Protein 9QTU (pdb70)

Secondary structure (DSSP, 8-state):
--S-S-BTTEEEEEE-S-PPPTT----BTTTTB-EEEEEEEETTTS-EEEEEEESS-----STTHHHHHHHHH---TTB----EEEEE-SSSS-EEEEEE---TT--BHHHHHS--HHHHHHHH---SS---PPP-SS-TTPPPHHHHHHHHHHHHHHHHHHHHHT------SGGGEEEETTTEEEE---SHHHHHT--STTTT-GGGGHHHHHHHHHHHHHHHHHHHHTTSGGGGSGGGHHHHHHHHHHHS-HHHHHHHHHHHS--SS---GGGGHHHHTTHHHHHHHHHHHHHHHHHHHHGGGTTHHHHHHHHHHHHHHSS-GGGSS-GGGSTTSTTHHHHHHHHHHHH-B-TTS-B---HHHHHHHHHHHHHT-S-EEEEE-TT-S-EEEEEHHHHHHHHHHHHHHHHHHHHT--/--S-S-BTTEEEEEE-S-PPPTT--S--TTTSS-EEEEEEEESSS--EEEEEEE-S-----TTHHHHHHHHHH---TTB--EEEEEEE-SSSS-EEEEEEE--S---BHIIIIIT-HHHHTTTSS--SSS---SPPSS-TTPPPHHHHHHHHHHHHHHHHHHHTTT-------GGGEEESSSS-EEE---S-HHHHT--STTTT-GGGGHHHHHHHHHHHHHHHHHHHHHT-TTTTSGGGHHHHHHHHHHHS-HHHHHHHHHHHS--SS---HHHHHHHHTTHHHHHHHHHHHHHHHHHHHHHHHHHHHHHHHHHHHHHHHTT-HHHHH-TTTSTTSSHHHHHHHHHHHH--B-TT--B---HHHHHHHHHHHHHT-S-EEEEE-TTS-BEEEEEHHHHHHHHHHHHHHHHHHHHT--/---EEEEEEESSTTS-EEEEEEETTTTEEEEEETTSEEEEEETTTTEEEEEEES-SSSPP-EEEE-SS-EEEE-SSEEEEE-TTS-EEEEEEPPTTS-EEE--B-SSSEEEEEESSSEEEEEETTTTEEEEEEE-SS--EEEEEE-SSEEEEEETTSEEEEEETTT--EEEEEE--SSEEEEEEEETTEEEEEEEEEETTEEEE-SEEEEEETTTTEE---EE-SS-EEEEEEE-SSS-EEEEEETTSEEEEE-SSS---GGGEEES-SSSSPEEEEEE-TTS-EEEEEETTSEEEEEESSSS--SSSS------PPPP--TTSPP--TT--SS-GGGS------SPPTT---SGGG-----PPPPPPHHHHHH-EEETTEEE-B---SS-TTB-SS----

Sequence (1237 aa):
PAVPTEVDSYHSLFPLEPLPPPNRIQKSSNFGYITSCYKAVNSKDDLPYCLRRIHGFRLVNTKCMVLVDMWKKIQHSNIVTLREVFTTKAFAEPSLVFAYDFHAGGETMMSRHFNDPNADAYFTKRKWGQHEGPLPRQHAGLLPESLIWAYIVQLSSALRTIHTAGLACRVMDPTKILITGKTRLRVNCVGVFDVLTFDNSQNNNPLALMAQYQQADLISLGKVVLALACNSLAGIQRENLQKAMELVTINYSSDLKNLILYLLTDQNRMRSVNDIMPMIGARFYTQLDAAQMRNDVIEEDLAKEVQNGRLFRLLAKLGTINERPEFQKDPTWSETGDRYLLKLFRDHLFHQVTEAGAPWIDLSHIISCLNKLDAGVPEKISLISRDEKSVLVVTYSDLKRCFENTFQELIAAANGQLPAVPTEVDSYHSLFPLEPLPPPNRIQKSSNFGYITSCYKAVNSKDDLPYCLRRIHGFRLVNTKCMVLVDMWKKIQHSNIVTLREVFTTKAFAEPSLVFAYDFHAGGETMMSRHFNDPNADAYFTKRKWGQHEGPLPRQHAGLLPESLIWAYIVQLSSALRTIHTAGLACRVMDPTKILITGKTRLRVNCVGVFDVLTFDNSQNNNPLALMAQYQQADLISLGKVVLALACNSLAGIQRENLQKAMELVTINYSSDLKNLILYLLTDQNRMRSVNDIMPMIGARFYTQLDAAQMRNDVIEEDLAKEVQNGRLFRLLAKLGTINERPEFQKDPTWSETGDRYLLKLFRDHLFHQVTEAGAPWIDLSHIISCLNKLDAGVPEKISLISRDEKSVLVVTYSDLKRCFENTFQELIAAANGQLGVYSELHSVVAEVGVPVSVSHFDLHEEMLWVGSHGGHATSFFGPALERYSSFQVNGSDDIRQIQSLENGILFLTKNNLKYMARGGLIIFDYLLDENEDMHSLLLTDSSTLLVGGLQNHILEIDLNTVQETQKYAVETPGVTIMRQTNRFFFCGHTSGKVSLRDLRTFKVEHEFDAFSGSLSDFDVHGNLLAACGFSSRLTGLACDRFLKVYDLRMMRAITPLQVHVDPAFLRFIPTYTSRLAIISQSGQCQFCEPTGLANPADIFHVNPVGPLLMTFDVSASKQALAFGDSEGCVHLWTDSPEPSFNPYSRETEFALPCLVDSLPPLDWSQDLLPLSLIPVPLTTDTLLSDWPAANSAPAPRRAPPVDAEILRTMKKVGFIGYAPNPRTRLRNQIPYRLKE

Nearest PDB structures (foldseek):
  4xr7-assembly3_E  TM=8.492E-01  e=6.352E-24  Saccharomyces cerevisiae
  4xr7-assembly2_K  TM=8.443E-01  e=2.098E-23  Saccharomyces cerevisiae
  4xr7-assembly1_H  TM=8.251E-01  e=2.866E-23  Saccharomyces cerevisiae
  4xr7-assembly4_B  TM=8.217E-01  e=7.301E-23  Saccharomyces cerevisiae
  4d0k-assembly1_B  TM=9.626E-01  e=1.080E-08  Thermochaetoides thermophila

GO terms:
  GO:0031251 PAN complex (C, IDA)
  GO:0004535 poly(A)-specific ribonuclease activity (F, IDA)
  GO:0005515 protein binding (F, IPI)
  GO:0005829 cytosol (C, TAS)
  GO:0005634 nucleus (C, EXP)
  GO:0005737 cytoplasm (C, EXP)
  GO:0000289 nuclear-transcribed mRNA poly(A) tail shortening (P, IDA)

Structure (mmCIF, N/CA/C/O backbone):
data_9QTU
#
_entry.id   9QTU
#
_cell.length_a   1.00
_cell.length_b   1.00
_cell.length_c   1.00
_cell.angle_alpha   90.00
_cell.angle_beta   90.00
_cell.angle_gamma   90.00
#
_symmetry.space_group_name_H-M   'P 1'
#
loop_
_entity.id
_entity.type
_entity.pdbx_description
1 polymer 'Isoform 3 of PAN2-PAN3 deadenylation complex subunit PAN3'
2 polymer 'PAN2-PAN3 deadenylation complex catalytic subunit PAN2'
#
loop_
_atom_site.group_PDB
_atom_site.id
_atom_site.type_symbol
_atom_site.label_atom_id
_atom_site.label_alt_id
_atom_site.label_comp_id
_atom_site.label_asym_id
_atom_site.label_entity_id
_atom_site.label_seq_id
_atom_site.pdbx_PDB_ins_code
_atom_site.Cartn_x
_atom_site.Cartn_y
_atom_site.Cartn_z
_atom_site.occupancy
_atom_site.B_iso_or_equiv
_atom_site.auth_seq_id
_atom_site.auth_comp_id
_atom_site.auth_asym_id
_atom_site.auth_atom_id
_atom_site.pdbx_PDB_model_num
ATOM 1 N N . PRO A 1 416 ? 183.386 150.564 171.976 1.00 84.93 416 PRO A N 1
ATOM 2 C CA . PRO A 1 416 ? 184.333 149.501 172.330 1.00 84.43 416 PRO A CA 1
ATOM 3 C C . PRO A 1 416 ? 184.948 148.835 171.104 1.00 85.75 416 PRO A C 1
ATOM 4 O O . PRO A 1 416 ? 186.075 148.346 171.175 1.00 82.37 416 PRO A O 1
ATOM 8 N N . ALA A 1 417 ? 184.204 148.814 169.995 1.00 85.82 417 ALA A N 1
ATOM 9 C CA . ALA A 1 417 ? 184.728 148.230 168.765 1.00 85.68 417 ALA A CA 1
ATOM 10 C C . ALA A 1 417 ? 185.965 148.978 168.285 1.00 87.63 417 ALA A C 1
ATOM 11 O O . ALA A 1 417 ? 186.950 148.362 167.863 1.00 84.92 417 ALA A O 1
ATOM 13 N N . VAL A 1 418 ? 185.928 150.305 168.337 1.00 88.63 418 VAL A N 1
ATOM 14 C CA . VAL A 1 418 ? 187.079 151.139 168.006 1.00 89.72 418 VAL A CA 1
ATOM 15 C C . VAL A 1 418 ? 187.968 151.270 169.237 1.00 90.40 418 VAL A C 1
ATOM 16 O O . VAL A 1 418 ? 187.474 151.619 170.320 1.00 88.78 418 VAL A O 1
ATOM 20 N N . PRO A 1 419 ? 189.265 150.986 169.131 1.00 91.23 419 PRO A N 1
ATOM 21 C CA . PRO A 1 419 ? 190.158 151.152 170.289 1.00 91.12 419 PRO A CA 1
ATOM 22 C C . PRO A 1 419 ? 190.200 152.602 170.745 1.00 91.62 419 PRO A C 1
ATOM 23 O O . PRO A 1 419 ? 190.636 153.492 170.012 1.00 89.24 419 PRO A O 1
ATOM 27 N N . THR A 1 420 ? 189.742 152.831 171.978 1.00 91.16 420 THR A N 1
ATOM 28 C CA . THR A 1 420 ? 189.568 154.194 172.471 1.00 90.06 420 THR A CA 1
ATOM 29 C C . THR A 1 420 ? 190.901 154.920 172.608 1.00 90.57 420 THR A C 1
ATOM 30 O O . THR A 1 420 ? 190.981 156.130 172.363 1.00 87.46 420 THR A O 1
ATOM 34 N N . GLU A 1 421 ? 191.954 154.209 172.993 1.00 91.82 421 GLU A N 1
ATOM 35 C CA . GLU A 1 421 ? 193.235 154.827 173.300 1.00 91.94 421 GLU A CA 1
ATOM 36 C C . GLU A 1 421 ? 194.132 154.797 172.073 1.00 92.78 421 GLU A C 1
ATOM 37 O O . GLU A 1 421 ? 194.345 153.735 171.478 1.00 90.19 421 GLU A O 1
ATOM 43 N N . VAL A 1 422 ? 194.656 155.963 171.702 1.00 93.53 422 VAL A N 1
ATOM 44 C CA . VAL A 1 422 ? 195.637 156.069 170.629 1.00 94.05 422 VAL A CA 1
ATOM 45 C C . VAL A 1 422 ? 196.720 157.053 171.051 1.00 94.08 422 VAL A C 1
ATOM 46 O O . VAL A 1 422 ? 196.507 158.269 171.017 1.00 90.89 422 VAL A O 1
ATOM 50 N N . ASP A 1 423 ? 197.884 156.535 171.446 1.00 93.03 423 ASP A N 1
ATOM 51 C CA . ASP A 1 423 ? 198.999 157.368 171.886 1.00 92.21 423 ASP A CA 1
ATOM 52 C C . ASP A 1 423 ? 198.601 158.271 173.046 1.00 92.25 423 ASP A C 1
ATOM 53 O O . ASP A 1 423 ? 198.370 157.800 174.163 1.00 87.27 423 ASP A O 1
ATOM 58 N N . SER A 1 424 ? 198.524 159.571 172.787 1.00 93.24 424 SER A N 1
ATOM 59 C CA . SER A 1 424 ? 198.137 160.554 173.786 1.00 92.76 424 SER A CA 1
ATOM 60 C C . SER A 1 424 ? 196.642 160.831 173.783 1.00 93.22 424 SER A C 1
ATOM 61 O O . SER A 1 424 ? 196.178 161.669 174.562 1.00 90.12 424 SER A O 1
ATOM 64 N N . TYR A 1 425 ? 195.885 160.138 172.940 1.00 93.99 425 TYR A N 1
ATOM 65 C CA . TYR A 1 425 ? 194.495 160.462 172.662 1.00 94.46 425 TYR A CA 1
ATOM 66 C C . TYR A 1 425 ? 193.569 159.494 173.385 1.00 94.13 425 TYR A C 1
ATOM 67 O O . TYR A 1 425 ? 193.830 158.289 173.430 1.00 92.06 425 TYR A O 1
ATOM 76 N N . HIS A 1 426 ? 192.470 160.021 173.924 1.00 93.32 426 HIS A N 1
ATOM 77 C CA . HIS A 1 426 ? 191.581 159.226 174.762 1.00 92.04 426 HIS A CA 1
ATOM 78 C C . HIS A 1 426 ? 190.148 159.722 174.623 1.00 92.24 426 HIS A C 1
ATOM 79 O O . HIS A 1 426 ? 189.892 160.821 174.126 1.00 90.48 426 HIS A O 1
ATOM 86 N N . SER A 1 427 ? 189.212 158.885 175.076 1.00 90.20 427 SER A N 1
ATOM 87 C CA . SER A 1 427 ? 187.785 159.212 175.124 1.00 89.95 427 SER A CA 1
ATOM 88 C C . SER A 1 427 ? 187.262 159.606 173.742 1.00 90.89 427 SER A C 1
ATOM 89 O O . SER A 1 427 ? 186.816 160.729 173.506 1.00 88.72 427 SER A O 1
ATOM 92 N N . LEU A 1 428 ? 187.324 158.647 172.826 1.00 91.74 428 LEU A N 1
ATOM 93 C CA . LEU A 1 428 ? 186.906 158.886 171.455 1.00 92.37 428 LEU A CA 1
ATOM 94 C C . LEU A 1 428 ? 185.391 158.808 171.332 1.00 91.85 428 LEU A C 1
ATOM 95 O O . LEU A 1 428 ? 184.734 158.018 172.016 1.00 90.43 428 LEU A O 1
ATOM 100 N N . PHE A 1 429 ? 184.837 159.643 170.450 1.00 92.26 429 PHE A N 1
ATOM 101 C CA . PHE A 1 429 ? 183.419 159.630 170.144 1.00 91.88 429 PHE A CA 1
ATOM 102 C C . PHE A 1 429 ? 183.255 159.877 168.648 1.00 92.17 429 PHE A C 1
ATOM 103 O O . PHE A 1 429 ? 183.906 160.782 168.097 1.00 90.95 429 PHE A O 1
ATOM 111 N N . PRO A 1 430 ? 182.422 159.097 167.964 1.00 91.57 430 PRO A N 1
ATOM 112 C CA . PRO A 1 430 ? 182.234 159.307 166.523 1.00 90.43 430 PRO A CA 1
ATOM 113 C C . PRO A 1 430 ? 181.389 160.537 166.246 1.00 90.21 430 PRO A C 1
ATOM 114 O O . PRO A 1 430 ? 180.348 160.753 166.870 1.00 88.23 430 PRO A O 1
ATOM 118 N N . LEU A 1 431 ? 181.838 161.341 165.282 1.00 89.14 431 LEU A N 1
ATOM 119 C CA . LEU A 1 431 ? 181.145 162.576 164.935 1.00 87.79 431 LEU A CA 1
ATOM 120 C C . LEU A 1 431 ? 180.276 162.417 163.693 1.00 86.25 431 LEU A C 1
ATOM 121 O O . LEU A 1 431 ? 179.057 162.597 163.755 1.00 82.18 431 LEU A O 1
ATOM 126 N N . GLU A 1 432 ? 180.882 162.073 162.570 1.00 84.63 432 GLU A N 1
ATOM 127 C CA . GLU A 1 432 ? 180.137 161.926 161.336 1.00 82.44 432 GLU A CA 1
ATOM 128 C C . GLU A 1 432 ? 179.438 160.576 161.285 1.00 82.30 432 GLU A C 1
ATOM 129 O O . GLU A 1 432 ? 179.770 159.665 162.049 1.00 78.58 432 GLU A O 1
ATOM 135 N N . PRO A 1 433 ? 178.437 160.432 160.417 1.00 78.21 433 PRO A N 1
ATOM 136 C CA . PRO A 1 433 ? 177.881 159.097 160.154 1.00 76.76 433 PRO A CA 1
ATOM 137 C C . PRO A 1 433 ? 178.988 158.152 159.718 1.00 77.35 433 PRO A C 1
ATOM 138 O O . PRO A 1 433 ? 179.594 158.323 158.657 1.00 73.70 433 PRO A O 1
ATOM 142 N N . LEU A 1 434 ? 179.253 157.156 160.549 1.00 74.24 434 LEU A N 1
ATOM 143 C CA . LEU A 1 434 ? 180.403 156.293 160.325 1.00 73.52 434 LEU A CA 1
ATOM 144 C C . LEU A 1 434 ? 180.156 155.375 159.135 1.00 74.68 434 LEU A C 1
ATOM 145 O O . LEU A 1 434 ? 179.146 154.662 159.108 1.00 70.70 434 LEU A O 1
ATOM 150 N N . PRO A 1 435 ? 181.037 155.365 158.139 1.00 73.74 435 PRO A N 1
ATOM 151 C CA . PRO A 1 435 ? 180.935 154.365 157.080 1.00 72.54 435 PRO A CA 1
ATOM 152 C C . PRO A 1 435 ? 181.177 152.980 157.645 1.00 72.98 435 PRO A C 1
ATOM 153 O O . PRO A 1 435 ? 182.148 152.765 158.388 1.00 68.26 435 PRO A O 1
ATOM 157 N N . PRO A 1 436 ? 180.312 152.019 157.332 1.00 68.54 436 PRO A N 1
ATOM 158 C CA . PRO A 1 436 ? 180.489 150.678 157.877 1.00 66.93 436 PRO A CA 1
ATOM 159 C C . PRO A 1 436 ? 181.787 150.071 157.385 1.00 67.14 436 PRO A C 1
ATOM 160 O O . PRO A 1 436 ? 182.272 150.403 156.288 1.00 62.66 436 PRO A O 1
ATOM 164 N N . PRO A 1 437 ? 182.400 149.190 158.178 1.00 62.73 437 PRO A N 1
ATOM 165 C CA . PRO A 1 437 ? 183.647 148.549 157.730 1.00 61.08 437 PRO A CA 1
ATOM 166 C C . PRO A 1 437 ? 183.483 147.744 156.456 1.00 61.26 437 PRO A C 1
ATOM 167 O O . PRO A 1 437 ? 184.466 147.553 155.730 1.00 56.60 437 PRO A O 1
ATOM 171 N N . ASN A 1 438 ? 182.275 147.272 156.158 1.00 57.98 438 ASN A N 1
ATOM 172 C CA . ASN A 1 438 ? 182.001 146.526 154.938 1.00 56.49 438 ASN A CA 1
ATOM 173 C C . ASN A 1 438 ? 181.656 147.424 153.755 1.00 57.28 438 ASN A C 1
ATOM 174 O O . ASN A 1 438 ? 181.424 146.910 152.656 1.00 52.05 438 ASN A O 1
ATOM 179 N N . ARG A 1 439 ? 181.617 148.740 153.948 1.00 56.99 439 ARG A N 1
ATOM 180 C CA . ARG A 1 439 ? 181.308 149.671 152.864 1.00 55.91 439 ARG A CA 1
ATOM 181 C C . ARG A 1 439 ? 182.505 149.758 151.929 1.00 56.54 439 ARG A C 1
ATOM 182 O O . ARG A 1 439 ? 183.447 150.513 152.173 1.00 52.36 439 ARG A O 1
ATOM 190 N N . ILE A 1 440 ? 182.472 148.976 150.847 1.00 53.39 440 ILE A N 1
ATOM 191 C CA . ILE A 1 440 ? 183.527 149.054 149.846 1.00 52.53 440 ILE A CA 1
ATOM 192 C C . ILE A 1 440 ? 183.496 150.389 149.113 1.00 53.76 440 ILE A C 1
ATOM 193 O O . ILE A 1 440 ? 184.507 150.797 148.530 1.00 49.14 440 ILE A O 1
ATOM 198 N N . GLN A 1 441 ? 182.362 151.089 149.138 1.00 52.03 441 GLN A N 1
ATOM 199 C CA . GLN A 1 441 ? 182.239 152.382 148.472 1.00 51.11 441 GLN A CA 1
ATOM 200 C C . GLN A 1 441 ? 183.082 153.422 149.201 1.00 53.36 441 GLN A C 1
ATOM 201 O O . GLN A 1 441 ? 182.698 153.909 150.270 1.00 48.83 441 GLN A O 1
ATOM 207 N N . LYS A 1 442 ? 184.230 153.764 148.623 1.00 52.75 442 LYS A N 1
ATOM 208 C CA . LYS A 1 442 ? 185.054 154.835 149.159 1.00 51.97 442 LYS A CA 1
ATOM 209 C C . LYS A 1 442 ? 184.371 156.180 148.947 1.00 52.74 442 LYS A C 1
ATOM 210 O O . LYS A 1 442 ? 183.553 156.351 148.039 1.00 48.54 442 LYS A O 1
ATOM 216 N N . SER A 1 443 ? 184.703 157.137 149.808 1.00 55.75 443 SER A N 1
ATOM 217 C CA . SER A 1 443 ? 184.186 158.486 149.640 1.00 54.32 443 SER A CA 1
ATOM 218 C C . SER A 1 443 ? 184.714 159.089 148.344 1.00 56.23 443 SER A C 1
ATOM 219 O O . SER A 1 443 ? 185.909 159.007 148.046 1.00 51.65 443 SER A O 1
ATOM 222 N N . SER A 1 444 ? 183.812 159.695 147.571 1.00 54.49 444 SER A N 1
ATOM 223 C CA . SER A 1 444 ? 184.175 160.232 146.266 1.00 53.21 444 SER A CA 1
ATOM 224 C C . SER A 1 444 ? 184.972 161.522 146.362 1.00 57.67 444 SER A C 1
ATOM 225 O O . SER A 1 444 ? 185.596 161.925 145.374 1.00 52.29 444 SER A O 1
ATOM 228 N N . ASN A 1 445 ? 184.967 162.177 147.524 1.00 68.96 445 ASN A N 1
ATOM 229 C CA . ASN A 1 445 ? 185.663 163.450 147.649 1.00 70.58 445 ASN A CA 1
ATOM 230 C C . ASN A 1 445 ? 187.175 163.274 147.627 1.00 76.13 445 ASN A C 1
ATOM 231 O O . ASN A 1 445 ? 187.892 164.207 147.257 1.00 70.28 445 ASN A O 1
ATOM 236 N N . PHE A 1 446 ? 187.674 162.097 148.013 1.00 77.34 446 PHE A N 1
ATOM 237 C CA . PHE A 1 446 ? 189.111 161.848 148.053 1.00 79.89 446 PHE A CA 1
ATOM 238 C C . PHE A 1 446 ? 189.538 160.512 147.465 1.00 81.02 446 PHE A C 1
ATOM 239 O O . PHE A 1 446 ? 190.744 160.301 147.303 1.00 75.85 446 PHE A O 1
ATOM 247 N N . GLY A 1 447 ? 188.617 159.610 147.140 1.00 82.00 447 GLY A N 1
ATOM 248 C CA . GLY A 1 447 ? 188.989 158.325 146.588 1.00 82.01 447 GLY A CA 1
ATOM 249 C C . GLY A 1 447 ? 189.381 157.266 147.593 1.00 83.61 447 GLY A C 1
ATOM 250 O O . GLY A 1 447 ? 189.966 156.252 147.197 1.00 79.89 447 GLY A O 1
ATOM 251 N N . TYR A 1 448 ? 189.100 157.468 148.880 1.00 85.01 448 TYR A N 1
ATOM 252 C CA . TYR A 1 448 ? 189.376 156.469 149.904 1.00 85.78 448 TYR A CA 1
ATOM 253 C C . TYR A 1 448 ? 188.284 156.531 150.961 1.00 86.12 448 TYR A C 1
ATOM 254 O O . TYR A 1 448 ? 187.456 157.443 150.973 1.00 83.62 448 TYR A O 1
ATOM 263 N N . ILE A 1 449 ? 188.274 155.541 151.850 1.00 87.40 449 ILE A N 1
ATOM 264 C CA . ILE A 1 449 ? 187.289 155.507 152.925 1.00 87.73 449 ILE A CA 1
ATOM 265 C C . ILE A 1 449 ? 187.787 156.360 154.083 1.00 88.85 449 ILE A C 1
ATOM 266 O O . ILE A 1 449 ? 188.950 156.260 154.492 1.00 87.58 449 ILE A O 1
ATOM 271 N N . THR A 1 450 ? 186.907 157.210 154.607 1.00 89.08 450 THR A N 1
ATOM 272 C CA . THR A 1 450 ? 187.251 158.194 155.621 1.00 89.01 450 THR A CA 1
ATOM 273 C C . THR A 1 450 ? 186.234 158.135 156.753 1.00 89.05 450 THR A C 1
ATOM 274 O O . THR A 1 450 ? 185.052 157.861 156.531 1.00 87.27 450 THR A O 1
ATOM 278 N N . SER A 1 451 ? 186.700 158.406 157.971 1.00 89.54 451 SER A N 1
ATOM 279 C CA . SER A 1 451 ? 185.826 158.471 159.135 1.00 89.90 451 SER A CA 1
ATOM 280 C C . SER A 1 451 ? 186.293 159.588 160.058 1.00 91.45 451 SER A C 1
ATOM 281 O O . SER A 1 451 ? 187.461 159.977 160.040 1.00 90.39 451 SER A O 1
ATOM 284 N N . CYS A 1 452 ? 185.367 160.120 160.853 1.00 91.49 452 CYS A N 1
ATOM 285 C CA . CYS A 1 452 ? 185.659 161.287 161.673 1.00 91.82 452 CYS A CA 1
ATOM 286 C C . CYS A 1 452 ? 185.283 161.041 163.125 1.00 92.61 452 CYS A C 1
ATOM 287 O O . CYS A 1 452 ? 184.225 160.478 163.420 1.00 91.18 452 CYS A O 1
ATOM 290 N N . TYR A 1 453 ? 186.156 161.488 164.027 1.00 93.90 453 TYR A N 1
ATOM 291 C CA . TYR A 1 453 ? 186.004 161.252 165.457 1.00 94.34 453 TYR A CA 1
ATOM 292 C C . TYR A 1 453 ? 186.629 162.426 166.194 1.00 94.86 453 TYR A C 1
ATOM 293 O O . TYR A 1 453 ? 187.239 163.302 165.586 1.00 93.79 453 TYR A O 1
ATOM 302 N N . LYS A 1 454 ? 186.452 162.457 167.513 1.00 92.93 454 LYS A N 1
ATOM 303 C CA . LYS A 1 454 ? 187.101 163.449 168.363 1.00 92.71 454 LYS A CA 1
ATOM 304 C C . LYS A 1 454 ? 187.823 162.774 169.523 1.00 92.89 454 LYS A C 1
ATOM 305 O O . LYS A 1 454 ? 187.363 161.756 170.045 1.00 92.07 454 LYS A O 1
ATOM 311 N N . ALA A 1 455 ? 188.961 163.344 169.928 1.00 93.81 455 ALA A N 1
ATOM 312 C CA . ALA A 1 455 ? 189.723 162.800 171.045 1.00 93.70 455 ALA A CA 1
ATOM 313 C C . ALA A 1 455 ? 190.373 163.952 171.801 1.00 93.41 455 ALA A C 1
ATOM 314 O O . ALA A 1 455 ? 190.246 165.117 171.419 1.00 91.94 455 ALA A O 1
ATOM 316 N N . VAL A 1 456 ? 191.056 163.622 172.896 1.00 92.39 456 VAL A N 1
ATOM 317 C CA . VAL A 1 456 ? 191.722 164.605 173.747 1.00 91.30 456 VAL A CA 1
ATOM 318 C C . VAL A 1 456 ? 193.199 164.247 173.862 1.00 91.83 456 VAL A C 1
ATOM 319 O O . VAL A 1 456 ? 193.547 163.075 174.044 1.00 91.14 456 VAL A O 1
ATOM 323 N N . ASN A 1 457 ? 194.062 165.253 173.749 1.00 91.26 457 ASN A N 1
ATOM 324 C CA . ASN A 1 457 ? 195.501 165.055 173.843 1.00 90.06 457 ASN A CA 1
ATOM 325 C C . ASN A 1 457 ? 195.953 165.149 175.294 1.00 88.48 457 ASN A C 1
ATOM 326 O O . ASN A 1 457 ? 195.534 166.051 176.023 1.00 86.51 457 ASN A O 1
ATOM 331 N N . SER A 1 458 ? 196.806 164.211 175.709 1.00 89.06 458 SER A N 1
ATOM 332 C CA . SER A 1 458 ? 197.369 164.253 177.052 1.00 86.99 458 SER A CA 1
ATOM 333 C C . SER A 1 458 ? 198.611 165.128 177.141 1.00 85.79 458 SER A C 1
ATOM 334 O O . SER A 1 458 ? 199.010 165.502 178.248 1.00 81.89 458 SER A O 1
ATOM 337 N N . LYS A 1 459 ? 199.234 165.453 176.006 1.00 85.57 459 LYS A N 1
ATOM 338 C CA . LYS A 1 459 ? 200.424 166.297 176.028 1.00 83.15 459 LYS A CA 1
ATOM 339 C C . LYS A 1 459 ? 200.091 167.712 176.475 1.00 81.61 459 LYS A C 1
ATOM 340 O O . LYS A 1 459 ? 200.858 168.333 177.220 1.00 76.62 459 LYS A O 1
ATOM 346 N N . ASP A 1 460 ? 198.953 168.240 176.026 1.00 80.22 460 ASP A N 1
ATOM 347 C CA . ASP A 1 460 ? 198.584 169.620 176.294 1.00 78.35 460 ASP A CA 1
ATOM 348 C C . ASP A 1 460 ? 197.168 169.782 176.824 1.00 77.48 460 ASP A C 1
ATOM 349 O O . ASP A 1 460 ? 196.721 170.921 176.995 1.00 73.50 460 ASP A O 1
ATOM 354 N N . ASP A 1 461 ? 196.451 168.685 177.078 1.00 81.52 461 ASP A N 1
ATOM 355 C CA . ASP A 1 461 ? 195.070 168.737 177.559 1.00 80.36 461 ASP A CA 1
ATOM 356 C C . ASP A 1 461 ? 194.177 169.521 176.601 1.00 81.95 461 ASP A C 1
ATOM 357 O O . ASP A 1 461 ? 193.302 170.282 177.019 1.00 79.32 461 ASP A O 1
ATOM 362 N N . LEU A 1 462 ? 194.401 169.343 175.304 1.00 83.48 462 LEU A N 1
ATOM 363 C CA . LEU A 1 462 ? 193.605 170.054 174.326 1.00 84.36 462 LEU A CA 1
ATOM 364 C C . LEU A 1 462 ? 192.845 169.071 173.447 1.00 86.72 462 LEU A C 1
ATOM 365 O O . LEU A 1 462 ? 193.371 168.002 173.120 1.00 86.40 462 LEU A O 1
ATOM 370 N N . PRO A 1 463 ? 191.612 169.389 173.061 1.00 87.67 463 PRO A N 1
ATOM 371 C CA . PRO A 1 463 ? 190.836 168.452 172.242 1.00 88.67 463 PRO A CA 1
ATOM 372 C C . PRO A 1 463 ? 191.174 168.581 170.767 1.00 90.17 463 PRO A C 1
ATOM 373 O O . PRO A 1 463 ? 191.381 169.679 170.245 1.00 89.25 463 PRO A O 1
ATOM 377 N N . TYR A 1 464 ? 191.272 167.434 170.103 1.00 92.82 464 TYR A N 1
ATOM 378 C CA . TYR A 1 464 ? 191.574 167.377 168.681 1.00 93.33 464 TYR A CA 1
ATOM 379 C C . TYR A 1 464 ? 190.648 166.425 167.934 1.00 93.86 464 TYR A C 1
ATOM 380 O O . TYR A 1 464 ? 190.519 165.254 168.310 1.00 92.72 464 TYR A O 1
ATOM 389 N N . CYS A 1 465 ? 189.945 166.950 166.936 1.00 94.25 465 CYS A N 1
ATOM 390 C CA . CYS A 1 465 ? 189.171 166.084 166.068 1.00 94.43 465 CYS A CA 1
ATOM 391 C C . CYS A 1 465 ? 190.155 165.329 165.182 1.00 95.14 465 CYS A C 1
ATOM 392 O O . CYS A 1 465 ? 191.209 165.849 164.802 1.00 93.99 465 CYS A O 1
ATOM 395 N N . LEU A 1 466 ? 189.814 164.094 164.856 1.00 95.49 466 LEU A N 1
ATOM 396 C CA . LEU A 1 466 ? 190.680 163.235 164.073 1.00 95.29 466 LEU A CA 1
ATOM 397 C C . LEU A 1 466 ? 189.941 162.717 162.849 1.00 94.88 466 LEU A C 1
ATOM 398 O O . LEU A 1 466 ? 188.745 162.398 162.907 1.00 93.63 466 LEU A O 1
ATOM 403 N N . ARG A 1 467 ? 190.675 162.652 161.745 1.00 95.06 467 ARG A N 1
ATOM 404 C CA . ARG A 1 467 ? 190.202 162.135 160.469 1.00 94.83 467 ARG A CA 1
ATOM 405 C C . ARG A 1 467 ? 190.996 160.877 160.144 1.00 94.91 467 ARG A C 1
ATOM 406 O O . ARG A 1 467 ? 192.228 160.929 160.054 1.00 93.77 467 ARG A O 1
ATOM 414 N N . ARG A 1 468 ? 190.299 159.758 159.978 1.00 93.87 468 ARG A N 1
ATOM 415 C CA . ARG A 1 468 ? 190.908 158.455 159.750 1.00 93.35 468 ARG A CA 1
ATOM 416 C C . ARG A 1 468 ? 190.712 157.990 158.316 1.00 92.95 468 ARG A C 1
ATOM 417 O O . ARG A 1 468 ? 189.582 157.966 157.815 1.00 91.48 468 ARG A O 1
ATOM 425 N N . ILE A 1 469 ? 191.812 157.611 157.672 1.00 92.80 469 ILE A N 1
ATOM 426 C CA . ILE A 1 469 ? 191.771 157.038 156.338 1.00 92.44 469 ILE A CA 1
ATOM 427 C C . ILE A 1 469 ? 191.738 155.522 156.477 1.00 92.18 469 ILE A C 1
ATOM 428 O O . ILE A 1 469 ? 192.091 154.962 157.517 1.00 90.62 469 ILE A O 1
ATOM 433 N N . HIS A 1 470 ? 191.299 154.844 155.422 1.00 91.12 470 HIS A N 1
ATOM 434 C CA . HIS A 1 470 ? 191.192 153.392 155.429 1.00 90.29 470 HIS A CA 1
ATOM 435 C C . HIS A 1 470 ? 192.080 152.814 154.340 1.00 89.31 470 HIS A C 1
ATOM 436 O O . HIS A 1 470 ? 192.050 153.279 153.196 1.00 86.38 470 HIS A O 1
ATOM 443 N N . GLY A 1 471 ? 192.866 151.805 154.703 1.00 87.19 471 GLY A N 1
ATOM 444 C CA . GLY A 1 471 ? 193.633 151.054 153.735 1.00 86.70 471 GLY A CA 1
ATOM 445 C C . GLY A 1 471 ? 194.725 151.824 153.036 1.00 87.59 471 GLY A C 1
ATOM 446 O O . GLY A 1 471 ? 195.344 151.289 152.111 1.00 83.82 471 GLY A O 1
ATOM 447 N N . PHE A 1 472 ? 194.992 153.057 153.443 1.00 87.86 472 PHE A N 1
ATOM 448 C CA . PHE A 1 472 ? 196.031 153.848 152.810 1.00 87.77 472 PHE A CA 1
ATOM 449 C C . PHE A 1 472 ? 197.339 153.688 153.568 1.00 87.19 472 PHE A C 1
ATOM 450 O O . PHE A 1 472 ? 197.353 153.582 154.797 1.00 84.33 472 PHE A O 1
ATOM 458 N N . ARG A 1 473 ? 198.438 153.667 152.822 1.00 86.44 473 ARG A N 1
ATOM 459 C CA . ARG A 1 473 ? 199.769 153.455 153.370 1.00 85.40 473 ARG A CA 1
ATOM 460 C C . ARG A 1 473 ? 200.627 154.685 153.119 1.00 85.81 473 ARG A C 1
ATOM 461 O O . ARG A 1 473 ? 200.656 155.208 152.001 1.00 81.03 473 ARG A O 1
ATOM 469 N N . LEU A 1 474 ? 201.313 155.148 154.158 1.00 84.61 474 LEU A N 1
ATOM 470 C CA . LEU A 1 474 ? 202.285 156.228 154.013 1.00 84.11 474 LEU A CA 1
ATOM 471 C C . LEU A 1 474 ? 203.507 155.685 153.288 1.00 83.47 474 LEU A C 1
ATOM 472 O O . LEU A 1 474 ? 204.307 154.944 153.861 1.00 79.22 474 LEU A O 1
ATOM 477 N N . VAL A 1 475 ? 203.655 156.048 152.019 1.00 83.56 475 VAL A N 1
ATOM 478 C CA . VAL A 1 475 ? 204.724 155.496 151.195 1.00 81.71 475 VAL A CA 1
ATOM 479 C C . VAL A 1 475 ? 205.987 156.347 151.264 1.00 81.19 475 VAL A C 1
ATOM 480 O O . VAL A 1 475 ? 207.063 155.850 151.606 1.00 73.28 475 VAL A O 1
ATOM 484 N N . ASN A 1 476 ? 205.886 157.637 150.955 1.00 80.57 476 ASN A N 1
ATOM 485 C CA . ASN A 1 476 ? 207.049 158.510 150.855 1.00 80.10 476 ASN A CA 1
ATOM 486 C C . ASN A 1 476 ? 207.011 159.580 151.938 1.00 82.06 476 ASN A C 1
ATOM 487 O O . ASN A 1 476 ? 205.936 160.048 152.326 1.00 77.56 476 ASN A O 1
ATOM 492 N N . THR A 1 477 ? 208.195 159.958 152.424 1.00 82.63 477 THR A N 1
ATOM 493 C CA . THR A 1 477 ? 208.333 160.889 153.536 1.00 82.70 477 THR A CA 1
ATOM 494 C C . THR A 1 477 ? 208.532 162.340 153.110 1.00 84.09 477 THR A C 1
ATOM 495 O O . THR A 1 477 ? 208.578 163.214 153.978 1.00 80.77 477 THR A O 1
ATOM 499 N N . LYS A 1 478 ? 208.663 162.619 151.812 1.00 83.67 478 LYS A N 1
ATOM 500 C CA . LYS A 1 478 ? 208.988 163.974 151.368 1.00 83.46 478 LYS A CA 1
ATOM 501 C C . LYS A 1 478 ? 207.892 164.980 151.715 1.00 84.93 478 LYS A C 1
ATOM 502 O O . LYS A 1 478 ? 208.182 166.166 151.916 1.00 81.57 478 LYS A O 1
ATOM 508 N N . CYS A 1 479 ? 206.637 164.529 151.787 1.00 84.73 479 CYS A N 1
ATOM 509 C CA . CYS A 1 479 ? 205.493 165.407 152.029 1.00 85.79 479 CYS A CA 1
ATOM 510 C C . CYS A 1 479 ? 205.608 166.214 153.319 1.00 87.67 479 CYS A C 1
ATOM 511 O O . CYS A 1 479 ? 204.908 167.226 153.465 1.00 86.40 479 CYS A O 1
ATOM 514 N N . MET A 1 480 ? 206.424 165.770 154.281 1.00 87.92 480 MET A N 1
ATOM 515 C CA . MET A 1 480 ? 206.511 166.487 155.549 1.00 89.12 480 MET A CA 1
ATOM 516 C C . MET A 1 480 ? 206.957 167.936 155.393 1.00 90.52 480 MET A C 1
ATOM 517 O O . MET A 1 480 ? 206.662 168.743 156.273 1.00 89.50 480 MET A O 1
ATOM 522 N N . VAL A 1 481 ? 207.659 168.296 154.319 1.00 90.14 481 VAL A N 1
ATOM 523 C CA . VAL A 1 481 ? 207.984 169.706 154.106 1.00 90.47 481 VAL A CA 1
ATOM 524 C C . VAL A 1 481 ? 206.707 170.523 153.930 1.00 91.85 481 VAL A C 1
ATOM 525 O O . VAL A 1 481 ? 206.512 171.571 154.564 1.00 91.01 481 VAL A O 1
ATOM 529 N N . LEU A 1 482 ? 205.806 170.038 153.077 1.00 90.94 482 LEU A N 1
ATOM 530 C CA . LEU A 1 482 ? 204.527 170.710 152.883 1.00 91.60 482 LEU A CA 1
ATOM 531 C C . LEU A 1 482 ? 203.671 170.655 154.141 1.00 93.00 482 LEU A C 1
ATOM 532 O O . LEU A 1 482 ? 202.938 171.602 154.437 1.00 92.12 482 LEU A O 1
ATOM 537 N N . VAL A 1 483 ? 203.728 169.546 154.878 1.00 93.20 483 VAL A N 1
ATOM 538 C CA . VAL A 1 483 ? 203.010 169.478 156.152 1.00 93.87 483 VAL A CA 1
ATOM 539 C C . VAL A 1 483 ? 203.559 170.507 157.140 1.00 94.40 483 VAL A C 1
ATOM 540 O O . VAL A 1 483 ? 202.807 171.116 157.913 1.00 93.63 483 VAL A O 1
ATOM 544 N N . ASP A 1 484 ? 204.876 170.721 157.127 1.00 94.49 484 ASP A N 1
ATOM 545 C CA . ASP A 1 484 ? 205.479 171.775 157.935 1.00 94.25 484 ASP A CA 1
ATOM 546 C C . ASP A 1 484 ? 204.957 173.142 157.525 1.00 94.52 484 ASP A C 1
ATOM 547 O O . ASP A 1 484 ? 204.677 173.992 158.377 1.00 92.94 484 ASP A O 1
ATOM 552 N N . MET A 1 485 ? 204.805 173.367 156.222 1.00 94.21 485 MET A N 1
ATOM 553 C CA . MET A 1 485 ? 204.212 174.625 155.779 1.00 93.98 485 MET A CA 1
ATOM 554 C C . MET A 1 485 ? 202.766 174.736 156.248 1.00 94.59 485 MET A C 1
ATOM 555 O O . MET A 1 485 ? 202.314 175.816 156.645 1.00 93.65 485 MET A O 1
ATOM 560 N N . TRP A 1 486 ? 202.029 173.625 156.222 1.00 94.91 486 TRP A N 1
ATOM 561 C CA . TRP A 1 486 ? 200.652 173.634 156.704 1.00 95.46 486 TRP A CA 1
ATOM 562 C C . TRP A 1 486 ? 200.598 174.065 158.163 1.00 95.26 486 TRP A C 1
ATOM 563 O O . TRP A 1 486 ? 199.779 174.906 158.550 1.00 93.80 486 TRP A O 1
ATOM 574 N N . LYS A 1 487 ? 201.475 173.488 158.988 1.00 94.77 487 LYS A N 1
ATOM 575 C CA . LYS A 1 487 ? 201.534 173.849 160.401 1.00 93.64 487 LYS A CA 1
ATOM 576 C C . LYS A 1 487 ? 201.986 175.290 160.598 1.00 92.85 487 LYS A C 1
ATOM 577 O O . LYS A 1 487 ? 201.554 175.948 161.550 1.00 90.18 487 LYS A O 1
ATOM 583 N N . LYS A 1 488 ? 202.841 175.799 159.714 1.00 93.96 488 LYS A N 1
ATOM 584 C CA . LYS A 1 488 ? 203.238 177.197 159.798 1.00 92.71 488 LYS A CA 1
ATOM 585 C C . LYS A 1 488 ? 202.144 178.132 159.309 1.00 92.53 488 LYS A C 1
ATOM 586 O O . LYS A 1 488 ? 202.218 179.339 159.562 1.00 89.89 488 LYS A O 1
ATOM 592 N N . ILE A 1 489 ? 201.141 177.600 158.621 1.00 92.93 489 ILE A N 1
ATOM 593 C CA . ILE A 1 489 ? 200.020 178.388 158.123 1.00 92.83 489 ILE A CA 1
ATOM 594 C C . ILE A 1 489 ? 198.898 178.372 159.153 1.00 92.23 489 ILE A C 1
ATOM 595 O O . ILE A 1 489 ? 198.436 177.302 159.563 1.00 90.27 489 ILE A O 1
ATOM 600 N N . GLN A 1 490 ? 198.455 179.557 159.565 1.00 92.22 490 GLN A N 1
ATOM 601 C CA . GLN A 1 490 ? 197.335 179.708 160.482 1.00 90.50 490 GLN A CA 1
ATOM 602 C C . GLN A 1 490 ? 196.396 180.787 159.966 1.00 91.72 490 GLN A C 1
ATOM 603 O O . GLN A 1 490 ? 196.845 181.807 159.433 1.00 89.40 490 GLN A O 1
ATOM 609 N N . HIS A 1 491 ? 195.094 180.560 160.121 1.00 91.28 491 HIS A N 1
ATOM 610 C CA . HIS A 1 491 ? 194.112 181.559 159.726 1.00 92.44 491 HIS A CA 1
ATOM 611 C C . HIS A 1 491 ? 192.789 181.336 160.436 1.00 92.94 491 HIS A C 1
ATOM 612 O O . HIS A 1 491 ? 192.458 180.220 160.840 1.00 91.94 491 HIS A O 1
ATOM 619 N N . SER A 1 492 ? 192.032 182.428 160.555 1.00 92.15 492 SER A N 1
ATOM 620 C CA . SER A 1 492 ? 190.760 182.404 161.266 1.00 91.57 492 SER A CA 1
ATOM 621 C C . SER A 1 492 ? 189.747 181.506 160.579 1.00 92.22 492 SER A C 1
ATOM 622 O O . SER A 1 492 ? 189.064 180.711 161.232 1.00 90.39 492 SER A O 1
ATOM 625 N N . ASN A 1 493 ? 189.629 181.620 159.263 1.00 93.13 493 ASN A N 1
ATOM 626 C CA . ASN A 1 493 ? 188.623 180.884 158.521 1.00 94.12 493 ASN A CA 1
ATOM 627 C C . ASN A 1 493 ? 189.167 179.592 157.940 1.00 94.71 493 ASN A C 1
ATOM 628 O O . ASN A 1 493 ? 188.545 179.007 157.049 1.00 93.07 493 ASN A O 1
ATOM 633 N N . ILE A 1 494 ? 190.308 179.127 158.434 1.00 94.57 494 ILE A N 1
ATOM 634 C CA . ILE A 1 494 ? 190.851 177.835 158.051 1.00 94.66 494 ILE A CA 1
ATOM 635 C C . ILE A 1 494 ? 190.898 176.954 159.286 1.00 94.06 494 ILE A C 1
ATOM 636 O O . ILE A 1 494 ? 191.179 177.426 160.393 1.00 92.52 494 ILE A O 1
ATOM 641 N N . VAL A 1 495 ? 190.568 175.680 159.100 1.00 94.87 495 VAL A N 1
ATOM 642 C CA . VAL A 1 495 ? 190.802 174.678 160.131 1.00 94.46 495 VAL A CA 1
ATOM 643 C C . VAL A 1 495 ? 192.269 174.277 160.000 1.00 94.46 495 VAL A C 1
ATOM 644 O O . VAL A 1 495 ? 192.631 173.446 159.166 1.00 93.54 495 VAL A O 1
ATOM 648 N N . THR A 1 496 ? 193.116 174.893 160.817 1.00 93.45 496 THR A N 1
ATOM 649 C CA . THR A 1 496 ? 194.558 174.776 160.663 1.00 93.04 496 THR A CA 1
ATOM 650 C C . THR A 1 496 ? 195.017 173.329 160.811 1.00 93.36 496 THR A C 1
ATOM 651 O O . THR A 1 496 ? 194.468 172.567 161.610 1.00 92.13 496 THR A O 1
ATOM 655 N N . LEU A 1 497 ? 195.996 172.941 159.993 1.00 94.39 497 LEU A N 1
ATOM 656 C CA . LEU A 1 497 ? 196.600 171.616 160.075 1.00 94.66 497 LEU A CA 1
ATOM 657 C C . LEU A 1 497 ? 197.634 171.572 161.191 1.00 94.07 497 LEU A C 1
ATOM 658 O O . LEU A 1 497 ? 198.647 172.283 161.144 1.00 92.48 497 LEU A O 1
ATOM 663 N N . ARG A 1 498 ? 197.376 170.725 162.186 1.00 94.58 498 ARG A N 1
ATOM 664 C CA . ARG A 1 498 ? 198.263 170.531 163.328 1.00 93.19 498 ARG A CA 1
ATOM 665 C C . ARG A 1 498 ? 199.095 169.258 163.213 1.00 92.78 498 ARG A C 1
ATOM 666 O O . ARG A 1 498 ? 200.327 169.340 163.231 1.00 90.62 498 ARG A O 1
ATOM 674 N N . GLU A 1 499 ? 198.487 168.084 163.052 1.00 93.82 499 GLU A N 1
ATOM 675 C CA . GLU A 1 499 ? 199.421 166.994 162.784 1.00 93.61 499 GLU A CA 1
ATOM 676 C C . GLU A 1 499 ? 198.769 165.858 162.012 1.00 94.84 499 GLU A C 1
ATOM 677 O O . GLU A 1 499 ? 197.549 165.773 161.872 1.00 93.84 499 GLU A O 1
ATOM 683 N N . VAL A 1 500 ? 199.634 164.997 161.484 1.00 94.71 500 VAL A N 1
ATOM 684 C CA . VAL A 1 500 ? 199.254 163.818 160.720 1.00 94.60 500 VAL A CA 1
ATOM 685 C C . VAL A 1 500 ? 200.150 162.674 161.161 1.00 94.22 500 VAL A C 1
ATOM 686 O O . VAL A 1 500 ? 201.344 162.878 161.407 1.00 92.23 500 VAL A O 1
ATOM 690 N N . PHE A 1 501 ? 199.596 161.470 161.254 1.00 94.23 501 PHE A N 1
ATOM 691 C CA . PHE A 1 501 ? 200.426 160.364 161.707 1.00 93.73 501 PHE A CA 1
ATOM 692 C C . PHE A 1 501 ? 199.816 159.030 161.303 1.00 93.80 501 PHE A C 1
ATOM 693 O O . PHE A 1 501 ? 198.696 158.956 160.790 1.00 92.54 501 PHE A O 1
ATOM 701 N N . THR A 1 502 ? 200.592 157.974 161.539 1.00 93.97 502 THR A N 1
ATOM 702 C CA . THR A 1 502 ? 200.227 156.601 161.234 1.00 93.22 502 THR A CA 1
ATOM 703 C C . THR A 1 502 ? 199.748 155.907 162.501 1.00 93.22 502 THR A C 1
ATOM 704 O O . THR A 1 502 ? 200.262 156.154 163.594 1.00 90.61 502 THR A O 1
ATOM 708 N N . THR A 1 503 ? 198.776 155.012 162.343 1.00 92.78 503 THR A N 1
ATOM 709 C CA . THR A 1 503 ? 198.248 154.250 163.462 1.00 92.88 503 THR A CA 1
ATOM 710 C C . THR A 1 503 ? 198.059 152.798 163.056 1.00 92.77 503 THR A C 1
ATOM 711 O O . THR A 1 503 ? 197.811 152.486 161.887 1.00 90.70 503 THR A O 1
ATOM 715 N N . LYS A 1 504 ? 198.167 151.915 164.049 1.00 91.99 504 LYS A N 1
ATOM 716 C CA . LYS A 1 504 ? 197.999 150.487 163.843 1.00 91.07 504 LYS A CA 1
ATOM 717 C C . LYS A 1 504 ? 197.046 149.834 164.836 1.00 91.39 504 LYS A C 1
ATOM 718 O O . LYS A 1 504 ? 196.591 148.714 164.577 1.00 86.48 504 LYS A O 1
ATOM 724 N N . ALA A 1 505 ? 196.700 150.505 165.939 1.00 90.91 505 ALA A N 1
ATOM 725 C CA . ALA A 1 505 ? 195.812 149.919 166.938 1.00 90.54 505 ALA A CA 1
ATOM 726 C C . ALA A 1 505 ? 194.438 149.598 166.373 1.00 90.91 505 ALA A C 1
ATOM 727 O O . ALA A 1 505 ? 193.692 148.823 166.980 1.00 87.31 505 ALA A O 1
ATOM 729 N N . PHE A 1 506 ? 194.090 150.178 165.233 1.00 90.40 506 PHE A N 1
ATOM 730 C CA . PHE A 1 506 ? 192.810 149.945 164.590 1.00 89.28 506 PHE A CA 1
ATOM 731 C C . PHE A 1 506 ? 192.828 148.600 163.872 1.00 87.25 506 PHE A C 1
ATOM 732 O O . PHE A 1 506 ? 193.818 147.864 163.894 1.00 80.39 506 PHE A O 1
ATOM 740 N N . ALA A 1 507 ? 191.710 148.273 163.223 1.00 85.43 507 ALA A N 1
ATOM 741 C CA . ALA A 1 507 ? 191.632 147.020 162.483 1.00 84.49 507 ALA A CA 1
ATOM 742 C C . ALA A 1 507 ? 192.629 146.987 161.334 1.00 85.56 507 ALA A C 1
ATOM 743 O O . ALA A 1 507 ? 193.066 145.907 160.922 1.00 80.36 507 ALA A O 1
ATOM 745 N N . GLU A 1 508 ? 193.000 148.146 160.810 1.00 86.85 508 GLU A N 1
ATOM 746 C CA . GLU A 1 508 ? 193.894 148.263 159.670 1.00 87.12 508 GLU A CA 1
ATOM 747 C C . GLU A 1 508 ? 194.906 149.362 159.949 1.00 88.61 508 GLU A C 1
ATOM 748 O O . GLU A 1 508 ? 194.661 150.241 160.782 1.00 86.21 508 GLU A O 1
ATOM 754 N N . PRO A 1 509 ? 196.060 149.331 159.282 1.00 89.85 509 PRO A N 1
ATOM 755 C CA . PRO A 1 509 ? 196.972 150.486 159.338 1.00 89.68 509 PRO A CA 1
ATOM 756 C C . PRO A 1 509 ? 196.323 151.695 158.682 1.00 90.48 509 PRO A C 1
ATOM 757 O O . PRO A 1 509 ? 195.894 151.639 157.527 1.00 87.58 509 PRO A O 1
ATOM 761 N N . SER A 1 510 ? 196.253 152.797 159.424 1.00 91.95 510 SER A N 1
ATOM 762 C CA . SER A 1 510 ? 195.511 153.966 158.971 1.00 92.45 510 SER A CA 1
ATOM 763 C C . SER A 1 510 ? 196.335 155.232 159.156 1.00 93.07 510 SER A C 1
ATOM 764 O O . SER A 1 510 ? 197.349 155.252 159.855 1.00 91.04 510 SER A O 1
ATOM 767 N N . LEU A 1 511 ? 195.881 156.297 158.500 1.00 93.68 511 LEU A N 1
ATOM 768 C CA . LEU A 1 511 ? 196.454 157.628 158.642 1.00 93.96 511 LEU A CA 1
ATOM 769 C C . LEU A 1 511 ? 195.430 158.542 159.296 1.00 94.42 511 LEU A C 1
ATOM 770 O O . LEU A 1 511 ? 194.291 158.647 158.825 1.00 93.23 511 LEU A O 1
ATOM 775 N N . VAL A 1 512 ? 195.834 159.181 160.390 1.00 94.91 512 VAL A N 1
ATOM 776 C CA . VAL A 1 512 ? 194.968 160.061 161.161 1.00 95.56 512 VAL A CA 1
ATOM 777 C C . VAL A 1 512 ? 195.510 161.482 161.091 1.00 95.64 512 VAL A C 1
ATOM 778 O O . VAL A 1 512 ? 196.685 161.724 161.397 1.00 94.55 512 VAL A O 1
ATOM 782 N N . PHE A 1 513 ? 194.648 162.408 160.686 1.00 95.71 513 PHE A N 1
ATOM 783 C CA . PHE A 1 513 ? 194.914 163.840 160.734 1.00 95.75 513 PHE A CA 1
ATOM 784 C C . PHE A 1 513 ? 194.247 164.397 161.985 1.00 95.96 513 PHE A C 1
ATOM 785 O O . PHE A 1 513 ? 193.030 164.263 162.150 1.00 94.98 513 PHE A O 1
ATOM 793 N N . ALA A 1 514 ? 195.029 165.010 162.860 1.00 95.63 514 ALA A N 1
ATOM 794 C CA . ALA A 1 514 ? 194.500 165.644 164.061 1.00 95.64 514 ALA A CA 1
ATOM 795 C C . ALA A 1 514 ? 194.475 167.163 163.914 1.00 95.51 514 ALA A C 1
ATOM 796 O O . ALA A 1 514 ? 195.532 167.814 163.823 1.00 94.35 514 ALA A O 1
ATOM 798 N N . TYR A 1 515 ? 193.256 167.706 163.883 1.00 95.40 515 TYR A N 1
ATOM 799 C CA . TYR A 1 515 ? 192.919 169.122 163.924 1.00 95.11 515 TYR A CA 1
ATOM 800 C C . TYR A 1 515 ? 192.289 169.407 165.276 1.00 94.60 515 TYR A C 1
ATOM 801 O O . TYR A 1 515 ? 192.067 168.498 166.060 1.00 93.10 515 TYR A O 1
ATOM 810 N N . ASP A 1 516 ? 192.031 170.677 165.575 1.00 93.34 516 ASP A N 1
ATOM 811 C CA . ASP A 1 516 ? 191.064 170.986 166.628 1.00 92.38 516 ASP A CA 1
ATOM 812 C C . ASP A 1 516 ? 189.640 170.672 166.157 1.00 92.63 516 ASP A C 1
ATOM 813 O O . ASP A 1 516 ? 189.389 170.432 164.976 1.00 90.96 516 ASP A O 1
ATOM 818 N N . PHE A 1 517 ? 188.687 170.746 167.088 1.00 92.84 517 PHE A N 1
ATOM 819 C CA . PHE A 1 517 ? 187.257 170.631 166.801 1.00 92.47 517 PHE A CA 1
ATOM 820 C C . PHE A 1 517 ? 186.572 171.975 167.002 1.00 92.15 517 PHE A C 1
ATOM 821 O O . PHE A 1 517 ? 186.864 172.697 167.960 1.00 90.30 517 PHE A O 1
ATOM 829 N N . HIS A 1 518 ? 185.655 172.305 166.099 1.00 92.50 518 HIS A N 1
ATOM 830 C CA . HIS A 1 518 ? 184.819 173.495 166.226 1.00 91.86 518 HIS A CA 1
ATOM 831 C C . HIS A 1 518 ? 183.360 173.049 166.199 1.00 90.99 518 HIS A C 1
ATOM 832 O O . HIS A 1 518 ? 182.815 172.762 165.130 1.00 88.24 518 HIS A O 1
ATOM 839 N N . ALA A 1 519 ? 182.723 173.007 167.365 1.00 90.32 519 ALA A N 1
ATOM 840 C CA . ALA A 1 519 ? 181.343 172.552 167.447 1.00 89.31 519 ALA A CA 1
ATOM 841 C C . ALA A 1 519 ? 180.404 173.491 166.694 1.00 88.83 519 ALA A C 1
ATOM 842 O O . ALA A 1 519 ? 180.654 174.691 166.564 1.00 85.47 519 ALA A O 1
ATOM 844 N N . GLY A 1 520 ? 179.315 172.923 166.182 1.00 87.79 520 GLY A N 1
ATOM 845 C CA . GLY A 1 520 ? 178.359 173.695 165.421 1.00 87.18 520 GLY A CA 1
ATOM 846 C C . GLY A 1 520 ? 178.732 173.962 163.980 1.00 88.22 520 GLY A C 1
ATOM 847 O O . GLY A 1 520 ? 177.999 174.685 163.296 1.00 83.83 520 GLY A O 1
ATOM 848 N N . GLY A 1 521 ? 179.839 173.408 163.492 1.00 88.69 521 GLY A N 1
ATOM 849 C CA . GLY A 1 521 ? 180.199 173.597 162.094 1.00 88.67 521 GLY A CA 1
ATOM 850 C C . GLY A 1 521 ? 179.198 172.907 161.183 1.00 89.45 521 GLY A C 1
ATOM 851 O O . GLY A 1 521 ? 178.839 171.743 161.398 1.00 86.79 521 GLY A O 1
ATOM 852 N N . GLU A 1 522 ? 178.739 173.623 160.158 1.00 91.17 522 GLU A N 1
ATOM 853 C CA . GLU A 1 522 ? 177.709 173.106 159.269 1.00 91.12 522 GLU A CA 1
ATOM 854 C C . GLU A 1 522 ? 178.071 173.435 157.830 1.00 92.18 522 GLU A C 1
ATOM 855 O O . GLU A 1 522 ? 178.430 174.575 157.521 1.00 90.31 522 GLU A O 1
ATOM 861 N N . THR A 1 523 ? 177.995 172.429 156.962 1.00 92.65 523 THR A N 1
ATOM 862 C CA . THR A 1 523 ? 178.461 172.581 155.594 1.00 92.46 523 THR A CA 1
ATOM 863 C C . THR A 1 523 ? 177.501 173.422 154.763 1.00 92.75 523 THR A C 1
ATOM 864 O O . THR A 1 523 ? 176.349 173.681 155.135 1.00 91.29 523 THR A O 1
ATOM 868 N N . MET A 1 524 ? 178.004 173.834 153.601 1.00 92.85 524 MET A N 1
ATOM 869 C CA . MET A 1 524 ? 177.247 174.726 152.738 1.00 93.14 524 MET A CA 1
ATOM 870 C C . MET A 1 524 ? 175.986 174.056 152.206 1.00 92.82 524 MET A C 1
ATOM 871 O O . MET A 1 524 ? 174.931 174.690 152.129 1.00 91.19 524 MET A O 1
ATOM 876 N N . MET A 1 525 ? 176.075 172.777 151.825 1.00 93.31 525 MET A N 1
ATOM 877 C CA . MET A 1 525 ? 174.883 171.999 151.483 1.00 91.84 525 MET A CA 1
ATOM 878 C C . MET A 1 525 ? 173.872 171.984 152.614 1.00 91.16 525 MET A C 1
ATOM 879 O O . MET A 1 525 ? 172.697 172.310 152.422 1.00 88.89 525 MET A O 1
ATOM 884 N N . SER A 1 526 ? 174.315 171.598 153.811 1.00 90.79 526 SER A N 1
ATOM 885 C CA . SER A 1 526 ? 173.364 171.406 154.895 1.00 89.28 526 SER A CA 1
ATOM 886 C C . SER A 1 526 ? 172.725 172.718 155.300 1.00 89.01 526 SER A C 1
ATOM 887 O O . SER A 1 526 ? 171.611 172.725 155.835 1.00 87.11 526 SER A O 1
ATOM 890 N N . ARG A 1 527 ? 173.406 173.832 155.061 1.00 91.12 527 ARG A N 1
ATOM 891 C CA . ARG A 1 527 ? 172.836 175.093 155.498 1.00 90.51 527 ARG A CA 1
ATOM 892 C C . ARG A 1 527 ? 172.013 175.755 154.398 1.00 90.00 527 ARG A C 1
ATOM 893 O O . ARG A 1 527 ? 170.975 176.363 154.684 1.00 87.35 527 ARG A O 1
ATOM 901 N N . HIS A 1 528 ? 172.446 175.641 153.137 1.00 91.50 528 HIS A N 1
ATOM 902 C CA . HIS A 1 528 ? 171.843 176.397 152.047 1.00 90.66 528 HIS A CA 1
ATOM 903 C C . HIS A 1 528 ? 171.548 175.575 150.795 1.00 89.13 528 HIS A C 1
ATOM 904 O O . HIS A 1 528 ? 171.049 176.133 149.812 1.00 84.34 528 HIS A O 1
ATOM 911 N N . PHE A 1 529 ? 171.838 174.277 150.792 1.00 89.44 529 PHE A N 1
ATOM 912 C CA . PHE A 1 529 ? 171.617 173.454 149.609 1.00 88.40 529 PHE A CA 1
ATOM 913 C C . PHE A 1 529 ? 170.951 172.138 149.971 1.00 85.37 529 PHE A C 1
ATOM 914 O O . PHE A 1 529 ? 171.135 171.131 149.278 1.00 78.21 529 PHE A O 1
ATOM 922 N N . ASN A 1 530 ? 170.183 172.127 151.052 1.00 85.81 530 ASN A N 1
ATOM 923 C CA . ASN A 1 530 ? 169.473 170.938 151.493 1.00 82.94 530 ASN A CA 1
ATOM 924 C C . ASN A 1 530 ? 168.061 170.856 150.935 1.00 81.61 530 ASN A C 1
ATOM 925 O O . ASN A 1 530 ? 167.359 169.877 151.207 1.00 71.68 530 ASN A O 1
ATOM 930 N N . ASP A 1 531 ? 167.629 171.855 150.165 1.00 80.52 531 ASP A N 1
ATOM 931 C CA . ASP A 1 531 ? 166.282 171.876 149.615 1.00 77.95 531 ASP A CA 1
ATOM 932 C C . ASP A 1 531 ? 166.328 171.517 148.140 1.00 77.12 531 ASP A C 1
ATOM 933 O O . ASP A 1 531 ? 166.965 172.241 147.358 1.00 70.14 531 ASP A O 1
ATOM 938 N N . PRO A 1 532 ? 165.687 170.426 147.714 1.00 74.54 532 PRO A N 1
ATOM 939 C CA . PRO A 1 532 ? 165.649 170.112 146.276 1.00 72.11 532 PRO A CA 1
ATOM 940 C C . PRO A 1 532 ? 164.939 171.165 145.448 1.00 72.50 532 PRO A C 1
ATOM 941 O O . PRO A 1 532 ? 165.180 171.252 144.236 1.00 66.79 532 PRO A O 1
ATOM 945 N N . ASN A 1 533 ? 164.079 171.980 146.060 1.00 72.07 533 ASN A N 1
ATOM 946 C CA . ASN A 1 533 ? 163.373 172.997 145.296 1.00 71.12 533 ASN A CA 1
ATOM 947 C C . ASN A 1 533 ? 164.312 174.088 144.805 1.00 71.90 533 ASN A C 1
ATOM 948 O O . ASN A 1 533 ? 164.002 174.757 143.814 1.00 66.07 533 ASN A O 1
ATOM 953 N N . ALA A 1 534 ? 165.451 174.282 145.473 1.00 72.18 534 ALA A N 1
ATOM 954 C CA . ALA A 1 534 ? 166.443 175.220 144.965 1.00 71.63 534 ALA A CA 1
ATOM 955 C C . ALA A 1 534 ? 167.074 174.710 143.678 1.00 73.37 534 ALA A C 1
ATOM 956 O O . ALA A 1 534 ? 167.430 175.506 142.802 1.00 68.60 534 ALA A O 1
ATOM 958 N N . ASP A 1 535 ? 167.208 173.391 143.543 1.00 74.07 535 ASP A N 1
ATOM 959 C CA . ASP A 1 535 ? 167.739 172.789 142.328 1.00 73.60 535 ASP A CA 1
ATOM 960 C C . ASP A 1 535 ? 166.658 172.611 141.271 1.00 74.64 535 ASP A C 1
ATOM 961 O O . ASP A 1 535 ? 166.976 172.387 140.093 1.00 69.48 535 ASP A O 1
ATOM 966 N N . ALA A 1 536 ? 165.392 172.680 141.691 1.00 72.48 536 ALA A N 1
ATOM 967 C CA . ALA A 1 536 ? 164.290 172.298 140.818 1.00 72.05 536 ALA A CA 1
ATOM 968 C C . ALA A 1 536 ? 164.202 173.187 139.587 1.00 73.58 536 ALA A C 1
ATOM 969 O O . ALA A 1 536 ? 163.714 172.744 138.543 1.00 69.03 536 ALA A O 1
ATOM 971 N N . TYR A 1 537 ? 164.664 174.436 139.678 1.00 74.03 537 TYR A N 1
ATOM 972 C CA . TYR A 1 537 ? 164.641 175.299 138.502 1.00 73.32 537 TYR A CA 1
ATOM 973 C C . TYR A 1 537 ? 165.530 174.746 137.398 1.00 73.14 537 TYR A C 1
ATOM 974 O O . TYR A 1 537 ? 165.137 174.727 136.225 1.00 68.89 537 TYR A O 1
ATOM 983 N N . PHE A 1 538 ? 166.733 174.296 137.750 1.00 76.21 538 PHE A N 1
ATOM 984 C CA . PHE A 1 538 ? 167.633 173.759 136.738 1.00 75.62 538 PHE A CA 1
ATOM 985 C C . PHE A 1 538 ? 167.189 172.377 136.296 1.00 74.35 538 PHE A C 1
ATOM 986 O O . PHE A 1 538 ? 167.282 172.038 135.111 1.00 68.97 538 PHE A O 1
ATOM 994 N N . THR A 1 539 ? 166.697 171.570 137.237 1.00 72.28 539 THR A N 1
ATOM 995 C CA . THR A 1 539 ? 166.351 170.197 136.893 1.00 69.17 539 THR A CA 1
ATOM 996 C C . THR A 1 539 ? 165.060 170.128 136.087 1.00 66.70 539 THR A C 1
ATOM 997 O O . THR A 1 539 ? 164.859 169.173 135.328 1.00 60.20 539 THR A O 1
ATOM 1001 N N . LYS A 1 540 ? 164.184 171.119 136.227 1.00 65.14 540 LYS A N 1
ATOM 1002 C CA . LYS A 1 540 ? 162.926 171.118 135.498 1.00 61.99 540 LYS A CA 1
ATOM 1003 C C . LYS A 1 540 ? 163.163 171.521 134.048 1.00 60.14 540 LYS A C 1
ATOM 1004 O O . LYS A 1 540 ? 163.961 172.420 133.759 1.00 53.77 540 LYS A O 1
ATOM 1010 N N . ARG A 1 541 ? 162.503 170.816 133.136 1.00 53.11 541 ARG A N 1
ATOM 1011 C CA . ARG A 1 541 ? 162.562 171.099 131.711 1.00 51.04 541 ARG A CA 1
ATOM 1012 C C . ARG A 1 541 ? 161.168 171.484 131.243 1.00 50.50 541 ARG A C 1
ATOM 1013 O O . ARG A 1 541 ? 160.195 170.789 131.552 1.00 46.52 541 ARG A O 1
ATOM 1021 N N . LYS A 1 542 ? 161.068 172.590 130.512 1.00 48.94 542 LYS A N 1
ATOM 1022 C CA . LYS A 1 542 ? 159.782 173.023 129.978 1.00 48.55 542 LYS A CA 1
ATOM 1023 C C . LYS A 1 542 ? 159.499 172.226 128.711 1.00 48.26 542 LYS A C 1
ATOM 1024 O O . LYS A 1 542 ? 160.081 172.493 127.654 1.00 44.73 542 LYS A O 1
ATOM 1030 N N . TRP A 1 543 ? 158.607 171.244 128.819 1.00 39.55 543 TRP A N 1
ATOM 1031 C CA . TRP A 1 543 ? 158.328 170.308 127.731 1.00 38.15 543 TRP A CA 1
ATOM 1032 C C . TRP A 1 543 ? 157.292 170.927 126.802 1.00 38.16 543 TRP A C 1
ATOM 1033 O O . TRP A 1 543 ? 156.083 170.776 126.987 1.00 35.60 543 TRP A O 1
ATOM 1044 N N . GLY A 1 544 ? 157.778 171.632 125.783 1.00 39.92 544 GLY A N 1
ATOM 1045 C CA . GLY A 1 544 ? 156.895 172.305 124.845 1.00 40.22 544 GLY A CA 1
ATOM 1046 C C . GLY A 1 544 ? 156.056 173.396 125.467 1.00 40.74 544 GLY A C 1
ATOM 1047 O O . GLY A 1 544 ? 154.954 173.677 124.985 1.00 37.83 544 GLY A O 1
ATOM 1048 N N . GLN A 1 545 ? 156.551 174.021 126.530 1.00 42.51 545 GLN A N 1
ATOM 1049 C CA . GLN A 1 545 ? 155.862 175.108 127.206 1.00 42.80 545 GLN A CA 1
ATOM 1050 C C . GLN A 1 545 ? 156.686 176.380 127.074 1.00 43.09 545 GLN A C 1
ATOM 1051 O O . GLN A 1 545 ? 157.911 176.354 127.228 1.00 40.45 545 GLN A O 1
ATOM 1057 N N . HIS A 1 546 ? 156.013 177.487 126.772 1.00 40.02 546 HIS A N 1
ATOM 1058 C CA . HIS A 1 546 ? 156.704 178.764 126.659 1.00 41.00 546 HIS A CA 1
ATOM 1059 C C . HIS A 1 546 ? 157.325 179.147 127.996 1.00 41.90 546 HIS A C 1
ATOM 1060 O O . HIS A 1 546 ? 156.669 179.088 129.041 1.00 39.60 546 HIS A O 1
ATOM 1067 N N . GLU A 1 547 ? 158.597 179.539 127.960 1.00 51.62 547 GLU A N 1
ATOM 1068 C CA . GLU A 1 547 ? 159.331 179.890 129.171 1.00 51.40 547 GLU A CA 1
ATOM 1069 C C . GLU A 1 547 ? 159.008 181.331 129.545 1.00 51.98 547 GLU A C 1
ATOM 1070 O O . GLU A 1 547 ? 159.473 182.271 128.892 1.00 47.92 547 GLU A O 1
ATOM 1076 N N . GLY A 1 548 ? 158.212 181.507 130.596 1.00 44.46 548 GLY A N 1
ATOM 1077 C CA . GLY A 1 548 ? 157.832 182.821 131.052 1.00 45.95 548 GLY A CA 1
ATOM 1078 C C . GLY A 1 548 ? 158.974 183.539 131.739 1.00 47.83 548 GLY A C 1
ATOM 1079 O O . GLY A 1 548 ? 160.032 182.960 132.008 1.00 45.46 548 GLY A O 1
ATOM 1080 N N . PRO A 1 549 ? 158.784 184.827 132.024 1.00 45.62 549 PRO A N 1
ATOM 1081 C CA . PRO A 1 549 ? 159.838 185.595 132.698 1.00 46.05 549 PRO A CA 1
ATOM 1082 C C . PRO A 1 549 ? 160.159 185.019 134.070 1.00 47.47 549 PRO A C 1
ATOM 1083 O O . PRO A 1 549 ? 159.270 184.621 134.825 1.00 45.58 549 PRO A O 1
ATOM 1087 N N . LEU A 1 550 ? 161.445 184.976 134.379 1.00 55.22 550 LEU A N 1
ATOM 1088 C CA . LEU A 1 550 ? 161.930 184.453 135.647 1.00 54.71 550 LEU A CA 1
ATOM 1089 C C . LEU A 1 550 ? 161.710 185.479 136.757 1.00 55.18 550 LEU A C 1
ATOM 1090 O O . LEU A 1 550 ? 161.911 186.677 136.542 1.00 51.31 550 LEU A O 1
ATOM 1095 N N . PRO A 1 551 ? 161.296 185.042 137.946 1.00 47.57 551 PRO A N 1
ATOM 1096 C CA . PRO A 1 551 ? 161.011 186.000 139.026 1.00 46.97 551 PRO A CA 1
ATOM 1097 C C . PRO A 1 551 ? 162.267 186.734 139.466 1.00 47.56 551 PRO A C 1
ATOM 1098 O O . PRO A 1 551 ? 163.204 186.136 139.996 1.00 45.29 551 PRO A O 1
ATOM 1102 N N . ARG A 1 552 ? 162.277 188.052 139.242 1.00 51.15 552 ARG A N 1
ATOM 1103 C CA . ARG A 1 552 ? 163.410 188.870 139.663 1.00 50.15 552 ARG A CA 1
ATOM 1104 C C . ARG A 1 552 ? 163.649 188.753 141.161 1.00 50.59 552 ARG A C 1
ATOM 1105 O O . ARG A 1 552 ? 164.780 188.927 141.627 1.00 46.93 552 ARG A O 1
ATOM 1113 N N . GLN A 1 553 ? 162.594 188.491 141.930 1.00 48.16 553 GLN A N 1
ATOM 1114 C CA . GLN A 1 553 ? 162.723 188.100 143.330 1.00 47.03 553 GLN A CA 1
ATOM 1115 C C . GLN A 1 553 ? 162.438 186.604 143.413 1.00 48.67 553 GLN A C 1
ATOM 1116 O O . GLN A 1 553 ? 161.316 186.163 143.667 1.00 44.89 553 GLN A O 1
ATOM 1122 N N . HIS A 1 554 ? 163.478 185.813 143.169 1.00 54.34 554 HIS A N 1
ATOM 1123 C CA . HIS A 1 554 ? 163.367 184.370 143.316 1.00 53.66 554 HIS A CA 1
ATOM 1124 C C . HIS A 1 554 ? 163.195 184.038 144.792 1.00 55.57 554 HIS A C 1
ATOM 1125 O O . HIS A 1 554 ? 163.979 184.496 145.630 1.00 51.74 554 HIS A O 1
ATOM 1132 N N . ALA A 1 555 ? 162.165 183.261 145.112 1.00 54.91 555 ALA A N 1
ATOM 1133 C CA . ALA A 1 555 ? 161.921 182.892 146.498 1.00 55.20 555 ALA A CA 1
ATOM 1134 C C . ALA A 1 555 ? 163.119 182.136 147.055 1.00 59.63 555 ALA A C 1
ATOM 1135 O O . ALA A 1 555 ? 163.619 181.193 146.436 1.00 54.69 555 ALA A O 1
ATOM 1137 N N . GLY A 1 556 ? 163.582 182.559 148.227 1.00 67.76 556 GLY A N 1
ATOM 1138 C CA . GLY A 1 556 ? 164.748 181.963 148.834 1.00 69.86 556 GLY A CA 1
ATOM 1139 C C . GLY A 1 556 ? 166.064 182.621 148.485 1.00 75.29 556 GLY A C 1
ATOM 1140 O O . GLY A 1 556 ? 167.115 182.117 148.898 1.00 71.10 556 GLY A O 1
ATOM 1141 N N . LEU A 1 557 ? 166.047 183.717 147.730 1.00 81.29 557 LEU A N 1
ATOM 1142 C CA . LEU A 1 557 ? 167.289 184.388 147.366 1.00 84.08 557 LEU A CA 1
ATOM 1143 C C . LEU A 1 557 ? 167.950 184.998 148.596 1.00 85.98 557 LEU A C 1
ATOM 1144 O O . LEU A 1 557 ? 167.305 185.698 149.383 1.00 83.81 557 LEU A O 1
ATOM 1149 N N . LEU A 1 558 ? 169.242 184.730 148.757 1.00 87.94 558 LEU A N 1
ATOM 1150 C CA . LEU A 1 558 ? 169.988 185.291 149.868 1.00 88.95 558 LEU A CA 1
ATOM 1151 C C . LEU A 1 558 ? 170.257 186.775 149.640 1.00 89.58 558 LEU A C 1
ATOM 1152 O O . LEU A 1 558 ? 170.318 187.236 148.498 1.00 88.15 558 LEU A O 1
ATOM 1157 N N . PRO A 1 559 ? 170.412 187.545 150.713 1.00 89.88 559 PRO A N 1
ATOM 1158 C CA . PRO A 1 559 ? 170.952 188.897 150.558 1.00 89.83 559 PRO A CA 1
ATOM 1159 C C . PRO A 1 559 ? 172.315 188.825 149.895 1.00 91.11 559 PRO A C 1
ATOM 1160 O O . PRO A 1 559 ? 173.183 188.050 150.303 1.00 90.54 559 PRO A O 1
ATOM 1164 N N . GLU A 1 560 ? 172.498 189.646 148.862 1.00 90.48 560 GLU A N 1
ATOM 1165 C CA . GLU A 1 560 ? 173.736 189.599 148.101 1.00 91.56 560 GLU A CA 1
ATOM 1166 C C . GLU A 1 560 ? 174.939 189.874 148.986 1.00 92.25 560 GLU A C 1
ATOM 1167 O O . GLU A 1 560 ? 176.042 189.411 148.684 1.00 91.02 560 GLU A O 1
ATOM 1173 N N . SER A 1 561 ? 174.729 190.586 150.093 1.00 90.58 561 SER A N 1
ATOM 1174 C CA . SER A 1 561 ? 175.803 190.856 151.039 1.00 90.08 561 SER A CA 1
ATOM 1175 C C . SER A 1 561 ? 176.383 189.572 151.614 1.00 91.39 561 SER A C 1
ATOM 1176 O O . SER A 1 561 ? 177.593 189.480 151.835 1.00 90.26 561 SER A O 1
ATOM 1179 N N . LEU A 1 562 ? 175.535 188.586 151.907 1.00 91.50 562 LEU A N 1
ATOM 1180 C CA . LEU A 1 562 ? 176.051 187.312 152.397 1.00 92.11 562 LEU A CA 1
ATOM 1181 C C . LEU A 1 562 ? 176.960 186.659 151.372 1.00 93.18 562 LEU A C 1
ATOM 1182 O O . LEU A 1 562 ? 178.031 186.137 151.712 1.00 92.83 562 LEU A O 1
ATOM 1187 N N . ILE A 1 563 ? 176.541 186.675 150.109 1.00 93.17 563 ILE A N 1
ATOM 1188 C CA . ILE A 1 563 ? 177.383 186.155 149.044 1.00 94.17 563 ILE A CA 1
ATOM 1189 C C . ILE A 1 563 ? 178.700 186.906 149.019 1.00 94.91 563 ILE A C 1
ATOM 1190 O O . ILE A 1 563 ? 179.777 186.307 148.921 1.00 94.58 563 ILE A O 1
ATOM 1195 N N . TRP A 1 564 ? 178.629 188.229 149.135 1.00 93.54 564 TRP A N 1
ATOM 1196 C CA . TRP A 1 564 ? 179.829 189.048 149.086 1.00 94.20 564 TRP A CA 1
ATOM 1197 C C . TRP A 1 564 ? 180.764 188.694 150.234 1.00 94.64 564 TRP A C 1
ATOM 1198 O O . TRP A 1 564 ? 181.982 188.626 150.057 1.00 94.02 564 TRP A O 1
ATOM 1209 N N . ALA A 1 565 ? 180.200 188.457 151.416 1.00 93.61 565 ALA A N 1
ATOM 1210 C CA . ALA A 1 565 ? 180.995 188.084 152.580 1.00 93.19 565 ALA A CA 1
ATOM 1211 C C . ALA A 1 565 ? 181.689 186.751 152.371 1.00 93.94 565 ALA A C 1
ATOM 1212 O O . ALA A 1 565 ? 182.879 186.594 152.676 1.00 93.41 565 ALA A O 1
ATOM 1214 N N . TYR A 1 566 ? 180.946 185.765 151.873 1.00 94.70 566 TYR A N 1
ATOM 1215 C CA . TYR A 1 566 ? 181.552 184.472 151.593 1.00 95.31 566 TYR A CA 1
ATOM 1216 C C . TYR A 1 566 ? 182.684 184.621 150.588 1.00 95.80 566 TYR A C 1
ATOM 1217 O O . TYR A 1 566 ? 183.747 184.003 150.731 1.00 95.21 566 TYR A O 1
ATOM 1226 N N . ILE A 1 567 ? 182.469 185.453 149.571 1.00 95.04 567 ILE A N 1
ATOM 1227 C CA . ILE A 1 567 ? 183.502 185.707 148.575 1.00 95.44 567 ILE A CA 1
ATOM 1228 C C . ILE A 1 567 ? 184.725 186.322 149.232 1.00 95.71 567 ILE A C 1
ATOM 1229 O O . ILE A 1 567 ? 185.862 185.935 148.955 1.00 94.70 567 ILE A O 1
ATOM 1234 N N . VAL A 1 568 ? 184.502 187.299 150.105 1.00 95.69 568 VAL A N 1
ATOM 1235 C CA . VAL A 1 568 ? 185.599 187.945 150.813 1.00 95.49 568 VAL A CA 1
ATOM 1236 C C . VAL A 1 568 ? 186.423 186.910 151.562 1.00 95.51 568 VAL A C 1
ATOM 1237 O O . VAL A 1 568 ? 187.656 186.882 151.475 1.00 94.30 568 VAL A O 1
ATOM 1241 N N . GLN A 1 569 ? 185.745 186.036 152.298 1.00 95.38 569 GLN A N 1
ATOM 1242 C CA . GLN A 1 569 ? 186.454 185.055 153.110 1.00 94.76 569 GLN A CA 1
ATOM 1243 C C . GLN A 1 569 ? 187.250 184.090 152.242 1.00 95.25 569 GLN A C 1
ATOM 1244 O O . GLN A 1 569 ? 188.437 183.844 152.487 1.00 94.56 569 GLN A O 1
ATOM 1250 N N . LEU A 1 570 ? 186.614 183.534 151.217 1.00 95.48 570 LEU A N 1
ATOM 1251 C CA . LEU A 1 570 ? 187.322 182.573 150.382 1.00 95.62 570 LEU A CA 1
ATOM 1252 C C . LEU A 1 570 ? 188.472 183.229 149.637 1.00 95.78 570 LEU A C 1
ATOM 1253 O O . LEU A 1 570 ? 189.538 182.625 149.473 1.00 94.79 570 LEU A O 1
ATOM 1258 N N . SER A 1 571 ? 188.273 184.459 149.171 1.00 95.78 571 SER A N 1
ATOM 1259 C CA . SER A 1 571 ? 189.330 185.162 148.463 1.00 95.39 571 SER A CA 1
ATOM 1260 C C . SER A 1 571 ? 190.512 185.430 149.377 1.00 95.31 571 SER A C 1
ATOM 1261 O O . SER A 1 571 ? 191.667 185.280 148.968 1.00 93.85 571 SER A O 1
ATOM 1264 N N . SER A 1 572 ? 190.246 185.826 150.622 1.00 94.76 572 SER A N 1
ATOM 1265 C CA . SER A 1 572 ? 191.338 186.018 151.568 1.00 94.13 572 SER A CA 1
ATOM 1266 C C . SER A 1 572 ? 192.067 184.708 151.830 1.00 94.22 572 SER A C 1
ATOM 1267 O O . SER A 1 572 ? 193.300 184.682 151.940 1.00 93.37 572 SER A O 1
ATOM 1270 N N . ALA A 1 573 ? 191.319 183.608 151.932 1.00 95.25 573 ALA A N 1
ATOM 1271 C CA . ALA A 1 573 ? 191.949 182.307 152.127 1.00 95.21 573 ALA A CA 1
ATOM 1272 C C . ALA A 1 573 ? 192.876 181.974 150.967 1.00 95.46 573 ALA A C 1
ATOM 1273 O O . ALA A 1 573 ? 194.025 181.554 151.165 1.00 94.45 573 ALA A O 1
ATOM 1275 N N . LEU A 1 574 ? 192.387 182.164 149.745 1.00 95.84 574 LEU A N 1
ATOM 1276 C CA . LEU A 1 574 ? 193.209 181.900 148.574 1.00 95.76 574 LEU A CA 1
ATOM 1277 C C . LEU A 1 574 ? 194.431 182.804 148.550 1.00 95.69 574 LEU A C 1
ATOM 1278 O O . LEU A 1 574 ? 195.529 182.364 148.193 1.00 94.47 574 LEU A O 1
ATOM 1283 N N . ARG A 1 575 ? 194.259 184.072 148.923 1.00 95.77 575 ARG A N 1
ATOM 1284 C CA . ARG A 1 575 ? 195.392 184.989 148.955 1.00 95.02 575 ARG A CA 1
ATOM 1285 C C . ARG A 1 575 ? 196.458 184.491 149.913 1.00 94.97 575 ARG A C 1
ATOM 1286 O O . ARG A 1 575 ? 197.644 184.441 149.572 1.00 93.80 575 ARG A O 1
ATOM 1294 N N . THR A 1 576 ? 196.050 184.125 151.124 1.00 94.67 576 THR A N 1
ATOM 1295 C CA . THR A 1 576 ? 197.022 183.687 152.114 1.00 94.12 576 THR A CA 1
ATOM 1296 C C . THR A 1 576 ? 197.730 182.422 151.657 1.00 94.33 576 THR A C 1
ATOM 1297 O O . THR A 1 576 ? 198.955 182.302 151.789 1.00 92.87 576 THR A O 1
ATOM 1301 N N . ILE A 1 577 ? 196.984 181.475 151.088 1.00 95.36 577 ILE A N 1
ATOM 1302 C CA . ILE A 1 577 ? 197.614 180.221 150.694 1.00 95.43 577 ILE A CA 1
ATOM 1303 C C . ILE A 1 577 ? 198.561 180.435 149.520 1.00 95.45 577 ILE A C 1
ATOM 1304 O O . ILE A 1 577 ? 199.638 179.832 149.464 1.00 94.24 577 ILE A O 1
ATOM 1309 N N . HIS A 1 578 ? 198.197 181.300 148.573 1.00 95.80 578 HIS A N 1
ATOM 1310 C CA . HIS A 1 578 ? 199.097 181.545 147.453 1.00 95.62 578 HIS A CA 1
ATOM 1311 C C . HIS A 1 578 ? 200.321 182.330 147.894 1.00 95.25 578 HIS A C 1
ATOM 1312 O O . HIS A 1 578 ? 201.410 182.135 147.346 1.00 93.28 578 HIS A O 1
ATOM 1319 N N . THR A 1 579 ? 200.163 183.217 148.877 1.00 94.70 579 THR A N 1
ATOM 1320 C CA . THR A 1 579 ? 201.321 183.885 149.454 1.00 93.66 579 THR A CA 1
ATOM 1321 C C . THR A 1 579 ? 202.248 182.877 150.109 1.00 93.57 579 THR A C 1
ATOM 1322 O O . THR A 1 579 ? 203.473 182.963 149.974 1.00 91.70 579 THR A O 1
ATOM 1326 N N . ALA A 1 580 ? 201.676 181.906 150.819 1.00 94.01 580 ALA A N 1
ATOM 1327 C CA . ALA A 1 580 ? 202.483 180.827 151.368 1.00 93.65 580 ALA A CA 1
ATOM 1328 C C . ALA A 1 580 ? 203.035 179.922 150.278 1.00 93.86 580 ALA A C 1
ATOM 1329 O O . ALA A 1 580 ? 203.970 179.157 150.535 1.00 91.99 580 ALA A O 1
ATOM 1331 N N . GLY A 1 581 ? 202.486 179.999 149.071 1.00 94.19 581 GLY A N 1
ATOM 1332 C CA . GLY A 1 581 ? 202.940 179.166 147.981 1.00 93.65 581 GLY A CA 1
ATOM 1333 C C . GLY A 1 581 ? 202.436 177.748 148.117 1.00 94.36 581 GLY A C 1
ATOM 1334 O O . GLY A 1 581 ? 203.200 176.790 147.969 1.00 92.18 581 GLY A O 1
ATOM 1335 N N . LEU A 1 582 ? 201.147 177.602 148.412 1.00 93.97 582 LEU A N 1
ATOM 1336 C CA . LEU A 1 582 ? 200.522 176.297 148.539 1.00 94.86 582 LEU A CA 1
ATOM 1337 C C . LEU A 1 582 ? 199.195 176.319 147.795 1.00 95.31 582 LEU A C 1
ATOM 1338 O O . LEU A 1 582 ? 198.725 177.370 147.351 1.00 93.90 582 LEU A O 1
ATOM 1343 N N . ALA A 1 583 ? 198.587 175.142 147.662 1.00 95.09 583 ALA A N 1
ATOM 1344 C CA . ALA A 1 583 ? 197.343 174.982 146.920 1.00 95.05 583 ALA A CA 1
ATOM 1345 C C . ALA A 1 583 ? 196.339 174.224 147.770 1.00 95.37 583 ALA A C 1
ATOM 1346 O O . ALA A 1 583 ? 196.638 173.133 148.265 1.00 93.27 583 ALA A O 1
ATOM 1348 N N . CYS A 1 584 ? 195.152 174.804 147.936 1.00 94.92 584 CYS A N 1
ATOM 1349 C CA . CYS A 1 584 ? 194.128 174.178 148.762 1.00 94.73 584 CYS A CA 1
ATOM 1350 C C . CYS A 1 584 ? 193.567 172.926 148.102 1.00 94.27 584 CYS A C 1
ATOM 1351 O O . CYS A 1 584 ? 193.463 171.872 148.738 1.00 90.30 584 CYS A O 1
ATOM 1354 N N . ARG A 1 585 ? 193.201 173.025 146.825 1.00 94.48 585 ARG A N 1
ATOM 1355 C CA . ARG A 1 585 ? 192.609 171.919 146.073 1.00 93.82 585 ARG A CA 1
ATOM 1356 C C . ARG A 1 585 ? 191.409 171.320 146.801 1.00 93.38 585 ARG A C 1
ATOM 1357 O O . ARG A 1 585 ? 191.081 170.146 146.620 1.00 88.30 585 ARG A O 1
ATOM 1365 N N . VAL A 1 586 ? 190.750 172.125 147.633 1.00 94.57 586 VAL A N 1
ATOM 1366 C CA . VAL A 1 586 ? 189.606 171.670 148.413 1.00 94.14 586 VAL A CA 1
ATOM 1367 C C . VAL A 1 586 ? 188.451 172.654 148.303 1.00 94.45 586 VAL A C 1
ATOM 1368 O O . VAL A 1 586 ? 187.661 172.810 149.239 1.00 91.93 586 VAL A O 1
ATOM 1372 N N . MET A 1 587 ? 188.344 173.333 147.167 1.00 94.88 587 MET A N 1
ATOM 1373 C CA . MET A 1 587 ? 187.274 174.306 146.970 1.00 94.94 587 MET A CA 1
ATOM 1374 C C . MET A 1 587 ? 185.993 173.565 146.619 1.00 94.57 587 MET A C 1
ATOM 1375 O O . MET A 1 587 ? 185.644 173.350 145.456 1.00 91.88 587 MET A O 1
ATOM 1380 N N . ASP A 1 588 ? 185.297 173.149 147.660 1.00 94.25 588 ASP A N 1
ATOM 1381 C CA . ASP A 1 588 ? 184.039 172.441 147.521 1.00 93.40 588 ASP A CA 1
ATOM 1382 C C . ASP A 1 588 ? 183.182 172.766 148.733 1.00 94.26 588 ASP A C 1
ATOM 1383 O O . ASP A 1 588 ? 183.677 172.721 149.865 1.00 92.49 588 ASP A O 1
ATOM 1388 N N . PRO A 1 589 ? 181.923 173.151 148.535 1.00 94.00 589 PRO A N 1
ATOM 1389 C CA . PRO A 1 589 ? 181.048 173.443 149.679 1.00 93.51 589 PRO A CA 1
ATOM 1390 C C . PRO A 1 589 ? 181.038 172.363 150.748 1.00 93.54 589 PRO A C 1
ATOM 1391 O O . PRO A 1 589 ? 180.721 172.653 151.909 1.00 91.88 589 PRO A O 1
ATOM 1395 N N . THR A 1 590 ? 181.347 171.118 150.388 1.00 92.72 590 THR A N 1
ATOM 1396 C CA . THR A 1 590 ? 181.452 170.060 151.384 1.00 91.62 590 THR A CA 1
ATOM 1397 C C . THR A 1 590 ? 182.506 170.343 152.439 1.00 92.04 590 THR A C 1
ATOM 1398 O O . THR A 1 590 ? 182.398 169.837 153.560 1.00 90.12 590 THR A O 1
ATOM 1402 N N . LYS A 1 591 ? 183.509 171.147 152.113 1.00 93.14 591 LYS A N 1
ATOM 1403 C CA . LYS A 1 591 ? 184.639 171.392 152.995 1.00 93.30 591 LYS A CA 1
ATOM 1404 C C . LYS A 1 591 ? 184.660 172.814 153.548 1.00 94.20 591 LYS A C 1
ATOM 1405 O O . LYS A 1 591 ? 185.730 173.382 153.771 1.00 92.74 591 LYS A O 1
ATOM 1411 N N . ILE A 1 592 ? 183.492 173.403 153.778 1.00 94.87 592 ILE A N 1
ATOM 1412 C CA . ILE A 1 592 ? 183.398 174.694 154.443 1.00 95.32 592 ILE A CA 1
ATOM 1413 C C . ILE A 1 592 ? 182.310 174.619 155.500 1.00 95.01 592 ILE A C 1
ATOM 1414 O O . ILE A 1 592 ? 181.200 174.152 155.225 1.00 93.61 592 ILE A O 1
ATOM 1419 N N . LEU A 1 593 ? 182.637 175.057 156.709 1.00 95.23 593 LEU A N 1
ATOM 1420 C CA . LEU A 1 593 ? 181.705 175.051 157.824 1.00 94.82 593 LEU A CA 1
ATOM 1421 C C . LEU A 1 593 ? 181.415 176.482 158.243 1.00 95.09 593 LEU A C 1
ATOM 1422 O O . LEU A 1 593 ? 182.341 177.250 158.524 1.00 93.85 593 LEU A O 1
ATOM 1427 N N . ILE A 1 594 ? 180.136 176.837 158.284 1.00 94.45 594 ILE A N 1
ATOM 1428 C CA . ILE A 1 594 ? 179.745 178.184 158.674 1.00 93.91 594 ILE A CA 1
ATOM 1429 C C . ILE A 1 594 ? 179.501 178.238 160.174 1.00 92.96 594 ILE A C 1
ATOM 1430 O O . ILE A 1 594 ? 178.355 178.147 160.626 1.00 90.84 594 ILE A O 1
ATOM 1435 N N . THR A 1 595 ? 180.568 178.370 160.957 1.00 91.47 595 THR A N 1
ATOM 1436 C CA . THR A 1 595 ? 180.405 178.551 162.392 1.00 89.57 595 THR A CA 1
ATOM 1437 C C . THR A 1 595 ? 179.613 179.822 162.668 1.00 88.69 595 THR A C 1
ATOM 1438 O O . THR A 1 595 ? 179.860 180.870 162.064 1.00 85.32 595 THR A O 1
ATOM 1442 N N . GLY A 1 596 ? 178.665 179.731 163.593 1.00 85.53 596 GLY A N 1
ATOM 1443 C CA . GLY A 1 596 ? 177.798 180.869 163.846 1.00 84.38 596 GLY A CA 1
ATOM 1444 C C . GLY A 1 596 ? 176.917 181.147 162.645 1.00 85.50 596 GLY A C 1
ATOM 1445 O O . GLY A 1 596 ? 176.200 180.268 162.158 1.00 81.98 596 GLY A O 1
ATOM 1446 N N . LYS A 1 597 ? 176.966 182.382 162.155 1.00 84.41 597 LYS A N 1
ATOM 1447 C CA . LYS A 1 597 ? 176.139 182.814 161.035 1.00 83.84 597 LYS A CA 1
ATOM 1448 C C . LYS A 1 597 ? 176.923 183.071 159.760 1.00 85.34 597 LYS A C 1
ATOM 1449 O O . LYS A 1 597 ? 176.457 182.718 158.676 1.00 81.02 597 LYS A O 1
ATOM 1455 N N . THR A 1 598 ? 178.096 183.688 159.856 1.00 88.42 598 THR A N 1
ATOM 1456 C CA . THR A 1 598 ? 178.879 184.045 158.683 1.00 89.30 598 THR A CA 1
ATOM 1457 C C . THR A 1 598 ? 180.295 183.499 158.693 1.00 91.34 598 THR A C 1
ATOM 1458 O O . THR A 1 598 ? 180.856 183.276 157.619 1.00 89.86 598 THR A O 1
ATOM 1462 N N . ARG A 1 599 ? 180.891 183.298 159.867 1.00 91.25 599 ARG A N 1
ATOM 1463 C CA . ARG A 1 599 ? 182.254 182.793 159.953 1.00 92.55 599 ARG A CA 1
ATOM 1464 C C . ARG A 1 599 ? 182.380 181.477 159.200 1.00 93.40 599 ARG A C 1
ATOM 1465 O O . ARG A 1 599 ? 181.587 180.556 159.403 1.00 92.16 599 ARG A O 1
ATOM 1473 N N . LEU A 1 600 ? 183.375 181.391 158.327 1.00 93.66 600 LEU A N 1
ATOM 1474 C CA . LEU A 1 600 ? 183.563 180.216 157.493 1.00 94.38 600 LEU A CA 1
ATOM 1475 C C . LEU A 1 600 ? 184.809 179.460 157.925 1.00 94.77 600 LEU A C 1
ATOM 1476 O O . LEU A 1 600 ? 185.731 180.029 158.500 1.00 92.85 600 LEU A O 1
ATOM 1481 N N . ARG A 1 601 ? 184.833 178.163 157.636 1.00 94.89 601 ARG A N 1
ATOM 1482 C CA . ARG A 1 601 ? 185.971 177.324 157.998 1.00 94.86 601 ARG A CA 1
ATOM 1483 C C . ARG A 1 601 ? 186.241 176.350 156.863 1.00 95.05 601 ARG A C 1
ATOM 1484 O O . ARG A 1 601 ? 185.467 175.413 156.653 1.00 93.68 601 ARG A O 1
ATOM 1492 N N . VAL A 1 602 ? 187.343 176.563 156.144 1.00 96.11 602 VAL A N 1
ATOM 1493 C CA . VAL A 1 602 ? 187.753 175.610 155.123 1.00 96.16 602 VAL A CA 1
ATOM 1494 C C . VAL A 1 602 ? 188.284 174.354 155.805 1.00 96.04 602 VAL A C 1
ATOM 1495 O O . VAL A 1 602 ? 188.813 174.402 156.923 1.00 94.31 602 VAL A O 1
ATOM 1499 N N . ASN A 1 603 ? 188.133 173.216 155.134 1.00 95.46 603 ASN A N 1
ATOM 1500 C CA . ASN A 1 603 ? 188.346 171.920 155.754 1.00 94.76 603 ASN A CA 1
ATOM 1501 C C . ASN A 1 603 ? 189.285 171.072 154.909 1.00 94.62 603 ASN A C 1
ATOM 1502 O O . ASN A 1 603 ? 189.597 171.399 153.761 1.00 91.49 603 ASN A O 1
ATOM 1507 N N . CYS A 1 604 ? 189.734 169.970 155.506 1.00 94.38 604 CYS A N 1
ATOM 1508 C CA . CYS A 1 604 ? 190.479 168.928 154.806 1.00 94.14 604 CYS A CA 1
ATOM 1509 C C . CYS A 1 604 ? 191.716 169.501 154.116 1.00 94.68 604 CYS A C 1
ATOM 1510 O O . CYS A 1 604 ? 191.896 169.387 152.905 1.00 91.99 604 CYS A O 1
ATOM 1513 N N . VAL A 1 605 ? 192.566 170.130 154.912 1.00 95.06 605 VAL A N 1
ATOM 1514 C CA . VAL A 1 605 ? 193.795 170.727 154.408 1.00 95.26 605 VAL A CA 1
ATOM 1515 C C . VAL A 1 605 ? 194.893 169.672 154.395 1.00 95.38 605 VAL A C 1
ATOM 1516 O O . VAL A 1 605 ? 195.129 168.992 155.398 1.00 93.41 605 VAL A O 1
ATOM 1520 N N . GLY A 1 606 ? 195.536 169.499 153.242 1.00 94.51 606 GLY A N 1
ATOM 1521 C CA . GLY A 1 606 ? 196.620 168.550 153.097 1.00 93.94 606 GLY A CA 1
ATOM 1522 C C . GLY A 1 606 ? 196.203 167.123 152.805 1.00 94.11 606 GLY A C 1
ATOM 1523 O O . GLY A 1 606 ? 197.072 166.282 152.520 1.00 91.25 606 GLY A O 1
ATOM 1524 N N . VAL A 1 607 ? 194.905 166.818 152.854 1.00 94.75 607 VAL A N 1
ATOM 1525 C CA . VAL A 1 607 ? 194.466 165.441 152.650 1.00 94.09 607 VAL A CA 1
ATOM 1526 C C . VAL A 1 607 ? 194.725 164.999 151.215 1.00 93.37 607 VAL A C 1
ATOM 1527 O O . VAL A 1 607 ? 195.272 163.916 150.979 1.00 91.30 607 VAL A O 1
ATOM 1531 N N . PHE A 1 608 ? 194.362 165.828 150.234 1.00 93.43 608 PHE A N 1
ATOM 1532 C CA . PHE A 1 608 ? 194.783 165.523 148.874 1.00 92.50 608 PHE A CA 1
ATOM 1533 C C . PHE A 1 608 ? 196.284 165.679 148.712 1.00 91.69 608 PHE A C 1
ATOM 1534 O O . PHE A 1 608 ? 196.893 164.935 147.934 1.00 88.89 608 PHE A O 1
ATOM 1542 N N . ASP A 1 609 ? 196.903 166.533 149.534 1.00 91.45 609 ASP A N 1
ATOM 1543 C CA . ASP A 1 609 ? 198.349 166.711 149.483 1.00 90.77 609 ASP A CA 1
ATOM 1544 C C . ASP A 1 609 ? 199.075 165.411 149.765 1.00 90.25 609 ASP A C 1
ATOM 1545 O O . ASP A 1 609 ? 200.170 165.185 149.243 1.00 87.14 609 ASP A O 1
ATOM 1550 N N . VAL A 1 610 ? 198.493 164.551 150.591 1.00 91.73 610 VAL A N 1
ATOM 1551 C CA . VAL A 1 610 ? 199.114 163.282 150.922 1.00 91.04 610 VAL A CA 1
ATOM 1552 C C . VAL A 1 610 ? 198.551 162.145 150.076 1.00 90.10 610 VAL A C 1
ATOM 1553 O O . VAL A 1 610 ? 199.298 161.266 149.647 1.00 87.12 610 VAL A O 1
ATOM 1557 N N . LEU A 1 611 ? 197.240 162.149 149.813 1.00 90.22 611 LEU A N 1
ATOM 1558 C CA . LEU A 1 611 ? 196.638 161.074 149.029 1.00 88.84 611 LEU A CA 1
ATOM 1559 C C . LEU A 1 611 ? 197.184 161.041 147.608 1.00 87.53 611 LEU A C 1
ATOM 1560 O O . LEU A 1 611 ? 197.586 159.982 147.114 1.00 83.73 611 LEU A O 1
ATOM 1565 N N . THR A 1 612 ? 197.210 162.186 146.929 1.00 88.02 612 THR A N 1
ATOM 1566 C CA . THR A 1 612 ? 197.710 162.234 145.566 1.00 86.08 612 THR A CA 1
ATOM 1567 C C . THR A 1 612 ? 199.173 162.633 145.513 1.00 84.87 612 THR A C 1
ATOM 1568 O O . THR A 1 612 ? 199.676 162.976 144.439 1.00 79.77 612 THR A O 1
ATOM 1572 N N . PHE A 1 613 ? 199.858 162.613 146.653 1.00 83.99 613 PHE A N 1
ATOM 1573 C CA . PHE A 1 613 ? 201.285 162.888 146.667 1.00 81.32 613 PHE A CA 1
ATOM 1574 C C . PHE A 1 613 ? 202.018 161.889 145.787 1.00 79.18 613 PHE A C 1
ATOM 1575 O O . PHE A 1 613 ? 201.768 160.682 145.851 1.00 73.03 613 PHE A O 1
ATOM 1583 N N . ASP A 1 614 ? 202.923 162.399 144.961 1.00 77.75 614 ASP A N 1
ATOM 1584 C CA . ASP A 1 614 ? 203.675 161.574 144.034 1.00 74.80 614 ASP A CA 1
ATOM 1585 C C . ASP A 1 614 ? 205.112 162.067 144.003 1.00 73.91 614 ASP A C 1
ATOM 1586 O O . ASP A 1 614 ? 205.400 163.220 144.329 1.00 64.63 614 ASP A O 1
ATOM 1591 N N . ASN A 1 615 ? 206.019 161.172 143.632 1.00 70.70 615 ASN A N 1
ATOM 1592 C CA . ASN A 1 615 ? 207.408 161.539 143.415 1.00 68.19 615 ASN A CA 1
ATOM 1593 C C . ASN A 1 615 ? 207.764 161.572 141.939 1.00 68.75 615 ASN A C 1
ATOM 1594 O O . ASN A 1 615 ? 208.928 161.804 141.597 1.00 61.33 615 ASN A O 1
ATOM 1599 N N . SER A 1 616 ? 206.785 161.351 141.059 1.00 67.38 616 SER A N 1
ATOM 1600 C CA . SER A 1 616 ? 207.034 161.329 139.623 1.00 65.86 616 SER A CA 1
ATOM 1601 C C . SER A 1 616 ? 207.521 162.669 139.090 1.00 66.10 616 SER A C 1
ATOM 1602 O O . SER A 1 616 ? 208.130 162.709 138.016 1.00 59.59 616 SER A O 1
ATOM 1605 N N . GLN A 1 617 ? 207.262 163.764 139.803 1.00 64.85 617 GLN A N 1
ATOM 1606 C CA . GLN A 1 617 ? 207.619 165.089 139.310 1.00 62.59 617 GLN A CA 1
ATOM 1607 C C . GLN A 1 617 ? 209.074 165.453 139.595 1.00 63.44 617 GLN A C 1
ATOM 1608 O O . GLN A 1 617 ? 209.363 166.552 140.080 1.00 56.94 617 GLN A O 1
ATOM 1614 N N . ASN A 1 618 ? 209.996 164.554 139.245 1.00 61.94 618 ASN A N 1
ATOM 1615 C CA . ASN A 1 618 ? 211.439 164.784 139.355 1.00 60.75 618 ASN A CA 1
ATOM 1616 C C . ASN A 1 618 ? 211.832 165.330 140.727 1.00 64.04 618 ASN A C 1
ATOM 1617 O O . ASN A 1 618 ? 212.627 166.266 140.847 1.00 57.09 618 ASN A O 1
ATOM 1622 N N . ASN A 1 619 ? 211.272 164.724 141.773 1.00 67.10 619 ASN A N 1
ATOM 1623 C CA . ASN A 1 619 ? 211.571 165.086 143.159 1.00 67.49 619 ASN A CA 1
ATOM 1624 C C . ASN A 1 619 ? 211.379 166.578 143.427 1.00 71.14 619 ASN A C 1
ATOM 1625 O O . ASN A 1 619 ? 212.007 167.138 144.331 1.00 64.46 619 ASN A O 1
ATOM 1630 N N . ASN A 1 620 ? 210.528 167.240 142.643 1.00 74.43 620 ASN A N 1
ATOM 1631 C CA . ASN A 1 620 ? 210.220 168.659 142.817 1.00 76.49 620 ASN A CA 1
ATOM 1632 C C . ASN A 1 620 ? 208.707 168.821 142.822 1.00 78.55 620 ASN A C 1
ATOM 1633 O O . ASN A 1 620 ? 208.090 169.052 141.772 1.00 74.51 620 ASN A O 1
ATOM 1638 N N . PRO A 1 621 ? 208.076 168.716 143.993 1.00 75.40 621 PRO A N 1
ATOM 1639 C CA . PRO A 1 621 ? 206.606 168.798 144.061 1.00 74.42 621 PRO A CA 1
ATOM 1640 C C . PRO A 1 621 ? 206.024 170.110 143.558 1.00 77.23 621 PRO A C 1
ATOM 1641 O O . PRO A 1 621 ? 204.834 170.147 143.216 1.00 74.63 621 PRO A O 1
ATOM 1645 N N . LEU A 1 622 ? 206.813 171.180 143.487 1.00 78.76 622 LEU A N 1
ATOM 1646 C CA . LEU A 1 622 ? 206.303 172.502 143.120 1.00 79.74 622 LEU A CA 1
ATOM 1647 C C . LEU A 1 622 ? 205.967 172.641 141.644 1.00 81.85 622 LEU A C 1
ATOM 1648 O O . LEU A 1 622 ? 205.637 173.756 141.219 1.00 78.52 622 LEU A O 1
ATOM 1653 N N . ALA A 1 623 ? 206.039 171.571 140.851 1.00 81.54 623 ALA A N 1
ATOM 1654 C CA . ALA A 1 623 ? 205.774 171.693 139.421 1.00 80.81 623 ALA A CA 1
ATOM 1655 C C . ALA A 1 623 ? 204.315 172.038 139.147 1.00 82.47 623 ALA A C 1
ATOM 1656 O O . ALA A 1 623 ? 204.023 172.877 138.287 1.00 79.36 623 ALA A O 1
ATOM 1658 N N . LEU A 1 624 ? 203.386 171.410 139.866 1.00 84.48 624 LEU A N 1
ATOM 1659 C CA . LEU A 1 624 ? 201.968 171.500 139.548 1.00 85.59 624 LEU A CA 1
ATOM 1660 C C . LEU A 1 624 ? 201.236 172.546 140.372 1.00 87.89 624 LEU A C 1
ATOM 1661 O O . LEU A 1 624 ? 200.002 172.573 140.359 1.00 86.09 624 LEU A O 1
ATOM 1666 N N . MET A 1 625 ? 201.963 173.392 141.100 1.00 88.09 625 MET A N 1
ATOM 1667 C CA . MET A 1 625 ? 201.310 174.323 142.012 1.00 89.63 625 MET A CA 1
ATOM 1668 C C . MET A 1 625 ? 200.445 175.325 141.258 1.00 90.93 625 MET A C 1
ATOM 1669 O O . MET A 1 625 ? 199.324 175.629 141.679 1.00 89.70 625 MET A O 1
ATOM 1674 N N . ALA A 1 626 ? 200.953 175.856 140.145 1.00 90.98 626 ALA A N 1
ATOM 1675 C CA . ALA A 1 626 ? 200.173 176.805 139.357 1.00 90.39 626 ALA A CA 1
ATOM 1676 C C . ALA A 1 626 ? 198.925 176.151 138.783 1.00 91.03 626 ALA A C 1
ATOM 1677 O O . ALA A 1 626 ? 197.848 176.760 138.763 1.00 89.80 626 ALA A O 1
ATOM 1679 N N . GLN A 1 627 ? 199.055 174.918 138.290 1.00 90.98 627 GLN A N 1
ATOM 1680 C CA . GLN A 1 627 ? 197.888 174.199 137.797 1.00 90.30 627 GLN A CA 1
ATOM 1681 C C . GLN A 1 627 ? 196.872 173.986 138.905 1.00 91.66 627 GLN A C 1
ATOM 1682 O O . GLN A 1 627 ? 195.662 174.135 138.697 1.00 90.61 627 GLN A O 1
ATOM 1688 N N . TYR A 1 628 ? 197.342 173.629 140.092 1.00 91.94 628 TYR A N 1
ATOM 1689 C CA . TYR A 1 628 ? 196.414 173.440 141.191 1.00 92.69 628 TYR A CA 1
ATOM 1690 C C . TYR A 1 628 ? 195.748 174.753 141.571 1.00 93.77 628 TYR A C 1
ATOM 1691 O O . TYR A 1 628 ? 194.563 174.776 141.906 1.00 93.13 628 TYR A O 1
ATOM 1700 N N . GLN A 1 629 ? 196.481 175.863 141.485 1.00 93.49 629 GLN A N 1
ATOM 1701 C CA . GLN A 1 629 ? 195.887 177.162 141.785 1.00 93.75 629 GLN A CA 1
ATOM 1702 C C . GLN A 1 629 ? 194.822 177.550 140.766 1.00 93.87 629 GLN A C 1
ATOM 1703 O O . GLN A 1 629 ? 193.758 178.059 141.136 1.00 92.87 629 GLN A O 1
ATOM 1709 N N . GLN A 1 630 ? 195.091 177.334 139.478 1.00 93.98 630 GLN A N 1
ATOM 1710 C CA . GLN A 1 630 ? 194.074 177.637 138.476 1.00 93.41 630 GLN A CA 1
ATOM 1711 C C . GLN A 1 630 ? 192.849 176.753 138.667 1.00 93.63 630 GLN A C 1
ATOM 1712 O O . GLN A 1 630 ? 191.711 177.215 138.516 1.00 92.20 630 GLN A O 1
ATOM 1718 N N . ALA A 1 631 ? 193.060 175.472 138.977 1.00 93.41 631 ALA A N 1
ATOM 1719 C CA . ALA A 1 631 ? 191.930 174.608 139.292 1.00 93.34 631 ALA A CA 1
ATOM 1720 C C . ALA A 1 631 ? 191.173 175.129 140.505 1.00 94.02 631 ALA A C 1
ATOM 1721 O O . ALA A 1 631 ? 189.938 175.085 140.546 1.00 93.15 631 ALA A O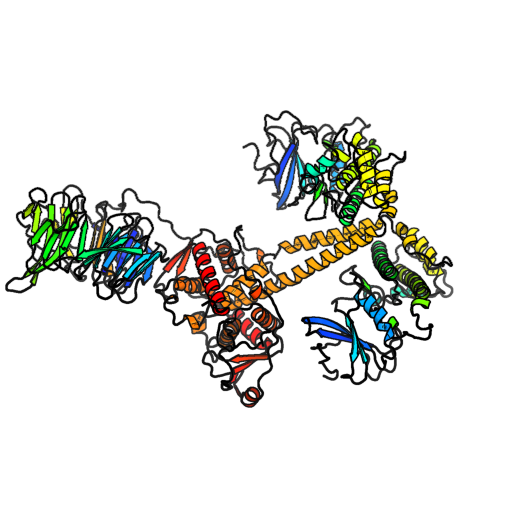 1
ATOM 1723 N N . ASP A 1 632 ? 191.900 175.648 141.495 1.00 94.46 632 ASP A N 1
ATOM 1724 C CA . ASP A 1 632 ? 191.260 176.238 142.663 1.00 95.08 632 ASP A CA 1
ATOM 1725 C C . ASP A 1 632 ? 190.346 177.378 142.262 1.00 95.57 632 ASP A C 1
ATOM 1726 O O . ASP A 1 632 ? 189.192 177.446 142.687 1.00 94.74 632 ASP A O 1
ATOM 1731 N N . LEU A 1 633 ? 190.852 178.282 141.433 1.00 94.86 633 LEU A N 1
ATOM 1732 C CA . LEU A 1 633 ? 190.057 179.444 141.055 1.00 94.69 633 LEU A CA 1
ATOM 1733 C C . LEU A 1 633 ? 188.869 179.066 140.177 1.00 94.74 633 LEU A C 1
ATOM 1734 O O . LEU A 1 633 ? 187.783 179.636 140.328 1.00 93.37 633 LEU A O 1
ATOM 1739 N N . ILE A 1 634 ? 189.043 178.120 139.253 1.00 94.48 634 ILE A N 1
ATOM 1740 C CA . ILE A 1 634 ? 187.901 177.693 138.444 1.00 93.80 634 ILE A CA 1
ATOM 1741 C C . ILE A 1 634 ? 186.840 177.045 139.323 1.00 94.25 634 ILE A C 1
ATOM 1742 O O . ILE A 1 634 ? 185.636 177.307 139.173 1.00 93.29 634 ILE A O 1
ATOM 1747 N N . SER A 1 635 ? 187.262 176.185 140.249 1.00 94.42 635 SER A N 1
ATOM 1748 C CA . SER A 1 635 ? 186.312 175.592 141.174 1.00 94.77 635 SER A CA 1
ATOM 1749 C C . SER A 1 635 ? 185.637 176.670 142.002 1.00 95.21 635 SER A C 1
ATOM 1750 O O . SER A 1 635 ? 184.444 176.581 142.292 1.00 94.51 635 SER A O 1
ATOM 1753 N N . LEU A 1 636 ? 186.390 177.699 142.387 1.00 94.90 636 LEU A N 1
ATOM 1754 C CA . LEU A 1 636 ? 185.806 178.806 143.129 1.00 95.54 636 LEU A CA 1
ATOM 1755 C C . LEU A 1 636 ? 184.738 179.510 142.321 1.00 95.73 636 LEU A C 1
ATOM 1756 O O . LEU A 1 636 ? 183.688 179.872 142.853 1.00 95.00 636 LEU A O 1
ATOM 1761 N N . GLY A 1 637 ? 185.005 179.747 141.044 1.00 94.96 637 GLY A N 1
ATOM 1762 C CA . GLY A 1 637 ? 183.991 180.352 140.205 1.00 94.34 637 GLY A CA 1
ATOM 1763 C C . GLY A 1 637 ? 182.737 179.508 140.144 1.00 94.58 637 GLY A C 1
ATOM 1764 O O . GLY A 1 637 ? 181.623 180.020 140.280 1.00 93.53 637 GLY A O 1
ATOM 1765 N N . LYS A 1 638 ? 182.904 178.197 139.971 1.00 94.84 638 LYS A N 1
ATOM 1766 C CA . LYS A 1 638 ? 181.738 177.321 139.953 1.00 94.43 638 LYS A CA 1
ATOM 1767 C C . LYS A 1 638 ? 180.991 177.364 141.278 1.00 94.61 638 LYS A C 1
ATOM 1768 O O . LYS A 1 638 ? 179.759 177.439 141.304 1.00 93.55 638 LYS A O 1
ATOM 1774 N N . VAL A 1 639 ? 181.721 177.341 142.390 1.00 94.91 639 VAL A N 1
ATOM 1775 C CA . VAL A 1 639 ? 181.084 177.384 143.701 1.00 95.21 639 VAL A CA 1
ATOM 1776 C C . VAL A 1 639 ? 180.336 178.688 143.900 1.00 95.31 639 VAL A C 1
ATOM 1777 O O . VAL A 1 639 ? 179.208 178.700 144.392 1.00 94.46 639 VAL A O 1
ATOM 1781 N N . VAL A 1 640 ? 180.958 179.806 143.539 1.00 95.59 640 VAL A N 1
ATOM 1782 C CA . VAL A 1 640 ? 180.315 181.101 143.712 1.00 95.42 640 VAL A CA 1
ATOM 1783 C C . VAL A 1 640 ? 179.061 181.180 142.859 1.00 94.93 640 VAL A C 1
ATOM 1784 O O . VAL A 1 640 ? 178.036 181.724 143.282 1.00 93.73 640 VAL A O 1
ATOM 1788 N N . LEU A 1 641 ? 179.124 180.642 141.644 1.00 94.32 641 LEU A N 1
ATOM 1789 C CA . LEU A 1 641 ? 177.938 180.612 140.800 1.00 93.99 641 LEU A CA 1
ATOM 1790 C C . LEU A 1 641 ? 176.846 179.762 141.428 1.00 93.40 641 LEU A C 1
ATOM 1791 O O . LEU A 1 641 ? 175.669 180.134 141.410 1.00 92.04 641 LEU A O 1
ATOM 1796 N N . ALA A 1 642 ? 177.220 178.609 141.980 1.00 93.92 642 ALA A N 1
ATOM 1797 C CA . ALA A 1 642 ? 176.253 177.781 142.687 1.00 93.24 642 ALA A CA 1
ATOM 1798 C C . ALA A 1 642 ? 175.661 178.527 143.868 1.00 92.87 642 ALA A C 1
ATOM 1799 O O . ALA A 1 642 ? 174.474 178.390 144.170 1.00 91.44 642 ALA A O 1
ATOM 1801 N N . LEU A 1 643 ? 176.483 179.315 144.550 1.00 93.64 643 LEU A N 1
ATOM 1802 C CA . LEU A 1 643 ? 175.993 180.128 145.651 1.00 93.11 643 LEU A CA 1
ATOM 1803 C C . LEU A 1 643 ? 174.981 181.143 145.156 1.00 92.62 643 LEU A C 1
ATOM 1804 O O . LEU A 1 643 ? 173.926 181.338 145.771 1.00 91.35 643 LEU A O 1
ATOM 1809 N N . ALA A 1 644 ? 175.281 181.781 144.029 1.00 93.06 644 ALA A N 1
ATOM 1810 C CA . ALA A 1 644 ? 174.365 182.754 143.454 1.00 92.36 644 ALA A CA 1
ATOM 1811 C C . ALA A 1 644 ? 173.049 182.097 143.075 1.00 91.59 644 ALA A C 1
ATOM 1812 O O . ALA A 1 644 ? 171.972 182.661 143.297 1.00 89.30 644 ALA A O 1
ATOM 1814 N N . CYS A 1 645 ? 173.118 180.898 142.520 1.00 91.27 645 CYS A N 1
ATOM 1815 C CA . CYS A 1 645 ? 171.933 180.173 142.104 1.00 89.76 645 CYS A CA 1
ATOM 1816 C C . CYS A 1 645 ? 171.293 179.406 143.247 1.00 88.33 645 CYS A C 1
ATOM 1817 O O . CYS A 1 645 ? 170.278 178.738 143.028 1.00 83.33 645 CYS A O 1
ATOM 1820 N N . ASN A 1 646 ? 171.876 179.482 144.447 1.00 87.64 646 ASN A N 1
ATOM 1821 C CA . ASN A 1 646 ? 171.519 178.677 145.611 1.00 86.31 646 ASN A CA 1
ATOM 1822 C C . ASN A 1 646 ? 171.236 177.236 145.207 1.00 86.02 646 ASN A C 1
ATOM 1823 O O . ASN A 1 646 ? 170.372 176.573 145.787 1.00 80.17 646 ASN A O 1
ATOM 1828 N N . SER A 1 647 ? 171.998 176.735 144.237 1.00 86.78 647 SER A N 1
ATOM 1829 C CA . SER A 1 647 ? 171.773 175.416 143.661 1.00 86.44 647 SER A CA 1
ATOM 1830 C C . SER A 1 647 ? 173.031 174.992 142.921 1.00 87.37 647 SER A C 1
ATOM 1831 O O . SER A 1 647 ? 173.520 175.729 142.061 1.00 84.81 647 SER A O 1
ATOM 1834 N N . LEU A 1 648 ? 173.550 173.809 143.256 1.00 85.08 648 LEU A N 1
ATOM 1835 C CA . LEU A 1 648 ? 174.730 173.293 142.572 1.00 84.71 648 LEU A CA 1
ATOM 1836 C C . LEU A 1 648 ? 174.443 172.932 141.122 1.00 84.98 648 LEU A C 1
ATOM 1837 O O . LEU A 1 648 ? 175.382 172.812 140.327 1.00 80.81 648 LEU A O 1
ATOM 1842 N N . ALA A 1 649 ? 173.171 172.765 140.761 1.00 83.21 649 ALA A N 1
ATOM 1843 C CA . ALA A 1 649 ? 172.801 172.379 139.407 1.00 81.75 649 ALA A CA 1
ATOM 1844 C C . ALA A 1 649 ? 173.126 173.452 138.378 1.00 82.35 649 ALA A C 1
ATOM 1845 O O . ALA A 1 649 ? 173.101 173.162 137.177 1.00 77.44 649 ALA A O 1
ATOM 1847 N N . GLY A 1 650 ? 173.421 174.678 138.815 1.00 80.27 650 GLY A N 1
ATOM 1848 C CA . GLY A 1 650 ? 173.753 175.748 137.892 1.00 78.48 650 GLY A CA 1
ATOM 1849 C C . GLY A 1 650 ? 175.162 175.695 137.345 1.00 81.05 650 GLY A C 1
ATOM 1850 O O . GLY A 1 650 ? 175.415 176.241 136.266 1.00 77.27 650 GLY A O 1
ATOM 1851 N N . ILE A 1 651 ? 176.087 175.048 138.059 1.00 83.91 651 ILE A N 1
ATOM 1852 C CA . ILE A 1 651 ? 177.491 175.059 137.655 1.00 83.26 651 ILE A CA 1
ATOM 1853 C C . ILE A 1 651 ? 177.778 174.150 136.476 1.00 84.03 651 ILE A C 1
ATOM 1854 O O . ILE A 1 651 ? 178.901 174.166 135.955 1.00 79.40 651 ILE A O 1
ATOM 1859 N N . GLN A 1 652 ? 176.806 173.354 136.045 1.00 85.13 652 GLN A N 1
ATOM 1860 C CA . GLN A 1 652 ? 177.020 172.459 134.920 1.00 84.24 652 GLN A CA 1
ATOM 1861 C C . GLN A 1 652 ? 177.207 173.254 133.633 1.00 85.02 652 GLN A C 1
ATOM 1862 O O . GLN A 1 652 ? 176.689 174.363 133.479 1.00 81.57 652 GLN A O 1
ATOM 1868 N N . ARG A 1 653 ? 177.965 172.670 132.704 1.00 84.50 653 ARG A N 1
ATOM 1869 C CA . ARG A 1 653 ? 178.237 173.345 131.440 1.00 84.49 653 ARG A CA 1
ATOM 1870 C C . ARG A 1 653 ? 176.950 173.596 130.668 1.00 85.65 653 ARG A C 1
ATOM 1871 O O . ARG A 1 653 ? 176.820 174.610 129.973 1.00 80.94 653 ARG A O 1
ATOM 1879 N N . GLU A 1 654 ? 175.987 172.682 130.780 1.00 83.65 654 GLU A N 1
ATOM 1880 C CA . GLU A 1 654 ? 174.717 172.850 130.086 1.00 83.17 654 GLU A CA 1
ATOM 1881 C C . GLU A 1 654 ? 173.930 174.039 130.622 1.00 84.56 654 GLU A C 1
ATOM 1882 O O . GLU A 1 654 ? 173.213 174.697 129.861 1.00 80.09 654 GLU A O 1
ATOM 1888 N N . ASN A 1 655 ? 174.045 174.329 131.916 1.00 85.05 655 ASN A N 1
ATOM 1889 C CA . ASN A 1 655 ? 173.319 175.427 132.536 1.00 85.33 655 ASN A CA 1
ATOM 1890 C C . ASN A 1 655 ? 174.191 176.650 132.783 1.00 86.80 655 ASN A C 1
ATOM 1891 O O . ASN A 1 655 ? 173.788 177.535 133.543 1.00 83.78 655 ASN A O 1
ATOM 1896 N N . LEU A 1 656 ? 175.375 176.718 132.169 1.00 86.94 656 LEU A N 1
ATOM 1897 C CA . LEU A 1 656 ? 176.230 177.885 132.358 1.00 86.97 656 LEU A CA 1
ATOM 1898 C C . LEU A 1 656 ? 175.542 179.153 131.872 1.00 87.86 656 LEU A C 1
ATOM 1899 O O . LEU A 1 656 ? 175.557 180.178 132.561 1.00 86.15 656 LEU A O 1
ATOM 1904 N N . GLN A 1 657 ? 174.904 179.094 130.704 1.00 87.98 657 GLN A N 1
ATOM 1905 C CA . GLN A 1 657 ? 174.269 180.287 130.154 1.00 87.77 657 GLN A CA 1
ATOM 1906 C C . GLN A 1 657 ? 173.015 180.646 130.936 1.00 88.27 657 GLN A C 1
ATOM 1907 O O . GLN A 1 657 ? 172.709 181.830 131.126 1.00 86.54 657 GLN A O 1
ATOM 1913 N N . LYS A 1 658 ? 172.274 179.635 131.391 1.00 88.18 658 LYS A N 1
ATOM 1914 C CA . LYS A 1 658 ? 171.122 179.890 132.245 1.00 87.73 658 LYS A CA 1
ATOM 1915 C C . LYS A 1 658 ? 171.553 180.582 133.534 1.00 88.79 658 LYS A C 1
ATOM 1916 O O . LYS A 1 658 ? 170.912 181.538 133.986 1.00 86.64 658 LYS A O 1
ATOM 1922 N N . ALA A 1 659 ? 172.659 180.129 134.124 1.00 88.70 659 ALA A N 1
ATOM 1923 C CA . ALA A 1 659 ? 173.198 180.791 135.307 1.00 89.33 659 ALA A CA 1
ATOM 1924 C C . ALA A 1 659 ? 173.644 182.215 134.998 1.00 90.25 659 ALA A C 1
ATOM 1925 O O . ALA A 1 659 ? 173.437 183.129 135.805 1.00 89.32 659 ALA A O 1
ATOM 1927 N N . MET A 1 660 ? 174.271 182.419 133.839 1.00 90.26 660 MET A N 1
ATOM 1928 C CA . MET A 1 660 ? 174.713 183.758 133.468 1.00 90.65 660 MET A CA 1
ATOM 1929 C C . MET A 1 660 ? 173.530 184.710 133.358 1.00 91.17 660 MET A C 1
ATOM 1930 O O . MET A 1 660 ? 173.578 185.840 133.863 1.00 89.96 660 MET A O 1
ATOM 1935 N N . GLU A 1 661 ? 172.448 184.265 132.712 1.00 90.61 661 GLU A N 1
ATOM 1936 C CA . GLU A 1 661 ? 171.288 185.136 132.555 1.00 90.04 661 GLU A CA 1
ATOM 1937 C C . GLU A 1 661 ? 170.574 185.353 133.882 1.00 90.17 661 GLU A C 1
ATOM 1938 O O . GLU A 1 661 ? 170.011 186.428 134.109 1.00 88.47 661 GLU A O 1
ATOM 1944 N N . LEU A 1 662 ? 170.579 184.352 134.766 1.00 89.56 662 LEU A N 1
ATOM 1945 C CA . LEU A 1 662 ? 170.042 184.569 136.105 1.00 88.87 662 LEU A CA 1
ATOM 1946 C C . LEU A 1 662 ? 170.845 185.628 136.848 1.00 89.74 662 LEU A C 1
ATOM 1947 O O . LEU A 1 662 ? 170.274 186.483 137.537 1.00 88.13 662 LEU A O 1
ATOM 1952 N N . VAL A 1 663 ? 172.173 185.576 136.735 1.00 90.65 663 VAL A N 1
ATOM 1953 C CA . VAL A 1 663 ? 173.014 186.608 137.333 1.00 91.17 663 VAL A CA 1
ATOM 1954 C C . VAL A 1 663 ? 172.673 187.973 136.763 1.00 91.52 663 VAL A C 1
ATOM 1955 O O . VAL A 1 663 ? 172.567 188.964 137.497 1.00 90.39 663 VAL A O 1
ATOM 1959 N N . THR A 1 664 ? 172.466 188.037 135.451 1.00 91.90 664 THR A N 1
ATOM 1960 C CA . THR A 1 664 ? 172.099 189.300 134.824 1.00 91.40 664 THR A CA 1
ATOM 1961 C C . THR A 1 664 ? 170.781 189.823 135.378 1.00 91.38 664 THR A C 1
ATOM 1962 O O . THR A 1 664 ? 170.660 191.007 135.715 1.00 89.31 664 THR A O 1
ATOM 1966 N N . ILE A 1 665 ? 169.786 188.946 135.494 1.00 91.51 665 ILE A N 1
ATOM 1967 C CA . ILE A 1 665 ? 168.466 189.366 135.946 1.00 90.68 665 ILE A CA 1
ATOM 1968 C C . ILE A 1 665 ? 168.510 189.834 137.394 1.00 90.91 665 ILE A C 1
ATOM 1969 O O . ILE A 1 665 ? 167.946 190.879 137.742 1.00 88.14 665 ILE A O 1
ATOM 1974 N N . ASN A 1 666 ? 169.188 189.083 138.256 1.00 91.03 666 ASN A N 1
ATOM 1975 C CA . ASN A 1 666 ? 169.058 189.300 139.689 1.00 90.36 666 ASN A CA 1
ATOM 1976 C C . ASN A 1 666 ? 170.121 190.230 140.260 1.00 91.04 666 ASN A C 1
ATOM 1977 O O . ASN A 1 666 ? 169.796 191.162 141.001 1.00 88.35 666 ASN A O 1
ATOM 1982 N N . TYR A 1 667 ? 171.385 189.997 139.933 1.00 91.64 667 TYR A N 1
ATOM 1983 C CA . TYR A 1 667 ? 172.477 190.589 140.685 1.00 92.73 667 TYR A CA 1
ATOM 1984 C C . TYR A 1 667 ? 173.245 191.585 139.835 1.00 93.03 667 TYR A C 1
ATOM 1985 O O . TYR A 1 667 ? 172.995 191.754 138.640 1.00 90.10 667 TYR A O 1
ATOM 1994 N N . SER A 1 668 ? 174.195 192.244 140.486 1.00 92.40 668 SER A N 1
ATOM 1995 C CA . SER A 1 668 ? 174.796 193.450 139.954 1.00 92.45 668 SER A CA 1
ATOM 1996 C C . SER A 1 668 ? 175.818 193.138 138.867 1.00 92.92 668 SER A C 1
ATOM 1997 O O . SER A 1 668 ? 176.280 192.003 138.693 1.00 91.84 668 SER A O 1
ATOM 2000 N N . SER A 1 669 ? 176.171 194.194 138.134 1.00 93.35 669 SER A N 1
ATOM 2001 C CA . SER A 1 669 ? 177.236 194.104 137.146 1.00 93.34 669 SER A CA 1
ATOM 2002 C C . SER A 1 669 ? 178.548 193.690 137.789 1.00 93.95 669 SER A C 1
ATOM 2003 O O . SER A 1 669 ? 179.399 193.098 137.123 1.00 92.10 669 SER A O 1
ATOM 2006 N N . ASP A 1 670 ? 178.742 194.010 139.070 1.00 93.30 670 ASP A N 1
ATOM 2007 C CA . ASP A 1 670 ? 179.962 193.582 139.744 1.00 93.03 670 ASP A CA 1
ATOM 2008 C C . ASP A 1 670 ? 180.057 192.064 139.758 1.00 93.92 670 ASP A C 1
ATOM 2009 O O . ASP A 1 670 ? 181.066 191.485 139.341 1.00 92.84 670 ASP A O 1
ATOM 2014 N N . LEU A 1 671 ? 178.978 191.404 140.176 1.00 93.73 671 LEU A N 1
ATOM 2015 C CA . LEU A 1 671 ? 178.960 189.948 140.216 1.00 94.33 671 LEU A CA 1
ATOM 2016 C C . LEU A 1 671 ? 179.024 189.390 138.799 1.00 94.50 671 LEU A C 1
ATOM 2017 O O . LEU A 1 671 ? 179.629 188.335 138.554 1.00 93.70 671 LEU A O 1
ATOM 2022 N N . LYS A 1 672 ? 178.377 190.086 137.862 1.00 94.23 672 LYS A N 1
ATOM 2023 C CA . LYS A 1 672 ? 178.433 189.714 136.455 1.00 93.94 672 LYS A CA 1
ATOM 2024 C C . LYS A 1 672 ? 179.879 189.634 135.977 1.00 93.84 672 LYS A C 1
ATOM 2025 O O . LYS A 1 672 ? 180.326 188.601 135.469 1.00 92.74 672 LYS A O 1
ATOM 2031 N N . ASN A 1 673 ? 180.599 190.754 136.066 1.00 94.13 673 ASN A N 1
ATOM 2032 C CA . ASN A 1 673 ? 182.004 190.788 135.671 1.00 93.51 673 ASN A CA 1
ATOM 2033 C C . ASN A 1 673 ? 182.816 189.741 136.418 1.00 93.62 673 ASN A C 1
ATOM 2034 O O . ASN A 1 673 ? 183.752 189.167 135.859 1.00 92.40 673 ASN A O 1
ATOM 2039 N N . LEU A 1 674 ? 182.523 189.530 137.703 1.00 93.81 674 LEU A N 1
ATOM 2040 C CA . LEU A 1 674 ? 183.193 188.471 138.449 1.00 94.19 674 LEU A CA 1
ATOM 2041 C C . LEU A 1 674 ? 183.097 187.143 137.713 1.00 94.22 674 LEU A C 1
ATOM 2042 O O . LEU A 1 674 ? 184.112 186.535 137.338 1.00 92.95 674 LEU A O 1
ATOM 2047 N N . ILE A 1 675 ? 181.864 186.667 137.529 1.00 94.67 675 ILE A N 1
ATOM 2048 C CA . ILE A 1 675 ? 181.665 185.362 136.913 1.00 93.95 675 ILE A CA 1
ATOM 2049 C C . ILE A 1 675 ? 182.233 185.346 135.506 1.00 93.28 675 ILE A C 1
ATOM 2050 O O . ILE A 1 675 ? 182.749 184.324 135.058 1.00 91.61 675 ILE A O 1
ATOM 2055 N N . LEU A 1 676 ? 182.172 186.467 134.789 1.00 93.69 676 LEU A N 1
ATOM 2056 C CA . LEU A 1 676 ? 182.784 186.510 133.467 1.00 92.64 676 LEU A CA 1
ATOM 2057 C C . LEU A 1 676 ? 184.287 186.287 133.561 1.00 92.20 676 LEU A C 1
ATOM 2058 O O . LEU A 1 676 ? 184.825 185.314 133.015 1.00 90.37 676 LEU A O 1
ATOM 2063 N N . TYR A 1 677 ? 184.967 187.167 134.301 1.00 93.35 677 TYR A N 1
ATOM 2064 C CA . TYR A 1 677 ? 186.407 187.099 134.513 1.00 92.66 677 TYR A CA 1
ATOM 2065 C C . TYR A 1 677 ? 186.872 185.719 134.938 1.00 92.54 677 TYR A C 1
ATOM 2066 O O . TYR A 1 677 ? 187.990 185.311 134.603 1.00 91.26 677 TYR A O 1
ATOM 2075 N N . LEU A 1 678 ? 186.048 184.986 135.680 1.00 92.71 678 LEU A N 1
ATOM 2076 C CA . LEU A 1 678 ? 186.498 183.694 136.183 1.00 92.26 678 LEU A CA 1
ATOM 2077 C C . LEU A 1 678 ? 186.048 182.535 135.300 1.00 91.59 678 LEU A C 1
ATOM 2078 O O . LEU A 1 678 ? 186.888 181.796 134.778 1.00 89.18 678 LEU A O 1
ATOM 2083 N N . LEU A 1 679 ? 184.735 182.349 135.142 1.00 91.96 679 LEU A N 1
ATOM 2084 C CA . LEU A 1 679 ? 184.216 181.254 134.332 1.00 90.20 679 LEU A CA 1
ATOM 2085 C C . LEU A 1 679 ? 184.809 181.287 132.930 1.00 88.02 679 LEU A C 1
ATOM 2086 O O . LEU A 1 679 ? 185.293 180.270 132.421 1.00 82.09 679 LEU A O 1
ATOM 2091 N N . THR A 1 680 ? 184.780 182.454 132.287 1.00 88.14 680 THR A N 1
ATOM 2092 C CA . THR A 1 680 ? 185.443 182.629 131.000 1.00 84.80 680 THR A CA 1
ATOM 2093 C C . THR A 1 680 ? 186.877 183.022 131.310 1.00 82.32 680 THR A C 1
ATOM 2094 O O . THR A 1 680 ? 187.162 184.175 131.642 1.00 74.94 680 THR A O 1
ATOM 2098 N N . ASP A 1 681 ? 187.780 182.055 131.209 1.00 79.25 681 ASP A N 1
ATOM 2099 C CA . ASP A 1 681 ? 189.158 182.275 131.613 1.00 76.96 681 ASP A CA 1
ATOM 2100 C C . ASP A 1 681 ? 189.803 183.359 130.763 1.00 77.63 681 ASP A C 1
ATOM 2101 O O . ASP A 1 681 ? 189.454 183.562 129.597 1.00 69.03 681 ASP A O 1
ATOM 2106 N N . GLN A 1 682 ? 190.755 184.064 131.367 1.00 76.98 682 GLN A N 1
ATOM 2107 C CA . GLN A 1 682 ? 191.538 185.067 130.669 1.00 74.13 682 GLN A CA 1
ATOM 2108 C C . GLN A 1 682 ? 192.784 184.479 130.038 1.00 75.90 682 GLN A C 1
ATOM 2109 O O . GLN A 1 682 ? 193.723 185.225 129.742 1.00 67.40 682 GLN A O 1
ATOM 2115 N N . ASN A 1 683 ? 192.810 183.156 129.843 1.00 76.37 683 ASN A N 1
ATOM 2116 C CA . ASN A 1 683 ? 193.928 182.414 129.267 1.00 76.41 683 ASN A CA 1
ATOM 2117 C C . ASN A 1 683 ? 195.263 182.882 129.833 1.00 78.95 683 ASN A C 1
ATOM 2118 O O . ASN A 1 683 ? 196.273 182.907 129.124 1.00 72.35 683 ASN A O 1
ATOM 2123 N N . ARG A 1 684 ? 195.273 183.247 131.113 1.00 81.72 684 ARG A N 1
ATOM 2124 C CA . ARG A 1 684 ? 196.469 183.764 131.756 1.00 83.04 684 ARG A CA 1
ATOM 2125 C C . ARG A 1 684 ? 196.473 183.338 133.213 1.00 85.40 684 ARG A C 1
ATOM 2126 O O . ARG A 1 684 ? 195.442 182.950 133.770 1.00 81.21 684 ARG A O 1
ATOM 2134 N N . MET A 1 685 ? 197.657 183.406 133.821 1.00 85.28 685 MET A N 1
ATOM 2135 C CA . MET A 1 685 ? 197.821 183.149 135.250 1.00 86.71 685 MET A CA 1
ATOM 2136 C C . MET A 1 685 ? 197.216 184.337 135.991 1.00 88.44 685 MET A C 1
ATOM 2137 O O . MET A 1 685 ? 197.900 185.277 136.402 1.00 85.01 685 MET A O 1
ATOM 2142 N N . ARG A 1 686 ? 195.896 184.290 136.146 1.00 89.13 686 ARG A N 1
ATOM 2143 C CA . ARG A 1 686 ? 195.165 185.398 136.741 1.00 89.65 686 ARG A CA 1
ATOM 2144 C C . ARG A 1 686 ? 195.617 185.634 138.174 1.00 91.15 686 ARG A C 1
ATOM 2145 O O . ARG A 1 686 ? 195.843 184.692 138.937 1.00 88.89 686 ARG A O 1
ATOM 2153 N N . SER A 1 687 ? 195.749 186.903 138.537 1.00 90.37 687 SER A N 1
ATOM 2154 C CA . SER A 1 687 ? 196.133 187.285 139.885 1.00 91.17 687 SER A CA 1
ATOM 2155 C C . SER A 1 687 ? 194.885 187.667 140.663 1.00 92.10 687 SER A C 1
ATOM 2156 O O . SER A 1 687 ? 194.014 188.376 140.153 1.00 89.66 687 SER A O 1
ATOM 2159 N N . VAL A 1 688 ? 194.793 187.171 141.897 1.00 90.69 688 VAL A N 1
ATOM 2160 C CA . VAL A 1 688 ? 193.639 187.487 142.727 1.00 90.65 688 VAL A CA 1
ATOM 2161 C C . VAL A 1 688 ? 193.612 188.969 143.064 1.00 91.23 688 VAL A C 1
ATOM 2162 O O . VAL A 1 688 ? 192.543 189.537 143.320 1.00 89.08 688 VAL A O 1
ATOM 2166 N N . ASN A 1 689 ? 194.779 189.617 143.074 1.00 91.43 689 ASN A N 1
ATOM 2167 C CA . ASN A 1 689 ? 194.834 191.060 143.260 1.00 90.25 689 ASN A CA 1
ATOM 2168 C C . ASN A 1 689 ? 193.999 191.786 142.218 1.00 90.85 689 ASN A C 1
ATOM 2169 O O . ASN A 1 689 ? 193.452 192.859 142.495 1.00 88.42 689 ASN A O 1
ATOM 2174 N N . ASP A 1 690 ? 193.896 191.218 141.014 1.00 91.61 690 ASP A N 1
ATOM 2175 C CA . ASP A 1 690 ? 193.137 191.842 139.938 1.00 90.48 690 ASP A CA 1
ATOM 2176 C C . ASP A 1 690 ? 191.658 191.985 140.261 1.00 90.95 690 ASP A C 1
ATOM 2177 O O . ASP A 1 690 ? 190.982 192.816 139.646 1.00 88.76 690 ASP A O 1
ATOM 2182 N N . ILE A 1 691 ? 191.131 191.194 141.197 1.00 91.06 691 ILE A N 1
ATOM 2183 C CA . ILE A 1 691 ? 189.712 191.253 141.515 1.00 90.97 691 ILE A CA 1
ATOM 2184 C C . ILE A 1 691 ? 189.436 192.045 142.784 1.00 92.05 691 ILE A C 1
ATOM 2185 O O . ILE A 1 691 ? 188.268 192.235 143.150 1.00 90.34 691 ILE A O 1
ATOM 2190 N N . MET A 1 692 ? 190.479 192.532 143.455 1.00 91.87 692 MET A N 1
ATOM 2191 C CA . MET A 1 692 ? 190.300 193.221 144.732 1.00 91.36 692 MET A CA 1
ATOM 2192 C C . MET A 1 692 ? 189.409 194.455 144.645 1.00 91.33 692 MET A C 1
ATOM 2193 O O . MET A 1 692 ? 188.488 194.579 145.469 1.00 90.27 692 MET A O 1
ATOM 2198 N N . PRO A 1 693 ? 189.603 195.388 143.708 1.00 91.64 693 PRO A N 1
ATOM 2199 C CA . PRO A 1 693 ? 188.710 196.557 143.659 1.00 90.38 693 PRO A CA 1
ATOM 2200 C C . PRO A 1 693 ? 187.271 196.216 143.341 1.00 90.66 693 PRO A C 1
ATOM 2201 O O . PRO A 1 693 ? 186.387 197.046 143.582 1.00 88.51 693 PRO A O 1
ATOM 2205 N N . MET A 1 694 ? 187.010 195.031 142.795 1.00 91.25 694 MET A N 1
ATOM 2206 C CA . MET A 1 694 ? 185.672 194.715 142.315 1.00 90.64 694 MET A CA 1
ATOM 2207 C C . MET A 1 694 ? 184.650 194.734 143.452 1.00 91.28 694 MET A C 1
ATOM 2208 O O . MET A 1 694 ? 183.548 195.272 143.297 1.00 88.89 694 MET A O 1
ATOM 2213 N N . ILE A 1 695 ? 185.004 194.163 144.607 1.00 91.75 695 ILE A N 1
ATOM 2214 C CA . ILE A 1 695 ? 184.130 194.206 145.782 1.00 91.58 695 ILE A CA 1
ATOM 2215 C C . ILE A 1 695 ? 183.798 195.640 146.175 1.00 91.62 695 ILE A C 1
ATOM 2216 O O . ILE A 1 695 ? 182.682 195.935 146.620 1.00 88.99 695 ILE A O 1
ATOM 2221 N N . GLY A 1 696 ? 184.748 196.550 146.001 1.00 89.60 696 GLY A N 1
ATOM 2222 C CA . GLY A 1 696 ? 184.551 197.951 146.318 1.00 88.61 696 GLY A CA 1
ATOM 2223 C C . GLY A 1 696 ? 184.035 198.221 147.718 1.00 90.18 696 GLY A C 1
ATOM 2224 O O . GLY A 1 696 ? 184.455 197.599 148.700 1.00 87.87 696 GLY A O 1
ATOM 2225 N N . ALA A 1 697 ? 183.101 199.168 147.806 1.00 87.00 697 ALA A N 1
ATOM 2226 C CA . ALA A 1 697 ? 182.626 199.707 149.079 1.00 86.64 697 ALA A CA 1
ATOM 2227 C C . ALA A 1 697 ? 181.933 198.693 149.982 1.00 89.07 697 ALA A C 1
ATOM 2228 O O . ALA A 1 697 ? 181.752 198.967 151.172 1.00 86.38 697 ALA A O 1
ATOM 2230 N N . ARG A 1 698 ? 181.537 197.538 149.462 1.00 88.76 698 ARG A N 1
ATOM 2231 C CA . ARG A 1 698 ? 180.899 196.537 150.310 1.00 88.19 698 ARG A CA 1
ATOM 2232 C C . ARG A 1 698 ? 181.807 196.099 151.454 1.00 90.17 698 ARG A C 1
ATOM 2233 O O . ARG A 1 698 ? 181.318 195.709 152.531 1.00 89.56 698 ARG A O 1
ATOM 2241 N N . PHE A 1 699 ? 183.121 196.131 151.221 1.00 91.29 699 PHE A N 1
ATOM 2242 C CA . PHE A 1 699 ? 184.104 195.875 152.264 1.00 91.07 699 PHE A CA 1
ATOM 2243 C C . PHE A 1 699 ? 183.743 196.577 153.570 1.00 91.89 699 PHE A C 1
ATOM 2244 O O . PHE A 1 699 ? 183.795 195.973 154.650 1.00 90.77 699 PHE A O 1
ATOM 2252 N N . TYR A 1 700 ? 183.405 197.869 153.494 1.00 90.40 700 TYR A N 1
ATOM 2253 C CA . TYR A 1 700 ? 183.112 198.608 154.718 1.00 89.46 700 TYR A CA 1
ATOM 2254 C C . TYR A 1 700 ? 181.901 198.033 155.433 1.00 89.80 700 TYR A C 1
ATOM 2255 O O . TYR A 1 700 ? 181.898 197.930 156.663 1.00 88.96 700 TYR A O 1
ATOM 2264 N N . THR A 1 701 ? 180.836 197.722 154.691 1.00 89.03 701 THR A N 1
ATOM 2265 C CA . THR A 1 701 ? 179.659 197.141 155.328 1.00 86.88 701 THR A CA 1
ATOM 2266 C C . THR A 1 701 ? 180.026 195.875 156.082 1.00 87.85 701 THR A C 1
ATOM 2267 O O . THR A 1 701 ? 179.585 195.661 157.221 1.00 88.16 701 THR A O 1
ATOM 2271 N N . GLN A 1 702 ? 180.919 195.076 155.500 1.00 90.17 702 GLN A N 1
ATOM 2272 C CA . GLN A 1 702 ? 181.331 193.843 156.165 1.00 88.88 702 GLN A CA 1
ATOM 2273 C C . GLN A 1 702 ? 182.056 194.172 157.465 1.00 89.44 702 GLN A C 1
ATOM 2274 O O . GLN A 1 702 ? 181.752 193.613 158.533 1.00 89.22 702 GLN A O 1
ATOM 2280 N N . LEU A 1 703 ? 183.034 195.074 157.383 1.00 90.09 703 LEU A N 1
ATOM 2281 C CA . LEU A 1 703 ? 183.891 195.344 158.531 1.00 88.78 703 LEU A CA 1
ATOM 2282 C C . LEU A 1 703 ? 183.071 195.956 159.660 1.00 89.41 703 LEU A C 1
ATOM 2283 O O . LEU A 1 703 ? 183.252 195.611 160.833 1.00 89.76 703 LEU A O 1
ATOM 2288 N N . ASP A 1 704 ? 182.207 196.914 159.323 1.00 89.44 704 ASP A N 1
ATOM 2289 C CA . ASP A 1 704 ? 181.279 197.475 160.299 1.00 88.48 704 ASP A CA 1
ATOM 2290 C C . ASP A 1 704 ? 180.434 196.401 160.969 1.00 88.80 704 ASP A C 1
ATOM 2291 O O . ASP A 1 704 ? 180.201 196.460 162.180 1.00 88.64 704 ASP A O 1
ATOM 2296 N N . ALA A 1 705 ? 179.912 195.444 160.194 1.00 88.66 705 ALA A N 1
ATOM 2297 C CA . ALA A 1 705 ? 179.152 194.361 160.812 1.00 87.56 705 ALA A CA 1
ATOM 2298 C C . ALA A 1 705 ? 179.988 193.651 161.872 1.00 88.11 705 ALA A C 1
ATOM 2299 O O . ALA A 1 705 ? 179.527 193.417 163.000 1.00 87.50 705 ALA A O 1
ATOM 2301 N N . ALA A 1 706 ? 181.220 193.283 161.511 1.00 87.88 706 ALA A N 1
ATOM 2302 C CA . ALA A 1 706 ? 182.126 192.654 162.474 1.00 87.65 706 ALA A CA 1
ATOM 2303 C C . ALA A 1 706 ? 182.308 193.514 163.722 1.00 88.85 706 ALA A C 1
ATOM 2304 O O . ALA A 1 706 ? 182.236 193.023 164.859 1.00 88.31 706 ALA A O 1
ATOM 2306 N N . GLN A 1 707 ? 182.571 194.804 163.518 1.00 88.06 707 GLN A N 1
ATOM 2307 C CA . GLN A 1 707 ? 182.818 195.706 164.635 1.00 87.20 707 GLN A CA 1
ATOM 2308 C C . GLN A 1 707 ? 181.613 195.788 165.557 1.00 88.29 707 GLN A C 1
ATOM 2309 O O . GLN A 1 707 ? 181.761 195.843 166.780 1.00 87.78 707 GLN A O 1
ATOM 2315 N N . MET A 1 708 ? 180.411 195.827 164.987 1.00 88.46 708 MET A N 1
ATOM 2316 C CA . MET A 1 708 ? 179.205 195.865 165.806 1.00 87.20 708 MET A CA 1
ATOM 2317 C C . MET A 1 708 ? 179.012 194.571 166.584 1.00 87.89 708 MET A C 1
ATOM 2318 O O . MET A 1 708 ? 178.551 194.594 167.731 1.00 87.58 708 MET A O 1
ATOM 2323 N N . ARG A 1 709 ? 179.359 193.431 165.986 1.00 88.76 709 ARG A N 1
ATOM 2324 C CA . ARG A 1 709 ? 179.330 192.178 166.738 1.00 88.24 709 ARG A CA 1
ATOM 2325 C C . ARG A 1 709 ? 180.251 192.258 167.954 1.00 89.06 709 ARG A C 1
ATOM 2326 O O . ARG A 1 709 ? 179.877 191.868 169.074 1.00 88.21 709 ARG A O 1
ATOM 2334 N N . ASN A 1 710 ? 181.473 192.750 167.737 1.00 87.61 710 ASN A N 1
ATOM 2335 C CA . ASN A 1 710 ? 182.383 193.042 168.843 1.00 87.59 710 ASN A CA 1
ATOM 2336 C C . ASN A 1 710 ? 181.734 193.944 169.886 1.00 88.55 710 ASN A C 1
ATOM 2337 O O . ASN A 1 710 ? 181.827 193.694 171.092 1.00 87.71 710 ASN A O 1
ATOM 2342 N N . ASP A 1 711 ? 181.123 195.035 169.432 1.00 87.78 711 ASP A N 1
ATOM 2343 C CA . ASP A 1 711 ? 180.514 195.995 170.346 1.00 87.16 711 ASP A CA 1
ATOM 2344 C C . ASP A 1 711 ? 179.402 195.368 171.172 1.00 87.27 711 ASP A C 1
ATOM 2345 O O . ASP A 1 711 ? 179.157 195.790 172.307 1.00 86.66 711 ASP A O 1
ATOM 2350 N N . VAL A 1 712 ? 178.734 194.354 170.631 1.00 87.58 712 VAL A N 1
ATOM 2351 C CA . VAL A 1 712 ? 177.715 193.650 171.405 1.00 86.66 712 VAL A CA 1
ATOM 2352 C C . VAL A 1 712 ? 178.374 192.792 172.472 1.00 87.24 712 VAL A C 1
ATOM 2353 O O . VAL A 1 712 ? 178.050 192.890 173.661 1.00 86.86 712 VAL A O 1
ATOM 2357 N N . ILE A 1 713 ? 179.266 191.896 172.053 1.00 87.08 713 ILE A N 1
ATOM 2358 C CA . ILE A 1 713 ? 179.799 190.917 172.999 1.00 86.90 713 ILE A CA 1
ATOM 2359 C C . ILE A 1 713 ? 180.601 191.602 174.100 1.00 87.56 713 ILE A C 1
ATOM 2360 O O . ILE A 1 713 ? 180.508 191.227 175.276 1.00 87.17 713 ILE A O 1
ATOM 2365 N N . GLU A 1 714 ? 181.441 192.574 173.737 1.00 87.14 714 GLU A N 1
ATOM 2366 C CA . GLU A 1 714 ? 182.205 193.301 174.747 1.00 86.38 714 GLU A CA 1
ATOM 2367 C C . GLU A 1 714 ? 181.268 193.911 175.784 1.00 86.31 714 GLU A C 1
ATOM 2368 O O . GLU A 1 714 ? 181.503 193.798 176.990 1.00 85.63 714 GLU A O 1
ATOM 2374 N N . GLU A 1 715 ? 180.175 194.527 175.329 1.00 86.72 715 GLU A N 1
ATOM 2375 C CA . GLU A 1 715 ? 179.141 194.993 176.246 1.00 85.56 715 GLU A CA 1
ATOM 2376 C C . GLU A 1 715 ? 178.668 193.869 177.159 1.00 85.90 715 GLU A C 1
ATOM 2377 O O . GLU A 1 715 ? 178.622 194.022 178.386 1.00 84.78 715 GLU A O 1
ATOM 2383 N N . ASP A 1 716 ? 178.306 192.730 176.569 1.00 86.37 716 ASP A N 1
ATOM 2384 C CA . ASP A 1 716 ? 177.789 191.606 177.345 1.00 86.06 716 ASP A CA 1
ATOM 2385 C C . ASP A 1 716 ? 178.777 191.151 178.414 1.00 86.56 716 ASP A C 1
ATOM 2386 O O . ASP A 1 716 ? 178.367 190.633 179.459 1.00 85.74 716 ASP A O 1
ATOM 2391 N N . LEU A 1 717 ? 180.075 191.324 178.159 1.00 86.48 717 LEU A N 1
ATOM 2392 C CA . LEU A 1 717 ? 181.113 190.878 179.090 1.00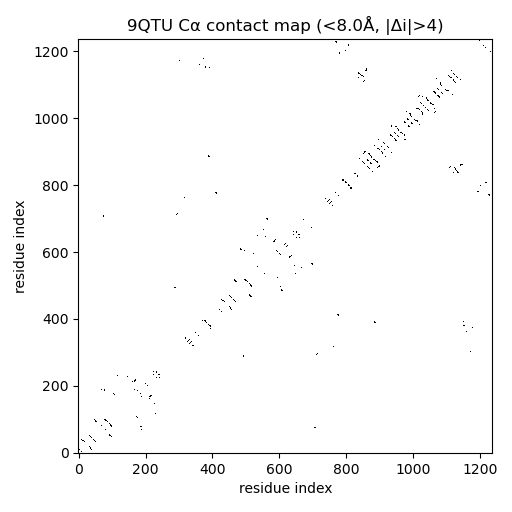 85.94 717 LEU A CA 1
ATOM 2393 C C . LEU A 1 717 ? 180.895 191.408 180.502 1.00 86.18 717 LEU A C 1
ATOM 2394 O O . LEU A 1 717 ? 180.994 190.661 181.482 1.00 84.54 717 LEU A O 1
ATOM 2399 N N . ALA A 1 718 ? 180.596 192.700 180.626 1.00 86.71 718 ALA A N 1
ATOM 2400 C CA . ALA A 1 718 ? 180.530 193.357 181.926 1.00 85.14 718 ALA A CA 1
ATOM 2401 C C . ALA A 1 718 ? 179.450 192.788 182.834 1.00 85.79 718 ALA A C 1
ATOM 2402 O O . ALA A 1 718 ? 179.438 193.109 184.027 1.00 84.76 718 ALA A O 1
ATOM 2404 N N . LYS A 1 719 ? 178.549 191.959 182.306 1.00 85.36 719 LYS A N 1
ATOM 2405 C CA . LYS A 1 719 ? 177.472 191.4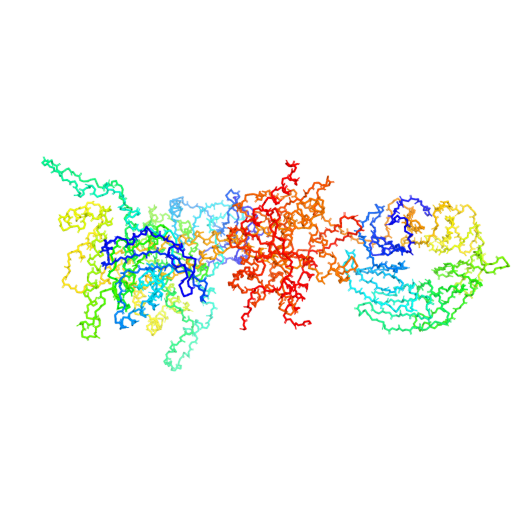12 183.123 1.00 84.34 719 LYS A CA 1
ATOM 2406 C C . LYS A 1 719 ? 178.000 190.555 184.269 1.00 84.47 719 LYS A C 1
ATOM 2407 O O . LYS A 1 719 ? 177.457 190.597 185.377 1.00 83.31 719 LYS A O 1
ATOM 2413 N N . GLU A 1 720 ? 179.053 189.776 184.034 1.00 87.74 720 GLU A N 1
ATOM 2414 C CA . GLU A 1 720 ? 179.503 188.794 185.021 1.00 86.88 720 GLU A CA 1
ATOM 2415 C C . GLU A 1 720 ? 181.025 188.787 185.138 1.00 87.52 720 GLU A C 1
ATOM 2416 O O . GLU A 1 720 ? 181.665 187.736 185.164 1.00 84.88 720 GLU A O 1
ATOM 2422 N N . VAL A 1 721 ? 181.626 189.975 185.220 1.00 85.86 721 VAL A N 1
ATOM 2423 C CA . VAL A 1 721 ? 183.078 190.059 185.354 1.00 84.40 721 VAL A CA 1
ATOM 2424 C C . VAL A 1 721 ? 183.537 189.497 186.695 1.00 84.30 721 VAL A C 1
ATOM 2425 O O . VAL A 1 721 ? 184.641 188.950 186.804 1.00 82.10 721 VAL A O 1
ATOM 2429 N N . GLN A 1 722 ? 182.699 189.587 187.721 1.00 86.52 722 GLN A N 1
ATOM 2430 C CA . GLN A 1 722 ? 183.094 189.305 189.094 1.00 86.36 722 GLN A CA 1
ATOM 2431 C C . GLN A 1 722 ? 182.921 187.846 189.490 1.00 87.38 722 GLN A C 1
ATOM 2432 O O . GLN A 1 722 ? 183.187 187.496 190.644 1.00 85.98 722 GLN A O 1
ATOM 2438 N N . ASN A 1 723 ? 182.532 186.976 188.563 1.00 87.86 723 ASN A N 1
ATOM 2439 C CA . ASN A 1 723 ? 182.104 185.648 188.979 1.00 88.35 723 ASN A CA 1
ATOM 2440 C C . ASN A 1 723 ? 183.269 184.691 189.198 1.00 88.72 723 ASN A C 1
ATOM 2441 O O . ASN A 1 723 ? 183.238 183.904 190.144 1.00 87.66 723 ASN A O 1
ATOM 2446 N N . GLY A 1 724 ? 184.289 184.709 188.340 1.00 86.14 724 GLY A N 1
ATOM 2447 C CA . GLY A 1 724 ? 185.503 183.967 188.657 1.00 85.96 724 GLY A CA 1
ATOM 2448 C C . GLY A 1 724 ? 186.179 184.456 189.924 1.00 87.23 724 GLY A C 1
ATOM 2449 O O . GLY A 1 724 ? 186.623 183.655 190.753 1.00 86.81 724 GLY A O 1
ATOM 2450 N N . ARG A 1 725 ? 186.263 185.777 190.089 1.00 87.64 725 ARG A N 1
ATOM 2451 C CA . ARG A 1 725 ? 186.575 186.405 191.367 1.00 87.80 725 ARG A CA 1
ATOM 2452 C C . ARG A 1 725 ? 185.884 185.717 192.548 1.00 88.43 725 ARG A C 1
ATOM 2453 O O . ARG A 1 725 ? 186.535 185.153 193.436 1.00 88.31 725 ARG A O 1
ATOM 2461 N N . LEU A 1 726 ? 184.553 185.728 192.542 1.00 90.33 726 LEU A N 1
ATOM 2462 C CA . LEU A 1 726 ? 183.784 185.271 193.697 1.00 91.07 726 LEU A CA 1
ATOM 2463 C C . LEU A 1 726 ? 183.800 183.748 193.850 1.00 91.76 726 LEU A C 1
ATOM 2464 O O . LEU A 1 726 ? 183.747 183.234 194.978 1.00 91.63 726 LEU A O 1
ATOM 2469 N N . PHE A 1 727 ? 183.852 183.004 192.747 1.00 91.43 727 PHE A N 1
ATOM 2470 C CA . PHE A 1 727 ? 184.087 181.571 192.866 1.00 91.29 727 PHE A CA 1
ATOM 2471 C C . PHE A 1 727 ? 185.416 181.262 193.517 1.00 91.89 727 PHE A C 1
ATOM 2472 O O . PHE A 1 727 ? 185.497 180.371 194.368 1.00 91.97 727 PHE A O 1
ATOM 2480 N N . ARG A 1 728 ? 186.474 181.969 193.140 1.00 91.40 728 ARG A N 1
ATOM 2481 C CA . ARG A 1 728 ? 187.736 181.643 193.776 1.00 90.50 728 ARG A CA 1
ATOM 2482 C C . ARG A 1 728 ? 187.726 182.129 195.220 1.00 91.21 728 ARG A C 1
ATOM 2483 O O . ARG A 1 728 ? 188.417 181.555 196.072 1.00 90.81 728 ARG A O 1
ATOM 2491 N N . LEU A 1 729 ? 186.889 183.127 195.518 1.00 92.73 729 LEU A N 1
ATOM 2492 C CA . LEU A 1 729 ? 186.608 183.502 196.903 1.00 93.26 729 LEU A CA 1
ATOM 2493 C C . LEU A 1 729 ? 186.065 182.325 197.714 1.00 93.81 729 LEU A C 1
ATOM 2494 O O . LEU A 1 729 ? 186.657 181.930 198.726 1.00 93.47 729 LEU A O 1
ATOM 2499 N N . LEU A 1 730 ? 184.922 181.758 197.302 1.00 94.28 730 LEU A N 1
ATOM 2500 C CA . LEU A 1 730 ? 184.416 180.619 198.073 1.00 94.23 730 LEU A CA 1
ATOM 2501 C C . LEU A 1 730 ? 185.338 179.419 198.006 1.00 94.20 730 LEU A C 1
ATOM 2502 O O . LEU A 1 730 ? 185.287 178.568 198.897 1.00 92.94 730 LEU A O 1
ATOM 2507 N N . ALA A 1 731 ? 186.181 179.329 196.982 1.00 93.21 731 ALA A N 1
ATOM 2508 C CA . ALA A 1 731 ? 187.198 178.288 196.972 1.00 92.72 731 ALA A CA 1
ATOM 2509 C C . ALA A 1 731 ? 188.141 178.462 198.152 1.00 92.75 731 ALA A C 1
ATOM 2510 O O . ALA A 1 731 ? 188.433 177.504 198.880 1.00 91.99 731 ALA A O 1
ATOM 2512 N N . LYS A 1 732 ? 188.630 179.687 198.354 1.00 93.45 732 LYS A N 1
ATOM 2513 C CA . LYS A 1 732 ? 189.486 179.940 199.506 1.00 93.36 732 LYS A CA 1
ATOM 2514 C C . LYS A 1 732 ? 188.728 179.693 200.803 1.00 93.26 732 LYS A C 1
ATOM 2515 O O . LYS A 1 732 ? 189.286 179.155 201.770 1.00 91.99 732 LYS A O 1
ATOM 2521 N N . LEU A 1 733 ? 187.453 180.083 200.841 1.00 93.10 733 LEU A N 1
ATOM 2522 C CA . LEU A 1 733 ? 186.635 179.823 202.023 1.00 92.45 733 LEU A CA 1
ATOM 2523 C C . LEU A 1 733 ? 186.613 178.337 202.354 1.00 92.02 733 LEU A C 1
ATOM 2524 O O . LEU A 1 733 ? 186.825 177.940 203.504 1.00 90.97 733 LEU A O 1
ATOM 2529 N N . GLY A 1 734 ? 186.328 177.501 201.357 1.00 92.72 734 GLY A N 1
ATOM 2530 C CA . GLY A 1 734 ? 186.267 176.072 201.601 1.00 91.99 734 GLY A CA 1
ATOM 2531 C C . GLY A 1 734 ? 187.607 175.478 201.988 1.00 92.18 734 GLY A C 1
ATOM 2532 O O . GLY A 1 734 ? 187.682 174.638 202.888 1.00 90.48 734 GLY A O 1
ATOM 2533 N N . THR A 1 735 ? 188.688 175.932 201.351 1.00 93.02 735 THR A N 1
ATOM 2534 C CA . THR A 1 735 ? 190.001 175.424 201.735 1.00 91.84 735 THR A CA 1
ATOM 2535 C C . THR A 1 735 ? 190.488 175.968 203.069 1.00 91.32 735 THR A C 1
ATOM 2536 O O . THR A 1 735 ? 191.510 175.490 203.572 1.00 88.82 735 THR A O 1
ATOM 2540 N N . ILE A 1 736 ? 189.809 176.951 203.650 1.00 91.52 736 ILE A N 1
ATOM 2541 C CA . ILE A 1 736 ? 190.228 177.504 204.930 1.00 90.16 736 ILE A CA 1
ATOM 2542 C C . ILE A 1 736 ? 189.368 176.991 206.080 1.00 88.73 736 ILE A C 1
ATOM 2543 O O . ILE A 1 736 ? 189.888 176.680 207.151 1.00 84.72 736 ILE A O 1
ATOM 2548 N N . ASN A 1 737 ? 188.059 176.872 205.887 1.00 88.33 737 ASN A N 1
ATOM 2549 C CA . ASN A 1 737 ? 187.209 176.419 206.978 1.00 85.66 737 ASN A CA 1
ATOM 2550 C C . ASN A 1 737 ? 187.245 174.897 207.113 1.00 84.66 737 ASN A C 1
ATOM 2551 O O . ASN A 1 737 ? 187.689 174.176 206.216 1.00 79.47 737 ASN A O 1
ATOM 2556 N N . GLU A 1 738 ? 186.759 174.419 208.258 1.00 82.26 738 GLU A N 1
ATOM 2557 C CA . GLU A 1 738 ? 186.624 172.992 208.554 1.00 81.62 738 GLU A CA 1
ATOM 2558 C C . GLU A 1 738 ? 187.940 172.244 208.340 1.00 83.11 738 GLU A C 1
ATOM 2559 O O . GLU A 1 738 ? 188.031 171.285 207.575 1.00 78.22 738 GLU A O 1
ATOM 2565 N N . ARG A 1 739 ? 188.969 172.697 209.056 1.00 83.21 739 ARG A N 1
ATOM 2566 C CA . ARG A 1 739 ? 190.295 172.101 208.971 1.00 82.43 739 ARG A CA 1
ATOM 2567 C C . ARG A 1 739 ? 190.529 171.227 210.191 1.00 82.07 739 ARG A C 1
ATOM 2568 O O . ARG A 1 739 ? 190.620 171.761 211.308 1.00 79.12 739 ARG A O 1
ATOM 2576 N N . PRO A 1 740 ? 190.635 169.903 210.042 1.00 80.25 740 PRO A N 1
ATOM 2577 C CA . PRO A 1 740 ? 190.769 169.051 211.235 1.00 77.69 740 PRO A CA 1
ATOM 2578 C C . PRO A 1 740 ? 191.998 169.362 212.068 1.00 78.50 740 PRO A C 1
ATOM 2579 O O . PRO A 1 740 ? 191.915 169.375 213.302 1.00 74.17 740 PRO A O 1
ATOM 2583 N N . GLU A 1 741 ? 193.143 169.587 211.426 1.00 77.93 741 GLU A N 1
ATOM 2584 C CA . GLU A 1 741 ? 194.396 169.859 212.120 1.00 75.75 741 GLU A CA 1
ATOM 2585 C C . GLU A 1 741 ? 194.307 171.039 213.083 1.00 76.58 741 GLU A C 1
ATOM 2586 O O . GLU A 1 741 ? 195.209 171.240 213.901 1.00 72.80 741 GLU A O 1
ATOM 2592 N N . PHE A 1 742 ? 193.241 171.831 212.995 1.00 76.08 742 PHE A N 1
ATOM 2593 C CA . PHE A 1 742 ? 193.061 172.970 213.883 1.00 74.61 742 PHE A CA 1
ATOM 2594 C C . PHE A 1 742 ? 192.114 172.698 215.041 1.00 76.55 742 PHE A C 1
ATOM 2595 O O . PHE A 1 742 ? 192.062 173.508 215.972 1.00 73.65 742 PHE A O 1
ATOM 2603 N N . GLN A 1 743 ? 191.377 171.587 215.022 1.00 77.27 743 GLN A N 1
ATOM 2604 C CA . GLN A 1 743 ? 190.409 171.341 216.083 1.00 75.16 743 GLN A CA 1
ATOM 2605 C C . GLN A 1 743 ? 191.073 171.192 217.442 1.00 77.40 743 GLN A C 1
ATOM 2606 O O . GLN A 1 743 ? 190.387 171.266 218.466 1.00 73.35 743 GLN A O 1
ATOM 2612 N N . LYS A 1 744 ? 192.386 170.986 217.478 1.00 79.48 744 LYS A N 1
ATOM 2613 C CA . LYS A 1 744 ? 193.106 170.878 218.737 1.00 80.79 744 LYS A CA 1
ATOM 2614 C C . LYS A 1 744 ? 193.760 172.181 219.168 1.00 83.91 744 LYS A C 1
ATOM 2615 O O . LYS A 1 744 ? 193.939 172.399 220.370 1.00 78.70 744 LYS A O 1
ATOM 2621 N N . ASP A 1 745 ? 194.111 173.049 218.231 1.00 83.19 745 ASP A N 1
ATOM 2622 C CA . ASP A 1 745 ? 194.806 174.282 218.582 1.00 84.31 745 ASP A CA 1
ATOM 2623 C C . ASP A 1 745 ? 193.868 175.202 219.351 1.00 85.60 745 ASP A C 1
ATOM 2624 O O . ASP A 1 745 ? 192.789 175.537 218.845 1.00 82.90 745 ASP A O 1
ATOM 2629 N N . PRO A 1 746 ? 194.225 175.624 220.564 1.00 83.84 746 PRO A N 1
ATOM 2630 C CA . PRO A 1 746 ? 193.358 176.552 221.305 1.00 83.81 746 PRO A CA 1
ATOM 2631 C C . PRO A 1 746 ? 193.186 177.897 220.627 1.00 85.51 746 PRO A C 1
ATOM 2632 O O . PRO A 1 746 ? 192.244 178.623 220.964 1.00 81.90 746 PRO A O 1
ATOM 2636 N N . THR A 1 747 ? 194.064 178.263 219.691 1.00 84.28 747 THR A N 1
ATOM 2637 C CA . THR A 1 747 ? 193.863 179.505 218.957 1.00 83.87 747 THR A CA 1
ATOM 2638 C C . THR A 1 747 ? 192.581 179.479 218.135 1.00 85.95 747 THR A C 1
ATOM 2639 O O . THR A 1 747 ? 192.091 180.542 217.741 1.00 84.29 747 THR A O 1
ATOM 2643 N N . TRP A 1 748 ? 192.031 178.296 217.868 1.00 86.77 748 TRP A N 1
ATOM 2644 C CA . TRP A 1 748 ? 190.727 178.159 217.237 1.00 86.03 748 TRP A CA 1
ATOM 2645 C C . TRP A 1 748 ? 189.622 177.849 218.234 1.00 86.37 748 TRP A C 1
ATOM 2646 O O . TRP A 1 748 ? 188.476 177.645 217.825 1.00 83.07 748 TRP A O 1
ATOM 2657 N N . SER A 1 749 ? 189.940 177.794 219.522 1.00 86.66 749 SER A N 1
ATOM 2658 C CA . SER A 1 749 ? 188.930 177.602 220.547 1.00 85.78 749 SER A CA 1
ATOM 2659 C C . SER A 1 749 ? 188.244 178.930 220.851 1.00 87.32 749 SER A C 1
ATOM 2660 O O . SER A 1 749 ? 188.575 179.974 220.286 1.00 86.18 749 SER A O 1
ATOM 2663 N N . GLU A 1 750 ? 187.279 178.896 221.769 1.00 86.64 750 GLU A N 1
ATOM 2664 C CA . GLU A 1 750 ? 186.526 180.103 222.081 1.00 86.87 750 GLU A CA 1
ATOM 2665 C C . GLU A 1 750 ? 187.373 181.152 222.786 1.00 87.68 750 GLU A C 1
ATOM 2666 O O . GLU A 1 750 ? 186.956 182.311 222.859 1.00 85.82 750 GLU A O 1
ATOM 2672 N N . THR A 1 751 ? 188.539 180.781 223.312 1.00 87.99 751 THR A N 1
ATOM 2673 C CA . THR A 1 751 ? 189.460 181.760 223.874 1.00 86.73 751 THR A CA 1
ATOM 2674 C C . THR A 1 751 ? 190.520 182.219 222.884 1.00 88.14 751 THR A C 1
ATOM 2675 O O . THR A 1 751 ? 191.299 183.123 223.207 1.00 85.09 751 THR A O 1
ATOM 2679 N N . GLY A 1 752 ? 190.574 181.621 221.696 1.00 87.07 752 GLY A N 1
ATOM 2680 C CA . GLY A 1 752 ? 191.541 182.021 220.702 1.00 86.31 752 GLY A CA 1
ATOM 2681 C C . GLY A 1 752 ? 191.016 183.095 219.766 1.00 88.19 752 GLY A C 1
ATOM 2682 O O . GLY A 1 752 ? 189.812 183.267 219.585 1.00 86.95 752 GLY A O 1
ATOM 2683 N N . ASP A 1 753 ? 191.955 183.814 219.150 1.00 87.45 753 ASP A N 1
ATOM 2684 C CA . ASP A 1 753 ? 191.595 184.909 218.257 1.00 87.02 753 ASP A CA 1
ATOM 2685 C C . ASP A 1 753 ? 190.832 184.438 217.030 1.00 88.83 753 ASP A C 1
ATOM 2686 O O . ASP A 1 753 ? 190.130 185.238 216.407 1.00 85.01 753 ASP A O 1
ATOM 2691 N N . ARG A 1 754 ? 190.941 183.170 216.671 1.00 88.57 754 ARG A N 1
ATOM 2692 C CA . ARG A 1 754 ? 190.374 182.687 215.423 1.00 89.36 754 ARG A CA 1
ATOM 2693 C C . ARG A 1 754 ? 188.964 182.143 215.592 1.00 90.60 754 ARG A C 1
ATOM 2694 O O . ARG A 1 754 ? 188.352 181.732 214.601 1.00 88.43 754 ARG A O 1
ATOM 2702 N N . TYR A 1 755 ? 188.429 182.149 216.816 1.00 90.94 755 TYR A N 1
ATOM 2703 C CA . TYR A 1 755 ? 187.040 181.751 217.024 1.00 91.66 755 TYR A CA 1
ATOM 2704 C C . TYR A 1 755 ? 186.093 182.653 216.256 1.00 92.31 755 TYR A C 1
ATOM 2705 O O . TYR A 1 755 ? 184.989 182.233 215.889 1.00 91.47 755 TYR A O 1
ATOM 2714 N N . LEU A 1 756 ? 186.506 183.897 216.015 1.00 92.23 756 LEU A N 1
ATOM 2715 C CA . LEU A 1 756 ? 185.714 184.790 215.188 1.00 92.48 756 LEU A CA 1
ATOM 2716 C C . LEU A 1 756 ? 185.493 184.213 213.803 1.00 93.49 756 LEU A C 1
ATOM 2717 O O . LEU A 1 756 ? 184.433 184.417 213.216 1.00 91.83 756 LEU A O 1
ATOM 2722 N N . LEU A 1 757 ? 186.477 183.498 213.264 1.00 92.55 757 LEU A N 1
ATOM 2723 C CA . LEU A 1 757 ? 186.302 182.870 211.960 1.00 92.58 757 LEU A CA 1
ATOM 2724 C C . LEU A 1 757 ? 185.201 181.824 211.997 1.00 92.83 757 LEU A C 1
ATOM 2725 O O . LEU A 1 757 ? 184.347 181.768 211.104 1.00 91.87 757 LEU A O 1
ATOM 2730 N N . LYS A 1 758 ? 185.212 180.978 213.026 1.00 92.39 758 LYS A N 1
ATOM 2731 C CA . LYS A 1 758 ? 184.167 179.973 213.167 1.00 91.53 758 LYS A CA 1
ATOM 2732 C C . LYS A 1 758 ? 182.808 180.633 213.301 1.00 91.92 758 LYS A C 1
ATOM 2733 O O . LYS A 1 758 ? 181.837 180.232 212.649 1.00 90.62 758 LYS A O 1
ATOM 2739 N N . LEU A 1 759 ? 182.729 181.667 214.132 1.00 93.16 759 LEU A N 1
ATOM 2740 C CA . LEU A 1 759 ? 181.469 182.374 214.297 1.00 93.26 759 LEU A CA 1
ATOM 2741 C C . LEU A 1 759 ? 181.043 183.038 212.998 1.00 93.38 759 LEU A C 1
ATOM 2742 O O . LEU A 1 759 ? 179.851 183.104 212.686 1.00 92.21 759 LEU A O 1
ATOM 2747 N N . PHE A 1 760 ? 182.005 183.545 212.235 1.00 93.63 760 PHE A N 1
ATOM 2748 C CA . PHE A 1 760 ? 181.702 184.172 210.959 1.00 93.89 760 PHE A CA 1
ATOM 2749 C C . PHE A 1 760 ? 181.114 183.167 209.988 1.00 93.89 760 PHE A C 1
ATOM 2750 O O . PHE A 1 760 ? 180.100 183.434 209.337 1.00 93.16 760 PHE A O 1
ATOM 2758 N N . ARG A 1 761 ? 181.723 181.987 209.904 1.00 93.10 761 ARG A N 1
ATOM 2759 C CA . ARG A 1 761 ? 181.165 180.937 209.063 1.00 92.35 761 ARG A CA 1
ATOM 2760 C C . ARG A 1 761 ? 179.774 180.556 209.535 1.00 92.49 761 ARG A C 1
ATOM 2761 O O . ARG A 1 761 ? 178.880 180.282 208.726 1.00 91.17 761 ARG A O 1
ATOM 2769 N N . ASP A 1 762 ? 179.581 180.515 210.849 1.00 92.42 762 ASP A N 1
ATOM 2770 C CA . ASP A 1 762 ? 178.291 180.115 211.387 1.00 91.75 762 ASP A CA 1
ATOM 2771 C C . ASP A 1 762 ? 177.225 181.160 211.099 1.00 92.15 762 ASP A C 1
ATOM 2772 O O . ASP A 1 762 ? 176.064 180.820 210.868 1.00 90.59 762 ASP A O 1
ATOM 2777 N N . HIS A 1 763 ? 177.588 182.437 211.117 1.00 92.57 763 HIS A N 1
ATOM 2778 C CA . HIS A 1 763 ? 176.635 183.449 210.686 1.00 92.09 763 HIS A CA 1
ATOM 2779 C C . HIS A 1 763 ? 176.361 183.349 209.194 1.00 91.97 763 HIS A C 1
ATOM 2780 O O . HIS A 1 763 ? 175.219 183.518 208.752 1.00 90.69 763 HIS A O 1
ATOM 2787 N N . LEU A 1 764 ? 177.397 183.072 208.402 1.00 92.18 764 LEU A N 1
ATOM 2788 C CA . LEU A 1 764 ? 177.227 183.037 206.955 1.00 92.18 764 LEU A CA 1
ATOM 2789 C C . LEU A 1 764 ? 176.307 181.902 206.536 1.00 92.17 764 LEU A C 1
ATOM 2790 O O . LEU A 1 764 ? 175.368 182.102 205.759 1.00 90.07 764 LEU A O 1
ATOM 2795 N N . PHE A 1 765 ? 176.547 180.706 207.059 1.00 92.26 765 PHE A N 1
ATOM 2796 C CA . PHE A 1 765 ? 175.824 179.524 206.617 1.00 91.89 765 PHE A CA 1
ATOM 2797 C C . PHE A 1 765 ? 174.744 179.109 207.594 1.00 90.96 765 PHE A C 1
ATOM 2798 O O . PHE A 1 765 ? 173.622 178.808 207.185 1.00 87.70 765 PHE A O 1
ATOM 2806 N N . HIS A 1 766 ? 175.054 179.135 208.880 1.00 90.12 766 HIS A N 1
ATOM 2807 C CA . HIS A 1 766 ? 174.310 178.424 209.896 1.00 89.09 766 HIS A CA 1
ATOM 2808 C C . HIS A 1 766 ? 173.278 179.315 210.562 1.00 87.61 766 HIS A C 1
ATOM 2809 O O . HIS A 1 766 ? 172.620 178.886 211.513 1.00 83.13 766 HIS A O 1
ATOM 2816 N N . GLN A 1 767 ? 173.126 180.546 210.085 1.00 87.96 767 GLN A N 1
ATOM 2817 C CA . GLN A 1 767 ? 172.132 181.443 210.648 1.00 86.95 767 GLN A CA 1
ATOM 2818 C C . GLN A 1 767 ? 170.730 180.966 210.298 1.00 87.29 767 GLN A C 1
ATOM 2819 O O . GLN A 1 767 ? 170.462 180.538 209.172 1.00 85.17 767 GLN A O 1
ATOM 2825 N N . VAL A 1 768 ? 169.830 181.052 211.275 1.00 86.04 768 VAL A N 1
ATOM 2826 C CA . VAL A 1 768 ? 168.495 180.484 211.167 1.00 85.22 768 VAL A CA 1
ATOM 2827 C C . VAL A 1 768 ? 167.470 181.549 211.523 1.00 85.22 768 VAL A C 1
ATOM 2828 O O . VAL A 1 768 ? 167.794 182.601 212.079 1.00 82.74 768 VAL A O 1
ATOM 2832 N N . THR A 1 769 ? 166.218 181.257 211.188 1.00 84.10 769 THR A N 1
ATOM 2833 C CA . THR A 1 769 ? 165.125 182.152 211.520 1.00 83.14 769 THR A CA 1
ATOM 2834 C C . THR A 1 769 ? 164.867 182.140 213.025 1.00 83.54 769 THR A C 1
ATOM 2835 O O . THR A 1 769 ? 165.355 181.281 213.765 1.00 81.34 769 THR A O 1
ATOM 2839 N N . GLU A 1 770 ? 164.085 183.122 213.475 1.00 82.48 770 GLU A N 1
ATOM 2840 C CA . GLU A 1 770 ? 163.735 183.200 214.889 1.00 81.60 770 GLU A CA 1
ATOM 2841 C C . GLU A 1 770 ? 162.846 182.039 215.309 1.00 82.23 770 GLU A C 1
ATOM 2842 O O . GLU A 1 770 ? 162.850 181.649 216.481 1.00 79.07 770 GLU A O 1
ATOM 2848 N N . ALA A 1 771 ? 162.085 181.477 214.373 1.00 83.17 771 ALA A N 1
ATOM 2849 C CA . ALA A 1 771 ? 161.217 180.341 214.651 1.00 82.91 771 ALA A CA 1
ATOM 2850 C C . ALA A 1 771 ? 161.947 179.009 214.573 1.00 83.08 771 ALA A C 1
ATOM 2851 O O . ALA A 1 771 ? 161.321 177.965 214.786 1.00 78.65 771 ALA A O 1
ATOM 2853 N N . GLY A 1 772 ? 163.245 179.017 214.270 1.00 81.96 772 GLY A N 1
ATOM 2854 C CA . GLY A 1 772 ? 164.028 177.807 214.172 1.00 81.61 772 GLY A CA 1
ATOM 2855 C C . GLY A 1 772 ? 164.131 177.220 212.782 1.00 83.67 772 GLY A C 1
ATOM 2856 O O . GLY A 1 772 ? 164.940 176.308 212.572 1.00 80.99 772 GLY A O 1
ATOM 2857 N N . ALA A 1 773 ? 163.345 177.711 211.830 1.00 84.61 773 ALA A N 1
ATOM 2858 C CA . ALA A 1 773 ? 163.459 177.241 210.463 1.00 85.55 773 ALA A CA 1
ATOM 2859 C C . ALA A 1 773 ? 164.809 177.658 209.883 1.00 86.65 773 ALA A C 1
ATOM 2860 O O . ALA A 1 773 ? 165.363 178.692 210.265 1.00 84.59 773 ALA A O 1
ATOM 2862 N N . PRO A 1 774 ? 165.372 176.857 208.979 1.00 86.14 774 PRO A N 1
ATOM 2863 C CA . PRO A 1 774 ? 166.641 177.243 208.354 1.00 86.40 774 PRO A CA 1
ATOM 2864 C C . PRO A 1 774 ? 166.497 178.567 207.624 1.00 87.61 774 PRO A C 1
ATOM 2865 O O . PRO A 1 774 ? 165.490 178.825 206.961 1.00 85.94 774 PRO A O 1
ATOM 2869 N N . TRP A 1 775 ? 167.501 179.422 207.773 1.00 88.31 775 TRP A N 1
ATOM 2870 C CA . TRP A 1 775 ? 167.524 180.715 207.100 1.00 88.35 775 TRP A CA 1
ATOM 2871 C C . TRP A 1 775 ? 168.654 180.722 206.083 1.00 88.26 775 TRP A C 1
ATOM 2872 O O . TRP A 1 775 ? 169.831 180.797 206.450 1.00 86.47 775 TRP A O 1
ATOM 2883 N N . ILE A 1 776 ? 168.286 180.651 204.808 1.00 88.75 776 ILE A N 1
ATOM 2884 C CA . ILE A 1 776 ? 169.228 180.668 203.700 1.00 88.82 776 ILE A CA 1
ATOM 2885 C C . ILE A 1 776 ? 168.800 181.764 202.737 1.00 88.74 776 ILE A C 1
ATOM 2886 O O . ILE A 1 776 ? 167.632 181.821 202.336 1.00 84.77 776 ILE A O 1
ATOM 2891 N N . ASP A 1 777 ? 169.739 182.635 202.373 1.00 89.59 777 ASP A N 1
ATOM 2892 C CA . ASP A 1 777 ? 169.447 183.720 201.438 1.00 89.64 777 ASP A CA 1
ATOM 2893 C C . ASP A 1 777 ? 170.709 183.994 200.628 1.00 90.40 777 ASP A C 1
ATOM 2894 O O . ASP A 1 777 ? 171.658 184.590 201.143 1.00 89.39 777 ASP A O 1
ATOM 2899 N N . LEU A 1 778 ? 170.702 183.564 199.365 1.00 90.18 778 LEU A N 1
ATOM 2900 C CA . LEU A 1 778 ? 171.855 183.788 198.500 1.00 90.77 778 LEU A CA 1
ATOM 2901 C C . LEU A 1 778 ? 172.152 185.270 198.349 1.00 91.51 778 LEU A C 1
ATOM 2902 O O . LEU A 1 778 ? 173.315 185.670 198.267 1.00 90.38 778 LEU A O 1
ATOM 2907 N N . SER A 1 779 ? 171.112 186.099 198.295 1.00 89.59 779 SER A N 1
ATOM 2908 C CA . SER A 1 779 ? 171.331 187.534 198.179 1.00 89.26 779 SER A CA 1
ATOM 2909 C C . SER A 1 779 ? 172.038 188.077 199.410 1.00 89.90 779 SER A C 1
ATOM 2910 O O . SER A 1 779 ? 172.962 188.887 199.295 1.00 88.95 779 SER A O 1
ATOM 2913 N N . HIS A 1 780 ? 171.612 187.646 200.599 1.00 90.94 780 HIS A N 1
ATOM 2914 C CA . HIS A 1 780 ? 172.304 188.032 201.823 1.00 90.72 780 HIS A CA 1
ATOM 2915 C C . HIS A 1 780 ? 173.748 187.563 201.796 1.00 91.54 780 HIS A C 1
ATOM 2916 O O . HIS A 1 780 ? 174.668 188.299 202.180 1.00 91.15 780 HIS A O 1
ATOM 2923 N N . ILE A 1 781 ? 173.957 186.326 201.351 1.00 91.40 781 ILE A N 1
ATOM 2924 C CA . ILE A 1 781 ? 175.304 185.794 201.215 1.00 92.55 781 ILE A CA 1
ATOM 2925 C C . ILE A 1 781 ? 176.135 186.721 200.355 1.00 93.29 781 ILE A C 1
ATOM 2926 O O . ILE A 1 781 ? 177.186 187.210 200.770 1.00 92.64 781 ILE A O 1
ATOM 2931 N N . ILE A 1 782 ? 175.622 187.032 199.171 1.00 92.00 782 ILE A N 1
ATOM 2932 C CA . ILE A 1 782 ? 176.359 187.826 198.203 1.00 92.41 782 ILE A CA 1
ATOM 2933 C C . ILE A 1 782 ? 176.634 189.210 198.754 1.00 92.63 782 ILE A C 1
ATOM 2934 O O . ILE A 1 782 ? 177.715 189.768 198.557 1.00 91.79 782 ILE A O 1
ATOM 2939 N N . SER A 1 783 ? 175.654 189.795 199.434 1.00 91.69 783 SER A N 1
ATOM 2940 C CA . SER A 1 783 ? 175.821 191.140 199.961 1.00 90.78 783 SER A CA 1
ATOM 2941 C C . SER A 1 783 ? 176.916 191.176 201.012 1.00 91.43 783 SER A C 1
ATOM 2942 O O . SER A 1 783 ? 177.787 192.053 200.994 1.00 91.16 783 SER A O 1
ATOM 2945 N N . CYS A 1 784 ? 176.886 190.228 201.946 1.00 92.16 784 CYS A N 1
ATOM 2946 C CA . CYS A 1 784 ? 177.946 190.179 202.942 1.00 92.62 784 CYS A CA 1
ATOM 2947 C C . CYS A 1 784 ? 179.285 189.892 202.282 1.00 93.50 784 CYS A C 1
ATOM 2948 O O . CYS A 1 784 ? 180.322 190.416 202.702 1.00 93.42 784 CYS A O 1
ATOM 2951 N N . LEU A 1 785 ? 179.277 189.078 201.229 1.00 93.06 785 LEU A N 1
ATOM 2952 C CA . LEU A 1 785 ? 180.498 188.824 200.480 1.00 93.66 785 LEU A CA 1
ATOM 2953 C C . LEU A 1 785 ? 181.040 190.108 199.884 1.00 94.16 785 LEU A C 1
ATOM 2954 O O . LEU A 1 785 ? 182.246 190.364 199.915 1.00 93.51 785 LEU A O 1
ATOM 2959 N N . ASN A 1 786 ? 180.159 190.916 199.316 1.00 92.96 786 ASN A N 1
ATOM 2960 C CA . ASN A 1 786 ? 180.580 192.180 198.742 1.00 92.14 786 ASN A CA 1
ATOM 2961 C C . ASN A 1 786 ? 181.144 193.088 199.818 1.00 92.03 786 ASN A C 1
ATOM 2962 O O . ASN A 1 786 ? 182.185 193.723 199.623 1.00 90.39 786 ASN A O 1
ATOM 2967 N N . LYS A 1 787 ? 180.470 193.155 200.965 1.00 92.39 787 LYS A N 1
ATOM 2968 C CA . LYS A 1 787 ? 180.968 193.984 202.054 1.00 91.51 787 LYS A CA 1
ATOM 2969 C C . LYS A 1 787 ? 182.351 193.535 202.494 1.00 91.94 787 LYS A C 1
ATOM 2970 O O . LYS A 1 787 ? 183.231 194.366 202.735 1.00 91.15 787 LYS A O 1
ATOM 2976 N N . LEU A 1 788 ? 182.566 192.225 202.597 1.00 92.86 788 LEU A N 1
ATOM 2977 C CA . LEU A 1 788 ? 183.874 191.742 203.023 1.00 93.65 788 LEU A CA 1
ATOM 2978 C C . LEU A 1 788 ? 184.928 192.011 201.961 1.00 94.19 788 LEU A C 1
ATOM 2979 O O . LEU A 1 788 ? 186.050 192.416 202.283 1.00 92.73 788 LEU A O 1
ATOM 2984 N N . ASP A 1 789 ? 184.590 191.795 200.692 1.00 93.11 789 ASP A N 1
ATOM 2985 C CA . ASP A 1 789 ? 185.546 192.059 199.627 1.00 92.78 789 ASP A CA 1
ATOM 2986 C C . ASP A 1 789 ? 185.940 193.524 199.603 1.00 92.22 789 ASP A C 1
ATOM 2987 O O . ASP A 1 789 ? 187.103 193.861 199.354 1.00 89.49 789 ASP A O 1
ATOM 2992 N N . ALA A 1 790 ? 184.987 194.410 199.871 1.00 91.89 790 ALA A N 1
ATOM 2993 C CA . ALA A 1 790 ? 185.308 195.827 199.929 1.00 90.62 790 ALA A CA 1
ATOM 2994 C C . ALA A 1 790 ? 186.057 196.179 201.205 1.00 90.87 790 ALA A C 1
ATOM 2995 O O . ALA A 1 790 ? 186.835 197.139 201.220 1.00 88.19 790 ALA A O 1
ATOM 2997 N N . GLY A 1 791 ? 185.856 195.414 202.270 1.00 91.38 791 GLY A N 1
ATOM 2998 C CA . GLY A 1 791 ? 186.403 195.799 203.556 1.00 91.23 791 GLY A CA 1
ATOM 2999 C C . GLY A 1 791 ? 185.789 197.077 204.082 1.00 91.75 791 GLY A C 1
ATOM 3000 O O . GLY A 1 791 ? 186.506 197.931 204.618 1.00 88.76 791 GLY A O 1
ATOM 3001 N N . VAL A 1 792 ? 184.477 197.230 203.939 1.00 90.69 792 VAL A N 1
ATOM 3002 C CA . VAL A 1 792 ? 183.782 198.450 204.336 1.00 89.26 792 VAL A CA 1
ATOM 3003 C C . VAL A 1 792 ? 183.903 198.622 205.843 1.00 89.87 792 VAL A C 1
ATOM 3004 O O . VAL A 1 792 ? 184.025 197.627 206.571 1.00 89.54 792 VAL A O 1
ATOM 3008 N N . PRO A 1 793 ? 183.886 199.851 206.357 1.00 89.52 793 PRO A N 1
ATOM 3009 C CA . PRO A 1 793 ? 183.913 200.057 207.807 1.00 88.08 793 PRO A CA 1
ATOM 3010 C C . PRO A 1 793 ? 182.612 199.711 208.512 1.00 88.97 793 PRO A C 1
ATOM 3011 O O . PRO A 1 793 ? 182.493 199.966 209.712 1.00 86.52 793 PRO A O 1
ATOM 3015 N N . GLU A 1 794 ? 181.643 199.148 207.798 1.00 89.60 794 GLU A N 1
ATOM 3016 C CA . GLU A 1 794 ? 180.418 198.685 208.429 1.00 89.19 794 GLU A CA 1
ATOM 3017 C C . GLU A 1 794 ? 180.724 197.581 209.433 1.00 90.07 794 GLU A C 1
ATOM 3018 O O . GLU A 1 794 ? 181.551 196.701 209.180 1.00 89.04 794 GLU A O 1
ATOM 3024 N N . LYS A 1 795 ? 180.055 197.630 210.577 1.00 91.35 795 LYS A N 1
ATOM 3025 C CA . LYS A 1 795 ? 180.243 196.646 211.632 1.00 91.63 795 LYS A CA 1
ATOM 3026 C C . LYS A 1 795 ? 179.139 195.600 211.568 1.00 91.66 795 LYS A C 1
ATOM 3027 O O . LYS A 1 795 ? 177.983 195.917 211.275 1.00 89.98 795 LYS A O 1
ATOM 3033 N N . ILE A 1 796 ? 179.503 194.353 211.849 1.00 92.59 796 ILE A N 1
ATOM 3034 C CA . ILE A 1 796 ? 178.569 193.238 211.809 1.00 92.67 796 ILE A CA 1
ATOM 3035 C C . ILE A 1 796 ? 178.708 192.441 213.099 1.00 93.24 796 ILE A C 1
ATOM 3036 O O . ILE A 1 796 ? 179.794 192.344 213.679 1.00 92.12 796 ILE A O 1
ATOM 3041 N N . SER A 1 797 ? 177.592 191.872 213.549 1.00 92.62 797 SER A N 1
ATOM 3042 C CA . SER A 1 797 ? 177.515 191.151 214.812 1.00 92.39 797 SER A CA 1
ATOM 3043 C C . SER A 1 797 ? 177.561 189.644 214.594 1.00 92.61 797 SER A C 1
ATOM 3044 O O . SER A 1 797 ? 176.996 189.127 213.627 1.00 91.16 797 SER A O 1
ATOM 3047 N N . LEU A 1 798 ? 178.230 188.947 215.509 1.00 93.41 798 LEU A N 1
ATOM 3048 C CA . LEU A 1 798 ? 178.451 187.510 215.437 1.00 93.62 798 LEU A CA 1
ATOM 3049 C C . LEU A 1 798 ? 177.901 186.888 216.710 1.00 93.67 798 LEU A C 1
ATOM 3050 O O . LEU A 1 798 ? 178.326 187.256 217.813 1.00 92.30 798 LEU A O 1
ATOM 3055 N N . ILE A 1 799 ? 176.997 185.923 216.550 1.00 92.97 799 ILE A N 1
ATOM 3056 C CA . ILE A 1 799 ? 176.300 185.267 217.650 1.00 91.93 799 ILE A CA 1
ATOM 3057 C C . ILE A 1 799 ? 176.555 183.770 217.568 1.00 91.79 799 ILE A C 1
ATOM 3058 O O . ILE A 1 799 ? 176.387 183.167 216.502 1.00 89.92 799 ILE A O 1
ATOM 3063 N N . SER A 1 800 ? 176.939 183.168 218.692 1.00 90.90 800 SER A N 1
ATOM 3064 C CA . SER A 1 800 ? 177.144 181.729 218.728 1.00 90.13 800 SER A CA 1
ATOM 3065 C C . SER A 1 800 ? 175.800 181.003 218.719 1.00 89.58 800 SER A C 1
ATOM 3066 O O . SER A 1 800 ? 174.730 181.612 218.815 1.00 87.59 800 SER A O 1
ATOM 3069 N N . ARG A 1 801 ? 175.865 179.674 218.592 1.00 86.58 801 ARG A N 1
ATOM 3070 C CA . ARG A 1 801 ? 174.644 178.875 218.571 1.00 84.30 801 ARG A CA 1
ATOM 3071 C C . ARG A 1 801 ? 173.877 179.006 219.879 1.00 84.75 801 ARG A C 1
ATOM 3072 O O . ARG A 1 801 ? 172.647 179.130 219.879 1.00 80.38 801 ARG A O 1
ATOM 3080 N N . ASP A 1 802 ? 174.585 178.977 221.002 1.00 85.90 802 ASP A N 1
ATOM 3081 C CA . ASP A 1 802 ? 173.972 179.057 222.320 1.00 85.64 802 ASP A CA 1
ATOM 3082 C C . ASP A 1 802 ? 173.914 180.475 222.866 1.00 86.59 802 ASP A C 1
ATOM 3083 O O . ASP A 1 802 ? 173.496 180.662 224.013 1.00 83.39 802 ASP A O 1
ATOM 3088 N N . GLU A 1 803 ? 174.342 181.467 222.087 1.00 86.18 803 GLU A N 1
ATOM 3089 C CA . GLU A 1 803 ? 174.365 182.866 222.504 1.00 87.36 803 GLU A CA 1
ATOM 3090 C C . GLU A 1 803 ? 175.231 183.085 223.737 1.00 89.47 803 GLU A C 1
ATOM 3091 O O . GLU A 1 803 ? 175.029 184.054 224.474 1.00 86.93 803 GLU A O 1
ATOM 3097 N N . LYS A 1 804 ? 176.191 182.192 223.982 1.00 89.41 804 LYS A N 1
ATOM 3098 C CA . LYS A 1 804 ? 177.075 182.361 225.130 1.00 90.22 804 LYS A CA 1
ATOM 3099 C C . LYS A 1 804 ? 177.961 183.586 224.966 1.00 91.95 804 LYS A C 1
ATOM 3100 O O . LYS A 1 804 ? 178.159 184.352 225.917 1.00 89.45 804 LYS A O 1
ATOM 3106 N N . SER A 1 805 ? 178.505 183.786 223.773 1.00 92.14 805 SER A N 1
ATOM 3107 C CA . SER A 1 805 ? 179.383 184.912 223.504 1.00 93.16 805 SER A CA 1
ATOM 3108 C C . SER A 1 805 ? 179.016 185.533 222.166 1.00 93.89 805 SER A C 1
ATOM 3109 O O . SER A 1 805 ? 178.792 184.815 221.186 1.00 92.35 805 SER A O 1
ATOM 3112 N N . VAL A 1 806 ? 178.945 186.864 222.130 1.00 94.36 806 VAL A N 1
ATOM 3113 C CA . VAL A 1 806 ? 178.614 187.617 220.926 1.00 94.69 806 VAL A CA 1
ATOM 3114 C C . VAL A 1 806 ? 179.614 188.755 220.763 1.00 95.24 806 VAL A C 1
ATOM 3115 O O . VAL A 1 806 ? 179.961 189.432 221.737 1.00 94.02 806 VAL A O 1
ATOM 3119 N N . LEU A 1 807 ? 180.079 188.964 219.530 1.00 94.70 807 LEU A N 1
ATOM 3120 C CA . LEU A 1 807 ? 181.058 190.008 219.231 1.00 95.04 807 LEU A CA 1
ATOM 3121 C C . LEU A 1 807 ? 180.649 190.798 217.998 1.00 95.02 807 LEU A C 1
ATOM 3122 O O . LEU A 1 807 ? 180.265 190.219 216.984 1.00 93.59 807 LEU A O 1
ATOM 3127 N N . VAL A 1 808 ? 180.760 192.120 218.071 1.00 94.98 808 VAL A N 1
ATOM 3128 C CA . VAL A 1 808 ? 180.521 192.991 216.925 1.00 94.95 808 VAL A CA 1
ATOM 3129 C C . VAL A 1 808 ? 181.864 193.495 216.412 1.00 94.92 808 VAL A C 1
ATOM 3130 O O . VAL A 1 808 ? 182.680 194.012 217.185 1.00 93.39 808 VAL A O 1
ATOM 3134 N N . VAL A 1 809 ? 182.110 193.303 215.117 1.00 94.67 809 VAL A N 1
ATOM 3135 C CA . VAL A 1 809 ? 183.404 193.611 214.513 1.00 94.45 809 VAL A CA 1
ATOM 3136 C C . VAL A 1 809 ? 183.179 194.117 213.093 1.00 94.53 809 VAL A C 1
ATOM 3137 O O . VAL A 1 809 ? 182.261 193.672 212.399 1.00 93.32 809 VAL A O 1
ATOM 3141 N N . THR A 1 810 ? 184.013 195.067 212.675 1.00 93.90 810 THR A N 1
ATOM 3142 C CA . THR A 1 810 ? 183.999 195.566 211.307 1.00 93.66 810 THR A CA 1
ATOM 3143 C C . THR A 1 810 ? 184.523 194.519 210.327 1.00 94.08 810 THR A C 1
ATOM 3144 O O . THR A 1 810 ? 185.308 193.636 210.681 1.00 93.40 810 THR A O 1
ATOM 3148 N N . TYR A 1 811 ? 184.087 194.642 209.071 1.00 93.63 811 TYR A N 1
ATOM 3149 C CA . TYR A 1 811 ? 184.486 193.701 208.029 1.00 94.16 811 TYR A CA 1
ATOM 3150 C C . TYR A 1 811 ? 185.987 193.742 207.752 1.00 94.42 811 TYR A C 1
ATOM 3151 O O . TYR A 1 811 ? 186.563 192.746 207.296 1.00 93.56 811 TYR A O 1
ATOM 3160 N N . SER A 1 812 ? 186.633 194.884 207.994 1.00 93.63 812 SER A N 1
ATOM 3161 C CA . SER A 1 812 ? 188.057 195.005 207.690 1.00 93.19 812 SER A CA 1
ATOM 3162 C C . SER A 1 812 ? 188.893 194.065 208.547 1.00 93.73 812 SER A C 1
ATOM 3163 O O . SER A 1 812 ? 189.886 193.495 208.077 1.00 93.08 812 SER A O 1
ATOM 3166 N N . ASP A 1 813 ? 188.513 193.893 209.808 1.00 94.01 813 ASP A N 1
ATOM 3167 C CA . ASP A 1 813 ? 189.218 192.935 210.647 1.00 93.74 813 ASP A CA 1
ATOM 3168 C C . ASP A 1 813 ? 188.998 191.508 210.162 1.00 94.40 813 ASP A C 1
ATOM 3169 O O . ASP A 1 813 ? 189.907 190.674 210.244 1.00 93.62 813 ASP A O 1
ATOM 3174 N N . LEU A 1 814 ? 187.799 191.205 209.658 1.00 94.63 814 LEU A N 1
ATOM 3175 C CA . LEU A 1 814 ? 187.587 189.927 208.986 1.00 94.80 814 LEU A CA 1
ATOM 3176 C C . LEU A 1 814 ? 188.563 189.746 207.839 1.00 95.23 814 LEU A C 1
ATOM 3177 O O . LEU A 1 814 ? 189.127 188.661 207.650 1.00 94.36 814 LEU A O 1
ATOM 3182 N N . LYS A 1 815 ? 188.773 190.806 207.065 1.00 94.85 815 LYS A N 1
ATOM 3183 C CA . LYS A 1 815 ? 189.715 190.742 205.953 1.00 94.96 815 LYS A CA 1
ATOM 3184 C C . LYS A 1 815 ? 191.125 190.446 206.456 1.00 94.77 815 LYS A C 1
ATOM 3185 O O . LYS A 1 815 ? 191.833 189.599 205.898 1.00 94.02 815 LYS A O 1
ATOM 3191 N N . ARG A 1 816 ? 191.539 191.131 207.525 1.00 94.99 816 ARG A N 1
ATOM 3192 C CA . ARG A 1 816 ? 192.872 190.906 208.083 1.00 94.27 816 ARG A CA 1
ATOM 3193 C C . ARG A 1 816 ? 193.033 189.472 208.565 1.00 94.38 816 ARG A C 1
ATOM 3194 O O . ARG A 1 816 ? 194.053 188.822 208.296 1.00 93.00 816 ARG A O 1
ATOM 3202 N N . CYS A 1 817 ? 192.032 188.957 209.273 1.00 94.20 817 CYS A N 1
ATOM 3203 C CA . CYS A 1 817 ? 192.127 187.599 209.792 1.00 93.77 817 CYS A CA 1
ATOM 3204 C C . CYS A 1 817 ? 192.186 186.583 208.661 1.00 93.98 817 CYS A C 1
ATOM 3205 O O . CYS A 1 817 ? 192.993 185.647 208.700 1.00 93.32 817 CYS A O 1
ATOM 3208 N N . PHE A 1 818 ? 191.337 186.749 207.644 1.00 94.35 818 PHE A N 1
ATOM 3209 C CA . PHE A 1 818 ? 191.322 185.792 206.545 1.00 94.11 818 PHE A CA 1
ATOM 3210 C C . PHE A 1 818 ? 192.625 185.824 205.762 1.00 93.74 818 PHE A C 1
ATOM 3211 O O . PHE A 1 818 ? 193.152 184.769 205.387 1.00 92.85 818 PHE A O 1
ATOM 3219 N N . GLU A 1 819 ? 193.170 187.017 205.508 1.00 94.96 819 GLU A N 1
ATOM 3220 C CA . GLU A 1 819 ? 194.436 187.071 204.789 1.00 94.46 819 GLU A CA 1
ATOM 3221 C C . GLU A 1 819 ? 195.550 186.428 205.604 1.00 94.13 819 GLU A C 1
ATOM 3222 O O . GLU A 1 819 ? 196.368 185.680 205.058 1.00 92.96 819 GLU A O 1
ATOM 3228 N N . ASN A 1 820 ? 195.586 186.678 206.917 1.00 93.77 820 ASN A N 1
ATOM 3229 C CA . ASN A 1 820 ? 196.655 186.088 207.714 1.00 92.46 820 ASN A CA 1
ATOM 3230 C C . ASN A 1 820 ? 196.530 184.570 207.773 1.00 92.34 820 ASN A C 1
ATOM 3231 O O . ASN A 1 820 ? 197.536 183.860 207.664 1.00 90.95 820 ASN A O 1
ATOM 3236 N N . THR A 1 821 ? 195.309 184.049 207.937 1.00 92.63 821 THR A N 1
ATOM 3237 C CA . THR A 1 821 ? 195.159 182.599 208.025 1.00 91.87 821 THR A CA 1
ATOM 3238 C C . THR A 1 821 ? 195.481 181.933 206.695 1.00 92.25 821 THR A C 1
ATOM 3239 O O . THR A 1 821 ? 196.105 180.866 206.666 1.00 91.21 821 THR A O 1
ATOM 3243 N N . PHE A 1 822 ? 195.077 182.543 205.581 1.00 93.03 822 PHE A N 1
ATOM 3244 C CA . PHE A 1 822 ? 195.416 181.945 204.300 1.00 92.88 822 PHE A CA 1
ATOM 3245 C C . PHE A 1 822 ? 196.914 182.010 204.050 1.00 92.71 822 PHE A C 1
ATOM 3246 O O . PHE A 1 822 ? 197.490 181.085 203.469 1.00 92.20 822 PHE A O 1
ATOM 3254 N N . GLN A 1 823 ? 197.560 183.103 204.463 1.00 92.79 823 GLN A N 1
ATOM 3255 C CA . GLN A 1 823 ? 199.006 183.199 204.324 1.00 92.00 823 GLN A CA 1
ATOM 3256 C C . GLN A 1 823 ? 199.700 182.126 205.147 1.00 91.98 823 GLN A C 1
ATOM 3257 O O . GLN A 1 823 ? 200.677 181.517 204.697 1.00 90.88 823 GLN A O 1
ATOM 3263 N N . GLU A 1 824 ? 199.202 181.879 206.359 1.00 91.67 824 GLU A N 1
ATOM 3264 C CA . GLU A 1 824 ? 199.765 180.825 207.193 1.00 90.21 824 GLU A CA 1
ATOM 3265 C C . GLU A 1 824 ? 199.579 179.456 206.552 1.00 90.52 824 GLU A C 1
ATOM 3266 O O . GLU A 1 824 ? 200.500 178.629 206.552 1.00 89.11 824 GLU A O 1
ATOM 3272 N N . LEU A 1 825 ? 198.397 179.204 205.983 1.00 90.66 825 LEU A N 1
ATOM 3273 C CA . LEU A 1 825 ? 198.160 177.925 205.322 1.00 90.32 825 LEU A CA 1
ATOM 3274 C C . LEU A 1 825 ? 199.058 177.759 204.104 1.00 90.66 825 LEU A C 1
ATOM 3275 O O . LEU A 1 825 ? 199.579 176.667 203.853 1.00 89.71 825 LEU A O 1
ATOM 3280 N N . ILE A 1 826 ? 199.255 178.834 203.340 1.00 91.35 826 ILE A N 1
ATOM 3281 C CA . ILE A 1 826 ? 200.138 178.779 202.178 1.00 90.63 826 ILE A CA 1
ATOM 3282 C C . ILE A 1 826 ? 201.570 178.496 202.606 1.00 90.52 826 ILE A C 1
ATOM 3283 O O . ILE A 1 826 ? 202.268 177.678 201.994 1.00 89.38 826 ILE A O 1
ATOM 3288 N N . ALA A 1 827 ? 202.035 179.176 203.655 1.00 91.19 827 ALA A N 1
ATOM 3289 C CA . ALA A 1 827 ? 203.395 178.956 204.127 1.00 90.23 827 ALA A CA 1
ATOM 3290 C C . ALA A 1 827 ? 203.586 177.527 204.615 1.00 89.75 827 ALA A C 1
ATOM 3291 O O . ALA A 1 827 ? 204.611 176.898 204.330 1.00 88.14 827 ALA A O 1
ATOM 3293 N N . ALA A 1 828 ? 202.605 176.992 205.345 1.00 89.21 828 ALA A N 1
ATOM 3294 C CA . ALA A 1 828 ? 202.695 175.606 205.793 1.00 87.52 828 ALA A CA 1
ATOM 3295 C C . ALA A 1 828 ? 202.676 174.634 204.619 1.00 87.32 828 ALA A C 1
ATOM 3296 O O . ALA A 1 828 ? 203.394 173.627 204.626 1.00 85.43 828 ALA A O 1
ATOM 3298 N N . ALA A 1 829 ? 201.855 174.912 203.604 1.00 87.84 829 ALA A N 1
ATOM 3299 C CA . ALA A 1 829 ? 201.834 174.066 202.417 1.00 86.46 829 ALA A CA 1
ATOM 3300 C C . ALA A 1 829 ? 203.153 174.114 201.663 1.00 86.16 829 ALA A C 1
ATOM 3301 O O . ALA A 1 829 ? 203.561 173.114 201.061 1.00 83.33 829 ALA A O 1
ATOM 3303 N N . ASN A 1 830 ? 203.823 175.261 201.669 1.00 87.09 830 ASN A N 1
ATOM 3304 C CA . ASN A 1 830 ? 205.062 175.438 200.926 1.00 85.16 830 ASN A CA 1
ATOM 3305 C C . ASN A 1 830 ? 206.308 175.200 201.767 1.00 83.22 830 ASN A C 1
ATOM 3306 O O . ASN A 1 830 ? 207.421 175.374 201.262 1.00 77.14 830 ASN A O 1
ATOM 3311 N N . GLY A 1 831 ? 206.153 174.823 203.033 1.00 82.11 831 GLY A N 1
ATOM 3312 C CA . GLY A 1 831 ? 207.296 174.440 203.838 1.00 79.44 831 GLY A CA 1
ATOM 3313 C C . GLY A 1 831 ? 208.077 175.579 204.449 1.00 78.30 831 GLY A C 1
ATOM 3314 O O . GLY A 1 831 ? 209.266 175.417 204.743 1.00 70.29 831 GLY A O 1
ATOM 3315 N N . GLN A 1 832 ? 207.447 176.733 204.648 1.00 76.61 832 GLN A N 1
ATOM 3316 C CA . GLN A 1 832 ? 208.086 177.855 205.320 1.00 72.22 832 GLN A CA 1
ATOM 3317 C C . GLN A 1 832 ? 207.825 177.871 206.820 1.00 69.28 832 GLN A C 1
ATOM 3318 O O . GLN A 1 832 ? 208.362 178.738 207.518 1.00 60.70 832 GLN A O 1
ATOM 3324 N N . LEU A 1 833 ? 207.021 176.941 207.326 1.00 59.67 833 LEU A N 1
ATOM 3325 C CA . LEU A 1 833 ? 206.761 176.833 208.757 1.00 56.26 833 LEU A CA 1
ATOM 3326 C C . LEU A 1 833 ? 207.454 175.600 209.327 1.00 51.70 833 LEU A C 1
ATOM 3327 O O . LEU A 1 833 ? 207.712 174.633 208.610 1.00 46.74 833 LEU A O 1
ATOM 3332 N N . PRO B 1 416 ? 178.378 225.244 192.416 1.00 83.70 416 PRO B N 1
ATOM 3333 C CA . PRO B 1 416 ? 177.057 225.875 192.320 1.00 83.14 416 PRO B CA 1
ATOM 3334 C C . PRO B 1 416 ? 176.714 226.306 190.897 1.00 84.38 416 PRO B C 1
ATOM 3335 O O . PRO B 1 416 ? 175.584 226.715 190.633 1.00 81.28 416 PRO B O 1
ATOM 3339 N N . ALA B 1 417 ? 177.691 226.221 189.993 1.00 84.84 417 ALA B N 1
ATOM 3340 C CA . ALA B 1 417 ? 177.473 226.604 188.605 1.00 84.59 417 ALA B CA 1
ATOM 3341 C C . ALA B 1 417 ? 176.787 225.517 187.786 1.00 86.54 417 ALA B C 1
ATOM 3342 O O . ALA B 1 417 ? 176.328 225.799 186.674 1.00 83.96 417 ALA B O 1
ATOM 3344 N N . VAL B 1 418 ? 176.711 224.293 188.297 1.00 87.04 418 VAL B N 1
ATOM 3345 C CA . VAL B 1 418 ? 176.159 223.160 187.565 1.00 88.21 418 VAL B CA 1
ATOM 3346 C C . VAL B 1 418 ? 174.790 222.832 188.160 1.00 89.12 418 VAL B C 1
ATOM 3347 O O . VAL B 1 418 ? 174.714 222.312 189.284 1.00 87.58 418 VAL B O 1
ATOM 3351 N N . PRO B 1 419 ? 173.691 223.112 187.460 1.00 90.41 419 PRO B N 1
ATOM 3352 C CA . PRO B 1 419 ? 172.374 222.695 187.958 1.00 90.53 419 PRO B CA 1
ATOM 3353 C C . PRO B 1 419 ? 172.225 221.181 187.938 1.00 91.10 419 PRO B C 1
ATOM 3354 O O . PRO B 1 419 ? 172.757 220.489 187.066 1.00 88.85 419 PRO B O 1
ATOM 3358 N N . THR B 1 420 ? 171.482 220.666 188.921 1.00 90.95 420 THR B N 1
ATOM 3359 C CA . THR B 1 420 ? 171.346 219.220 189.065 1.00 90.09 420 THR B CA 1
ATOM 3360 C C . THR B 1 420 ? 170.533 218.616 187.926 1.00 90.85 420 THR B C 1
ATOM 3361 O O . THR B 1 420 ? 170.965 217.649 187.289 1.00 88.07 420 THR B O 1
ATOM 3365 N N . GLU B 1 421 ? 169.353 219.167 187.657 1.00 92.31 421 GLU B N 1
ATOM 3366 C CA . GLU B 1 421 ? 168.436 218.614 186.668 1.00 92.61 421 GLU B CA 1
ATOM 3367 C C . GLU B 1 421 ? 168.267 219.590 185.512 1.00 93.06 421 GLU B C 1
ATOM 3368 O O . GLU B 1 421 ? 167.855 220.737 185.715 1.00 90.52 421 GLU B O 1
ATOM 3374 N N . VAL B 1 422 ? 168.585 219.130 184.307 1.00 93.63 422 VAL B N 1
ATOM 3375 C CA . VAL B 1 422 ? 168.333 219.866 183.077 1.00 94.06 422 VAL B CA 1
ATOM 3376 C C . VAL B 1 422 ? 167.413 218.999 182.232 1.00 94.18 422 VAL B C 1
ATOM 3377 O O . VAL B 1 422 ? 167.838 217.958 181.713 1.00 91.28 422 VAL B O 1
ATOM 3381 N N . ASP B 1 423 ? 166.160 219.431 182.084 1.00 92.92 423 ASP B N 1
ATOM 3382 C CA . ASP B 1 423 ? 165.126 218.696 181.345 1.00 92.10 423 ASP B CA 1
ATOM 3383 C C . ASP B 1 423 ? 165.018 217.298 181.943 1.00 92.48 423 ASP B C 1
ATOM 3384 O O . ASP B 1 423 ? 164.650 217.181 183.125 1.00 87.45 423 ASP B O 1
ATOM 3389 N N . SER B 1 424 ? 165.313 216.232 181.201 1.00 93.50 424 SER B N 1
ATOM 3390 C CA . SER B 1 424 ? 165.200 214.866 181.694 1.00 93.46 424 SER B CA 1
ATOM 3391 C C . SER B 1 424 ? 166.530 214.307 182.189 1.00 94.14 424 SER B C 1
ATOM 3392 O O . SER B 1 424 ? 166.616 213.113 182.493 1.00 90.93 424 SER B O 1
ATOM 3395 N N . TYR B 1 425 ? 167.560 215.139 182.297 1.00 94.48 425 TYR B N 1
ATOM 3396 C CA . TYR B 1 425 ? 168.889 214.698 182.701 1.00 94.85 425 TYR B CA 1
ATOM 3397 C C . TYR B 1 425 ? 169.263 215.254 184.064 1.00 94.60 425 TYR B C 1
ATOM 3398 O O . TYR B 1 425 ? 169.080 216.444 184.331 1.00 92.20 425 TYR B O 1
ATOM 3407 N N . HIS B 1 426 ? 169.794 214.384 184.914 1.00 93.40 426 HIS B N 1
ATOM 3408 C CA . HIS B 1 426 ? 170.215 214.759 186.253 1.00 92.04 426 HIS B CA 1
ATOM 3409 C C . HIS B 1 426 ? 171.623 214.250 186.520 1.00 92.11 426 HIS B C 1
ATOM 3410 O O . HIS B 1 426 ? 172.255 213.678 185.626 1.00 89.94 426 HIS B O 1
ATOM 3417 N N . SER B 1 427 ? 172.112 214.440 187.745 1.00 90.21 427 SER B N 1
ATOM 3418 C CA . SER B 1 427 ? 173.441 213.987 188.148 1.00 89.27 427 SER B CA 1
ATOM 3419 C C . SER B 1 427 ? 174.501 214.456 187.158 1.00 90.08 427 SER B C 1
ATOM 3420 O O . SER B 1 427 ? 175.287 213.670 186.629 1.00 87.96 427 SER B O 1
ATOM 3423 N N . LEU B 1 428 ? 174.501 215.758 186.888 1.00 90.91 428 LEU B N 1
ATOM 3424 C CA . LEU B 1 428 ? 175.428 216.331 185.922 1.00 91.47 428 LEU B CA 1
ATOM 3425 C C . LEU B 1 428 ? 176.794 216.513 186.568 1.00 90.59 428 LEU B C 1
ATOM 3426 O O . LEU B 1 428 ? 176.923 217.208 187.581 1.00 89.01 428 LEU B O 1
ATOM 3431 N N . PHE B 1 429 ? 177.810 215.888 185.983 1.00 90.98 429 PHE B N 1
ATOM 3432 C CA . PHE B 1 429 ? 179.169 215.942 186.502 1.00 90.16 429 PHE B CA 1
ATOM 3433 C C . PHE B 1 429 ? 180.085 216.515 185.434 1.00 90.48 429 PHE B C 1
ATOM 3434 O O . PHE B 1 429 ? 180.222 215.910 184.356 1.00 89.57 429 PHE B O 1
ATOM 3442 N N . PRO B 1 430 ? 180.714 217.664 185.670 1.00 89.58 430 PRO B N 1
ATOM 3443 C CA . PRO B 1 430 ? 181.624 218.228 184.666 1.00 88.42 430 PRO B CA 1
ATOM 3444 C C . PRO B 1 430 ? 182.726 217.241 184.310 1.00 88.02 430 PRO B C 1
ATOM 3445 O O . PRO B 1 430 ? 183.358 216.645 185.186 1.00 85.94 430 PRO B O 1
ATOM 3449 N N . LEU B 1 431 ? 182.955 217.076 183.010 1.00 87.71 431 LEU B N 1
ATOM 3450 C CA . LEU B 1 431 ? 183.897 216.079 182.522 1.00 86.27 431 LEU B CA 1
ATOM 3451 C C . LEU B 1 431 ? 185.243 216.666 182.128 1.00 84.58 431 LEU B C 1
ATOM 3452 O O . LEU B 1 431 ? 186.268 215.993 182.276 1.00 80.23 431 LEU B O 1
ATOM 3457 N N . GLU B 1 432 ? 185.264 217.897 181.647 1.00 83.23 432 GLU B N 1
ATOM 3458 C CA . GLU B 1 432 ? 186.485 218.634 181.388 1.00 81.30 432 GLU B CA 1
ATOM 3459 C C . GLU B 1 432 ? 186.595 219.783 182.375 1.00 80.94 432 GLU B C 1
ATOM 3460 O O . GLU B 1 432 ? 185.586 220.233 182.929 1.00 77.16 432 GLU B O 1
ATOM 3466 N N . PRO B 1 433 ? 187.808 220.269 182.648 1.00 77.12 433 PRO B N 1
ATOM 3467 C CA . PRO B 1 433 ? 187.929 221.471 183.480 1.00 75.76 433 PRO B CA 1
ATOM 3468 C C . PRO B 1 433 ? 187.145 222.615 182.866 1.00 76.18 433 PRO B C 1
ATOM 3469 O O . PRO B 1 433 ? 187.505 223.131 181.803 1.00 72.80 433 PRO B O 1
ATOM 3473 N N . LEU B 1 434 ? 186.064 223.007 183.526 1.00 73.42 434 LEU B N 1
ATOM 3474 C CA . LEU B 1 434 ? 185.169 223.995 182.951 1.00 72.83 434 LEU B CA 1
ATOM 3475 C C . LEU B 1 434 ? 185.854 225.357 182.897 1.00 73.28 434 LEU B C 1
ATOM 3476 O O . LEU B 1 434 ? 186.598 225.715 183.815 1.00 69.29 434 LEU B O 1
ATOM 3481 N N . PRO B 1 435 ? 185.641 226.125 181.833 1.00 73.02 435 PRO B N 1
ATOM 3482 C CA . PRO B 1 435 ? 186.191 227.477 181.778 1.00 72.11 435 PRO B CA 1
ATOM 3483 C C . PRO B 1 435 ? 185.636 228.320 182.909 1.00 72.28 435 PRO B C 1
ATOM 3484 O O . PRO B 1 435 ? 184.453 228.198 183.263 1.00 67.83 435 PRO B O 1
ATOM 3488 N N . PRO B 1 436 ? 186.460 229.174 183.512 1.00 67.73 436 PRO B N 1
ATOM 3489 C CA . PRO B 1 436 ? 185.958 230.032 184.578 1.00 66.53 436 PRO B CA 1
ATOM 3490 C C . PRO B 1 436 ? 184.921 230.994 184.039 1.00 66.40 436 PRO B C 1
ATOM 3491 O O . PRO B 1 436 ? 184.921 231.327 182.838 1.00 62.10 436 PRO B O 1
ATOM 3495 N N . PRO B 1 437 ? 183.994 231.450 184.885 1.00 61.13 437 PRO B N 1
ATOM 3496 C CA . PRO B 1 437 ? 183.001 232.430 184.417 1.00 59.76 437 PRO B CA 1
ATOM 3497 C C . PRO B 1 437 ? 183.625 233.723 183.927 1.00 59.86 437 PRO B C 1
ATOM 3498 O O . PRO B 1 437 ? 182.987 234.446 183.152 1.00 55.61 437 PRO B O 1
ATOM 3502 N N . ASN B 1 438 ? 184.849 234.033 184.347 1.00 57.78 438 ASN B N 1
ATOM 3503 C CA . ASN B 1 438 ? 185.566 235.214 183.885 1.00 56.35 438 ASN B CA 1
ATOM 3504 C C . ASN B 1 438 ? 186.319 234.975 182.583 1.00 56.99 438 ASN B C 1
ATOM 3505 O O . ASN B 1 438 ? 186.986 235.892 182.093 1.00 51.86 438 ASN B O 1
ATOM 3510 N N . ARG B 1 439 ? 186.234 233.773 182.017 1.00 56.87 439 ARG B N 1
ATOM 3511 C CA . ARG B 1 439 ? 186.893 233.458 180.751 1.00 56.00 439 ARG B CA 1
ATOM 3512 C C . ARG B 1 439 ? 186.008 233.955 179.616 1.00 56.60 439 ARG B C 1
ATOM 3513 O O . ARG B 1 439 ? 185.200 233.214 179.053 1.00 52.53 439 ARG B O 1
ATOM 3521 N N . ILE B 1 440 ? 186.165 235.237 179.275 1.00 53.77 440 ILE B N 1
ATOM 3522 C CA . ILE B 1 440 ? 185.405 235.806 178.167 1.00 52.83 440 ILE B CA 1
ATOM 3523 C C . ILE B 1 440 ? 185.829 235.183 176.846 1.00 53.99 440 ILE B C 1
ATOM 3524 O O . ILE B 1 440 ? 185.051 235.162 175.883 1.00 49.46 440 ILE B O 1
ATOM 3529 N N . GLN B 1 441 ? 187.057 234.668 176.771 1.00 52.03 441 GLN B N 1
ATOM 3530 C CA . GLN B 1 441 ? 187.557 234.076 175.537 1.00 51.31 441 GLN B CA 1
ATOM 3531 C C . GLN B 1 441 ? 186.710 232.889 175.100 1.00 53.45 441 GLN B C 1
ATOM 3532 O O . GLN B 1 441 ? 186.660 231.858 175.780 1.00 49.00 441 GLN B O 1
ATOM 3538 N N . LYS B 1 442 ? 186.036 233.042 173.965 1.00 53.39 442 LYS B N 1
ATOM 3539 C CA . LYS B 1 442 ? 185.317 231.936 173.357 1.00 52.79 442 LYS B CA 1
ATOM 3540 C C . LYS B 1 442 ? 186.293 230.830 172.982 1.00 53.33 442 LYS B C 1
ATOM 3541 O O . LYS B 1 442 ? 187.443 231.093 172.621 1.00 49.22 442 LYS B O 1
ATOM 3547 N N . SER B 1 443 ? 185.833 229.588 173.089 1.00 55.87 443 SER B N 1
ATOM 3548 C CA . SER B 1 443 ? 186.696 228.449 172.820 1.00 54.44 443 SER B CA 1
ATOM 3549 C C . SER B 1 443 ? 187.271 228.532 171.412 1.00 56.20 443 SER B C 1
ATOM 3550 O O . SER B 1 443 ? 186.590 228.939 170.468 1.00 51.84 443 SER B O 1
ATOM 3553 N N . SER B 1 444 ? 188.547 228.164 171.279 1.00 54.39 444 SER B N 1
ATOM 3554 C CA . SER B 1 444 ? 189.206 228.260 169.982 1.00 53.30 444 SER B CA 1
ATOM 3555 C C . SER B 1 444 ? 188.687 227.211 169.008 1.00 57.48 444 SER B C 1
ATOM 3556 O O . SER B 1 444 ? 188.762 227.407 167.789 1.00 52.34 444 SER B O 1
ATOM 3559 N N . ASN B 1 445 ? 188.171 226.094 169.520 1.00 68.68 445 ASN B N 1
ATOM 3560 C CA . ASN B 1 445 ? 187.704 225.019 168.652 1.00 70.16 445 ASN B CA 1
ATOM 3561 C C . ASN B 1 445 ? 186.299 225.262 168.109 1.00 75.93 445 ASN B C 1
ATOM 3562 O O . ASN B 1 445 ? 185.987 224.813 167.002 1.00 70.32 445 ASN B O 1
ATOM 3567 N N . PHE B 1 446 ? 185.442 225.958 168.857 1.00 77.42 446 PHE B N 1
ATOM 3568 C CA . PHE B 1 446 ? 184.054 226.137 168.460 1.00 80.07 446 PHE B CA 1
ATOM 3569 C C . PHE B 1 446 ? 183.620 227.590 168.359 1.00 81.30 446 PHE B C 1
ATOM 3570 O O . PHE B 1 446 ? 182.516 227.852 167.867 1.00 76.55 446 PHE B O 1
ATOM 3578 N N . GLY B 1 447 ? 184.442 228.533 168.804 1.00 82.00 447 GLY B N 1
ATOM 3579 C CA . GLY B 1 447 ? 184.120 229.937 168.694 1.00 82.10 447 GLY B CA 1
ATOM 3580 C C . GLY B 1 447 ? 183.178 230.482 169.742 1.00 83.54 447 GLY B C 1
ATOM 3581 O O . GLY B 1 447 ? 182.755 231.636 169.619 1.00 79.74 447 GLY B O 1
ATOM 3582 N N . TYR B 1 448 ? 182.821 229.700 170.760 1.00 84.70 448 TYR B N 1
ATOM 3583 C CA . TYR B 1 448 ? 181.901 230.165 171.791 1.00 85.66 448 TYR B CA 1
ATOM 3584 C C . TYR B 1 448 ? 182.242 229.479 173.107 1.00 85.92 448 TYR B C 1
ATOM 3585 O O . TYR B 1 448 ? 183.129 228.624 173.174 1.00 83.39 448 TYR B O 1
ATOM 3594 N N . ILE B 1 449 ? 181.528 229.866 174.163 1.00 87.01 449 ILE B N 1
ATOM 3595 C CA . ILE B 1 449 ? 181.772 229.295 175.481 1.00 87.34 449 ILE B CA 1
ATOM 3596 C C . ILE B 1 449 ? 181.256 227.863 175.511 1.00 88.47 449 ILE B C 1
ATOM 3597 O O . ILE B 1 449 ? 180.093 227.598 175.178 1.00 87.31 449 ILE B O 1
ATOM 3602 N N . THR B 1 450 ? 182.115 226.935 175.924 1.00 88.56 450 THR B N 1
ATOM 3603 C CA . THR B 1 450 ? 181.809 225.514 175.891 1.00 88.72 450 THR B CA 1
ATOM 3604 C C . THR B 1 450 ? 181.839 224.928 177.295 1.00 88.58 450 THR B C 1
ATOM 3605 O O . THR B 1 450 ? 182.592 225.383 178.161 1.00 86.76 450 THR B O 1
ATOM 3609 N N . SER B 1 451 ? 181.014 223.906 177.509 1.00 89.21 451 SER B N 1
ATOM 3610 C CA . SER B 1 451 ? 180.997 223.188 178.774 1.00 89.62 451 SER B CA 1
ATOM 3611 C C . SER B 1 451 ? 180.692 221.719 178.518 1.00 91.06 451 SER B C 1
ATOM 3612 O O . SER B 1 451 ? 180.033 221.371 177.534 1.00 90.05 451 SER B O 1
ATOM 3615 N N . CYS B 1 452 ? 181.174 220.859 179.418 1.00 90.77 452 CYS B N 1
ATOM 3616 C CA . CYS B 1 452 ? 181.008 219.418 179.288 1.00 91.14 452 CYS B CA 1
ATOM 3617 C C . CYS B 1 452 ? 180.481 218.834 180.589 1.00 91.51 452 CYS B C 1
ATOM 3618 O O . CYS B 1 452 ? 180.942 219.203 181.673 1.00 90.01 452 CYS B O 1
ATOM 3621 N N . TYR B 1 453 ? 179.521 217.918 180.481 1.00 93.00 453 TYR B N 1
ATOM 3622 C CA . TYR B 1 453 ? 178.921 217.305 181.659 1.00 93.40 453 TYR B CA 1
ATOM 3623 C C . TYR B 1 453 ? 178.562 215.865 181.340 1.00 94.07 453 TYR B C 1
ATOM 3624 O O . TYR B 1 453 ? 178.430 215.484 180.176 1.00 93.05 453 TYR B O 1
ATOM 3633 N N . LYS B 1 454 ? 178.400 215.063 182.385 1.00 92.10 454 LYS B N 1
ATOM 3634 C CA . LYS B 1 454 ? 177.859 213.721 182.249 1.00 91.83 454 LYS B CA 1
ATOM 3635 C C . LYS B 1 454 ? 176.546 213.668 183.010 1.00 92.09 454 LYS B C 1
ATOM 3636 O O . LYS B 1 454 ? 176.507 213.983 184.202 1.00 91.31 454 LYS B O 1
ATOM 3642 N N . ALA B 1 455 ? 175.482 213.257 182.335 1.00 93.02 455 ALA B N 1
ATOM 3643 C CA . ALA B 1 455 ? 174.166 213.212 182.942 1.00 93.30 455 ALA B CA 1
ATOM 3644 C C . ALA B 1 455 ? 173.560 211.837 182.718 1.00 93.30 455 ALA B C 1
ATOM 3645 O O . ALA B 1 455 ? 174.102 211.004 181.988 1.00 91.91 455 ALA B O 1
ATOM 3647 N N . VAL B 1 456 ? 172.429 211.597 183.375 1.00 92.66 456 VAL B N 1
ATOM 3648 C CA . VAL B 1 456 ? 171.697 210.343 183.255 1.00 91.84 456 VAL B CA 1
ATOM 3649 C C . VAL B 1 456 ? 170.261 210.653 182.866 1.00 92.42 456 VAL B C 1
ATOM 3650 O O . VAL B 1 456 ? 169.638 211.554 183.439 1.00 91.74 456 VAL B O 1
ATOM 3654 N N . ASN B 1 457 ? 169.739 209.912 181.895 1.00 92.69 457 ASN B N 1
ATOM 3655 C CA . ASN B 1 457 ? 168.346 210.065 181.510 1.00 92.07 457 ASN B CA 1
ATOM 3656 C C . ASN B 1 457 ? 167.435 209.529 182.603 1.00 90.99 457 ASN B C 1
ATOM 3657 O O . ASN B 1 457 ? 167.671 208.455 183.159 1.00 88.88 457 ASN B O 1
ATOM 3662 N N . SER B 1 458 ? 166.392 210.291 182.918 1.00 91.87 458 SER B N 1
ATOM 3663 C CA . SER B 1 458 ? 165.396 209.833 183.873 1.00 90.69 458 SER B CA 1
ATOM 3664 C C . SER B 1 458 ? 164.332 208.950 183.238 1.00 90.35 458 SER B C 1
ATOM 3665 O O . SER B 1 458 ? 163.544 208.339 183.968 1.00 87.30 458 SER B O 1
ATOM 3668 N N . LYS B 1 459 ? 164.287 208.866 181.909 1.00 90.65 459 LYS B N 1
ATOM 3669 C CA . LYS B 1 459 ? 163.253 208.091 181.231 1.00 89.07 459 LYS B CA 1
ATOM 3670 C C . LYS B 1 459 ? 163.716 206.672 180.918 1.00 88.41 459 LYS B C 1
ATOM 3671 O O . LYS B 1 459 ? 163.143 205.701 181.421 1.00 83.77 459 LYS B O 1
ATOM 3677 N N . ASP B 1 460 ? 164.756 206.534 180.102 1.00 87.90 460 ASP B N 1
ATOM 3678 C CA . ASP B 1 460 ? 165.278 205.220 179.764 1.00 85.78 460 ASP B CA 1
ATOM 3679 C C . ASP B 1 460 ? 166.507 204.860 180.580 1.00 85.18 460 ASP B C 1
ATOM 3680 O O . ASP B 1 460 ? 167.076 203.784 180.377 1.00 79.96 460 ASP B O 1
ATOM 3685 N N . ASP B 1 461 ? 166.929 205.742 181.487 1.00 85.80 461 ASP B N 1
ATOM 3686 C CA . ASP B 1 461 ? 167.965 205.446 182.472 1.00 84.35 461 ASP B CA 1
ATOM 3687 C C . ASP B 1 461 ? 169.288 205.093 181.792 1.00 85.59 461 ASP B C 1
ATOM 3688 O O . ASP B 1 461 ? 169.848 204.011 181.973 1.00 82.76 461 ASP B O 1
ATOM 3693 N N . LEU B 1 462 ? 169.779 206.031 180.992 1.00 88.29 462 LEU B N 1
ATOM 3694 C CA . LEU B 1 462 ? 170.986 205.795 180.223 1.00 88.89 462 LEU B CA 1
ATOM 3695 C C . LEU B 1 462 ? 171.980 206.925 180.434 1.00 89.84 462 LEU B C 1
ATOM 3696 O O . LEU B 1 462 ? 171.585 208.067 180.687 1.00 88.74 462 LEU B O 1
ATOM 3701 N N . PRO B 1 463 ? 173.277 206.634 180.344 1.00 90.15 463 PRO B N 1
ATOM 3702 C CA . PRO B 1 463 ? 174.281 207.696 180.464 1.00 90.35 463 PRO B CA 1
ATOM 3703 C C . PRO B 1 463 ? 174.358 208.526 179.194 1.00 91.37 463 PRO B C 1
ATOM 3704 O O . PRO B 1 463 ? 174.263 208.007 178.079 1.00 90.05 463 PRO B O 1
ATOM 3708 N N . TYR B 1 464 ? 174.525 209.834 179.373 1.00 93.21 464 TYR B N 1
ATOM 3709 C CA . TYR B 1 464 ? 174.647 210.747 178.250 1.00 93.50 464 TYR B CA 1
ATOM 3710 C C . TYR B 1 464 ? 175.721 211.783 178.550 1.00 93.76 464 TYR B C 1
ATOM 3711 O O . TYR B 1 464 ? 175.946 212.153 179.705 1.00 92.48 464 TYR B O 1
ATOM 3720 N N . CYS B 1 465 ? 176.397 212.231 177.497 1.00 94.36 465 CYS B N 1
ATOM 3721 C CA . CYS B 1 465 ? 177.375 213.307 177.585 1.00 94.52 465 CYS B CA 1
ATOM 3722 C C . CYS B 1 465 ? 176.740 214.588 177.060 1.00 95.12 465 CYS B C 1
ATOM 3723 O O . CYS B 1 465 ? 176.217 214.614 175.941 1.00 94.04 465 CYS B O 1
ATOM 3726 N N . LEU B 1 466 ? 176.762 215.639 177.874 1.00 95.29 466 LEU B N 1
ATOM 3727 C CA . LEU B 1 466 ? 176.106 216.899 177.552 1.00 95.07 466 LEU B CA 1
ATOM 3728 C C . LEU B 1 466 ? 177.143 217.957 177.203 1.00 94.65 466 LEU B C 1
ATOM 3729 O O . LEU B 1 466 ? 178.031 218.255 178.009 1.00 93.41 466 LEU B O 1
ATOM 3734 N N . ARG B 1 467 ? 177.024 218.511 175.998 1.00 94.97 467 ARG B N 1
ATOM 3735 C CA . ARG B 1 467 ? 177.809 219.658 175.556 1.00 94.63 467 ARG B CA 1
ATOM 3736 C C . ARG B 1 467 ? 176.909 220.889 175.573 1.00 94.81 467 ARG B C 1
ATOM 3737 O O . ARG B 1 467 ? 175.960 220.982 174.787 1.00 93.66 467 ARG B O 1
ATOM 3745 N N . ARG B 1 468 ? 177.200 221.826 176.467 1.00 93.59 468 ARG B N 1
ATOM 3746 C CA . ARG B 1 468 ? 176.408 223.039 176.609 1.00 93.05 468 ARG B CA 1
ATOM 3747 C C . ARG B 1 468 ? 177.093 224.201 175.907 1.00 92.76 468 ARG B C 1
ATOM 3748 O O . ARG B 1 468 ? 178.274 224.471 176.149 1.00 91.20 468 ARG B O 1
ATOM 3756 N N . ILE B 1 469 ? 176.349 224.886 175.047 1.00 92.62 469 ILE B N 1
ATOM 3757 C CA . ILE B 1 469 ? 176.834 226.083 174.378 1.00 92.42 469 ILE B CA 1
ATOM 3758 C C . ILE B 1 469 ? 176.117 227.277 174.988 1.00 92.19 469 ILE B C 1
ATOM 3759 O O . ILE B 1 469 ? 174.965 227.182 175.425 1.00 90.63 469 ILE B O 1
ATOM 3764 N N . HIS B 1 470 ? 176.818 228.403 175.044 1.00 90.80 470 HIS B N 1
ATOM 3765 C CA . HIS B 1 470 ? 176.380 229.557 175.810 1.00 89.85 470 HIS B CA 1
ATOM 3766 C C . HIS B 1 470 ? 176.011 230.703 174.879 1.00 88.84 470 HIS B C 1
ATOM 3767 O O . HIS B 1 470 ? 176.639 230.894 173.832 1.00 85.72 470 HIS B O 1
ATOM 3774 N N . GLY B 1 471 ? 174.994 231.463 175.271 1.00 87.07 471 GLY B N 1
ATOM 3775 C CA . GLY B 1 471 ? 174.634 232.673 174.552 1.00 86.81 471 GLY B CA 1
ATOM 3776 C C . GLY B 1 471 ? 174.037 232.461 173.179 1.00 87.56 471 GLY B C 1
ATOM 3777 O O . GLY B 1 471 ? 174.408 233.168 172.234 1.00 83.88 471 GLY B O 1
ATOM 3778 N N . PHE B 1 472 ? 173.136 231.494 173.033 1.00 87.75 472 PHE B N 1
ATOM 3779 C CA . PHE B 1 472 ? 172.548 231.199 171.736 1.00 87.78 472 PHE B CA 1
ATOM 3780 C C . PHE B 1 472 ? 171.033 231.100 171.813 1.00 87.15 472 PHE B C 1
ATOM 3781 O O . PHE B 1 472 ? 170.477 230.590 172.790 1.00 84.12 472 PHE B O 1
ATOM 3789 N N . ARG B 1 473 ? 170.379 231.593 170.764 1.00 86.03 473 ARG B N 1
ATOM 3790 C CA . ARG B 1 473 ? 168.951 231.426 170.542 1.00 85.20 473 ARG B CA 1
ATOM 3791 C C . ARG B 1 473 ? 168.750 230.914 169.125 1.00 85.70 473 ARG B C 1
ATOM 3792 O O . ARG B 1 473 ? 169.510 231.269 168.219 1.00 80.74 473 ARG B O 1
ATOM 3800 N N . LEU B 1 474 ? 167.736 230.073 168.935 1.00 84.81 474 LEU B N 1
ATOM 3801 C CA . LEU B 1 474 ? 167.493 229.496 167.619 1.00 84.51 474 LEU B CA 1
ATOM 3802 C C . LEU B 1 474 ? 167.134 230.592 166.623 1.00 83.76 474 LEU B C 1
ATOM 3803 O O . LEU B 1 474 ? 166.296 231.455 166.902 1.00 79.41 474 LEU B O 1
ATOM 3808 N N . VAL B 1 475 ? 167.796 230.572 165.467 1.00 83.09 475 VAL B N 1
ATOM 3809 C CA . VAL B 1 475 ? 167.566 231.571 164.431 1.00 81.42 475 VAL B CA 1
ATOM 3810 C C . VAL B 1 475 ? 166.528 231.043 163.453 1.00 80.95 475 VAL B C 1
ATOM 3811 O O . VAL B 1 475 ? 165.438 231.607 163.321 1.00 73.14 475 VAL B O 1
ATOM 3815 N N . ASN B 1 476 ? 166.859 229.952 162.769 1.00 80.46 476 ASN B N 1
ATOM 3816 C CA . ASN B 1 476 ? 165.948 229.295 161.846 1.00 80.10 476 ASN B CA 1
ATOM 3817 C C . ASN B 1 476 ? 165.828 227.831 162.236 1.00 82.08 476 ASN B C 1
ATOM 3818 O O . ASN B 1 476 ? 166.807 227.212 162.664 1.00 77.64 476 ASN B O 1
ATOM 3823 N N . THR B 1 477 ? 164.624 227.283 162.092 1.00 82.64 477 THR B N 1
ATOM 3824 C CA . THR B 1 477 ? 164.343 225.926 162.536 1.00 82.94 477 THR B CA 1
ATOM 3825 C C . THR B 1 477 ? 164.704 224.861 161.508 1.00 84.19 477 THR B C 1
ATOM 3826 O O . THR B 1 477 ? 164.612 223.672 161.824 1.00 80.99 477 THR B O 1
ATOM 3830 N N . LYS B 1 478 ? 165.112 225.251 160.296 1.00 83.96 478 LYS B N 1
ATOM 3831 C CA . LYS B 1 478 ? 165.354 224.280 159.229 1.00 83.95 478 LYS B CA 1
ATOM 3832 C C . LYS B 1 478 ? 166.417 223.257 159.615 1.00 85.44 478 LYS B C 1
ATOM 3833 O O . LYS B 1 478 ? 166.407 222.129 159.107 1.00 82.03 478 LYS B O 1
ATOM 3839 N N . CYS B 1 479 ? 167.316 223.621 160.532 1.00 84.72 479 CYS B N 1
ATOM 3840 C CA . CYS B 1 479 ? 168.380 222.726 160.976 1.00 85.98 479 CYS B CA 1
ATOM 3841 C C . CYS B 1 479 ? 167.846 221.419 161.552 1.00 87.76 479 CYS B C 1
ATOM 3842 O O . CYS B 1 479 ? 168.614 220.457 161.683 1.00 86.34 479 CYS B O 1
ATOM 3845 N N . MET B 1 480 ? 166.575 221.377 161.960 1.00 87.90 480 MET B N 1
ATOM 3846 C CA . MET B 1 480 ? 166.021 220.134 162.484 1.00 89.22 480 MET B CA 1
ATOM 3847 C C . MET B 1 480 ? 166.075 219.027 161.440 1.00 90.64 480 MET B C 1
ATOM 3848 O O . MET B 1 480 ? 166.142 217.853 161.798 1.00 89.43 480 MET B O 1
ATOM 3853 N N . VAL B 1 481 ? 165.989 219.366 160.152 1.00 90.24 481 VAL B N 1
ATOM 3854 C CA . VAL B 1 481 ? 166.156 218.342 159.123 1.00 90.67 481 VAL B CA 1
ATOM 3855 C C . VAL B 1 481 ? 167.537 217.705 159.225 1.00 92.05 481 VAL B C 1
ATOM 3856 O O . VAL B 1 481 ? 167.683 216.476 159.175 1.00 91.08 481 VAL B O 1
ATOM 3860 N N . LEU B 1 482 ? 168.571 218.532 159.380 1.00 90.93 482 LEU B N 1
ATOM 3861 C CA . LEU B 1 482 ? 169.916 218.012 159.598 1.00 91.81 482 LEU B CA 1
ATOM 3862 C C . LEU B 1 482 ? 169.984 217.162 160.859 1.00 93.14 482 LEU B C 1
ATOM 3863 O O . LEU B 1 482 ? 170.586 216.081 160.862 1.00 92.21 482 LEU B O 1
ATOM 3868 N N . VAL B 1 483 ? 169.372 217.642 161.941 1.00 93.42 483 VAL B N 1
ATOM 3869 C CA . VAL B 1 483 ? 169.374 216.882 163.187 1.00 94.09 483 VAL B CA 1
ATOM 3870 C C . VAL B 1 483 ? 168.693 215.532 162.996 1.00 94.53 483 VAL B C 1
ATOM 3871 O O . VAL B 1 483 ? 169.140 214.513 163.532 1.00 93.62 483 VAL B O 1
ATOM 3875 N N . ASP B 1 484 ? 167.602 215.505 162.231 1.00 94.68 484 ASP B N 1
ATOM 3876 C CA . ASP B 1 484 ? 166.957 214.250 161.860 1.00 94.38 484 ASP B CA 1
ATOM 3877 C C . ASP B 1 484 ? 167.909 213.349 161.083 1.00 94.52 484 ASP B C 1
ATOM 3878 O O . ASP B 1 484 ? 167.925 212.124 161.271 1.00 92.90 484 ASP B O 1
ATOM 3883 N N . MET B 1 485 ? 168.708 213.943 160.197 1.00 94.40 485 MET B N 1
ATOM 3884 C CA . MET B 1 485 ? 169.685 213.154 159.457 1.00 94.18 485 MET B CA 1
ATOM 3885 C C . MET B 1 485 ? 170.672 212.491 160.408 1.00 94.65 485 MET B C 1
ATOM 3886 O O . MET B 1 485 ? 170.971 211.298 160.277 1.00 93.64 485 MET B O 1
ATOM 3891 N N . TRP B 1 486 ? 171.172 213.241 161.388 1.00 94.92 486 TRP B N 1
ATOM 3892 C CA . TRP B 1 486 ? 172.062 212.627 162.370 1.00 95.39 486 TRP B CA 1
ATOM 3893 C C . TRP B 1 486 ? 171.338 211.575 163.199 1.00 95.17 486 TRP B C 1
ATOM 3894 O O . TRP B 1 486 ? 171.918 210.538 163.536 1.00 93.61 486 TRP B O 1
ATOM 3905 N N . LYS B 1 487 ? 170.069 211.816 163.529 1.00 94.59 487 LYS B N 1
ATOM 3906 C CA . LYS B 1 487 ? 169.294 210.825 164.268 1.00 93.34 487 LYS B CA 1
ATOM 3907 C C . LYS B 1 487 ? 169.051 209.557 163.463 1.00 92.38 487 LYS B C 1
ATOM 3908 O O . LYS B 1 487 ? 168.723 208.521 164.048 1.00 89.58 487 LYS B O 1
ATOM 3914 N N . LYS B 1 488 ? 169.191 209.615 162.142 1.00 93.45 488 LYS B N 1
ATOM 3915 C CA . LYS B 1 488 ? 169.133 208.397 161.346 1.00 92.21 488 LYS B CA 1
ATOM 3916 C C . LYS B 1 488 ? 170.510 207.858 160.987 1.00 91.94 488 LYS B C 1
ATOM 3917 O O . LYS B 1 488 ? 170.606 206.748 160.455 1.00 89.32 488 LYS B O 1
ATOM 3923 N N . ILE B 1 489 ? 171.566 208.615 161.259 1.00 92.42 489 ILE B N 1
ATOM 3924 C CA . ILE B 1 489 ? 172.930 208.140 161.045 1.00 92.50 489 ILE B CA 1
ATOM 3925 C C . ILE B 1 489 ? 173.353 207.273 162.227 1.00 92.03 489 ILE B C 1
ATOM 3926 O O . ILE B 1 489 ? 173.368 207.734 163.373 1.00 90.06 489 ILE B O 1
ATOM 3931 N N . GLN B 1 490 ? 173.698 206.014 161.951 1.00 92.20 490 GLN B N 1
ATOM 3932 C CA . GLN B 1 490 ? 174.170 205.063 162.961 1.00 90.64 490 GLN B CA 1
ATOM 3933 C C . GLN B 1 490 ? 175.483 204.444 162.487 1.00 91.31 490 GLN B C 1
ATOM 3934 O O . GLN B 1 490 ? 175.473 203.462 161.739 1.00 88.69 490 GLN B O 1
ATOM 3940 N N . HIS B 1 491 ? 176.612 204.990 162.927 1.00 91.27 491 HIS B N 1
ATOM 3941 C CA . HIS B 1 491 ? 177.915 204.479 162.530 1.00 92.10 491 HIS B CA 1
ATOM 3942 C C . HIS B 1 491 ? 178.728 204.118 163.761 1.00 92.52 491 HIS B C 1
ATOM 3943 O O . HIS B 1 491 ? 178.565 204.717 164.826 1.00 91.67 491 HIS B O 1
ATOM 3950 N N . SER B 1 492 ? 179.592 203.116 163.606 1.00 91.56 492 SER B N 1
ATOM 3951 C CA . SER B 1 492 ? 180.326 202.584 164.747 1.00 91.15 492 SER B CA 1
ATOM 3952 C C . SER B 1 492 ? 181.309 203.595 165.316 1.00 91.90 492 SER B C 1
ATOM 3953 O O . SER B 1 492 ? 181.368 203.792 166.534 1.00 90.16 492 SER B O 1
ATOM 3956 N N . ASN B 1 493 ? 182.088 204.246 164.461 1.00 92.92 493 ASN B N 1
ATOM 3957 C CA . ASN B 1 493 ? 183.176 205.092 164.925 1.00 94.11 493 ASN B CA 1
ATOM 3958 C C . ASN B 1 493 ? 182.754 206.532 165.166 1.00 94.72 493 ASN B C 1
ATOM 3959 O O . ASN B 1 493 ? 183.620 207.394 165.337 1.00 93.31 493 ASN B O 1
ATOM 3964 N N . ILE B 1 494 ? 181.457 206.814 165.198 1.00 94.37 494 ILE B N 1
ATOM 3965 C CA . ILE B 1 494 ? 180.956 208.166 165.407 1.00 94.57 494 ILE B CA 1
ATOM 3966 C C . ILE B 1 494 ? 180.275 208.220 166.764 1.00 93.99 494 ILE B C 1
ATOM 3967 O O . ILE B 1 494 ? 179.542 207.296 167.138 1.00 92.54 494 ILE B O 1
ATOM 3972 N N . VAL B 1 495 ? 180.541 209.283 167.514 1.00 94.79 495 VAL B N 1
ATOM 3973 C CA . VAL B 1 495 ? 179.770 209.528 168.725 1.00 94.46 495 VAL B CA 1
ATOM 3974 C C . VAL B 1 495 ? 178.341 209.823 168.285 1.00 94.47 495 VAL B C 1
ATOM 3975 O O . VAL B 1 495 ? 178.060 210.881 167.718 1.00 93.63 495 VAL B O 1
ATOM 3979 N N . THR B 1 496 ? 177.442 208.874 168.523 1.00 94.05 496 THR B N 1
ATOM 3980 C CA . THR B 1 496 ? 176.079 208.987 168.027 1.00 93.63 496 THR B CA 1
ATOM 3981 C C . THR B 1 496 ? 175.331 210.095 168.758 1.00 93.86 496 THR B C 1
ATOM 3982 O O . THR B 1 496 ? 175.339 210.157 169.991 1.00 92.63 496 THR B O 1
ATOM 3986 N N . LEU B 1 497 ? 174.679 210.967 167.994 1.00 94.56 497 LEU B N 1
ATOM 3987 C CA . LEU B 1 497 ? 173.926 212.083 168.550 1.00 94.78 497 LEU B CA 1
ATOM 3988 C C . LEU B 1 497 ? 172.501 211.643 168.853 1.00 94.26 497 LEU B C 1
ATOM 3989 O O . LEU B 1 497 ? 171.761 211.245 167.947 1.00 92.70 497 LEU B O 1
ATOM 3994 N N . ARG B 1 498 ? 172.117 211.717 170.125 1.00 94.98 498 ARG B N 1
ATOM 3995 C CA . ARG B 1 498 ? 170.802 211.246 170.530 1.00 93.68 498 ARG B CA 1
ATOM 3996 C C . ARG B 1 498 ? 169.727 212.322 170.394 1.00 93.27 498 ARG B C 1
ATOM 3997 O O . ARG B 1 498 ? 168.700 212.088 169.750 1.00 90.89 498 ARG B O 1
ATOM 4005 N N . GLU B 1 499 ? 169.936 213.498 170.986 1.00 93.94 499 GLU B N 1
ATOM 4006 C CA . GLU B 1 499 ? 168.947 214.565 170.880 1.00 93.61 499 GLU B CA 1
ATOM 4007 C C . GLU B 1 499 ? 169.612 215.915 171.106 1.00 94.80 499 GLU B C 1
ATOM 4008 O O . GLU B 1 499 ? 170.791 216.007 171.451 1.00 93.69 499 GLU B O 1
ATOM 4014 N N . VAL B 1 500 ? 168.830 216.967 170.887 1.00 94.54 500 VAL B N 1
ATOM 4015 C CA . VAL B 1 500 ? 169.235 218.347 171.130 1.00 94.60 500 VAL B CA 1
ATOM 4016 C C . VAL B 1 500 ? 168.053 219.083 171.745 1.00 94.12 500 VAL B C 1
ATOM 4017 O O . VAL B 1 500 ? 166.903 218.861 171.350 1.00 92.11 500 VAL B O 1
ATOM 4021 N N . PHE B 1 501 ? 168.320 219.946 172.724 1.00 93.90 501 PHE B N 1
ATOM 4022 C CA . PHE B 1 501 ? 167.217 220.713 173.286 1.00 93.51 501 PHE B CA 1
ATOM 4023 C C . PHE B 1 501 ? 167.702 222.031 173.872 1.00 93.63 501 PHE B C 1
ATOM 4024 O O . PHE B 1 501 ? 168.902 222.287 174.007 1.00 92.27 501 PHE B O 1
ATOM 4032 N N . THR B 1 502 ? 166.721 222.865 174.216 1.00 93.55 502 THR B N 1
ATOM 4033 C CA . THR B 1 502 ? 166.918 224.185 174.797 1.00 92.83 502 THR B CA 1
ATOM 4034 C C . THR B 1 502 ? 166.650 224.143 176.294 1.00 92.93 502 THR B C 1
ATOM 4035 O O . THR B 1 502 ? 165.670 223.539 176.741 1.00 90.17 502 THR B O 1
ATOM 4039 N N . THR B 1 503 ? 167.515 224.795 177.067 1.00 92.38 503 THR B N 1
ATOM 4040 C CA . THR B 1 503 ? 167.358 224.842 178.511 1.00 92.58 503 THR B CA 1
ATOM 4041 C C . THR B 1 503 ? 167.601 226.259 179.006 1.00 92.37 503 THR B C 1
ATOM 4042 O O . THR B 1 503 ? 168.388 227.013 178.428 1.00 90.31 503 THR B O 1
ATOM 4046 N N . LYS B 1 504 ? 166.883 226.627 180.065 1.00 91.39 504 LYS B N 1
ATOM 4047 C CA . LYS B 1 504 ? 167.097 227.897 180.745 1.00 90.56 504 LYS B CA 1
ATOM 4048 C C . LYS B 1 504 ? 167.404 227.709 182.222 1.00 90.97 504 LYS B C 1
ATOM 4049 O O . LYS B 1 504 ? 167.452 228.696 182.966 1.00 86.32 504 LYS B O 1
ATOM 4055 N N . ALA B 1 505 ? 167.612 226.467 182.666 1.00 90.21 505 ALA B N 1
ATOM 4056 C CA . ALA B 1 505 ? 168.036 226.237 184.041 1.00 89.91 505 ALA B CA 1
ATOM 4057 C C . ALA B 1 505 ? 169.398 226.859 184.306 1.00 90.41 505 ALA B C 1
ATOM 4058 O O . ALA B 1 505 ? 169.716 227.192 185.453 1.00 86.92 505 ALA B O 1
ATOM 4060 N N . PHE B 1 506 ? 170.211 227.022 183.266 1.00 89.72 506 PHE B N 1
ATOM 4061 C CA . PHE B 1 506 ? 171.474 227.725 183.402 1.00 88.46 506 PHE B CA 1
ATOM 4062 C C . PHE B 1 506 ? 171.233 229.225 183.547 1.00 86.49 506 PHE B C 1
ATOM 4063 O O . PHE B 1 506 ? 170.114 229.725 183.401 1.00 79.61 506 PHE B O 1
ATOM 4071 N N . ALA B 1 507 ? 172.318 229.948 183.836 1.00 84.80 507 ALA B N 1
ATOM 4072 C CA . ALA B 1 507 ? 172.235 231.401 183.927 1.00 83.97 507 ALA B CA 1
ATOM 4073 C C . ALA B 1 507 ? 171.843 232.021 182.594 1.00 85.19 507 ALA B C 1
ATOM 4074 O O . ALA B 1 507 ? 171.260 233.110 182.562 1.00 79.83 507 ALA B O 1
ATOM 4076 N N . GLU B 1 508 ? 172.152 231.349 181.491 1.00 86.57 508 GLU B N 1
ATOM 4077 C CA . GLU B 1 508 ? 171.805 231.815 180.163 1.00 87.04 508 GLU B CA 1
ATOM 4078 C C . GLU B 1 508 ? 171.015 230.742 179.428 1.00 88.60 508 GLU B C 1
ATOM 4079 O O . GLU B 1 508 ? 171.182 229.548 179.699 1.00 86.19 508 GLU B O 1
ATOM 4085 N N . PRO B 1 509 ? 170.135 231.131 178.507 1.00 89.55 509 PRO B N 1
ATOM 4086 C CA . PRO B 1 509 ? 169.491 230.134 177.641 1.00 89.46 509 PRO B CA 1
ATOM 4087 C C . PRO B 1 509 ? 170.538 229.413 176.807 1.00 90.27 509 PRO B C 1
ATOM 4088 O O . PRO B 1 509 ? 171.212 230.011 175.966 1.00 87.42 509 PRO B O 1
ATOM 4092 N N . SER B 1 510 ? 170.672 228.115 177.051 1.00 91.56 510 SER B N 1
ATOM 4093 C CA . SER B 1 510 ? 171.732 227.316 176.466 1.00 92.25 510 SER B CA 1
ATOM 4094 C C . SER B 1 510 ? 171.143 226.146 175.693 1.00 92.95 510 SER B C 1
ATOM 4095 O O . SER B 1 510 ? 169.971 225.789 175.845 1.00 90.91 510 SER B O 1
ATOM 4098 N N . LEU B 1 511 ? 171.977 225.565 174.841 1.00 93.58 511 LEU B N 1
ATOM 4099 C CA . LEU B 1 511 ? 171.622 224.395 174.056 1.00 93.95 511 LEU B CA 1
ATOM 4100 C C . LEU B 1 511 ? 172.398 223.198 174.573 1.00 94.34 511 LEU B C 1
ATOM 4101 O O . LEU B 1 511 ? 173.620 223.270 174.745 1.00 93.25 511 LEU B O 1
ATOM 4106 N N . VAL B 1 512 ? 171.687 222.109 174.834 1.00 94.92 512 VAL B N 1
ATOM 4107 C CA . VAL B 1 512 ? 172.296 220.869 175.286 1.00 95.46 512 VAL B CA 1
ATOM 4108 C C . VAL B 1 512 ? 172.196 219.852 174.161 1.00 95.52 512 VAL B C 1
ATOM 4109 O O . VAL B 1 512 ? 171.095 219.549 173.678 1.00 94.48 512 VAL B O 1
ATOM 4113 N N . PHE B 1 513 ? 173.352 219.349 173.736 1.00 95.71 513 PHE B N 1
ATOM 4114 C CA . PHE B 1 513 ? 173.442 218.184 172.867 1.00 95.86 513 PHE B CA 1
ATOM 4115 C C . PHE B 1 513 ? 173.595 216.940 173.730 1.00 95.97 513 PHE B C 1
ATOM 4116 O O . PHE B 1 513 ? 174.534 216.847 174.528 1.00 95.07 513 PHE B O 1
ATOM 4124 N N . ALA B 1 514 ? 172.675 215.996 173.584 1.00 95.61 514 ALA B N 1
ATOM 4125 C CA . ALA B 1 514 ? 172.765 214.709 174.251 1.00 95.73 514 ALA B CA 1
ATOM 4126 C C . ALA B 1 514 ? 173.239 213.669 173.247 1.00 95.60 514 ALA B C 1
ATOM 4127 O O . ALA B 1 514 ? 172.551 213.398 172.258 1.00 94.49 514 ALA B O 1
ATOM 4129 N N . TYR B 1 515 ? 174.415 213.104 173.495 1.00 95.40 515 TYR B N 1
ATOM 4130 C CA . TYR B 1 515 ? 174.928 211.970 172.747 1.00 95.13 515 TYR B CA 1
ATOM 4131 C C . TYR B 1 515 ? 174.925 210.736 173.638 1.00 94.70 515 TYR B C 1
ATOM 4132 O O . TYR B 1 515 ? 174.881 210.836 174.867 1.00 93.12 515 TYR B O 1
ATOM 4141 N N . ASP B 1 516 ? 174.989 209.565 173.010 1.00 94.22 516 ASP B N 1
ATOM 4142 C CA . ASP B 1 516 ? 175.194 208.337 173.767 1.00 93.35 516 ASP B CA 1
ATOM 4143 C C . ASP B 1 516 ? 176.610 208.322 174.336 1.00 93.33 516 ASP B C 1
ATOM 4144 O O . ASP B 1 516 ? 177.553 208.808 173.705 1.00 91.85 516 ASP B O 1
ATOM 4149 N N . PHE B 1 517 ? 176.761 207.764 175.534 1.00 92.82 517 PHE B N 1
ATOM 4150 C CA . PHE B 1 517 ? 177.953 207.971 176.348 1.00 92.35 517 PHE B CA 1
ATOM 4151 C C . PHE B 1 517 ? 178.878 206.760 176.300 1.00 91.98 517 PHE B C 1
ATOM 4152 O O . PHE B 1 517 ? 178.423 205.619 176.428 1.00 90.28 517 PHE B O 1
ATOM 4160 N N . HIS B 1 518 ? 180.175 207.013 176.119 1.00 92.74 518 HIS B N 1
ATOM 4161 C CA . HIS B 1 518 ? 181.194 205.974 176.188 1.00 91.98 518 HIS B CA 1
ATOM 4162 C C . HIS B 1 518 ? 182.293 206.441 177.128 1.00 90.78 518 HIS B C 1
ATOM 4163 O O . HIS B 1 518 ? 182.680 207.614 177.099 1.00 87.86 518 HIS B O 1
ATOM 4170 N N . ALA B 1 519 ? 182.786 205.534 177.959 1.00 89.63 519 ALA B N 1
ATOM 4171 C CA . ALA B 1 519 ? 183.869 205.849 178.876 1.00 88.50 519 ALA B CA 1
ATOM 4172 C C . ALA B 1 519 ? 185.225 205.529 178.252 1.00 87.74 519 ALA B C 1
ATOM 4173 O O . ALA B 1 519 ? 185.324 204.855 177.226 1.00 84.34 519 ALA B O 1
ATOM 4175 N N . GLY B 1 520 ? 186.277 206.047 178.885 1.00 85.99 520 GLY B N 1
ATOM 4176 C CA . GLY B 1 520 ? 187.635 205.654 178.566 1.00 85.08 520 GLY B CA 1
ATOM 4177 C C . GLY B 1 520 ? 188.242 206.288 177.336 1.00 86.22 520 GLY B C 1
ATOM 4178 O O . GLY B 1 520 ? 189.311 205.845 176.900 1.00 81.86 520 GLY B O 1
ATOM 4179 N N . GLY B 1 521 ? 187.612 207.312 176.767 1.00 87.16 521 GLY B N 1
ATOM 4180 C CA . GLY B 1 521 ? 188.118 207.913 175.547 1.00 87.38 521 GLY B CA 1
ATOM 4181 C C . GLY B 1 521 ? 189.361 208.746 175.805 1.00 88.28 521 GLY B C 1
ATOM 4182 O O . GLY B 1 521 ? 189.344 209.650 176.657 1.00 85.67 521 GLY B O 1
ATOM 4183 N N . GLU B 1 522 ? 190.443 208.458 175.088 1.00 90.17 522 GLU B N 1
ATOM 4184 C CA . GLU B 1 522 ? 191.665 209.246 175.148 1.00 90.32 522 GLU B CA 1
ATOM 4185 C C . GLU B 1 522 ? 191.952 209.806 173.766 1.00 91.58 522 GLU B C 1
ATOM 4186 O O . GLU B 1 522 ? 191.999 209.056 172.788 1.00 90.10 522 GLU B O 1
ATOM 4192 N N . THR B 1 523 ? 192.155 211.114 173.686 1.00 92.08 523 THR B N 1
ATOM 4193 C CA . THR B 1 523 ? 192.199 211.747 172.382 1.00 91.95 523 THR B CA 1
ATOM 4194 C C . THR B 1 523 ? 193.535 211.484 171.695 1.00 92.27 523 THR B C 1
ATOM 4195 O O . THR B 1 523 ? 194.468 210.915 172.272 1.00 90.97 523 THR B O 1
ATOM 4199 N N . MET B 1 524 ? 193.603 211.901 170.427 1.00 92.48 524 MET B N 1
ATOM 4200 C CA . MET B 1 524 ? 194.828 211.752 169.651 1.00 92.71 524 MET B CA 1
ATOM 4201 C C . MET B 1 524 ? 196.005 212.363 170.390 1.00 92.44 524 MET B C 1
ATOM 4202 O O . MET B 1 524 ? 197.034 211.713 170.595 1.00 90.94 524 MET B O 1
ATOM 4207 N N . MET B 1 525 ? 195.864 213.625 170.795 1.00 93.12 525 MET B N 1
ATOM 4208 C CA . MET B 1 525 ? 196.954 214.316 171.470 1.00 91.51 525 MET B CA 1
ATOM 4209 C C . MET B 1 525 ? 197.272 213.649 172.795 1.00 90.76 525 MET B C 1
ATOM 4210 O O . MET B 1 525 ? 198.441 213.432 173.129 1.00 88.73 525 MET B O 1
ATOM 4215 N N . SER B 1 526 ? 196.236 213.314 173.561 1.00 90.67 526 SER B N 1
ATOM 4216 C CA . SER B 1 526 ? 196.445 212.754 174.887 1.00 88.85 526 SER B CA 1
ATOM 4217 C C . SER B 1 526 ? 197.215 211.447 174.814 1.00 88.53 526 SER B C 1
ATOM 4218 O O . SER B 1 526 ? 198.066 211.173 175.668 1.00 86.70 526 SER B O 1
ATOM 4221 N N . ARG B 1 527 ? 196.945 210.628 173.801 1.00 90.74 527 ARG B N 1
ATOM 4222 C CA . ARG B 1 527 ? 197.665 209.365 173.729 1.00 90.21 527 ARG B CA 1
ATOM 4223 C C . ARG B 1 527 ? 199.027 209.522 173.062 1.00 89.72 527 ARG B C 1
ATOM 4224 O O . ARG B 1 527 ? 200.010 208.922 173.510 1.00 87.32 527 ARG B O 1
ATOM 4232 N N . HIS B 1 528 ? 199.112 210.319 171.999 1.00 91.20 528 HIS B N 1
ATOM 4233 C CA . HIS B 1 528 ? 200.273 210.323 171.119 1.00 90.46 528 HIS B CA 1
ATOM 4234 C C . HIS B 1 528 ? 201.047 211.632 171.132 1.00 89.04 528 HIS B C 1
ATOM 4235 O O . HIS B 1 528 ? 202.252 211.637 171.400 1.00 84.82 528 HIS B O 1
ATOM 4242 N N . PHE B 1 529 ? 200.384 212.748 170.854 1.00 89.21 529 PHE B N 1
ATOM 4243 C CA . PHE B 1 529 ? 201.066 214.023 170.693 1.00 88.24 529 PHE B CA 1
ATOM 4244 C C . PHE B 1 529 ? 201.391 214.677 172.017 1.00 85.36 529 PHE B C 1
ATOM 4245 O O . PHE B 1 529 ? 201.878 215.812 172.033 1.00 78.87 529 PHE B O 1
ATOM 4253 N N . ASN B 1 530 ? 201.140 213.984 173.124 1.00 85.52 530 ASN B N 1
ATOM 4254 C CA . ASN B 1 530 ? 201.413 214.539 174.437 1.00 82.64 530 ASN B CA 1
ATOM 4255 C C . ASN B 1 530 ? 202.903 214.651 174.716 1.00 81.44 530 ASN B C 1
ATOM 4256 O O . ASN B 1 530 ? 203.284 215.280 175.709 1.00 72.04 530 ASN B O 1
ATOM 4261 N N . ASP B 1 531 ? 203.747 214.068 173.866 1.00 80.34 531 ASP B N 1
ATOM 4262 C CA . ASP B 1 531 ? 205.189 214.156 174.034 1.00 77.88 531 ASP B CA 1
ATOM 4263 C C . ASP B 1 531 ? 205.704 215.350 173.244 1.00 77.20 531 ASP B C 1
ATOM 4264 O O . ASP B 1 53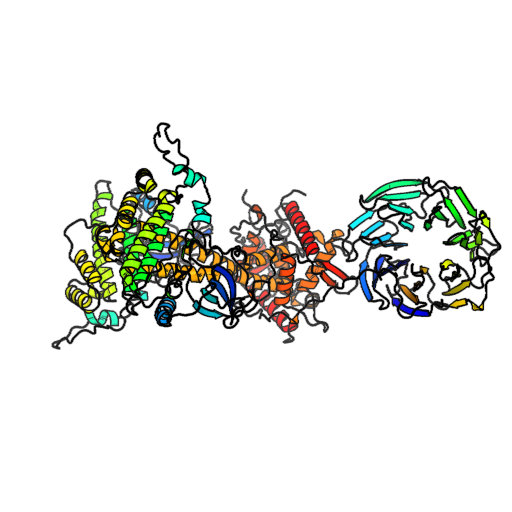1 ? 205.673 215.317 172.003 1.00 70.77 531 ASP B O 1
ATOM 4269 N N . PRO B 1 532 ? 206.173 216.413 173.898 1.00 74.42 532 PRO B N 1
ATOM 4270 C CA . PRO B 1 532 ? 206.720 217.552 173.147 1.00 72.22 532 PRO B CA 1
ATOM 4271 C C . PRO B 1 532 ? 207.987 217.224 172.386 1.00 72.51 532 PRO B C 1
ATOM 4272 O O . PRO B 1 532 ? 208.300 217.917 171.416 1.00 67.01 532 PRO B O 1
ATOM 4276 N N . ASN B 1 533 ? 208.738 216.201 172.795 1.00 72.06 533 ASN B N 1
ATOM 4277 C CA . ASN B 1 533 ? 209.933 215.825 172.048 1.00 71.41 533 ASN B CA 1
ATOM 4278 C C . ASN B 1 533 ? 209.584 215.217 170.696 1.00 71.91 533 ASN B C 1
ATOM 4279 O O . ASN B 1 533 ? 210.372 215.339 169.752 1.00 66.17 533 ASN B O 1
ATOM 4284 N N . ALA B 1 534 ? 208.391 214.639 170.557 1.00 72.37 534 ALA B N 1
ATOM 4285 C CA . ALA B 1 534 ? 207.938 214.223 169.236 1.00 71.94 534 ALA B CA 1
ATOM 4286 C C . ALA B 1 534 ? 207.691 215.418 168.328 1.00 73.36 534 ALA B C 1
ATOM 4287 O O . ALA B 1 534 ? 207.809 215.297 167.104 1.00 68.72 534 ALA B O 1
ATOM 4289 N N . ASP B 1 535 ? 207.349 216.571 168.901 1.00 73.96 535 ASP B N 1
ATOM 4290 C CA . ASP B 1 535 ? 207.239 217.788 168.112 1.00 73.71 535 ASP B CA 1
ATOM 4291 C C . ASP B 1 535 ? 208.588 218.473 167.946 1.00 74.52 535 ASP B C 1
ATOM 4292 O O . ASP B 1 535 ? 208.780 219.227 166.987 1.00 69.61 535 ASP B O 1
ATOM 4297 N N . ALA B 1 536 ? 209.515 218.215 168.870 1.00 72.16 536 ALA B N 1
ATOM 4298 C CA . ALA B 1 536 ? 210.837 218.826 168.890 1.00 71.89 536 ALA B CA 1
ATOM 4299 C C . ALA B 1 536 ? 211.699 218.407 167.713 1.00 73.08 536 ALA B C 1
ATOM 4300 O O . ALA B 1 536 ? 212.764 218.995 167.506 1.00 68.94 536 ALA B O 1
ATOM 4302 N N . TYR B 1 537 ? 211.302 217.373 166.976 1.00 73.54 537 TYR B N 1
ATOM 4303 C CA . TYR B 1 537 ? 211.962 217.088 165.711 1.00 73.12 537 TYR B CA 1
ATOM 4304 C C . TYR B 1 537 ? 211.645 218.174 164.693 1.00 72.71 537 TYR B C 1
ATOM 4305 O O . TYR B 1 537 ? 212.547 218.728 164.053 1.00 69.14 537 TYR B O 1
ATOM 4314 N N . PHE B 1 538 ? 210.358 218.487 164.533 1.00 76.01 538 PHE B N 1
ATOM 4315 C CA . PHE B 1 538 ? 209.943 219.526 163.597 1.00 75.43 538 PHE B CA 1
ATOM 4316 C C . PHE B 1 538 ? 210.342 220.907 164.093 1.00 74.07 538 PHE B C 1
ATOM 4317 O O . PHE B 1 538 ? 210.700 221.782 163.297 1.00 69.24 538 PHE B O 1
ATOM 4325 N N . THR B 1 539 ? 210.267 221.126 165.396 1.00 71.18 539 THR B N 1
ATOM 4326 C CA . THR B 1 539 ? 210.573 222.413 165.988 1.00 68.26 539 THR B CA 1
ATOM 4327 C C . THR B 1 539 ? 211.979 222.368 166.575 1.00 65.72 539 THR B C 1
ATOM 4328 O O . THR B 1 539 ? 212.685 221.364 166.456 1.00 59.79 539 THR B O 1
ATOM 4332 N N . LYS B 1 540 ? 212.393 223.477 167.202 1.00 64.23 540 LYS B N 1
ATOM 4333 C CA . LYS B 1 540 ? 213.667 223.629 167.907 1.00 61.39 540 LYS B CA 1
ATOM 4334 C C . LYS B 1 540 ? 214.792 222.812 167.288 1.00 59.20 540 LYS B C 1
ATOM 4335 O O . LYS B 1 540 ? 215.444 222.023 167.979 1.00 53.13 540 LYS B O 1
ATOM 4341 N N . ARG B 1 541 ? 215.029 222.987 165.996 1.00 52.54 541 ARG B N 1
ATOM 4342 C CA . ARG B 1 541 ? 216.093 222.254 165.329 1.00 50.72 541 ARG B CA 1
ATOM 4343 C C . ARG B 1 541 ? 217.425 222.933 165.627 1.00 49.94 541 ARG B C 1
ATOM 4344 O O . ARG B 1 541 ? 217.530 223.818 166.480 1.00 46.30 541 ARG B O 1
ATOM 4352 N N . LYS B 1 542 ? 218.470 222.506 164.925 1.00 48.72 542 LYS B N 1
ATOM 4353 C CA . LYS B 1 542 ? 219.768 223.149 165.067 1.00 48.66 542 LYS B CA 1
ATOM 4354 C C . LYS B 1 542 ? 219.758 224.557 164.482 1.00 48.09 542 LYS B C 1
ATOM 4355 O O . LYS B 1 542 ? 220.518 225.419 164.936 1.00 44.83 542 LYS B O 1
ATOM 4361 N N . TRP B 1 543 ? 218.892 224.806 163.496 1.00 40.37 543 TRP B N 1
ATOM 4362 C CA . TRP B 1 543 ? 218.724 226.126 162.879 1.00 38.78 543 TRP B CA 1
ATOM 4363 C C . TRP B 1 543 ? 220.051 226.711 162.398 1.00 38.69 543 TRP B C 1
ATOM 4364 O O . TRP B 1 543 ? 220.399 227.854 162.702 1.00 36.23 543 TRP B O 1
ATOM 4375 N N . GLY B 1 544 ? 220.798 225.919 161.634 1.00 40.51 544 GLY B N 1
ATOM 4376 C CA . GLY B 1 544 ? 222.051 226.377 161.067 1.00 41.34 544 GLY B CA 1
ATOM 4377 C C . GLY B 1 544 ? 223.152 225.338 161.067 1.00 41.60 544 GLY B C 1
ATOM 4378 O O . GLY B 1 544 ? 223.954 225.286 160.129 1.00 38.71 544 GLY B O 1
ATOM 4379 N N . GLN B 1 545 ? 223.212 224.508 162.105 1.00 44.03 545 GLN B N 1
ATOM 4380 C CA . GLN B 1 545 ? 224.152 223.397 162.097 1.00 44.44 545 GLN B CA 1
ATOM 4381 C C . GLN B 1 545 ? 223.746 222.406 161.015 1.00 44.36 545 GLN B C 1
ATOM 4382 O O . GLN B 1 545 ? 222.556 222.160 160.798 1.00 41.62 545 GLN B O 1
ATOM 4388 N N . HIS B 1 546 ? 224.741 221.863 160.316 1.00 42.03 546 HIS B N 1
ATOM 4389 C CA . HIS B 1 546 ? 224.486 220.912 159.240 1.00 43.11 546 HIS B CA 1
ATOM 4390 C C . HIS B 1 546 ? 223.568 219.794 159.713 1.00 43.82 546 HIS B C 1
ATOM 4391 O O . HIS B 1 546 ? 223.933 219.005 160.591 1.00 41.48 546 HIS B O 1
ATOM 4398 N N . GLU B 1 547 ? 222.374 219.729 159.129 1.00 51.80 547 GLU B N 1
ATOM 4399 C CA . GLU B 1 547 ? 221.411 218.687 159.468 1.00 52.14 547 GLU B CA 1
ATOM 4400 C C . GLU B 1 547 ? 221.842 217.393 158.791 1.00 52.69 547 GLU B C 1
ATOM 4401 O O . GLU B 1 547 ? 221.694 217.238 157.575 1.00 48.60 547 GLU B O 1
ATOM 4407 N N . GLY B 1 548 ? 222.369 216.462 159.581 1.00 46.59 548 GLY B N 1
ATOM 4408 C CA . GLY B 1 548 ? 222.883 215.220 159.062 1.00 48.27 548 GLY B CA 1
ATOM 4409 C C . GLY B 1 548 ? 221.773 214.272 158.665 1.00 49.80 548 GLY B C 1
ATOM 4410 O O . GLY B 1 548 ? 220.598 214.649 158.600 1.00 47.20 548 GLY B O 1
ATOM 4411 N N . PRO B 1 549 ? 222.129 213.023 158.369 1.00 47.04 549 PRO B N 1
ATOM 4412 C CA . PRO B 1 549 ? 221.106 212.040 157.998 1.00 47.69 549 PRO B CA 1
ATOM 4413 C C . PRO B 1 549 ? 220.081 211.874 159.110 1.00 48.97 549 PRO B C 1
ATOM 4414 O O . PRO B 1 549 ? 220.420 211.846 160.296 1.00 47.04 549 PRO B O 1
ATOM 4418 N N . LEU B 1 550 ? 218.821 211.771 158.714 1.00 56.14 550 LEU B N 1
ATOM 4419 C CA . LEU B 1 550 ? 217.743 211.658 159.684 1.00 55.62 550 LEU B CA 1
ATOM 4420 C C . LEU B 1 550 ? 217.858 210.329 160.419 1.00 56.17 550 LEU B C 1
ATOM 4421 O O . LEU B 1 550 ? 218.121 209.300 159.784 1.00 52.22 550 LEU B O 1
ATOM 4426 N N . PRO B 1 551 ? 217.698 210.307 161.741 1.00 49.05 551 PRO B N 1
ATOM 4427 C CA . PRO B 1 551 ? 217.751 209.029 162.462 1.00 48.45 551 PRO B CA 1
ATOM 4428 C C . PRO B 1 551 ? 216.710 208.065 161.914 1.00 49.07 551 PRO B C 1
ATOM 4429 O O . PRO B 1 551 ? 215.532 208.404 161.786 1.00 46.75 551 PRO B O 1
ATOM 4433 N N . ARG B 1 552 ? 217.163 206.854 161.580 1.00 52.56 552 ARG B N 1
ATOM 4434 C CA . ARG B 1 552 ? 216.284 205.897 160.916 1.00 51.87 552 ARG B CA 1
ATOM 4435 C C . ARG B 1 552 ? 215.105 205.519 161.802 1.00 51.95 552 ARG B C 1
ATOM 4436 O O . ARG B 1 552 ? 213.983 205.345 161.312 1.00 48.10 552 ARG B O 1
ATOM 4444 N N . GLN B 1 553 ? 215.331 205.395 163.107 1.00 50.45 553 GLN B N 1
ATOM 4445 C CA . GLN B 1 553 ? 214.256 205.122 164.057 1.00 49.30 553 GLN B CA 1
ATOM 4446 C C . GLN B 1 553 ? 213.881 206.445 164.715 1.00 50.77 553 GLN B C 1
ATOM 4447 O O . GLN B 1 553 ? 214.378 206.793 165.786 1.00 46.68 553 GLN B O 1
ATOM 4453 N N . HIS B 1 554 ? 213.001 207.192 164.053 1.00 55.14 554 HIS B N 1
ATOM 4454 C CA . HIS B 1 554 ? 212.447 208.402 164.644 1.00 54.46 554 HIS B CA 1
ATOM 4455 C C . HIS B 1 554 ? 211.592 208.024 165.845 1.00 56.19 554 HIS B C 1
ATOM 4456 O O . HIS B 1 554 ? 210.660 207.223 165.723 1.00 52.33 554 HIS B O 1
ATOM 4463 N N . ALA B 1 555 ? 211.924 208.581 167.006 1.00 55.61 555 ALA B N 1
ATOM 4464 C CA . ALA B 1 555 ? 211.200 208.247 168.223 1.00 56.13 555 ALA B CA 1
ATOM 4465 C C . ALA B 1 555 ? 209.720 208.565 168.062 1.00 59.90 555 ALA B C 1
ATOM 4466 O O . ALA B 1 555 ? 209.349 209.651 167.605 1.00 54.95 555 ALA B O 1
ATOM 4468 N N . GLY B 1 556 ? 208.875 207.608 168.429 1.00 68.37 556 GLY B N 1
ATOM 4469 C CA . GLY B 1 556 ? 207.444 207.762 168.302 1.00 70.78 556 GLY B CA 1
ATOM 4470 C C . GLY B 1 556 ? 206.814 207.088 167.105 1.00 75.85 556 GLY B C 1
ATOM 4471 O O . GLY B 1 556 ? 205.622 207.301 166.860 1.00 72.07 556 GLY B O 1
ATOM 4472 N N . LEU B 1 557 ? 207.569 206.294 166.347 1.00 81.16 557 LEU B N 1
ATOM 4473 C CA . LEU B 1 557 ? 207.008 205.644 165.171 1.00 83.97 557 LEU B CA 1
ATOM 4474 C C . LEU B 1 557 ? 205.930 204.650 165.584 1.00 85.89 557 LEU B C 1
ATOM 4475 O O . LEU B 1 557 ? 206.170 203.756 166.400 1.00 83.55 557 LEU B O 1
ATOM 4480 N N . LEU B 1 558 ? 204.746 204.804 165.010 1.00 88.03 558 LEU B N 1
ATOM 4481 C CA . LEU B 1 558 ? 203.626 203.942 165.332 1.00 89.08 558 LEU B CA 1
ATOM 4482 C C . LEU B 1 558 ? 203.673 202.671 164.496 1.00 89.66 558 LEU B C 1
ATOM 4483 O O . LEU B 1 558 ? 204.282 202.643 163.425 1.00 88.23 558 LEU B O 1
ATOM 4488 N N . PRO B 1 559 ? 203.058 201.591 164.973 1.00 89.76 559 PRO B N 1
ATOM 4489 C CA . PRO B 1 559 ? 202.868 200.428 164.103 1.00 89.84 559 PRO B CA 1
ATOM 4490 C C . PRO B 1 559 ? 202.107 200.827 162.851 1.00 91.14 559 PRO B C 1
ATOM 4491 O O . PRO B 1 559 ? 201.041 201.452 162.914 1.00 90.66 559 PRO B O 1
ATOM 4495 N N . GLU B 1 560 ? 202.670 200.467 161.701 1.00 90.56 560 GLU B N 1
ATOM 4496 C CA . GLU B 1 560 ? 202.033 200.872 160.462 1.00 91.69 560 GLU B CA 1
ATOM 4497 C C . GLU B 1 560 ? 200.713 200.145 160.278 1.00 92.37 560 GLU B C 1
ATOM 4498 O O . GLU B 1 560 ? 199.783 200.690 159.681 1.00 91.32 560 GLU B O 1
ATOM 4504 N N . SER B 1 561 ? 200.597 198.934 160.820 1.00 90.88 561 SER B N 1
ATOM 4505 C CA . SER B 1 561 ? 199.300 198.274 160.840 1.00 90.36 561 SER B CA 1
ATOM 4506 C C . SER B 1 561 ? 198.298 199.111 161.615 1.00 91.47 561 SER B C 1
ATOM 4507 O O . SER B 1 561 ? 197.145 199.265 161.200 1.00 90.39 561 SER B O 1
ATOM 4510 N N . LEU B 1 562 ? 198.731 199.673 162.743 1.00 91.33 562 LEU B N 1
ATOM 4511 C CA . LEU B 1 562 ? 197.845 200.507 163.540 1.00 91.93 562 LEU B CA 1
ATOM 4512 C C . LEU B 1 562 ? 197.410 201.745 162.771 1.00 93.05 562 LEU B C 1
ATOM 4513 O O . LEU B 1 562 ? 196.224 202.101 162.769 1.00 92.68 562 LEU B O 1
ATOM 4518 N N . ILE B 1 563 ? 198.350 202.409 162.096 1.00 93.18 563 ILE B N 1
ATOM 4519 C CA . ILE B 1 563 ? 197.961 203.625 161.388 1.00 94.06 563 ILE B CA 1
ATOM 4520 C C . ILE B 1 563 ? 197.074 203.291 160.195 1.00 94.83 563 ILE B C 1
ATOM 4521 O O . ILE B 1 563 ? 196.159 204.056 159.855 1.00 94.49 563 ILE B O 1
ATOM 4526 N N . TRP B 1 564 ? 197.303 202.143 159.557 1.00 93.73 564 TRP B N 1
ATOM 4527 C CA . TRP B 1 564 ? 196.442 201.728 158.460 1.00 94.31 564 TRP B CA 1
ATOM 4528 C C . TRP B 1 564 ? 195.037 201.424 158.967 1.00 94.60 564 TRP B C 1
ATOM 4529 O O . TRP B 1 564 ? 194.047 201.777 158.322 1.00 94.04 564 TRP B O 1
ATOM 4540 N N . ALA B 1 565 ? 194.930 200.790 160.133 1.00 93.84 565 ALA B N 1
ATOM 4541 C CA . ALA B 1 565 ? 193.618 200.586 160.737 1.00 93.28 565 ALA B CA 1
ATOM 4542 C C . ALA B 1 565 ? 192.931 201.915 161.002 1.00 94.03 565 ALA B C 1
ATOM 4543 O O . ALA B 1 565 ? 191.722 202.067 160.767 1.00 93.45 565 ALA B O 1
ATOM 4545 N N . TYR B 1 566 ? 193.690 202.887 161.504 1.00 94.73 566 TYR B N 1
ATOM 4546 C CA . TYR B 1 566 ? 193.111 204.188 161.807 1.00 95.22 566 TYR B CA 1
ATOM 4547 C C . TYR B 1 566 ? 192.567 204.839 160.547 1.00 95.73 566 TYR B C 1
ATOM 4548 O O . TYR B 1 566 ? 191.444 205.358 160.536 1.00 95.09 566 TYR B O 1
ATOM 4557 N N . ILE B 1 567 ? 193.345 204.805 159.465 1.00 94.93 567 ILE B N 1
ATOM 4558 C CA . ILE B 1 567 ? 192.859 205.391 158.222 1.00 95.30 567 ILE B CA 1
ATOM 4559 C C . ILE B 1 567 ? 191.659 204.624 157.690 1.00 95.64 567 ILE B C 1
ATOM 4560 O O . ILE B 1 567 ? 190.751 205.223 157.105 1.00 94.63 567 ILE B O 1
ATOM 4565 N N . VAL B 1 568 ? 191.609 203.307 157.895 1.00 95.79 568 VAL B N 1
ATOM 4566 C CA . VAL B 1 568 ? 190.435 202.554 157.464 1.00 95.46 568 VAL B CA 1
ATOM 4567 C C . VAL B 1 568 ? 189.196 203.063 158.178 1.00 95.51 568 VAL B C 1
ATOM 4568 O O . VAL B 1 568 ? 188.165 203.339 157.553 1.00 94.32 568 VAL B O 1
ATOM 4572 N N . GLN B 1 569 ? 189.278 203.187 159.500 1.00 95.28 569 GLN B N 1
ATOM 4573 C CA . GLN B 1 569 ? 188.115 203.647 160.250 1.00 94.79 569 GLN B CA 1
ATOM 4574 C C . GLN B 1 569 ? 187.721 205.058 159.836 1.00 95.28 569 GLN B C 1
ATOM 4575 O O . GLN B 1 569 ? 186.536 205.349 159.632 1.00 94.64 569 GLN B O 1
ATOM 4581 N N . LEU B 1 570 ? 188.706 205.945 159.699 1.00 95.35 570 LEU B N 1
ATOM 4582 C CA . LEU B 1 570 ? 188.420 207.321 159.313 1.00 95.51 570 LEU B CA 1
ATOM 4583 C C . LEU B 1 570 ? 187.730 207.374 157.959 1.00 95.76 570 LEU B C 1
ATOM 4584 O O . LEU B 1 570 ? 186.727 208.077 157.781 1.00 94.90 570 LEU B O 1
ATOM 4589 N N . SER B 1 571 ? 188.256 206.631 156.993 1.00 95.78 571 SER B N 1
ATOM 4590 C CA . SER B 1 571 ? 187.696 206.658 155.653 1.00 95.46 571 SER B CA 1
ATOM 4591 C C . SER B 1 571 ? 186.291 206.073 155.628 1.00 95.31 571 SER B C 1
ATOM 4592 O O . SER B 1 571 ? 185.399 206.618 154.964 1.00 93.91 571 SER B O 1
ATOM 4595 N N . SER B 1 572 ? 186.068 204.972 156.351 1.00 94.95 572 SER B N 1
ATOM 4596 C CA . SER B 1 572 ? 184.730 204.391 156.397 1.00 94.31 572 SER B CA 1
ATOM 4597 C C . SER B 1 572 ? 183.735 205.352 157.028 1.00 94.40 572 SER B C 1
ATOM 4598 O O . SER B 1 572 ? 182.594 205.476 156.563 1.00 93.52 572 SER B O 1
ATOM 4601 N N . ALA B 1 573 ? 184.151 206.051 158.082 1.00 95.18 573 ALA B N 1
ATOM 4602 C CA . ALA B 1 573 ? 183.280 207.048 158.685 1.00 95.30 573 ALA B CA 1
ATOM 4603 C C . ALA B 1 573 ? 182.941 208.145 157.687 1.00 95.58 573 ALA B C 1
ATOM 4604 O O . ALA B 1 573 ? 181.772 208.518 157.522 1.00 94.53 573 ALA B O 1
ATOM 4606 N N . LEU B 1 574 ? 183.958 208.674 157.005 1.00 95.90 574 LEU B N 1
ATOM 4607 C CA . LEU B 1 574 ? 183.705 209.743 156.048 1.00 95.87 574 LEU B CA 1
ATOM 4608 C C . LEU B 1 574 ? 182.743 209.290 154.961 1.00 95.75 574 LEU B C 1
ATOM 4609 O O . LEU B 1 574 ? 181.844 210.042 154.569 1.00 94.58 574 LEU B O 1
ATOM 4614 N N . ARG B 1 575 ? 182.904 208.063 154.467 1.00 95.86 575 ARG B N 1
ATOM 4615 C CA . ARG B 1 575 ? 182.030 207.616 153.387 1.00 95.00 575 ARG B CA 1
ATOM 4616 C C . ARG B 1 575 ? 180.605 207.395 153.871 1.00 94.97 575 ARG B C 1
ATOM 4617 O O . ARG B 1 575 ? 179.645 207.773 153.185 1.00 93.76 575 ARG B O 1
ATOM 4625 N N . THR B 1 576 ? 180.437 206.751 155.028 1.00 94.75 576 THR B N 1
ATOM 4626 C CA . THR B 1 576 ? 179.088 206.544 155.535 1.00 94.04 576 THR B CA 1
ATOM 4627 C C . THR B 1 576 ? 178.400 207.870 155.820 1.00 94.44 576 THR B C 1
ATOM 4628 O O . THR B 1 576 ? 177.171 207.962 155.738 1.00 92.83 576 THR B O 1
ATOM 4632 N N . ILE B 1 577 ? 179.170 208.903 156.160 1.00 95.48 577 ILE B N 1
ATOM 4633 C CA . ILE B 1 577 ? 178.586 210.232 156.306 1.00 95.74 577 ILE B CA 1
ATOM 4634 C C . ILE B 1 577 ? 178.190 210.795 154.948 1.00 95.69 577 ILE B C 1
ATOM 4635 O O . ILE B 1 577 ? 177.065 211.270 154.756 1.00 94.54 577 ILE B O 1
ATOM 4640 N N . HIS B 1 578 ? 179.105 210.734 153.981 1.00 95.94 578 HIS B N 1
ATOM 4641 C CA . HIS B 1 578 ? 178.889 211.416 152.712 1.00 95.60 578 HIS B CA 1
ATOM 4642 C C . HIS B 1 578 ? 177.737 210.802 151.936 1.00 95.26 578 HIS B C 1
ATOM 4643 O O . HIS B 1 578 ? 177.008 211.522 151.245 1.00 93.27 578 HIS B O 1
ATOM 4650 N N . THR B 1 579 ? 177.550 209.486 152.038 1.00 94.82 579 THR B N 1
ATOM 4651 C CA . THR B 1 579 ? 176.436 208.862 151.336 1.00 93.78 579 THR B CA 1
ATOM 4652 C C . THR B 1 579 ? 175.094 209.367 151.841 1.00 93.67 579 THR B C 1
ATOM 4653 O O . THR B 1 579 ? 174.101 209.297 151.109 1.00 91.52 579 THR B O 1
ATOM 4657 N N . ALA B 1 580 ? 175.039 209.874 153.068 1.00 94.12 580 ALA B N 1
ATOM 4658 C CA . ALA B 1 580 ? 173.804 210.410 153.612 1.00 93.85 580 ALA B CA 1
ATOM 4659 C C . ALA B 1 580 ? 173.594 211.869 153.241 1.00 94.19 580 ALA B C 1
ATOM 4660 O O . ALA B 1 580 ? 172.527 212.420 153.528 1.00 92.12 580 ALA B O 1
ATOM 4662 N N . GLY B 1 581 ? 174.583 212.501 152.615 1.00 94.19 581 GLY B N 1
ATOM 4663 C CA . GLY B 1 581 ? 174.463 213.885 152.210 1.00 93.86 581 GLY B CA 1
ATOM 4664 C C . GLY B 1 581 ? 174.742 214.874 153.322 1.00 94.56 581 GLY B C 1
ATOM 4665 O O . GLY B 1 581 ? 173.961 215.804 153.537 1.00 92.24 581 GLY B O 1
ATOM 4666 N N . LEU B 1 582 ? 175.848 214.688 154.037 1.00 94.17 582 LEU B N 1
ATOM 4667 C CA . LEU B 1 582 ? 176.216 215.575 155.132 1.00 95.17 582 LEU B CA 1
ATOM 4668 C C . LEU B 1 582 ? 177.734 215.686 155.198 1.00 95.54 582 LEU B C 1
ATOM 4669 O O . LEU B 1 582 ? 178.458 215.147 154.357 1.00 94.05 582 LEU B O 1
ATOM 4674 N N . ALA B 1 583 ? 178.206 216.400 156.219 1.00 95.15 583 ALA B N 1
ATOM 4675 C CA . ALA B 1 583 ? 179.629 216.604 156.454 1.00 95.36 583 ALA B CA 1
ATOM 4676 C C . ALA B 1 583 ? 179.874 216.610 157.953 1.00 95.57 583 ALA B C 1
ATOM 4677 O O . ALA B 1 583 ? 179.146 217.270 158.695 1.00 93.54 583 ALA B O 1
ATOM 4679 N N . CYS B 1 584 ? 180.875 215.850 158.396 1.00 95.00 584 CYS B N 1
ATOM 4680 C CA . CYS B 1 584 ? 181.186 215.790 159.821 1.00 94.81 584 CYS B CA 1
ATOM 4681 C C . CYS B 1 584 ? 181.840 217.078 160.308 1.00 94.26 584 CYS B C 1
ATOM 4682 O O . CYS B 1 584 ? 181.567 217.533 161.424 1.00 90.04 584 CYS B O 1
ATOM 4685 N N . ARG B 1 585 ? 182.739 217.641 159.495 1.00 94.48 585 ARG B N 1
ATOM 4686 C CA . ARG B 1 585 ? 183.438 218.921 159.714 1.00 93.80 585 ARG B CA 1
ATOM 4687 C C . ARG B 1 585 ? 183.946 219.109 161.148 1.00 93.37 585 ARG B C 1
ATOM 4688 O O . ARG B 1 585 ? 184.100 220.239 161.616 1.00 88.23 585 ARG B O 1
ATOM 4696 N N . VAL B 1 586 ? 184.268 218.029 161.858 1.00 94.39 586 VAL B N 1
ATOM 4697 C CA . VAL B 1 586 ? 184.764 218.199 163.221 1.00 94.04 586 VAL B CA 1
ATOM 4698 C C . VAL B 1 586 ? 186.007 217.344 163.408 1.00 94.39 586 VAL B C 1
ATOM 4699 O O . VAL B 1 586 ? 186.689 217.435 164.435 1.00 91.76 586 VAL B O 1
ATOM 4703 N N . MET B 1 587 ? 186.307 216.511 162.418 1.00 94.77 587 MET B N 1
ATOM 4704 C CA . MET B 1 587 ? 187.473 215.640 162.493 1.00 94.93 587 MET B CA 1
ATOM 4705 C C . MET B 1 587 ? 188.740 216.428 162.808 1.00 94.47 587 MET B C 1
ATOM 4706 O O . MET B 1 587 ? 189.145 217.322 162.060 1.00 91.71 587 MET B O 1
ATOM 4711 N N . ASP B 1 588 ? 189.326 216.122 163.963 1.00 94.38 588 ASP B N 1
ATOM 4712 C CA . ASP B 1 588 ? 190.521 216.787 164.459 1.00 93.53 588 ASP B CA 1
ATOM 4713 C C . ASP B 1 588 ? 191.151 215.903 165.520 1.00 94.25 588 ASP B C 1
ATOM 4714 O O . ASP B 1 588 ? 190.453 215.075 166.125 1.00 92.65 588 ASP B O 1
ATOM 4719 N N . PRO B 1 589 ? 192.470 216.028 165.750 1.00 93.93 589 PRO B N 1
ATOM 4720 C CA . PRO B 1 589 ? 193.119 215.253 166.815 1.00 93.44 589 PRO B CA 1
ATOM 4721 C C . PRO B 1 589 ? 192.342 215.297 168.117 1.00 93.33 589 PRO B C 1
ATOM 4722 O O . PRO B 1 589 ? 191.951 214.259 168.657 1.00 91.84 589 PRO B O 1
ATOM 4726 N N . THR B 1 590 ? 192.103 216.510 168.616 1.00 92.52 590 THR B N 1
ATOM 4727 C CA . THR B 1 590 ? 191.402 216.678 169.881 1.00 91.53 590 THR B CA 1
ATOM 4728 C C . THR B 1 590 ? 189.964 216.185 169.811 1.00 91.90 590 THR B C 1
ATOM 4729 O O . THR B 1 590 ? 189.337 215.984 170.856 1.00 90.05 590 THR B O 1
ATOM 4733 N N . LYS B 1 591 ? 189.434 215.970 168.610 1.00 93.11 591 LYS B N 1
ATOM 4734 C CA . LYS B 1 591 ? 188.053 215.553 168.436 1.00 93.32 591 LYS B CA 1
ATOM 4735 C C . LYS B 1 591 ? 187.935 214.079 168.096 1.00 94.20 591 LYS B C 1
ATOM 4736 O O . LYS B 1 591 ? 186.832 213.604 167.810 1.00 92.89 591 LYS B O 1
ATOM 4742 N N . ILE B 1 592 ? 189.044 213.345 168.115 1.00 94.88 592 ILE B N 1
ATOM 4743 C CA . ILE B 1 592 ? 189.017 211.896 167.943 1.00 95.30 592 ILE B CA 1
ATOM 4744 C C . ILE B 1 592 ? 189.515 211.244 169.224 1.00 95.00 592 ILE B C 1
ATOM 4745 O O . ILE B 1 592 ? 190.639 211.508 169.668 1.00 93.68 592 ILE B O 1
ATOM 4750 N N . LEU B 1 593 ? 188.683 210.385 169.805 1.00 95.22 593 LEU B N 1
ATOM 4751 C CA . LEU B 1 593 ? 189.016 209.617 170.993 1.00 94.80 593 LEU B CA 1
ATOM 4752 C C . LEU B 1 593 ? 189.335 208.181 170.604 1.00 95.06 593 LEU B C 1
ATOM 4753 O O . LEU B 1 593 ? 188.894 207.690 169.562 1.00 93.95 593 LEU B O 1
ATOM 4758 N N . ILE B 1 594 ? 190.105 207.509 171.448 1.00 94.15 594 ILE B N 1
ATOM 4759 C CA . ILE B 1 594 ? 190.512 206.128 171.204 1.00 93.60 594 ILE B CA 1
ATOM 4760 C C . ILE B 1 594 ? 189.924 205.283 172.323 1.00 92.37 594 ILE B C 1
ATOM 4761 O O . ILE B 1 594 ? 190.551 205.078 173.366 1.00 90.38 594 ILE B O 1
ATOM 4766 N N . THR B 1 595 ? 188.713 204.781 172.115 1.00 91.05 595 THR B N 1
ATOM 4767 C CA . THR B 1 595 ? 188.162 203.804 173.040 1.00 89.09 595 THR B CA 1
ATOM 4768 C C . THR B 1 595 ? 188.960 202.513 172.921 1.00 88.28 595 THR B C 1
ATOM 4769 O O . THR B 1 595 ? 189.195 202.017 171.815 1.00 85.06 595 THR B O 1
ATOM 4773 N N . GLY B 1 596 ? 189.379 201.972 174.056 1.00 84.63 596 GLY B N 1
ATOM 4774 C CA . GLY B 1 596 ? 190.249 200.810 174.014 1.00 83.66 596 GLY B CA 1
ATOM 4775 C C . GLY B 1 596 ? 191.624 201.203 173.510 1.00 84.90 596 GLY B C 1
ATOM 4776 O O . GLY B 1 596 ? 192.224 202.178 173.974 1.00 81.88 596 GLY B O 1
ATOM 4777 N N . LYS B 1 597 ? 192.129 200.451 172.539 1.00 83.22 597 LYS B N 1
ATOM 4778 C CA . LYS B 1 597 ? 193.465 200.674 172.001 1.00 82.83 597 LYS B CA 1
ATOM 4779 C C . LYS B 1 597 ? 193.461 201.143 170.556 1.00 85.00 597 LYS B C 1
ATOM 4780 O O . LYS B 1 597 ? 194.225 202.045 170.206 1.00 81.84 597 LYS B O 1
ATOM 4786 N N . THR B 1 598 ? 192.629 200.554 169.707 1.00 88.01 598 THR B N 1
ATOM 4787 C CA . THR B 1 598 ? 192.569 200.926 168.299 1.00 89.03 598 THR B CA 1
ATOM 4788 C C . THR B 1 598 ? 191.216 201.480 167.883 1.00 91.14 598 THR B C 1
ATOM 4789 O O . THR B 1 598 ? 191.160 202.395 167.057 1.00 90.00 598 THR B O 1
ATOM 4793 N N . ARG B 1 599 ? 190.124 200.954 168.438 1.00 90.96 599 ARG B N 1
ATOM 4794 C CA . ARG B 1 599 ? 188.786 201.417 168.088 1.00 92.26 599 ARG B CA 1
ATOM 4795 C C . ARG B 1 599 ? 188.674 202.926 168.269 1.00 93.20 599 ARG B C 1
ATOM 4796 O O . ARG B 1 599 ? 189.025 203.466 169.321 1.00 91.97 599 ARG B O 1
ATOM 4804 N N . LEU B 1 600 ? 188.181 203.604 167.236 1.00 93.55 600 LEU B N 1
ATOM 4805 C CA . LEU B 1 600 ? 188.140 205.058 167.201 1.00 94.17 600 LEU B CA 1
ATOM 4806 C C . LEU B 1 600 ? 186.715 205.583 167.328 1.00 94.59 600 LEU B C 1
ATOM 4807 O O . LEU B 1 600 ? 185.748 204.916 166.951 1.00 92.94 600 LEU B O 1
ATOM 4812 N N . ARG B 1 601 ? 186.604 206.801 167.857 1.00 94.79 601 ARG B N 1
ATOM 4813 C CA . ARG B 1 601 ? 185.326 207.478 168.032 1.00 94.89 601 ARG B CA 1
ATOM 4814 C C . ARG B 1 601 ? 185.504 208.965 167.780 1.00 95.17 601 ARG B C 1
ATOM 4815 O O . ARG B 1 601 ? 186.394 209.592 168.361 1.00 93.88 601 ARG B O 1
ATOM 4823 N N . VAL B 1 602 ? 184.658 209.527 166.923 1.00 96.14 602 VAL B N 1
ATOM 4824 C CA . VAL B 1 602 ? 184.683 210.950 166.611 1.00 96.36 602 VAL B CA 1
ATOM 4825 C C . VAL B 1 602 ? 183.540 211.629 167.350 1.00 96.14 602 VAL B C 1
ATOM 4826 O O . VAL B 1 602 ? 182.380 211.220 167.232 1.00 94.53 602 VAL B O 1
ATOM 4830 N N . ASN B 1 603 ? 183.862 212.667 168.108 1.00 95.58 603 ASN B N 1
ATOM 4831 C CA . ASN B 1 603 ? 182.902 213.331 168.971 1.00 94.86 603 ASN B CA 1
ATOM 4832 C C . ASN B 1 603 ? 182.394 214.617 168.327 1.00 94.73 603 ASN B C 1
ATOM 4833 O O . ASN B 1 603 ? 182.851 215.036 167.262 1.00 91.44 603 ASN B O 1
ATOM 4838 N N . CYS B 1 604 ? 181.446 215.258 169.008 1.00 94.38 604 CYS B N 1
ATOM 4839 C CA . CYS B 1 604 ? 180.918 216.565 168.622 1.00 94.23 604 CYS B CA 1
ATOM 4840 C C . CYS B 1 604 ? 180.371 216.556 167.195 1.00 94.77 604 CYS B C 1
ATOM 4841 O O . CYS B 1 604 ? 180.841 217.275 166.312 1.00 92.09 604 CYS B O 1
ATOM 4844 N N . VAL B 1 605 ? 179.367 215.722 166.978 1.00 95.09 605 VAL B N 1
ATOM 4845 C CA . VAL B 1 605 ? 178.745 215.609 165.664 1.00 95.39 605 VAL B CA 1
ATOM 4846 C C . VAL B 1 605 ? 177.488 216.466 165.621 1.00 95.49 605 VAL B C 1
ATOM 4847 O O . VAL B 1 605 ? 176.836 216.704 166.642 1.00 93.54 605 VAL B O 1
ATOM 4851 N N . GLY B 1 606 ? 177.141 216.924 164.418 1.00 94.64 606 GLY B N 1
ATOM 4852 C CA . GLY B 1 606 ? 175.942 217.713 164.207 1.00 94.00 606 GLY B CA 1
ATOM 4853 C C . GLY B 1 606 ? 175.826 218.925 165.108 1.00 94.22 606 GLY B C 1
ATOM 4854 O O . GLY B 1 606 ? 174.788 219.132 165.743 1.00 91.42 606 GLY B O 1
ATOM 4855 N N . VAL B 1 607 ? 176.877 219.735 165.173 1.00 94.76 607 VAL B N 1
ATOM 4856 C CA . VAL B 1 607 ? 176.907 220.926 166.012 1.00 94.08 607 VAL B CA 1
ATOM 4857 C C . VAL B 1 607 ? 176.806 222.194 165.178 1.00 93.39 607 VAL B C 1
ATOM 4858 O O . VAL B 1 607 ? 175.946 223.039 165.420 1.00 91.25 607 VAL B O 1
ATOM 4862 N N . PHE B 1 608 ? 177.678 222.336 164.180 1.00 93.43 608 PHE B N 1
ATOM 4863 C CA . PHE B 1 608 ? 177.658 223.518 163.326 1.00 92.41 608 PHE B CA 1
ATOM 4864 C C . PHE B 1 608 ? 176.334 223.670 162.589 1.00 91.66 608 PHE B C 1
ATOM 4865 O O . PHE B 1 608 ? 175.964 224.789 162.221 1.00 89.06 608 PHE B O 1
ATOM 4873 N N . ASP B 1 609 ? 175.603 222.571 162.387 1.00 91.47 609 ASP B N 1
ATOM 4874 C CA . ASP B 1 609 ? 174.313 222.642 161.708 1.00 90.96 609 ASP B CA 1
ATOM 4875 C C . ASP B 1 609 ? 173.378 223.623 162.397 1.00 90.46 609 ASP B C 1
ATOM 4876 O O . ASP B 1 609 ? 172.489 224.187 161.755 1.00 87.40 609 ASP B O 1
ATOM 4881 N N . VAL B 1 610 ? 173.522 223.790 163.706 1.00 91.72 610 VAL B N 1
ATOM 4882 C CA . VAL B 1 610 ? 172.745 224.748 164.467 1.00 91.13 610 VAL B CA 1
ATOM 4883 C C . VAL B 1 610 ? 173.594 225.940 164.897 1.00 90.10 610 VAL B C 1
ATOM 4884 O O . VAL B 1 610 ? 173.134 227.082 164.848 1.00 86.96 610 VAL B O 1
ATOM 4888 N N . LEU B 1 611 ? 174.842 225.686 165.303 1.00 90.12 611 LEU B N 1
ATOM 4889 C CA . LEU B 1 611 ? 175.736 226.746 165.766 1.00 88.93 611 LEU B CA 1
ATOM 4890 C C . LEU B 1 611 ? 175.983 227.792 164.687 1.00 87.53 611 LEU B C 1
ATOM 4891 O O . LEU B 1 611 ? 175.867 228.996 164.937 1.00 83.56 611 LEU B O 1
ATOM 4896 N N . THR B 1 612 ? 176.328 227.354 163.482 1.00 87.81 612 THR B N 1
ATOM 4897 C CA . THR B 1 612 ? 176.595 228.287 162.400 1.00 86.08 612 THR B CA 1
ATOM 4898 C C . THR B 1 612 ? 175.506 228.144 161.351 1.00 84.88 612 THR B C 1
ATOM 4899 O O . THR B 1 612 ? 175.784 228.096 160.149 1.00 79.79 612 THR B O 1
ATOM 4903 N N . PHE B 1 613 ? 174.258 228.094 161.805 1.00 83.69 613 PHE B N 1
ATOM 4904 C CA . PHE B 1 613 ? 173.114 227.876 160.932 1.00 81.32 613 PHE B CA 1
ATOM 4905 C C . PHE B 1 613 ? 172.629 229.222 160.417 1.00 79.18 613 PHE B C 1
ATOM 4906 O O . PHE B 1 613 ? 172.145 230.055 161.188 1.00 72.96 613 PHE B O 1
ATOM 4914 N N . ASP B 1 614 ? 172.756 229.422 159.110 1.00 77.58 614 ASP B N 1
ATOM 4915 C CA . ASP B 1 614 ? 172.357 230.655 158.456 1.00 74.70 614 ASP B CA 1
ATOM 4916 C C . ASP B 1 614 ? 171.530 230.318 157.225 1.00 73.90 614 ASP B C 1
ATOM 4917 O O . ASP B 1 614 ? 171.701 229.261 156.612 1.00 64.81 614 ASP B O 1
ATOM 4922 N N . ASN B 1 615 ? 170.621 231.224 156.875 1.00 70.63 615 ASN B N 1
ATOM 4923 C CA . ASN B 1 615 ? 169.838 231.105 155.655 1.00 68.07 615 ASN B CA 1
ATOM 4924 C C . ASN B 1 615 ? 170.521 231.771 154.471 1.00 68.79 615 ASN B C 1
ATOM 4925 O O . ASN B 1 615 ? 169.863 232.059 153.464 1.00 61.15 615 ASN B O 1
ATOM 4930 N N . SER B 1 616 ? 171.827 232.028 154.581 1.00 67.09 616 SER B N 1
ATOM 4931 C CA . SER B 1 616 ? 172.561 232.670 153.497 1.00 65.56 616 SER B CA 1
ATOM 4932 C C . SER B 1 616 ? 172.557 231.814 152.236 1.00 65.94 616 SER B C 1
ATOM 4933 O O . SER B 1 616 ? 172.446 232.341 151.123 1.00 59.28 616 SER B O 1
ATOM 4936 N N . GLN B 1 617 ? 172.684 230.495 152.383 1.00 64.48 617 GLN B N 1
ATOM 4937 C CA . GLN B 1 617 ? 172.708 229.624 151.213 1.00 62.19 617 GLN B CA 1
ATOM 4938 C C . GLN B 1 617 ? 171.303 229.289 150.725 1.00 62.93 617 GLN B C 1
ATOM 4939 O O . GLN B 1 617 ? 170.979 228.116 150.514 1.00 56.28 617 GLN B O 1
ATOM 4945 N N . ASN B 1 618 ? 170.476 230.319 150.528 1.00 62.11 618 ASN B N 1
ATOM 4946 C CA . ASN B 1 618 ? 169.151 230.191 149.912 1.00 60.78 618 ASN B CA 1
ATOM 4947 C C . ASN B 1 618 ? 168.291 229.139 150.609 1.00 64.32 618 ASN B C 1
ATOM 4948 O O . ASN B 1 618 ? 167.558 228.382 149.967 1.00 57.26 618 ASN B O 1
ATOM 4953 N N . ASN B 1 619 ? 168.376 229.098 151.940 1.00 67.21 619 ASN B N 1
ATOM 4954 C CA . ASN B 1 619 ? 167.620 228.136 152.745 1.00 67.35 619 ASN B CA 1
ATOM 4955 C C . ASN B 1 619 ? 167.873 226.701 152.289 1.00 71.23 619 ASN B C 1
ATOM 4956 O O . ASN B 1 619 ? 167.011 225.828 152.422 1.00 64.33 619 ASN B O 1
ATOM 4961 N N . ASN B 1 620 ? 169.061 226.453 151.745 1.00 75.10 620 ASN B N 1
ATOM 4962 C CA . ASN B 1 620 ? 169.483 225.118 151.321 1.00 77.16 620 ASN B CA 1
ATOM 4963 C C . ASN B 1 620 ? 170.739 224.742 152.086 1.00 78.97 620 ASN B C 1
ATOM 4964 O O . ASN B 1 620 ? 171.853 225.127 151.686 1.00 74.84 620 ASN B O 1
ATOM 4969 N N . PRO B 1 621 ? 170.618 223.997 153.182 1.00 76.40 621 PRO B N 1
ATOM 4970 C CA . PRO B 1 621 ? 171.818 223.581 153.922 1.00 75.93 621 PRO B CA 1
ATOM 4971 C C . PRO B 1 621 ? 172.780 222.755 153.092 1.00 78.50 621 PRO B C 1
ATOM 4972 O O . PRO B 1 621 ? 173.982 222.746 153.384 1.00 75.66 621 PRO B O 1
ATOM 4976 N N . LEU B 1 622 ? 172.297 222.075 152.057 1.00 80.05 622 LEU B N 1
ATOM 4977 C CA . LEU B 1 622 ? 173.133 221.225 151.227 1.00 81.01 622 LEU B CA 1
ATOM 4978 C C . LEU B 1 622 ? 173.766 221.984 150.072 1.00 82.98 622 LEU B C 1
ATOM 4979 O O . LEU B 1 622 ? 174.354 221.360 149.185 1.00 79.43 622 LEU B O 1
ATOM 4984 N N . ALA B 1 623 ? 173.649 223.314 150.060 1.00 82.03 623 ALA B N 1
ATOM 4985 C CA . ALA B 1 623 ? 174.243 224.095 148.982 1.00 81.52 623 ALA B CA 1
ATOM 4986 C C . ALA B 1 623 ? 175.760 223.968 148.975 1.00 83.05 623 ALA B C 1
ATOM 4987 O O . ALA B 1 623 ? 176.372 223.815 147.912 1.00 79.71 623 ALA B O 1
ATOM 4989 N N . LEU B 1 624 ? 176.388 224.023 150.149 1.00 84.36 624 LEU B N 1
ATOM 4990 C CA . LEU B 1 624 ? 177.836 223.919 150.260 1.00 85.58 624 LEU B CA 1
ATOM 4991 C C . LEU B 1 624 ? 178.287 222.562 150.781 1.00 87.87 624 LEU B C 1
ATOM 4992 O O . LEU B 1 624 ? 179.362 222.460 151.384 1.00 85.98 624 LEU B O 1
ATOM 4997 N N . MET B 1 625 ? 177.481 221.522 150.568 1.00 88.25 625 MET B N 1
ATOM 4998 C CA . MET B 1 625 ? 177.855 220.191 151.028 1.00 89.94 625 MET B CA 1
ATOM 4999 C C . MET B 1 625 ? 179.148 219.719 150.372 1.00 91.11 625 MET B C 1
ATOM 5000 O O . MET B 1 625 ? 179.968 219.054 151.013 1.00 89.95 625 MET B O 1
ATOM 5005 N N . ALA B 1 626 ? 179.353 220.056 149.096 1.00 91.09 626 ALA B N 1
ATOM 5006 C CA . ALA B 1 626 ? 180.563 219.612 148.411 1.00 90.66 626 ALA B CA 1
ATOM 5007 C C . ALA B 1 626 ? 181.801 220.311 148.958 1.00 91.32 626 ALA B C 1
ATOM 5008 O O . ALA B 1 626 ? 182.838 219.672 149.182 1.00 89.96 626 ALA B O 1
ATOM 5010 N N . GLN B 1 627 ? 181.708 221.625 149.177 1.00 91.09 627 GLN B N 1
ATOM 5011 C CA . GLN B 1 627 ? 182.792 222.347 149.830 1.00 90.34 627 GLN B CA 1
ATOM 5012 C C . GLN B 1 627 ? 183.085 221.752 151.195 1.00 91.69 627 GLN B C 1
ATOM 5013 O O . GLN B 1 627 ? 184.249 221.574 151.577 1.00 90.58 627 GLN B O 1
ATOM 5019 N N . TYR B 1 628 ? 182.034 221.430 151.940 1.00 91.81 628 TYR B N 1
ATOM 5020 C CA . TYR B 1 628 ? 182.231 220.900 153.278 1.00 92.69 628 TYR B CA 1
ATOM 5021 C C . TYR B 1 628 ? 182.905 219.536 153.233 1.00 93.66 628 TYR B C 1
ATOM 5022 O O . TYR B 1 628 ? 183.804 219.255 154.030 1.00 93.15 628 TYR B O 1
ATOM 5031 N N . GLN B 1 629 ? 182.523 218.695 152.273 1.00 93.56 629 GLN B N 1
ATOM 5032 C CA . GLN B 1 629 ? 183.116 217.366 152.180 1.00 93.99 629 GLN B CA 1
ATOM 5033 C C . GLN B 1 629 ? 184.564 217.425 151.712 1.00 93.99 629 GLN B C 1
ATOM 5034 O O . GLN B 1 629 ? 185.402 216.639 152.170 1.00 92.98 629 GLN B O 1
ATOM 5040 N N . GLN B 1 630 ? 184.886 218.345 150.801 1.00 94.06 630 GLN B N 1
ATOM 5041 C CA . GLN B 1 630 ? 186.279 218.458 150.381 1.00 93.54 630 GLN B CA 1
ATOM 5042 C C . GLN B 1 630 ? 187.137 219.020 151.505 1.00 93.72 630 GLN B C 1
ATOM 5043 O O . GLN B 1 630 ? 188.290 218.607 151.682 1.00 92.18 630 GLN B O 1
ATOM 5049 N N . ALA B 1 631 ? 186.590 219.952 152.289 1.00 93.34 631 ALA B N 1
ATOM 5050 C CA . ALA B 1 631 ? 187.294 220.383 153.488 1.00 93.31 631 ALA B CA 1
ATOM 5051 C C . ALA B 1 631 ? 187.456 219.232 154.469 1.00 93.94 631 ALA B C 1
ATOM 5052 O O . ALA B 1 631 ? 188.477 219.143 155.157 1.00 93.21 631 ALA B O 1
ATOM 5054 N N . ASP B 1 632 ? 186.467 218.339 154.539 1.00 94.46 632 ASP B N 1
ATOM 5055 C CA . ASP B 1 632 ? 186.594 217.153 155.379 1.00 95.15 632 ASP B CA 1
ATOM 5056 C C . ASP B 1 632 ? 187.744 216.281 154.915 1.00 95.66 632 ASP B C 1
ATOM 5057 O O . ASP B 1 632 ? 188.516 215.770 155.729 1.00 94.80 632 ASP B O 1
ATOM 5062 N N . LEU B 1 633 ? 187.851 216.082 153.606 1.00 94.89 633 LEU B N 1
ATOM 5063 C CA . LEU B 1 633 ? 188.963 215.318 153.056 1.00 94.77 633 LEU B CA 1
ATOM 5064 C C . LEU B 1 633 ? 190.297 215.970 153.398 1.00 94.70 633 LEU B C 1
ATOM 5065 O O . LEU B 1 633 ? 191.243 215.296 153.825 1.00 93.43 633 LEU B O 1
ATOM 5070 N N . ILE B 1 634 ? 190.385 217.290 153.226 1.00 94.35 634 ILE B N 1
ATOM 5071 C CA . ILE B 1 634 ? 191.624 218.000 153.533 1.00 93.71 634 ILE B CA 1
ATOM 5072 C C . ILE B 1 634 ? 191.980 217.840 155.004 1.00 94.15 634 ILE B C 1
ATOM 5073 O O . ILE B 1 634 ? 193.137 217.576 155.361 1.00 93.24 634 ILE B O 1
ATOM 5078 N N . SER B 1 635 ? 190.991 217.998 155.879 1.00 94.24 635 SER B N 1
ATOM 5079 C CA . SER B 1 635 ? 191.252 217.915 157.307 1.00 94.67 635 SER B CA 1
ATOM 5080 C C . SER B 1 635 ? 191.612 216.496 157.711 1.00 95.13 635 SER B C 1
ATOM 5081 O O . SER B 1 635 ? 192.444 216.292 158.597 1.00 94.46 635 SER B O 1
ATOM 5084 N N . LEU B 1 636 ? 190.996 215.503 157.072 1.00 94.82 636 LEU B N 1
ATOM 5085 C CA . LEU B 1 636 ? 191.379 214.120 157.315 1.00 95.41 636 LEU B CA 1
ATOM 5086 C C . LEU B 1 636 ? 192.832 213.892 156.940 1.00 95.61 636 LEU B C 1
ATOM 5087 O O . LEU B 1 636 ? 193.576 213.230 157.673 1.00 94.91 636 LEU B O 1
ATOM 5092 N N . GLY B 1 637 ? 193.246 214.425 155.790 1.00 94.77 637 GLY B N 1
ATOM 5093 C CA . GLY B 1 637 ? 194.637 214.302 155.392 1.00 94.22 637 GLY B CA 1
ATOM 5094 C C . GLY B 1 637 ? 195.576 214.943 156.391 1.00 94.48 637 GLY B C 1
ATOM 5095 O O . GLY B 1 637 ? 196.608 214.371 156.747 1.00 93.44 637 GLY B O 1
ATOM 5096 N N . LYS B 1 638 ? 195.228 216.141 156.859 1.00 94.62 638 LYS B N 1
ATOM 5097 C CA . LYS B 1 638 ? 196.050 216.793 157.872 1.00 94.21 638 LYS B CA 1
ATOM 5098 C C . LYS B 1 638 ? 196.112 215.957 159.144 1.00 94.51 638 LYS B C 1
ATOM 5099 O O . LYS B 1 638 ? 197.183 215.790 159.740 1.00 93.50 638 LYS B O 1
ATOM 5105 N N . VAL B 1 639 ? 194.970 215.416 159.566 1.00 94.61 639 VAL B N 1
ATOM 5106 C CA . VAL B 1 639 ? 194.915 214.628 160.792 1.00 95.02 639 VAL B CA 1
ATOM 5107 C C . VAL B 1 639 ? 195.813 213.408 160.676 1.00 95.12 639 VAL B C 1
ATOM 5108 O O . VAL B 1 639 ? 196.588 213.092 161.585 1.00 94.28 639 VAL B O 1
ATOM 5112 N N . VAL B 1 640 ? 195.722 212.701 159.553 1.00 95.27 640 VAL B N 1
ATOM 5113 C CA . VAL B 1 640 ? 196.505 211.482 159.424 1.00 95.14 640 VAL B CA 1
ATOM 5114 C C . VAL B 1 640 ? 197.978 211.811 159.231 1.00 94.83 640 VAL B C 1
ATOM 5115 O O . VAL B 1 640 ? 198.849 211.034 159.634 1.00 93.71 640 VAL B O 1
ATOM 5119 N N . LEU B 1 641 ? 198.289 212.960 158.628 1.00 94.00 641 LEU B N 1
ATOM 5120 C CA . LEU B 1 641 ? 199.680 213.391 158.558 1.00 93.68 641 LEU B CA 1
ATOM 5121 C C . LEU B 1 641 ? 200.238 213.638 159.952 1.00 93.21 641 LEU B C 1
ATOM 5122 O O . LEU B 1 641 ? 201.375 213.251 160.259 1.00 92.04 641 LEU B O 1
ATOM 5127 N N . ALA B 1 642 ? 199.447 214.285 160.810 1.00 93.80 642 ALA B N 1
ATOM 5128 C CA . ALA B 1 642 ? 199.849 214.454 162.201 1.00 93.04 642 ALA B CA 1
ATOM 5129 C C . ALA B 1 642 ? 200.033 213.105 162.876 1.00 92.67 642 ALA B C 1
ATOM 5130 O O . ALA B 1 642 ? 200.994 212.901 163.625 1.00 91.28 642 ALA B O 1
ATOM 5132 N N . LEU B 1 643 ? 199.120 212.170 162.613 1.00 93.43 643 LEU B N 1
ATOM 5133 C CA . LEU B 1 643 ? 199.251 210.819 163.148 1.00 92.92 643 LEU B CA 1
ATOM 5134 C C . LEU B 1 643 ? 200.573 210.191 162.734 1.00 92.44 643 LEU B C 1
ATOM 5135 O O . LEU B 1 643 ? 201.258 209.561 163.548 1.00 91.19 643 LEU B O 1
ATOM 5140 N N . ALA B 1 644 ? 200.946 210.358 161.466 1.00 92.95 644 ALA B N 1
ATOM 5141 C CA . ALA B 1 644 ? 202.190 209.790 160.964 1.00 92.25 644 ALA B CA 1
ATOM 5142 C C . ALA B 1 644 ? 203.404 210.421 161.631 1.00 91.48 644 ALA B C 1
ATOM 5143 O O . ALA B 1 644 ? 204.352 209.719 162.003 1.00 89.37 644 ALA B O 1
ATOM 5145 N N . CYS B 1 645 ? 203.393 211.739 161.795 1.00 91.18 645 CYS B N 1
ATOM 5146 C CA . CYS B 1 645 ? 204.561 212.437 162.315 1.00 89.65 645 CYS B CA 1
ATOM 5147 C C . CYS B 1 645 ? 204.636 212.467 163.836 1.00 88.21 645 CYS B C 1
ATOM 5148 O O . CYS B 1 645 ? 205.668 212.884 164.374 1.00 83.50 645 CYS B O 1
ATOM 5151 N N . ASN B 1 646 ? 203.584 212.035 164.535 1.00 87.22 646 ASN B N 1
ATOM 5152 C CA . ASN B 1 646 ? 203.497 212.156 165.994 1.00 85.92 646 ASN B CA 1
ATOM 5153 C C . ASN B 1 646 ? 203.742 213.594 166.440 1.00 85.73 646 ASN B C 1
ATOM 5154 O O . ASN B 1 646 ? 204.159 213.854 167.571 1.00 79.92 646 ASN B O 1
ATOM 5159 N N . SER B 1 647 ? 203.463 214.542 165.551 1.00 86.57 647 SER B N 1
ATOM 5160 C CA . SER B 1 647 ? 203.757 215.944 165.817 1.00 86.22 647 SER B CA 1
ATOM 5161 C C . SER B 1 647 ? 202.815 216.795 164.988 1.00 87.08 647 SER B C 1
ATOM 5162 O O . SER B 1 647 ? 202.823 216.705 163.756 1.00 84.47 647 SER B O 1
ATOM 5165 N N . LEU B 1 648 ? 202.013 217.622 165.658 1.00 84.77 648 LEU B N 1
ATOM 5166 C CA . LEU B 1 648 ? 201.108 218.510 164.943 1.00 84.51 648 LEU B CA 1
ATOM 5167 C C . LEU B 1 648 ? 201.856 219.610 164.207 1.00 84.77 648 LEU B C 1
ATOM 5168 O O . LEU B 1 648 ? 201.271 220.269 163.341 1.00 80.90 648 LEU B O 1
ATOM 5173 N N . ALA B 1 649 ? 203.132 219.825 164.531 1.00 82.80 649 ALA B N 1
ATOM 5174 C CA . ALA B 1 649 ? 203.944 220.742 163.746 1.00 81.46 649 ALA B CA 1
ATOM 5175 C C . ALA B 1 649 ? 204.140 220.243 162.324 1.00 81.87 649 ALA B C 1
ATOM 5176 O O . ALA B 1 649 ? 204.376 221.053 161.424 1.00 77.33 649 ALA B O 1
ATOM 5178 N N . GLY B 1 650 ? 204.033 218.933 162.102 1.00 80.05 650 GLY B N 1
ATOM 5179 C CA . GLY B 1 650 ? 204.209 218.404 160.761 1.00 78.55 650 GLY B CA 1
ATOM 5180 C C . GLY B 1 650 ? 203.164 218.907 159.784 1.00 81.05 650 GLY B C 1
ATOM 5181 O O . GLY B 1 650 ? 203.479 219.227 158.635 1.00 77.81 650 GLY B O 1
ATOM 5182 N N . ILE B 1 651 ? 201.906 218.997 160.226 1.00 83.81 651 ILE B N 1
ATOM 5183 C CA . ILE B 1 651 ? 200.829 219.404 159.330 1.00 83.15 651 ILE B CA 1
ATOM 5184 C C . ILE B 1 651 ? 200.916 220.868 158.945 1.00 84.20 651 ILE B C 1
ATOM 5185 O O . ILE B 1 651 ? 200.181 221.311 158.055 1.00 80.00 651 ILE B O 1
ATOM 5190 N N . GLN B 1 652 ? 201.779 221.629 159.606 1.00 84.44 652 GLN B N 1
ATOM 5191 C CA . GLN B 1 652 ? 201.989 223.015 159.230 1.00 83.81 652 GLN B CA 1
ATOM 5192 C C . GLN B 1 652 ? 202.536 223.087 157.812 1.00 84.53 652 GLN B C 1
ATOM 5193 O O . GLN B 1 652 ? 203.246 222.190 157.349 1.00 81.30 652 GLN B O 1
ATOM 5199 N N . ARG B 1 653 ? 202.181 224.165 157.115 1.00 84.24 653 ARG B N 1
ATOM 5200 C CA . ARG B 1 653 ? 202.568 224.302 155.716 1.00 84.36 653 ARG B CA 1
ATOM 5201 C C . ARG B 1 653 ? 204.082 224.319 155.559 1.00 85.38 653 ARG B C 1
ATOM 5202 O O . ARG B 1 653 ? 204.623 223.724 154.620 1.00 80.77 653 ARG B O 1
ATOM 5210 N N . GLU B 1 654 ? 204.785 224.990 156.471 1.00 83.57 654 GLU B N 1
ATOM 5211 C CA . GLU B 1 654 ? 206.237 225.073 156.380 1.00 83.05 654 GLU B CA 1
ATOM 5212 C C . GLU B 1 654 ? 206.940 223.783 156.794 1.00 84.37 654 GLU B C 1
ATOM 5213 O O . GLU B 1 654 ? 208.120 223.612 156.472 1.00 79.87 654 GLU B O 1
ATOM 5219 N N . ASN B 1 655 ? 206.258 222.877 157.496 1.00 84.56 655 ASN B N 1
ATOM 5220 C CA . ASN B 1 655 ? 206.801 221.560 157.810 1.00 84.73 655 ASN B CA 1
ATOM 5221 C C . ASN B 1 655 ? 206.225 220.461 156.928 1.00 86.04 655 ASN B C 1
ATOM 5222 O O . ASN B 1 655 ? 206.497 219.279 157.170 1.00 83.23 655 ASN B O 1
ATOM 5227 N N . LEU B 1 656 ? 205.434 220.821 155.915 1.00 86.31 656 LEU B N 1
ATOM 5228 C CA . LEU B 1 656 ? 204.805 219.811 155.071 1.00 86.46 656 LEU B CA 1
ATOM 5229 C C . LEU B 1 656 ? 205.852 218.990 154.329 1.00 87.47 656 LEU B C 1
ATOM 5230 O O . LEU B 1 656 ? 205.731 217.764 154.217 1.00 85.91 656 LEU B O 1
ATOM 5235 N N . GLN B 1 657 ? 206.889 219.653 153.815 1.00 87.59 657 GLN B N 1
ATOM 5236 C CA . GLN B 1 657 ? 207.922 218.950 153.063 1.00 87.37 657 GLN B CA 1
ATOM 5237 C C . GLN B 1 657 ? 208.714 218.007 153.960 1.00 87.99 657 GLN B C 1
ATOM 5238 O O . GLN B 1 657 ? 209.043 216.886 153.555 1.00 86.56 657 GLN B O 1
ATOM 5244 N N . LYS B 1 658 ? 209.036 218.444 155.181 1.00 87.68 658 LYS B N 1
ATOM 5245 C CA . LYS B 1 658 ? 209.733 217.559 156.110 1.00 87.12 658 LYS B CA 1
ATOM 5246 C C . LYS B 1 658 ? 208.859 216.374 156.498 1.00 88.37 658 LYS B C 1
ATOM 5247 O O . LYS B 1 658 ? 209.356 215.252 156.649 1.00 86.56 658 LYS B O 1
ATOM 5253 N N . ALA B 1 659 ? 207.555 216.604 156.672 1.00 88.30 659 ALA B N 1
ATOM 5254 C CA . ALA B 1 659 ? 206.643 215.496 156.934 1.00 89.00 659 ALA B CA 1
ATOM 5255 C C . ALA B 1 659 ? 206.661 214.496 155.786 1.00 90.08 659 ALA B C 1
ATOM 5256 O O . ALA B 1 659 ? 206.770 213.282 156.002 1.00 89.31 659 ALA B O 1
ATOM 5258 N N . MET B 1 660 ? 206.576 214.997 154.552 1.00 89.87 660 MET B N 1
ATOM 5259 C CA . MET B 1 660 ? 206.629 214.120 153.387 1.00 90.39 660 MET B CA 1
ATOM 5260 C C . MET B 1 660 ? 207.926 213.322 153.355 1.00 91.09 660 MET B C 1
ATOM 5261 O O . MET B 1 660 ? 207.913 212.109 153.121 1.00 90.02 660 MET B O 1
ATOM 5266 N N . GLU B 1 661 ? 209.060 213.985 153.598 1.00 90.53 661 GLU B N 1
ATOM 5267 C CA . GLU B 1 661 ? 210.342 213.296 153.483 1.00 89.91 661 GLU B CA 1
ATOM 5268 C C . GLU B 1 661 ? 210.518 212.257 154.586 1.00 90.09 661 GLU B C 1
ATOM 5269 O O . GLU B 1 661 ? 211.045 211.167 154.337 1.00 88.55 661 GLU B O 1
ATOM 5275 N N . LEU B 1 662 ? 210.079 212.566 155.809 1.00 89.28 662 LEU B N 1
ATOM 5276 C CA . LEU B 1 662 ? 210.171 211.582 156.882 1.00 88.57 662 LEU B CA 1
ATOM 5277 C C . LEU B 1 662 ? 209.277 210.382 156.603 1.00 89.50 662 LEU B C 1
ATOM 5278 O O . LEU B 1 662 ? 209.684 209.233 156.822 1.00 88.07 662 LEU B O 1
ATOM 5283 N N . VAL B 1 663 ? 208.058 210.624 156.114 1.00 90.45 663 VAL B N 1
ATOM 5284 C CA . VAL B 1 663 ? 207.169 209.513 155.790 1.00 90.96 663 VAL B CA 1
ATOM 5285 C C . VAL B 1 663 ? 207.763 208.675 154.667 1.00 91.43 663 VAL B C 1
ATOM 5286 O O . VAL B 1 663 ? 207.681 207.440 154.681 1.00 90.37 663 VAL B O 1
ATOM 5290 N N . THR B 1 664 ? 208.401 209.331 153.696 1.00 91.80 664 THR B N 1
ATOM 5291 C CA . THR B 1 664 ? 209.065 208.606 152.620 1.00 91.33 664 THR B CA 1
ATOM 5292 C C . THR B 1 664 ? 210.190 207.734 153.156 1.00 91.29 664 THR B C 1
ATOM 5293 O O . THR B 1 664 ? 210.329 206.572 152.758 1.00 89.56 664 THR B O 1
ATOM 5297 N N . ILE B 1 665 ? 210.999 208.276 154.066 1.00 91.33 665 ILE B N 1
ATOM 5298 C CA . ILE B 1 665 ? 212.117 207.512 154.604 1.00 90.47 665 ILE B CA 1
ATOM 5299 C C . ILE B 1 665 ? 211.614 206.318 155.408 1.00 90.74 665 ILE B C 1
ATOM 5300 O O . ILE B 1 665 ? 212.193 205.226 155.348 1.00 88.28 665 ILE B O 1
ATOM 5305 N N . ASN B 1 666 ? 210.524 206.492 156.157 1.00 90.82 666 ASN B N 1
ATOM 5306 C CA . ASN B 1 666 ? 210.128 205.493 157.147 1.00 90.19 666 ASN B CA 1
ATOM 5307 C C . ASN B 1 666 ? 209.072 204.516 156.634 1.00 90.72 666 ASN B C 1
ATOM 5308 O O . ASN B 1 666 ? 209.317 203.308 156.578 1.00 88.19 666 ASN B O 1
ATOM 5313 N N . TYR B 1 667 ? 207.900 205.017 156.258 1.00 91.61 667 TYR B N 1
ATOM 5314 C CA . TYR B 1 667 ? 206.721 204.178 156.080 1.00 92.43 667 TYR B CA 1
ATOM 5315 C C . TYR B 1 667 ? 206.574 203.774 154.611 1.00 92.71 667 TYR B C 1
ATOM 5316 O O . TYR B 1 667 ? 207.526 203.868 153.833 1.00 90.02 667 TYR B O 1
ATOM 5325 N N . SER B 1 668 ? 205.395 203.288 154.225 1.00 92.30 668 SER B N 1
ATOM 5326 C CA . SER B 1 668 ? 205.210 202.604 152.953 1.00 92.25 668 SER B CA 1
ATOM 5327 C C . SER B 1 668 ? 204.845 203.552 151.816 1.00 92.82 668 SER B C 1
ATOM 5328 O O . SER B 1 668 ? 204.300 204.643 152.014 1.00 91.87 668 SER B O 1
ATOM 5331 N N . SER B 1 669 ? 205.147 203.090 150.598 1.00 93.27 669 SER B N 1
ATOM 5332 C CA . SER B 1 669 ? 204.878 203.870 149.396 1.00 93.13 669 SER B CA 1
ATOM 5333 C C . SER B 1 669 ? 203.389 204.120 149.222 1.00 93.87 669 SER B C 1
ATOM 5334 O O . SER B 1 669 ? 202.980 205.220 148.832 1.00 92.14 669 SER B O 1
ATOM 5337 N N . ASP B 1 670 ? 202.565 203.097 149.460 1.00 93.33 670 ASP B N 1
ATOM 5338 C CA . ASP B 1 670 ? 201.124 203.305 149.420 1.00 92.91 670 ASP B CA 1
ATOM 5339 C C . ASP B 1 670 ? 200.708 204.381 150.404 1.00 93.94 670 ASP B C 1
ATOM 5340 O O . ASP B 1 670 ? 199.807 205.176 150.119 1.00 93.01 670 ASP B O 1
ATOM 5345 N N . LEU B 1 671 ? 201.392 204.451 151.544 1.00 93.43 671 LEU B N 1
ATOM 5346 C CA . LEU B 1 671 ? 201.078 205.471 152.530 1.00 94.12 671 LEU B CA 1
ATOM 5347 C C . LEU B 1 671 ? 201.434 206.860 152.014 1.00 94.31 671 LEU B C 1
ATOM 5348 O O . LEU B 1 671 ? 200.630 207.793 152.123 1.00 93.73 671 LEU B O 1
ATOM 5353 N N . LYS B 1 672 ? 202.636 207.022 151.445 1.00 94.13 672 LYS B N 1
ATOM 5354 C CA . LYS B 1 672 ? 202.996 208.339 150.920 1.00 93.74 672 LYS B CA 1
ATOM 5355 C C . LYS B 1 672 ? 202.057 208.753 149.799 1.00 93.64 672 LYS B C 1
ATOM 5356 O O . LYS B 1 672 ? 201.673 209.923 149.698 1.00 92.69 672 LYS B O 1
ATOM 5362 N N . ASN B 1 673 ? 201.703 207.809 148.927 1.00 94.20 673 ASN B N 1
ATOM 5363 C CA . ASN B 1 673 ? 200.814 208.120 147.815 1.00 93.51 673 ASN B CA 1
ATOM 5364 C C . ASN B 1 673 ? 199.428 208.508 148.309 1.00 93.60 673 ASN B C 1
ATOM 5365 O O . ASN B 1 673 ? 198.797 209.417 147.755 1.00 92.49 673 ASN B O 1
ATOM 5370 N N . LEU B 1 674 ? 198.937 207.834 149.351 1.00 93.71 674 LEU B N 1
ATOM 5371 C CA . LEU B 1 674 ? 197.670 208.239 149.945 1.00 94.16 674 LEU B CA 1
ATOM 5372 C C . LEU B 1 674 ? 197.769 209.645 150.516 1.00 94.23 674 LEU B C 1
ATOM 5373 O O . LEU B 1 674 ? 196.851 210.454 150.347 1.00 93.05 674 LEU B O 1
ATOM 5378 N N . ILE B 1 675 ? 198.869 209.949 151.206 1.00 94.58 675 ILE B N 1
ATOM 5379 C CA . ILE B 1 675 ? 199.056 211.297 151.736 1.00 93.85 675 ILE B CA 1
ATOM 5380 C C . ILE B 1 675 ? 199.029 212.314 150.606 1.00 93.17 675 ILE B C 1
ATOM 5381 O O . ILE B 1 675 ? 198.414 213.380 150.720 1.00 91.64 675 ILE B O 1
ATOM 5386 N N . LEU B 1 676 ? 199.690 211.995 149.496 1.00 93.55 676 LEU B N 1
ATOM 5387 C CA . LEU B 1 676 ? 199.741 212.922 148.374 1.00 92.53 676 LEU B CA 1
ATOM 5388 C C . LEU B 1 676 ? 198.359 213.133 147.771 1.00 92.10 676 LEU B C 1
ATOM 5389 O O . LEU B 1 676 ? 197.966 214.271 147.488 1.00 90.44 676 LEU B O 1
ATOM 5394 N N . TYR B 1 677 ? 197.589 212.054 147.618 1.00 93.36 677 TYR B N 1
ATOM 5395 C CA . TYR B 1 677 ? 196.235 212.177 147.090 1.00 92.75 677 TYR B CA 1
ATOM 5396 C C . TYR B 1 677 ? 195.366 213.024 148.002 1.00 92.64 677 TYR B C 1
ATOM 5397 O O . TYR B 1 677 ? 194.668 213.938 147.547 1.00 91.43 677 TYR B O 1
ATOM 5406 N N . LEU B 1 678 ? 195.396 212.729 149.299 1.00 92.61 678 LEU B N 1
ATOM 5407 C CA . LEU B 1 678 ? 194.507 213.407 150.232 1.00 92.19 678 LEU B CA 1
ATOM 5408 C C . LEU B 1 678 ? 194.871 214.880 150.385 1.00 91.57 678 LEU B C 1
ATOM 5409 O O . LEU B 1 678 ? 193.987 215.744 150.377 1.00 89.41 678 LEU B O 1
ATOM 5414 N N . LEU B 1 679 ? 196.163 215.194 150.508 1.00 91.68 679 LEU B N 1
ATOM 5415 C CA . LEU B 1 679 ? 196.552 216.572 150.784 1.00 90.01 679 LEU B CA 1
ATOM 5416 C C . LEU B 1 679 ? 196.594 217.407 149.514 1.00 87.72 679 LEU B C 1
ATOM 5417 O O . LEU B 1 679 ? 195.992 218.484 149.454 1.00 81.84 679 LEU B O 1
ATOM 5422 N N . THR B 1 680 ? 197.295 216.931 148.488 1.00 88.14 680 THR B N 1
ATOM 5423 C CA . THR B 1 680 ? 197.406 217.703 147.262 1.00 84.91 680 THR B CA 1
ATOM 5424 C C . THR B 1 680 ? 196.044 217.799 146.595 1.00 82.50 680 THR B C 1
ATOM 5425 O O . THR B 1 680 ? 195.372 216.785 146.381 1.00 75.52 680 THR B O 1
ATOM 5429 N N . ASP B 1 681 ? 195.632 219.021 146.279 1.00 78.59 681 ASP B N 1
ATOM 5430 C CA . ASP B 1 681 ? 194.366 219.213 145.592 1.00 76.47 681 ASP B CA 1
ATOM 5431 C C . ASP B 1 681 ? 194.513 218.749 144.152 1.00 77.21 681 ASP B C 1
ATOM 5432 O O . ASP B 1 681 ? 195.379 219.236 143.417 1.00 68.61 681 ASP B O 1
ATOM 5437 N N . GLN B 1 682 ? 193.669 217.807 143.752 1.00 76.76 682 GLN B N 1
ATOM 5438 C CA . GLN B 1 682 ? 193.762 217.188 142.443 1.00 74.30 682 GLN B CA 1
ATOM 5439 C C . GLN B 1 682 ? 192.756 217.762 141.463 1.00 75.94 682 GLN B C 1
ATOM 5440 O O . GLN B 1 682 ? 192.515 217.161 140.411 1.00 67.54 682 GLN B O 1
ATOM 5446 N N . ASN B 1 683 ? 192.157 218.905 141.795 1.00 76.35 683 ASN B N 1
ATOM 5447 C CA . ASN B 1 683 ? 191.257 219.624 140.898 1.00 76.74 683 ASN B CA 1
ATOM 5448 C C . ASN B 1 683 ? 190.059 218.768 140.505 1.00 79.26 683 ASN B C 1
ATOM 5449 O O . ASN B 1 683 ? 189.526 218.887 139.400 1.00 72.81 683 ASN B O 1
ATOM 5454 N N . ARG B 1 684 ? 189.640 217.894 141.414 1.00 81.54 684 ARG B N 1
ATOM 5455 C CA . ARG B 1 684 ? 188.517 217.004 141.183 1.00 82.92 684 ARG B CA 1
ATOM 5456 C C . ARG B 1 684 ? 187.812 216.798 142.513 1.00 85.34 684 ARG B C 1
ATOM 5457 O O . ARG B 1 684 ? 188.418 216.955 143.577 1.00 81.20 684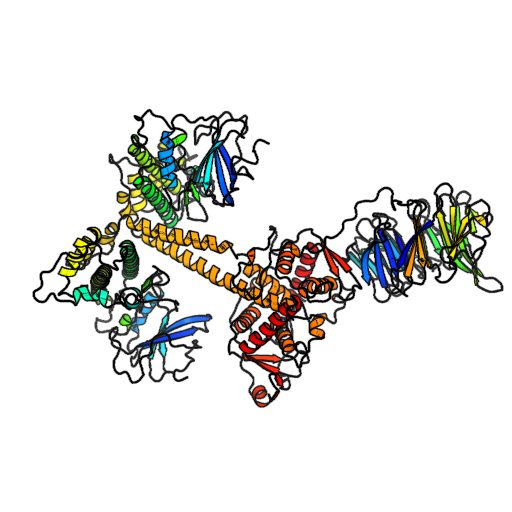 ARG B O 1
ATOM 5465 N N . MET B 1 685 ? 186.530 216.454 142.454 1.00 85.18 685 MET B N 1
ATOM 5466 C CA . MET B 1 685 ? 185.829 216.047 143.667 1.00 86.70 685 MET B CA 1
ATOM 5467 C C . MET B 1 685 ? 186.354 214.670 144.059 1.00 88.42 685 MET B C 1
ATOM 5468 O O . MET B 1 685 ? 185.912 213.641 143.545 1.00 84.85 685 MET B O 1
ATOM 5473 N N . ARG B 1 686 ? 187.335 214.655 144.957 1.00 89.01 686 ARG B N 1
ATOM 5474 C CA . ARG B 1 686 ? 188.017 213.416 145.299 1.00 89.79 686 ARG B CA 1
ATOM 5475 C C . ARG B 1 686 ? 187.042 212.433 145.930 1.00 91.26 686 ARG B C 1
ATOM 5476 O O . ARG B 1 686 ? 186.237 212.796 146.791 1.00 88.90 686 ARG B O 1
ATOM 5484 N N . SER B 1 687 ? 187.113 211.181 145.491 1.00 90.56 687 SER B N 1
ATOM 5485 C CA . SER B 1 687 ? 186.171 210.154 145.904 1.00 91.26 687 SER B CA 1
ATOM 5486 C C . SER B 1 687 ? 186.845 209.164 146.842 1.00 92.30 687 SER B C 1
ATOM 5487 O O . SER B 1 687 ? 188.042 208.886 146.730 1.00 89.75 687 SER B O 1
ATOM 5490 N N . VAL B 1 688 ? 186.052 208.643 147.778 1.00 90.59 688 VAL B N 1
ATOM 5491 C CA . VAL B 1 688 ? 186.564 207.666 148.732 1.00 90.69 688 VAL B CA 1
ATOM 5492 C C . VAL B 1 688 ? 187.020 206.407 148.008 1.00 91.30 688 VAL B C 1
ATOM 5493 O O . VAL B 1 688 ? 188.065 205.831 148.333 1.00 89.08 688 VAL B O 1
ATOM 5497 N N . ASN B 1 689 ? 186.237 205.956 147.027 1.00 91.52 689 ASN B N 1
ATOM 5498 C CA . ASN B 1 689 ? 186.603 204.787 146.239 1.00 90.49 689 ASN B CA 1
ATOM 5499 C C . ASN B 1 689 ? 188.010 204.910 145.671 1.00 91.07 689 ASN B C 1
ATOM 5500 O O . ASN B 1 689 ? 188.709 203.903 145.509 1.00 88.47 689 ASN B O 1
ATOM 5505 N N . ASP B 1 690 ? 188.440 206.139 145.376 1.00 91.60 690 ASP B N 1
ATOM 5506 C CA . ASP B 1 690 ? 189.735 206.360 144.739 1.00 90.66 690 ASP B CA 1
ATOM 5507 C C . ASP B 1 690 ? 190.896 205.877 145.602 1.00 91.27 690 ASP B C 1
ATOM 5508 O O . ASP B 1 690 ? 191.866 205.311 145.086 1.00 89.16 690 ASP B O 1
ATOM 5513 N N . ILE B 1 691 ? 190.819 206.080 146.918 1.00 91.06 691 ILE B N 1
ATOM 5514 C CA . ILE B 1 691 ? 191.925 205.665 147.778 1.00 91.16 691 ILE B CA 1
ATOM 5515 C C . ILE B 1 691 ? 191.948 204.171 148.043 1.00 92.16 691 ILE B C 1
ATOM 5516 O O . ILE B 1 691 ? 192.946 203.667 148.574 1.00 90.59 691 ILE B O 1
ATOM 5521 N N . MET B 1 692 ? 190.889 203.448 147.677 1.00 92.18 692 MET B N 1
ATOM 5522 C CA . MET B 1 692 ? 190.753 202.061 148.121 1.00 91.69 692 MET B CA 1
ATOM 5523 C C . MET B 1 692 ? 191.887 201.151 147.672 1.00 91.64 692 MET B C 1
ATOM 5524 O O . MET B 1 692 ? 192.461 200.457 148.529 1.00 90.54 692 MET B O 1
ATOM 5529 N N . PRO B 1 693 ? 192.259 201.089 146.389 1.00 91.74 693 PRO B N 1
ATOM 5530 C CA . PRO B 1 693 ? 193.228 200.065 145.966 1.00 90.45 693 PRO B CA 1
ATOM 5531 C C . PRO B 1 693 ? 194.568 200.184 146.653 1.00 90.77 693 PRO B C 1
ATOM 5532 O O . PRO B 1 693 ? 195.296 199.189 146.752 1.00 88.66 693 PRO B O 1
ATOM 5536 N N . MET B 1 694 ? 194.918 201.371 147.124 1.00 91.07 694 MET B N 1
ATOM 5537 C CA . MET B 1 694 ? 196.257 201.614 147.620 1.00 90.54 694 MET B CA 1
ATOM 5538 C C . MET B 1 694 ? 196.477 201.057 149.021 1.00 91.29 694 MET B C 1
ATOM 5539 O O . MET B 1 694 ? 197.624 200.829 149.408 1.00 88.92 694 MET B O 1
ATOM 5544 N N . ILE B 1 695 ? 195.409 200.808 149.782 1.00 91.58 695 ILE B N 1
ATOM 5545 C CA . ILE B 1 695 ? 195.550 200.080 151.041 1.00 91.35 695 ILE B CA 1
ATOM 5546 C C . ILE B 1 695 ? 195.793 198.592 150.795 1.00 91.54 695 ILE B C 1
ATOM 5547 O O . ILE B 1 695 ? 196.571 197.949 151.511 1.00 89.08 695 ILE B O 1
ATOM 5552 N N . GLY B 1 696 ? 195.147 198.026 149.779 1.00 89.83 696 GLY B N 1
ATOM 5553 C CA . GLY B 1 696 ? 195.391 196.648 149.370 1.00 88.93 696 GLY B CA 1
ATOM 5554 C C . GLY B 1 696 ? 195.137 195.606 150.449 1.00 90.55 696 GLY B C 1
ATOM 5555 O O . GLY B 1 696 ? 194.134 195.644 151.167 1.00 88.19 696 GLY B O 1
ATOM 5556 N N . ALA B 1 697 ? 196.074 194.656 150.562 1.00 87.33 697 ALA B N 1
ATOM 5557 C CA . ALA B 1 697 ? 195.951 193.527 151.486 1.00 87.10 697 ALA B CA 1
ATOM 5558 C C . ALA B 1 697 ? 195.779 193.952 152.938 1.00 89.36 697 ALA B C 1
ATOM 5559 O O . ALA B 1 697 ? 195.247 193.176 153.747 1.00 86.82 697 ALA B O 1
ATOM 5561 N N . ARG B 1 698 ? 196.243 195.150 153.290 1.00 88.55 698 ARG B N 1
ATOM 5562 C CA . ARG B 1 698 ? 196.130 195.623 154.661 1.00 87.99 698 ARG B CA 1
ATOM 5563 C C . ARG B 1 698 ? 194.686 195.573 155.137 1.00 90.16 698 ARG B C 1
ATOM 5564 O O . ARG B 1 698 ? 194.424 195.398 156.333 1.00 89.72 698 ARG B O 1
ATOM 5572 N N . PHE B 1 699 ? 193.743 195.732 154.207 1.00 91.25 699 PHE B N 1
ATOM 5573 C CA . PHE B 1 699 ? 192.325 195.540 154.481 1.00 91.15 699 PHE B CA 1
ATOM 5574 C C . PHE B 1 699 ? 192.089 194.218 155.211 1.00 91.99 699 PHE B C 1
ATOM 5575 O O . PHE B 1 699 ? 191.626 194.172 156.364 1.00 90.81 699 PHE B O 1
ATOM 5583 N N . TYR B 1 700 ? 192.417 193.122 154.529 1.00 90.84 700 TYR B N 1
ATOM 5584 C CA . TYR B 1 700 ? 192.271 191.797 155.114 1.00 89.68 700 TYR B CA 1
ATOM 5585 C C . TYR B 1 700 ? 193.103 191.638 156.378 1.00 90.10 700 TYR B C 1
ATOM 5586 O O . TYR B 1 700 ? 192.682 190.952 157.315 1.00 89.30 700 TYR B O 1
ATOM 5595 N N . THR B 1 701 ? 194.310 192.209 156.403 1.00 88.80 701 THR B N 1
ATOM 5596 C CA . THR B 1 701 ? 195.131 192.100 157.609 1.00 86.56 701 THR B CA 1
ATOM 5597 C C . THR B 1 701 ? 194.404 192.660 158.827 1.00 87.69 701 THR B C 1
ATOM 5598 O O . THR B 1 701 ? 194.398 192.046 159.908 1.00 88.32 701 THR B O 1
ATOM 5602 N N . GLN B 1 702 ? 193.721 193.789 158.648 1.00 89.66 702 GLN B N 1
ATOM 5603 C CA . GLN B 1 702 ? 192.945 194.360 159.739 1.00 88.48 702 GLN B CA 1
ATOM 5604 C C . GLN B 1 702 ? 191.812 193.427 160.122 1.00 89.21 702 GLN B C 1
ATOM 5605 O O . GLN B 1 702 ? 191.568 193.180 161.311 1.00 89.22 702 GLN B O 1
ATOM 5611 N N . LEU B 1 703 ? 191.077 192.938 159.123 1.00 90.38 703 LEU B N 1
ATOM 5612 C CA . LEU B 1 703 ? 189.931 192.085 159.427 1.00 88.98 703 LEU B CA 1
ATOM 5613 C C . LEU B 1 703 ? 190.382 190.873 160.242 1.00 89.61 703 LEU B C 1
ATOM 5614 O O . LEU B 1 703 ? 189.731 190.476 161.219 1.00 89.92 703 LEU B O 1
ATOM 5619 N N . ASP B 1 704 ? 191.479 190.247 159.812 1.00 88.80 704 ASP B N 1
ATOM 5620 C CA . ASP B 1 704 ? 192.093 189.141 160.543 1.00 87.77 704 ASP B CA 1
ATOM 5621 C C . ASP B 1 704 ? 192.381 189.499 161.999 1.00 88.33 704 ASP B C 1
ATOM 5622 O O . ASP B 1 704 ? 192.036 188.740 162.917 1.00 88.69 704 ASP B O 1
ATOM 5627 N N . ALA B 1 705 ? 193.068 190.624 162.228 1.00 89.15 705 ALA B N 1
ATOM 5628 C CA . ALA B 1 705 ? 193.361 191.018 163.606 1.00 87.99 705 ALA B CA 1
ATOM 5629 C C . ALA B 1 705 ? 192.079 191.124 164.424 1.00 88.52 705 ALA B C 1
ATOM 5630 O O . ALA B 1 705 ? 192.019 190.685 165.587 1.00 88.08 705 ALA B O 1
ATOM 5632 N N . ALA B 1 706 ? 191.041 191.703 163.823 1.00 87.99 706 ALA B N 1
ATOM 5633 C CA . ALA B 1 706 ? 189.755 191.822 164.499 1.00 87.78 706 ALA B CA 1
ATOM 5634 C C . ALA B 1 706 ? 189.224 190.454 164.905 1.00 88.89 706 ALA B C 1
ATOM 5635 O O . ALA B 1 706 ? 188.768 190.259 166.040 1.00 88.39 706 ALA B O 1
ATOM 5637 N N . GLN B 1 707 ? 189.250 189.499 163.976 1.00 88.47 707 GLN B N 1
ATOM 5638 C CA . GLN B 1 707 ? 188.732 188.173 164.297 1.00 87.33 707 GLN B CA 1
ATOM 5639 C C . GLN B 1 707 ? 189.540 187.491 165.398 1.00 88.26 707 GLN B C 1
ATOM 5640 O O . GLN B 1 707 ? 188.973 186.753 166.215 1.00 87.97 707 GLN B O 1
ATOM 5646 N N . MET B 1 708 ? 190.852 187.735 165.455 1.00 88.19 708 MET B N 1
ATOM 5647 C CA . MET B 1 708 ? 191.637 187.218 166.579 1.00 86.83 708 MET B CA 1
ATOM 5648 C C . MET B 1 708 ? 191.165 187.794 167.912 1.00 87.35 708 MET B C 1
ATOM 5649 O O . MET B 1 708 ? 191.018 187.063 168.906 1.00 87.43 708 MET B O 1
ATOM 5654 N N . ARG B 1 709 ? 190.926 189.104 167.955 1.00 88.78 709 ARG B N 1
ATOM 5655 C CA . ARG B 1 709 ? 190.416 189.705 169.187 1.00 88.00 709 ARG B CA 1
ATOM 5656 C C . ARG B 1 709 ? 189.066 189.104 169.573 1.00 88.56 709 ARG B C 1
ATOM 5657 O O . ARG B 1 709 ? 188.791 188.857 170.760 1.00 87.82 709 ARG B O 1
ATOM 5665 N N . ASN B 1 710 ? 188.213 188.867 168.574 1.00 87.70 710 ASN B N 1
ATOM 5666 C CA . ASN B 1 710 ? 186.953 188.161 168.791 1.00 87.28 710 ASN B CA 1
ATOM 5667 C C . ASN B 1 710 ? 187.178 186.823 169.484 1.00 88.09 710 ASN B C 1
ATOM 5668 O O . ASN B 1 710 ? 186.497 186.481 170.465 1.00 86.96 710 ASN B O 1
ATOM 5673 N N . ASP B 1 711 ? 188.080 186.018 168.920 1.00 87.67 711 ASP B N 1
ATOM 5674 C CA . ASP B 1 711 ? 188.363 184.690 169.451 1.00 86.79 711 ASP B CA 1
ATOM 5675 C C . ASP B 1 711 ? 188.947 184.737 170.856 1.00 86.75 711 ASP B C 1
ATOM 5676 O O . ASP B 1 711 ? 188.840 183.754 171.596 1.00 86.18 711 ASP B O 1
ATOM 5681 N N . VAL B 1 712 ? 189.548 185.860 171.244 1.00 86.86 712 VAL B N 1
ATOM 5682 C CA . VAL B 1 712 ? 189.965 186.033 172.636 1.00 85.56 712 VAL B CA 1
ATOM 5683 C C . VAL B 1 712 ? 188.742 186.229 173.526 1.00 85.90 712 VAL B C 1
ATOM 5684 O O . VAL B 1 712 ? 188.540 185.523 174.530 1.00 85.72 712 VAL B O 1
ATOM 5688 N N . ILE B 1 713 ? 187.936 187.236 173.191 1.00 86.16 713 ILE B N 1
ATOM 5689 C CA . ILE B 1 713 ? 186.874 187.672 174.094 1.00 86.11 713 ILE B CA 1
ATOM 5690 C C . ILE B 1 713 ? 185.865 186.549 174.317 1.00 86.49 713 ILE B C 1
ATOM 5691 O O . ILE B 1 713 ? 185.415 186.306 175.449 1.00 86.00 713 ILE B O 1
ATOM 5696 N N . GLU B 1 714 ? 185.459 185.875 173.237 1.00 86.62 714 GLU B N 1
ATOM 5697 C CA . GLU B 1 714 ? 184.504 184.780 173.392 1.00 86.17 714 GLU B CA 1
ATOM 5698 C C . GLU B 1 714 ? 185.025 183.703 174.342 1.00 85.91 714 GLU B C 1
ATOM 5699 O O . GLU B 1 714 ? 184.259 183.134 175.133 1.00 85.01 714 GLU B O 1
ATOM 5705 N N . GLU B 1 715 ? 186.328 183.426 174.294 1.00 86.24 715 GLU B N 1
ATOM 5706 C CA . GLU B 1 715 ? 186.935 182.476 175.224 1.00 84.68 715 GLU B CA 1
ATOM 5707 C C . GLU B 1 715 ? 186.779 182.932 176.671 1.00 84.83 715 GLU B C 1
ATOM 5708 O O . GLU B 1 715 ? 186.403 182.145 177.556 1.00 84.09 715 GLU B O 1
ATOM 5714 N N . ASP B 1 716 ? 187.100 184.200 176.935 1.00 83.05 716 ASP B N 1
ATOM 5715 C CA . ASP B 1 716 ? 186.926 184.715 178.294 1.00 83.05 716 ASP B CA 1
ATOM 5716 C C . ASP B 1 716 ? 185.487 184.543 178.777 1.00 83.95 716 ASP B C 1
ATOM 5717 O O . ASP B 1 716 ? 185.249 184.155 179.934 1.00 83.47 716 ASP B O 1
ATOM 5722 N N . LEU B 1 717 ? 184.517 184.841 177.911 1.00 85.88 717 LEU B N 1
ATOM 5723 C CA . LEU B 1 717 ? 183.118 184.596 178.260 1.00 85.80 717 LEU B CA 1
ATOM 5724 C C . LEU B 1 717 ? 182.893 183.140 178.646 1.00 85.96 717 LEU B C 1
ATOM 5725 O O . LEU B 1 717 ? 182.252 182.834 179.668 1.00 85.26 717 LEU B O 1
ATOM 5730 N N . ALA B 1 718 ? 183.381 182.225 177.805 1.00 85.11 718 ALA B N 1
ATOM 5731 C CA . ALA B 1 718 ? 183.161 180.803 178.038 1.00 84.31 718 ALA B CA 1
ATOM 5732 C C . ALA B 1 718 ? 183.741 180.357 179.371 1.00 84.18 718 ALA B C 1
ATOM 5733 O O . ALA B 1 718 ? 183.241 179.406 179.982 1.00 83.42 718 ALA B O 1
ATOM 5735 N N . LYS B 1 719 ? 184.779 181.042 179.846 1.00 81.37 719 LYS B N 1
ATOM 5736 C CA . LYS B 1 719 ? 185.272 180.773 181.197 1.00 80.21 719 LYS B CA 1
ATOM 5737 C C . LYS B 1 719 ? 184.288 181.280 182.245 1.00 80.88 719 LYS B C 1
ATOM 5738 O O . LYS B 1 719 ? 183.788 180.515 183.089 1.00 80.27 719 LYS B O 1
ATOM 5744 N N . GLU B 1 720 ? 184.034 182.588 182.228 1.00 85.60 720 GLU B N 1
ATOM 5745 C CA . GLU B 1 720 ? 183.395 183.227 183.373 1.00 85.09 720 GLU B CA 1
ATOM 5746 C C . GLU B 1 720 ? 181.973 182.725 183.592 1.00 86.12 720 GLU B C 1
ATOM 5747 O O . GLU B 1 720 ? 181.553 182.517 184.741 1.00 84.80 720 GLU B O 1
ATOM 5753 N N . VAL B 1 721 ? 181.203 182.547 182.515 1.00 84.19 721 VAL B N 1
ATOM 5754 C CA . VAL B 1 721 ? 179.831 182.075 182.706 1.00 83.71 721 VAL B CA 1
ATOM 5755 C C . VAL B 1 721 ? 179.817 180.728 183.420 1.00 84.04 721 VAL B C 1
ATOM 5756 O O . VAL B 1 721 ? 179.029 180.497 184.357 1.00 83.55 721 VAL B O 1
ATOM 5760 N N . GLN B 1 722 ? 180.727 179.838 183.034 1.00 83.54 722 GLN B N 1
ATOM 5761 C CA . GLN B 1 722 ? 180.771 178.537 183.674 1.00 82.96 722 GLN B CA 1
ATOM 5762 C C . GLN B 1 722 ? 181.125 178.698 185.147 1.00 84.65 722 GLN B C 1
ATOM 5763 O O . GLN B 1 722 ? 180.528 178.048 186.014 1.00 84.44 722 GLN B O 1
ATOM 5769 N N . ASN B 1 723 ? 182.113 179.554 185.444 1.00 85.79 723 ASN B N 1
ATOM 5770 C CA . ASN B 1 723 ? 182.460 179.798 186.845 1.00 86.29 723 ASN B CA 1
ATOM 5771 C C . ASN B 1 723 ? 181.255 180.259 187.656 1.00 88.04 723 ASN B C 1
ATOM 5772 O O . ASN B 1 723 ? 181.123 179.903 188.832 1.00 87.58 723 ASN B O 1
ATOM 5777 N N . GLY B 1 724 ? 180.350 181.018 187.041 1.00 86.50 724 GLY B N 1
ATOM 5778 C CA . GLY B 1 724 ? 179.154 181.438 187.761 1.00 87.66 724 GLY B CA 1
ATOM 5779 C C . GLY B 1 724 ? 178.247 180.263 188.083 1.00 89.02 724 GLY B C 1
ATOM 5780 O O . GLY B 1 724 ? 177.744 180.118 189.217 1.00 88.71 724 GLY B O 1
ATOM 5781 N N . ARG B 1 725 ? 178.047 179.386 187.095 1.00 88.74 725 ARG B N 1
ATOM 5782 C CA . ARG B 1 725 ? 177.228 178.208 187.364 1.00 88.70 725 ARG B CA 1
ATOM 5783 C C . ARG B 1 725 ? 177.846 177.377 188.480 1.00 90.02 725 ARG B C 1
ATOM 5784 O O . ARG B 1 725 ? 177.131 176.822 189.322 1.00 89.53 725 ARG B O 1
ATOM 5792 N N . LEU B 1 726 ? 179.177 177.284 188.503 1.00 89.42 726 LEU B N 1
ATOM 5793 C CA . LEU B 1 726 ? 179.848 176.592 189.603 1.00 90.16 726 LEU B CA 1
ATOM 5794 C C . LEU B 1 726 ? 179.592 177.274 190.941 1.00 91.57 726 LEU B C 1
ATOM 5795 O O . LEU B 1 726 ? 179.487 176.606 191.982 1.00 91.38 726 LEU B O 1
ATOM 5800 N N . PHE B 1 727 ? 179.591 178.606 190.948 1.00 91.54 727 PHE B N 1
ATOM 5801 C CA . PHE B 1 727 ? 179.342 179.318 192.192 1.00 92.77 727 PHE B CA 1
ATOM 5802 C C . PHE B 1 727 ? 178.020 178.902 192.796 1.00 93.77 727 PHE B C 1
ATOM 5803 O O . PHE B 1 727 ? 177.887 178.834 194.024 1.00 93.70 727 PHE B O 1
ATOM 5811 N N . ARG B 1 728 ? 177.013 178.675 191.954 1.00 92.34 728 ARG B N 1
ATOM 5812 C CA . ARG B 1 728 ? 175.749 178.170 192.499 1.00 92.10 728 ARG B CA 1
ATOM 5813 C C . ARG B 1 728 ? 175.994 176.924 193.358 1.00 92.53 728 ARG B C 1
ATOM 5814 O O . ARG B 1 728 ? 175.521 176.819 194.503 1.00 92.06 728 ARG B O 1
ATOM 5822 N N . LEU B 1 729 ? 176.771 175.982 192.820 1.00 93.13 729 LEU B N 1
ATOM 5823 C CA . LEU B 1 729 ? 177.125 174.765 193.543 1.00 92.97 729 LEU B CA 1
ATOM 5824 C C . LEU B 1 729 ? 177.793 175.089 194.873 1.00 93.51 729 LEU B C 1
ATOM 5825 O O . LEU B 1 729 ? 177.332 174.650 195.931 1.00 93.14 729 LEU B O 1
ATOM 5830 N N . LEU B 1 730 ? 178.949 175.760 194.825 1.00 94.47 730 LEU B N 1
ATOM 5831 C CA . LEU B 1 730 ? 179.648 176.099 196.070 1.00 94.31 730 LEU B CA 1
ATOM 5832 C C . LEU B 1 730 ? 178.720 176.736 197.097 1.00 94.34 730 LEU B C 1
ATOM 5833 O O . LEU B 1 730 ? 178.871 176.507 198.301 1.00 93.28 730 LEU B O 1
ATOM 5838 N N . ALA B 1 731 ? 177.784 177.574 196.649 1.00 93.90 731 ALA B N 1
ATOM 5839 C CA . ALA B 1 731 ? 176.805 178.139 197.572 1.00 93.51 731 ALA B CA 1
ATOM 5840 C C . ALA B 1 731 ? 176.013 177.035 198.259 1.00 93.55 731 ALA B C 1
ATOM 5841 O O . ALA B 1 731 ? 175.800 177.062 199.480 1.00 92.39 731 ALA B O 1
ATOM 5843 N N . LYS B 1 732 ? 175.552 176.059 197.478 1.00 93.46 732 LYS B N 1
ATOM 5844 C CA . LYS B 1 732 ? 174.851 174.920 198.069 1.00 92.46 732 LYS B CA 1
ATOM 5845 C C . LYS B 1 732 ? 175.729 174.201 199.092 1.00 91.98 732 LYS B C 1
ATOM 5846 O O . LYS B 1 732 ? 175.273 173.841 200.185 1.00 91.00 732 LYS B O 1
ATOM 5852 N N . LEU B 1 733 ? 176.992 173.968 198.740 1.00 93.02 733 LEU B N 1
ATOM 5853 C CA . LEU B 1 733 ? 177.938 173.363 199.678 1.00 91.99 733 LEU B CA 1
ATOM 5854 C C . LEU B 1 733 ? 177.999 174.148 200.981 1.00 91.62 733 LEU B C 1
ATOM 5855 O O . LEU B 1 733 ? 177.961 173.575 202.081 1.00 90.57 733 LEU B O 1
ATOM 5860 N N . GLY B 1 734 ? 178.082 175.473 200.864 1.00 92.53 734 GLY B N 1
ATOM 5861 C CA . GLY B 1 734 ? 178.174 176.310 202.045 1.00 91.99 734 GLY B CA 1
ATOM 5862 C C . GLY B 1 734 ? 176.944 176.200 202.919 1.00 92.07 734 GLY B C 1
ATOM 5863 O O . GLY B 1 734 ? 177.042 176.189 204.147 1.00 90.42 734 GLY B O 1
ATOM 5864 N N . THR B 1 735 ? 175.771 176.098 202.302 1.00 92.02 735 THR B N 1
ATOM 5865 C CA . THR B 1 735 ? 174.572 176.012 203.127 1.00 90.72 735 THR B CA 1
ATOM 5866 C C . THR B 1 735 ? 174.297 174.591 203.588 1.00 89.70 735 THR B C 1
ATOM 5867 O O . THR B 1 735 ? 173.404 174.387 204.415 1.00 87.12 735 THR B O 1
ATOM 5871 N N . ILE B 1 736 ? 175.074 173.617 203.128 1.00 89.71 736 ILE B N 1
ATOM 5872 C CA . ILE B 1 736 ? 174.847 172.227 203.492 1.00 88.18 736 ILE B CA 1
ATOM 5873 C C . ILE B 1 736 ? 175.802 171.760 204.586 1.00 86.62 736 ILE B C 1
ATOM 5874 O O . ILE B 1 736 ? 175.410 170.977 205.452 1.00 81.86 736 ILE B O 1
ATOM 5879 N N . ASN B 1 737 ? 177.044 172.240 204.601 1.00 87.10 737 ASN B N 1
ATOM 5880 C CA . ASN B 1 737 ? 177.999 171.704 205.567 1.00 84.79 737 ASN B CA 1
ATOM 5881 C C . ASN B 1 737 ? 177.726 172.187 206.994 1.00 82.67 737 ASN B C 1
ATOM 5882 O O . ASN B 1 737 ? 177.425 173.359 207.231 1.00 76.49 737 ASN B O 1
ATOM 5887 N N . GLU B 1 738 ? 177.824 171.253 207.943 1.00 80.95 738 GLU B N 1
ATOM 5888 C CA . GLU B 1 738 ? 177.993 171.512 209.374 1.00 79.91 738 GLU B CA 1
ATOM 5889 C C . GLU B 1 738 ? 176.791 172.166 210.053 1.00 80.62 738 GLU B C 1
ATOM 5890 O O . GLU B 1 738 ? 176.953 172.788 211.105 1.00 76.11 738 GLU B O 1
ATOM 5896 N N . ARG B 1 739 ? 175.579 172.030 209.514 1.00 80.80 739 ARG B N 1
ATOM 5897 C CA . ARG B 1 739 ? 174.463 172.698 210.183 1.00 79.93 739 ARG B CA 1
ATOM 5898 C C . ARG B 1 739 ? 174.009 171.907 211.411 1.00 79.48 739 ARG B C 1
ATOM 5899 O O . ARG B 1 739 ? 174.001 170.671 211.391 1.00 76.24 739 ARG B O 1
ATOM 5907 N N . PRO B 1 740 ? 173.616 172.597 212.485 1.00 77.45 740 PRO B N 1
ATOM 5908 C CA . PRO B 1 740 ? 173.039 171.887 213.640 1.00 74.87 740 PRO B CA 1
ATOM 5909 C C . PRO B 1 740 ? 171.795 171.083 213.296 1.00 75.60 740 PRO B C 1
ATOM 5910 O O . PRO B 1 740 ? 171.553 170.043 213.919 1.00 71.19 740 PRO B O 1
ATOM 5914 N N . GLU B 1 741 ? 170.971 171.549 212.355 1.00 74.93 741 GLU B N 1
ATOM 5915 C CA . GLU B 1 741 ? 169.835 170.740 211.919 1.00 72.89 741 GLU B CA 1
ATOM 5916 C C . GLU B 1 741 ? 170.299 169.485 211.187 1.00 73.19 741 GLU B C 1
ATOM 5917 O O . GLU B 1 741 ? 169.727 168.403 211.376 1.00 68.72 741 GLU B O 1
ATOM 5923 N N . PHE B 1 742 ? 171.316 169.594 210.326 1.00 70.25 742 PHE B N 1
ATOM 5924 C CA . PHE B 1 742 ? 171.837 168.356 209.764 1.00 68.84 742 PHE B CA 1
ATOM 5925 C C . PHE B 1 742 ? 172.464 167.477 210.836 1.00 70.87 742 PHE B C 1
ATOM 5926 O O . PHE B 1 742 ? 172.605 166.270 210.621 1.00 67.48 742 PHE B O 1
ATOM 5934 N N . GLN B 1 743 ? 172.814 168.041 212.000 1.00 72.39 743 GLN B N 1
ATOM 5935 C CA . GLN B 1 743 ? 173.295 167.183 213.079 1.00 70.47 743 GLN B CA 1
ATOM 5936 C C . GLN B 1 743 ? 172.195 166.231 213.532 1.00 72.63 743 GLN B C 1
ATOM 5937 O O . GLN B 1 743 ? 172.482 165.143 214.045 1.00 68.14 743 GLN B O 1
ATOM 5943 N N . LYS B 1 744 ? 170.932 166.631 213.355 1.00 73.47 744 LYS B N 1
ATOM 5944 C CA . LYS B 1 744 ? 169.778 165.788 213.632 1.00 74.66 744 LYS B CA 1
ATOM 5945 C C . LYS B 1 744 ? 169.341 164.996 212.411 1.00 77.81 744 LYS B C 1
ATOM 5946 O O . LYS B 1 744 ? 168.674 163.967 212.559 1.00 72.19 744 LYS B O 1
ATOM 5952 N N . ASP B 1 745 ? 169.704 165.456 211.221 1.00 77.17 745 ASP B N 1
ATOM 5953 C CA . ASP B 1 745 ? 169.258 164.808 209.993 1.00 77.30 745 ASP B CA 1
ATOM 5954 C C . ASP B 1 745 ? 170.013 163.497 209.805 1.00 78.23 745 ASP B C 1
ATOM 5955 O O . ASP B 1 745 ? 171.247 163.511 209.732 1.00 74.07 745 ASP B O 1
ATOM 5960 N N . PRO B 1 746 ? 169.324 162.354 209.732 1.00 74.14 746 PRO B N 1
ATOM 5961 C CA . PRO B 1 746 ? 170.035 161.077 209.548 1.00 73.63 746 PRO B CA 1
ATOM 5962 C C . PRO B 1 746 ? 170.823 160.997 208.255 1.00 75.00 746 PRO B C 1
ATOM 5963 O O . PRO B 1 746 ? 171.820 160.268 208.190 1.00 71.54 746 PRO B O 1
ATOM 5967 N N . THR B 1 747 ? 170.404 161.718 207.217 1.00 73.55 747 THR B N 1
ATOM 5968 C CA . THR B 1 747 ? 171.155 161.707 205.968 1.00 72.18 747 THR B CA 1
ATOM 5969 C C . THR B 1 747 ? 172.533 162.338 206.131 1.00 74.38 747 THR B C 1
ATOM 5970 O O . THR B 1 747 ? 173.489 161.903 205.484 1.00 71.81 747 THR B O 1
ATOM 5974 N N . TRP B 1 748 ? 172.662 163.348 206.994 1.00 75.77 748 TRP B N 1
ATOM 5975 C CA . TRP B 1 748 ? 173.976 163.933 207.239 1.00 74.32 748 TRP B CA 1
ATOM 5976 C C . TRP B 1 748 ? 174.907 162.951 207.935 1.00 74.98 748 TRP B C 1
ATOM 5977 O O . TRP B 1 748 ? 176.129 163.035 207.772 1.00 72.00 748 TRP B O 1
ATOM 5988 N N . SER B 1 749 ? 174.354 162.011 208.696 1.00 71.15 749 SER B N 1
ATOM 5989 C CA . SER B 1 749 ? 175.173 161.066 209.434 1.00 68.99 749 SER B CA 1
ATOM 5990 C C . SER B 1 749 ? 175.886 160.117 208.476 1.00 71.82 749 SER B C 1
ATOM 5991 O O . SER B 1 749 ? 175.641 160.105 207.266 1.00 70.07 749 SER B O 1
ATOM 5994 N N . GLU B 1 750 ? 176.779 159.302 209.044 1.00 69.74 750 GLU B N 1
ATOM 5995 C CA . GLU B 1 750 ? 177.603 158.416 208.228 1.00 68.36 750 GLU B CA 1
ATOM 5996 C C . GLU B 1 750 ? 176.752 157.420 207.450 1.00 70.27 750 GLU B C 1
ATOM 5997 O O . GLU B 1 750 ? 177.016 157.158 206.271 1.00 67.42 750 GLU B O 1
ATOM 6003 N N . THR B 1 751 ? 175.720 156.858 208.087 1.00 69.79 751 THR B N 1
ATOM 6004 C CA . THR B 1 751 ? 174.822 155.961 207.369 1.00 67.51 751 THR B CA 1
ATOM 6005 C C . THR B 1 751 ? 174.029 156.692 206.298 1.00 69.72 751 THR B C 1
ATOM 6006 O O . THR B 1 751 ? 173.547 156.057 205.354 1.00 64.66 751 THR B O 1
ATOM 6010 N N . GLY B 1 752 ? 173.893 158.011 206.421 1.00 70.75 752 GLY B N 1
ATOM 6011 C CA . GLY B 1 752 ? 173.259 158.797 205.391 1.00 70.12 752 GLY B CA 1
ATOM 6012 C C . GLY B 1 752 ? 174.233 159.257 204.322 1.00 73.78 752 GLY B C 1
ATOM 6013 O O . GLY B 1 752 ? 175.448 159.266 204.508 1.00 70.21 752 GLY B O 1
ATOM 6014 N N . ASP B 1 753 ? 173.662 159.660 203.187 1.00 74.97 753 ASP B N 1
ATOM 6015 C CA . ASP B 1 753 ? 174.467 160.043 202.033 1.00 74.52 753 ASP B CA 1
ATOM 6016 C C . ASP B 1 753 ? 175.267 161.312 202.299 1.00 77.41 753 ASP B C 1
ATOM 6017 O O . ASP B 1 753 ? 176.384 161.461 201.797 1.00 73.97 753 ASP B O 1
ATOM 6022 N N . ARG B 1 754 ? 174.702 162.251 203.055 1.00 80.56 754 ARG B N 1
ATOM 6023 C CA . ARG B 1 754 ? 175.289 163.581 203.162 1.00 81.87 754 ARG B CA 1
ATOM 6024 C C . ARG B 1 754 ? 176.626 163.556 203.893 1.00 84.71 754 ARG B C 1
ATOM 6025 O O . ARG B 1 754 ? 177.442 164.471 203.711 1.00 82.71 754 ARG B O 1
ATOM 6033 N N . TYR B 1 755 ? 176.870 162.541 204.727 1.00 84.10 755 TYR B N 1
ATOM 6034 C CA . TYR B 1 755 ? 178.209 162.387 205.277 1.00 85.67 755 TYR B CA 1
ATOM 6035 C C . TYR B 1 755 ? 179.219 162.243 204.158 1.00 87.73 755 TYR B C 1
ATOM 6036 O O . TYR B 1 755 ? 180.366 162.664 204.297 1.00 87.49 755 TYR B O 1
ATOM 6045 N N . LEU B 1 756 ? 178.819 161.602 203.060 1.00 88.52 756 LEU B N 1
ATOM 6046 C CA . LEU B 1 756 ? 179.703 161.473 201.911 1.00 89.89 756 LEU B CA 1
ATOM 6047 C C . LEU B 1 756 ? 180.013 162.837 201.322 1.00 91.18 756 LEU B C 1
ATOM 6048 O O . LEU B 1 756 ? 181.125 163.073 200.853 1.00 90.46 756 LEU B O 1
ATOM 6053 N N . LEU B 1 757 ? 179.018 163.721 201.264 1.00 90.86 757 LEU B N 1
ATOM 6054 C CA . LEU B 1 757 ? 179.274 165.102 200.870 1.00 91.25 757 LEU B CA 1
ATOM 6055 C C . LEU B 1 757 ? 180.304 165.739 201.792 1.00 91.63 757 LEU B C 1
ATOM 6056 O O . LEU B 1 757 ? 181.220 166.434 201.341 1.00 90.63 757 LEU B O 1
ATOM 6061 N N . LYS B 1 758 ? 180.125 165.552 203.099 1.00 90.26 758 LYS B N 1
ATOM 6062 C CA . LYS B 1 758 ? 181.132 165.973 204.072 1.00 89.71 758 LYS B CA 1
ATOM 6063 C C . LYS B 1 758 ? 182.514 165.445 203.703 1.00 90.62 758 LYS B C 1
ATOM 6064 O O . LYS B 1 758 ? 183.501 166.191 203.659 1.00 89.55 758 LYS B O 1
ATOM 6070 N N . LEU B 1 759 ? 182.594 164.145 203.448 1.00 91.45 759 LEU B N 1
ATOM 6071 C CA . LEU B 1 759 ? 183.850 163.515 203.067 1.00 91.85 759 LEU B CA 1
ATOM 6072 C C . LEU B 1 759 ? 184.403 164.113 201.783 1.00 92.55 759 LEU B C 1
ATOM 6073 O O . LEU B 1 759 ? 185.616 164.266 201.632 1.00 91.86 759 LEU B O 1
ATOM 6078 N N . PHE B 1 760 ? 183.528 164.397 200.824 1.00 92.74 760 PHE B N 1
ATOM 6079 C CA . PHE B 1 760 ? 183.953 165.025 199.583 1.00 93.29 760 PHE B CA 1
ATOM 6080 C C . PHE B 1 760 ? 184.572 166.382 199.851 1.00 93.49 760 PHE B C 1
ATOM 6081 O O . PHE B 1 760 ? 185.604 166.724 199.275 1.00 93.03 760 PHE B O 1
ATOM 6089 N N . ARG B 1 761 ? 183.942 167.167 200.721 1.00 92.82 761 ARG B N 1
ATOM 6090 C CA . ARG B 1 761 ? 184.529 168.416 201.195 1.00 92.37 761 ARG B CA 1
ATOM 6091 C C . ARG B 1 761 ? 185.928 168.175 201.736 1.00 92.65 761 ARG B C 1
ATOM 6092 O O . ARG B 1 761 ? 186.879 168.920 201.445 1.00 91.56 761 ARG B O 1
ATOM 6100 N N . ASP B 1 762 ? 186.052 167.136 202.552 1.00 92.71 762 ASP B N 1
ATOM 6101 C CA . ASP B 1 762 ? 187.346 166.765 203.097 1.00 92.29 762 ASP B CA 1
ATOM 6102 C C . ASP B 1 762 ? 188.343 166.489 201.982 1.00 92.96 762 ASP B C 1
ATOM 6103 O O . ASP B 1 762 ? 189.479 166.964 202.017 1.00 91.62 762 ASP B O 1
ATOM 6108 N N . HIS B 1 763 ? 187.922 165.738 200.968 1.00 93.55 763 HIS B N 1
ATOM 6109 C CA . HIS B 1 763 ? 188.815 165.425 199.859 1.00 93.38 763 HIS B CA 1
ATOM 6110 C C . HIS B 1 763 ? 189.139 166.663 199.040 1.00 93.45 763 HIS B C 1
ATOM 6111 O O . HIS B 1 763 ? 190.196 166.731 198.406 1.00 92.25 763 HIS B O 1
ATOM 6118 N N . LEU B 1 764 ? 188.248 167.647 199.050 1.00 93.15 764 LEU B N 1
ATOM 6119 C CA . LEU B 1 764 ? 188.446 168.837 198.239 1.00 93.09 764 LEU B CA 1
ATOM 6120 C C . LEU B 1 764 ? 189.494 169.742 198.856 1.00 93.28 764 LEU B C 1
ATOM 6121 O O . LEU B 1 764 ? 190.356 170.277 198.152 1.00 91.38 764 LEU B O 1
ATOM 6126 N N . PHE B 1 765 ? 189.442 169.911 200.172 1.00 93.58 765 PHE B N 1
ATOM 6127 C CA . PHE B 1 765 ? 190.245 170.942 200.809 1.00 93.27 765 PHE B CA 1
ATOM 6128 C C . PHE B 1 765 ? 191.365 170.397 201.672 1.00 92.69 765 PHE B C 1
ATOM 6129 O O . PHE B 1 765 ? 192.323 171.124 201.949 1.00 89.91 765 PHE B O 1
ATOM 6137 N N . HIS B 1 766 ? 191.274 169.142 202.091 1.00 93.03 766 HIS B N 1
ATOM 6138 C CA . HIS B 1 766 ? 192.159 168.577 203.088 1.00 92.47 766 HIS B CA 1
ATOM 6139 C C . HIS B 1 766 ? 193.245 167.711 202.470 1.00 92.24 766 HIS B C 1
ATOM 6140 O O . HIS B 1 766 ? 193.813 166.853 203.152 1.00 89.00 766 HIS B O 1
ATOM 6147 N N . GLN B 1 767 ? 193.536 167.909 201.190 1.00 92.18 767 GLN B N 1
ATOM 6148 C CA . GLN B 1 767 ? 194.562 167.111 200.541 1.00 91.95 767 GLN B CA 1
ATOM 6149 C C . GLN B 1 767 ? 195.938 167.470 201.077 1.00 92.07 767 GLN B C 1
ATOM 6150 O O . GLN B 1 767 ? 196.261 168.643 201.275 1.00 90.37 767 GLN B O 1
ATOM 6156 N N . VAL B 1 768 ? 196.746 166.440 201.318 1.00 91.41 768 VAL B N 1
ATOM 6157 C CA . VAL B 1 768 ? 198.096 166.595 201.833 1.00 90.82 768 VAL B CA 1
ATOM 6158 C C . VAL B 1 768 ? 199.035 165.743 200.994 1.00 90.73 768 VAL B C 1
ATOM 6159 O O . VAL B 1 768 ? 198.617 164.817 200.297 1.00 88.82 768 VAL B O 1
ATOM 6163 N N . THR B 1 769 ? 200.323 166.062 201.079 1.00 90.14 769 THR B N 1
ATOM 6164 C CA . THR B 1 769 ? 201.331 165.372 200.292 1.00 89.04 769 THR B CA 1
ATOM 6165 C C . THR B 1 769 ? 201.584 163.977 200.855 1.00 89.10 769 THR B C 1
ATOM 6166 O O . THR B 1 769 ? 200.945 163.533 201.813 1.00 87.14 769 THR B O 1
ATOM 6170 N N . GLU B 1 770 ? 202.538 163.273 200.244 1.00 88.89 770 GLU B N 1
ATOM 6171 C CA . GLU B 1 770 ? 202.948 161.977 200.764 1.00 87.72 770 GLU B CA 1
ATOM 6172 C C . GLU B 1 770 ? 203.591 162.096 202.136 1.00 87.53 770 GLU B C 1
ATOM 6173 O O . GLU B 1 770 ? 203.621 161.113 202.882 1.00 83.80 770 GLU B O 1
ATOM 6179 N N . ALA B 1 771 ? 204.122 163.268 202.472 1.00 87.68 771 ALA B N 1
ATOM 6180 C CA . ALA B 1 771 ? 204.646 163.544 203.801 1.00 86.72 771 ALA B CA 1
ATOM 6181 C C . ALA B 1 771 ? 203.587 164.103 204.740 1.00 86.99 771 ALA B C 1
ATOM 6182 O O . ALA B 1 771 ? 203.871 164.294 205.926 1.00 83.12 771 ALA B O 1
ATOM 6184 N N . GLY B 1 772 ? 202.380 164.365 204.241 1.00 86.49 772 GLY B N 1
ATOM 6185 C CA . GLY B 1 772 ? 201.315 164.913 205.047 1.00 86.42 772 GLY B CA 1
ATOM 6186 C C . GLY B 1 772 ? 201.232 166.424 205.070 1.00 87.99 772 GLY B C 1
ATOM 6187 O O . GLY B 1 772 ? 200.291 166.964 205.665 1.00 85.62 772 GLY B O 1
ATOM 6188 N N . ALA B 1 773 ? 202.181 167.122 204.454 1.00 88.12 773 ALA B N 1
ATOM 6189 C CA . ALA B 1 773 ? 202.126 168.575 204.423 1.00 88.79 773 ALA B CA 1
ATOM 6190 C C . ALA B 1 773 ? 200.905 169.030 203.627 1.00 89.89 773 ALA B C 1
ATOM 6191 O O . ALA B 1 773 ? 200.538 168.389 202.639 1.00 88.36 773 ALA B O 1
ATOM 6193 N N . PRO B 1 774 ? 200.256 170.121 204.032 1.00 89.80 774 PRO B N 1
ATOM 6194 C CA . PRO B 1 774 ? 199.038 170.549 203.336 1.00 89.93 774 PRO B CA 1
ATOM 6195 C C . PRO B 1 774 ? 199.318 170.830 201.871 1.00 90.74 774 PRO B C 1
ATOM 6196 O O . PRO B 1 774 ? 200.369 171.361 201.509 1.00 89.15 774 PRO B O 1
ATOM 6200 N N . TRP B 1 775 ? 198.373 170.450 201.023 1.00 91.34 775 TRP B N 1
ATOM 6201 C CA . TRP B 1 775 ? 198.482 170.674 199.590 1.00 91.66 775 TRP B CA 1
ATOM 6202 C C . TRP B 1 775 ? 197.404 171.664 199.185 1.00 91.66 775 TRP B C 1
ATOM 6203 O O . TRP B 1 775 ? 196.212 171.338 199.206 1.00 89.61 775 TRP B O 1
ATOM 6214 N N . ILE B 1 776 ? 197.824 172.868 198.816 1.00 91.38 776 ILE B N 1
ATOM 6215 C CA . ILE B 1 776 ? 196.927 173.912 198.344 1.00 91.04 776 ILE B CA 1
ATOM 6216 C C . ILE B 1 776 ? 197.159 174.076 196.850 1.00 90.50 776 ILE B C 1
ATOM 6217 O O . ILE B 1 776 ? 198.269 174.415 196.419 1.00 87.86 776 ILE B O 1
ATOM 6222 N N . ASP B 1 777 ? 196.115 173.828 196.063 1.00 89.29 777 ASP B N 1
A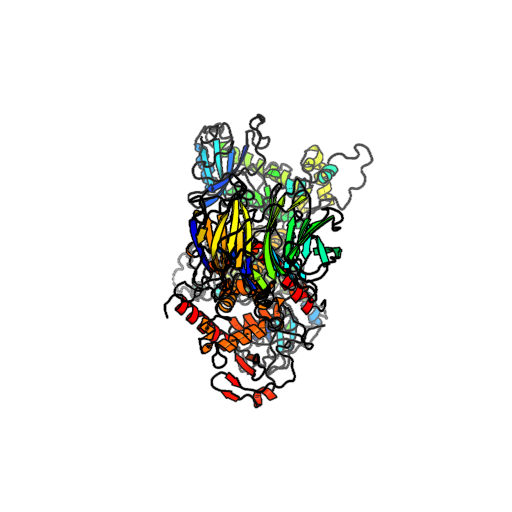TOM 6223 C CA . ASP B 1 777 ? 196.202 173.900 194.611 1.00 88.52 777 ASP B CA 1
ATOM 6224 C C . ASP B 1 777 ? 194.797 174.013 194.047 1.00 88.80 777 ASP B C 1
ATOM 6225 O O . ASP B 1 777 ? 193.933 173.194 194.367 1.00 87.75 777 ASP B O 1
ATOM 6230 N N . LEU B 1 778 ? 194.575 175.025 193.209 1.00 87.77 778 LEU B N 1
ATOM 6231 C CA . LEU B 1 778 ? 193.237 175.254 192.677 1.00 87.37 778 LEU B CA 1
ATOM 6232 C C . LEU B 1 778 ? 192.824 174.149 191.720 1.00 87.10 778 LEU B C 1
ATOM 6233 O O . LEU B 1 778 ? 191.628 173.905 191.537 1.00 86.48 778 LEU B O 1
ATOM 6238 N N . SER B 1 779 ? 193.795 173.505 191.075 1.00 86.48 779 SER B N 1
ATOM 6239 C CA . SER B 1 779 ? 193.488 172.686 189.911 1.00 85.35 779 SER B CA 1
ATOM 6240 C C . SER B 1 779 ? 192.759 171.412 190.303 1.00 85.83 779 SER B C 1
ATOM 6241 O O . SER B 1 779 ? 191.799 171.009 189.639 1.00 84.93 779 SER B O 1
ATOM 6244 N N . HIS B 1 780 ? 193.212 170.756 191.371 1.00 89.31 780 HIS B N 1
ATOM 6245 C CA . HIS B 1 780 ? 192.489 169.608 191.899 1.00 89.93 780 HIS B CA 1
ATOM 6246 C C . HIS B 1 780 ? 191.043 169.978 192.160 1.00 90.31 780 HIS B C 1
ATOM 6247 O O . HIS B 1 780 ? 190.114 169.265 191.753 1.00 89.72 780 HIS B O 1
ATOM 6254 N N . ILE B 1 781 ? 190.841 171.106 192.838 1.00 90.03 781 ILE B N 1
ATOM 6255 C CA . ILE B 1 781 ? 189.499 171.508 193.227 1.00 90.48 781 ILE B CA 1
ATOM 6256 C C . ILE B 1 781 ? 188.645 171.732 191.997 1.00 90.25 781 ILE B C 1
ATOM 6257 O O . ILE B 1 781 ? 187.529 171.211 191.892 1.00 89.35 781 ILE B O 1
ATOM 6262 N N . ILE B 1 782 ? 189.180 172.466 191.029 1.00 88.72 782 ILE B N 1
ATOM 6263 C CA . ILE B 1 782 ? 188.379 172.821 189.870 1.00 87.70 782 ILE B CA 1
ATOM 6264 C C . ILE B 1 782 ? 188.054 171.582 189.051 1.00 87.31 782 ILE B C 1
ATOM 6265 O O . ILE B 1 782 ? 186.918 171.402 188.608 1.00 86.61 782 ILE B O 1
ATOM 6270 N N . SER B 1 783 ? 189.021 170.686 188.874 1.00 87.88 783 SER B N 1
ATOM 6271 C CA . SER B 1 783 ? 188.755 169.476 188.108 1.00 86.86 783 SER B CA 1
ATOM 6272 C C . SER B 1 783 ? 187.704 168.609 188.787 1.00 87.13 783 SER B C 1
ATOM 6273 O O . SER B 1 783 ? 186.768 168.125 188.138 1.00 86.61 783 SER B O 1
ATOM 6276 N N . CYS B 1 784 ? 187.832 168.410 190.101 1.00 90.97 784 CYS B N 1
ATOM 6277 C CA . CYS B 1 784 ? 186.873 167.563 190.799 1.00 91.44 784 CYS B CA 1
ATOM 6278 C C . CYS B 1 784 ? 185.481 168.171 190.779 1.00 91.51 784 CYS B C 1
ATOM 6279 O O . CYS B 1 784 ? 184.486 167.456 190.632 1.00 90.90 784 CYS B O 1
ATOM 6282 N N . LEU B 1 785 ? 185.386 169.491 190.905 1.00 91.45 785 LEU B N 1
ATOM 6283 C CA . LEU B 1 785 ? 184.071 170.115 190.860 1.00 91.05 785 LEU B CA 1
ATOM 6284 C C . LEU B 1 785 ? 183.478 170.108 189.458 1.00 90.29 785 LEU B C 1
ATOM 6285 O O . LEU B 1 785 ? 182.255 170.019 189.313 1.00 88.83 785 LEU B O 1
ATOM 6290 N N . ASN B 1 786 ? 184.304 170.204 188.416 1.00 87.77 786 ASN B N 1
ATOM 6291 C CA . ASN B 1 786 ? 183.772 169.985 187.076 1.00 85.74 786 ASN B CA 1
ATOM 6292 C C . ASN B 1 786 ? 183.261 168.563 186.920 1.00 85.43 786 ASN B C 1
ATOM 6293 O O . ASN B 1 786 ? 182.201 168.336 186.331 1.00 83.41 786 ASN B O 1
ATOM 6298 N N . LYS B 1 787 ? 183.997 167.590 187.445 1.00 89.06 787 LYS B N 1
ATOM 6299 C CA . LYS B 1 787 ? 183.491 166.225 187.412 1.00 89.00 787 LYS B CA 1
ATOM 6300 C C . LYS B 1 787 ? 182.164 166.125 188.150 1.00 89.30 787 LYS B C 1
ATOM 6301 O O . LYS B 1 787 ? 181.229 165.465 187.682 1.00 88.16 787 LYS B O 1
ATOM 6307 N N . LEU B 1 788 ? 182.048 166.824 189.277 1.00 90.29 788 LEU B N 1
ATOM 6308 C CA . LEU B 1 788 ? 180.825 166.760 190.064 1.00 90.66 788 LEU B CA 1
ATOM 6309 C C . LEU B 1 788 ? 179.643 167.382 189.338 1.00 90.08 788 LEU B C 1
ATOM 6310 O O . LEU B 1 788 ? 178.592 166.749 189.196 1.00 88.09 788 LEU B O 1
ATOM 6315 N N . ASP B 1 789 ? 179.786 168.622 188.874 1.00 89.22 789 ASP B N 1
ATOM 6316 C CA . ASP B 1 789 ? 178.646 169.269 188.237 1.00 87.59 789 ASP B CA 1
ATOM 6317 C C . ASP B 1 789 ? 178.298 168.605 186.911 1.00 87.32 789 ASP B C 1
ATOM 6318 O O . ASP B 1 789 ? 177.123 168.576 186.532 1.00 84.61 789 ASP B O 1
ATOM 6323 N N . ALA B 1 790 ? 179.287 168.081 186.185 1.00 86.46 790 ALA B N 1
ATOM 6324 C CA . ALA B 1 790 ? 178.981 167.354 184.972 1.00 85.71 790 ALA B CA 1
ATOM 6325 C C . ALA B 1 790 ? 178.432 165.971 185.264 1.00 87.29 790 ALA B C 1
ATOM 6326 O O . ALA B 1 790 ? 177.884 165.334 184.356 1.00 85.20 790 ALA B O 1
ATOM 6328 N N . GLY B 1 791 ? 178.552 165.503 186.504 1.00 87.59 791 GLY B N 1
ATOM 6329 C CA . GLY B 1 791 ? 178.050 164.195 186.865 1.00 88.53 791 GLY B CA 1
ATOM 6330 C C . GLY B 1 791 ? 178.727 163.121 186.048 1.00 89.79 791 GLY B C 1
ATOM 6331 O O . GLY B 1 791 ? 178.068 162.233 185.498 1.00 87.15 791 GLY B O 1
ATOM 6332 N N . VAL B 1 792 ? 180.049 163.207 185.951 1.00 89.49 792 VAL B N 1
ATOM 6333 C CA . VAL B 1 792 ? 180.814 162.329 185.074 1.00 89.28 792 VAL B CA 1
ATOM 6334 C C . VAL B 1 792 ? 180.688 160.895 185.575 1.00 89.85 792 VAL B C 1
ATOM 6335 O O . VAL B 1 792 ? 180.595 160.663 186.790 1.00 89.02 792 VAL B O 1
ATOM 6339 N N . PRO B 1 793 ? 180.651 159.906 184.678 1.00 88.52 793 PRO B N 1
ATOM 6340 C CA . PRO B 1 793 ? 180.639 158.507 185.124 1.00 88.07 793 PRO B CA 1
ATOM 6341 C C . PRO B 1 793 ? 181.932 158.079 185.784 1.00 88.89 793 PRO B C 1
ATOM 6342 O O . PRO B 1 793 ? 181.957 157.012 186.412 1.00 86.56 793 PRO B O 1
ATOM 6346 N N . GLU B 1 794 ? 183.001 158.861 185.650 1.00 89.62 794 GLU B N 1
ATOM 6347 C CA . GLU B 1 794 ? 184.241 158.552 186.342 1.00 89.76 794 GLU B CA 1
ATOM 6348 C C . GLU B 1 794 ? 183.979 158.427 187.834 1.00 90.17 794 GLU B C 1
ATOM 6349 O O . GLU B 1 794 ? 183.314 159.271 188.442 1.00 89.12 794 GLU B O 1
ATOM 6355 N N . LYS B 1 795 ? 184.505 157.363 188.421 1.00 90.86 795 LYS B N 1
ATOM 6356 C CA . LYS B 1 795 ? 184.247 157.071 189.816 1.00 90.83 795 LYS B CA 1
ATOM 6357 C C . LYS B 1 795 ? 185.119 157.941 190.713 1.00 91.06 795 LYS B C 1
ATOM 6358 O O . LYS B 1 795 ? 186.044 158.623 190.265 1.00 89.43 795 LYS B O 1
ATOM 6364 N N . ILE B 1 796 ? 184.816 157.899 192.006 1.00 92.19 796 ILE B N 1
ATOM 6365 C CA . ILE B 1 796 ? 185.599 158.609 193.005 1.00 92.35 796 ILE B CA 1
ATOM 6366 C C . ILE B 1 796 ? 185.540 157.843 194.321 1.00 92.62 796 ILE B C 1
ATOM 6367 O O . ILE B 1 796 ? 184.456 157.535 194.837 1.00 91.10 796 ILE B O 1
ATOM 6372 N N . SER B 1 797 ? 186.704 157.384 194.769 1.00 91.63 797 SER B N 1
ATOM 6373 C CA . SER B 1 797 ? 186.826 156.661 196.026 1.00 91.16 797 SER B CA 1
ATOM 6374 C C . SER B 1 797 ? 186.936 157.678 197.155 1.00 91.74 797 SER B C 1
ATOM 6375 O O . SER B 1 797 ? 187.860 158.498 197.170 1.00 89.44 797 SER B O 1
ATOM 6378 N N . LEU B 1 798 ? 186.006 157.621 198.098 1.00 91.92 798 LEU B N 1
ATOM 6379 C CA . LEU B 1 798 ? 185.964 158.512 199.247 1.00 91.84 798 LEU B CA 1
ATOM 6380 C C . LEU B 1 798 ? 186.272 157.704 200.499 1.00 91.75 798 LEU B C 1
ATOM 6381 O O . LEU B 1 798 ? 185.526 156.783 200.842 1.00 89.70 798 LEU B O 1
ATOM 6386 N N . ILE B 1 799 ? 187.368 158.038 201.168 1.00 91.98 799 ILE B N 1
ATOM 6387 C CA . ILE B 1 799 ? 187.804 157.323 202.360 1.00 91.31 799 ILE B CA 1
ATOM 6388 C C . ILE B 1 799 ? 187.391 158.136 203.579 1.00 91.08 799 ILE B C 1
ATOM 6389 O O . ILE B 1 799 ? 187.691 159.333 203.667 1.00 89.04 799 ILE B O 1
ATOM 6394 N N . SER B 1 800 ? 186.713 157.485 204.522 1.00 89.92 800 SER B N 1
ATOM 6395 C CA . SER B 1 800 ? 186.032 158.196 205.598 1.00 88.80 800 SER B CA 1
ATOM 6396 C C . SER B 1 800 ? 187.019 158.912 206.522 1.00 88.86 800 SER B C 1
ATOM 6397 O O . SER B 1 800 ? 188.220 158.632 206.537 1.00 86.87 800 SER B O 1
ATOM 6400 N N . ARG B 1 801 ? 186.483 159.863 207.297 1.00 87.38 801 ARG B N 1
ATOM 6401 C CA . ARG B 1 801 ? 187.313 160.627 208.226 1.00 86.24 801 ARG B CA 1
ATOM 6402 C C . ARG B 1 801 ? 187.959 159.718 209.259 1.00 86.95 801 ARG B C 1
ATOM 6403 O O . ARG B 1 801 ? 189.155 159.844 209.549 1.00 83.12 801 ARG B O 1
ATOM 6411 N N . ASP B 1 802 ? 187.187 158.792 209.817 1.00 86.41 802 ASP B N 1
ATOM 6412 C CA . ASP B 1 802 ? 187.700 157.826 210.778 1.00 85.70 802 ASP B CA 1
ATOM 6413 C C . ASP B 1 802 ? 188.493 156.703 210.120 1.00 87.08 802 ASP B C 1
ATOM 6414 O O . ASP B 1 802 ? 188.833 155.726 210.796 1.00 82.94 802 ASP B O 1
ATOM 6419 N N . GLU B 1 803 ? 188.776 156.818 208.822 1.00 87.08 803 GLU B N 1
ATOM 6420 C CA . GLU B 1 803 ? 189.732 155.966 208.118 1.00 88.05 803 GLU B CA 1
ATOM 6421 C C . GLU B 1 803 ? 189.320 154.496 208.099 1.00 89.19 803 GLU B C 1
ATOM 6422 O O . GLU B 1 803 ? 190.172 153.615 207.950 1.00 84.56 803 GLU B O 1
ATOM 6428 N N . LYS B 1 804 ? 188.030 154.200 208.252 1.00 88.82 804 LYS B N 1
ATOM 6429 C CA . LYS B 1 804 ? 187.586 152.811 208.243 1.00 88.70 804 LYS B CA 1
ATOM 6430 C C . LYS B 1 804 ? 187.280 152.302 206.835 1.00 89.68 804 LYS B C 1
ATOM 6431 O O . LYS B 1 804 ? 187.784 151.249 206.432 1.00 85.85 804 LYS B O 1
ATOM 6437 N N . SER B 1 805 ? 186.465 153.031 206.077 1.00 89.91 805 SER B N 1
ATOM 6438 C CA . SER B 1 805 ? 185.910 152.527 204.832 1.00 89.68 805 SER B CA 1
ATOM 6439 C C . SER B 1 805 ? 186.266 153.432 203.662 1.00 91.07 805 SER B C 1
ATOM 6440 O O . SER B 1 805 ? 186.537 154.628 203.820 1.00 88.99 805 SER B O 1
ATOM 6443 N N . VAL B 1 806 ? 186.273 152.828 202.476 1.00 89.96 806 VAL B N 1
ATOM 6444 C CA . VAL B 1 806 ? 186.404 153.544 201.216 1.00 90.38 806 VAL B CA 1
ATOM 6445 C C . VAL B 1 806 ? 185.168 153.236 200.389 1.00 91.14 806 VAL B C 1
ATOM 6446 O O . VAL B 1 806 ? 184.832 152.066 200.179 1.00 89.89 806 VAL B O 1
ATOM 6450 N N . LEU B 1 807 ? 184.510 154.280 199.906 1.00 91.24 807 LEU B N 1
ATOM 6451 C CA . LEU B 1 807 ? 183.283 154.162 199.136 1.00 91.14 807 LEU B CA 1
ATOM 6452 C C . LEU B 1 807 ? 183.550 154.619 197.712 1.00 91.62 807 LEU B C 1
ATOM 6453 O O . LEU B 1 807 ? 184.036 155.729 197.500 1.00 90.33 807 LEU B O 1
ATOM 6458 N N . VAL B 1 808 ? 183.201 153.795 196.738 1.00 91.78 808 VAL B N 1
ATOM 6459 C CA . VAL B 1 808 ? 183.359 154.167 195.340 1.00 91.55 808 VAL B CA 1
ATOM 6460 C C . VAL B 1 808 ? 182.012 154.676 194.861 1.00 91.83 808 VAL B C 1
ATOM 6461 O O . VAL B 1 808 ? 181.020 153.938 194.879 1.00 90.44 808 VAL B O 1
ATOM 6465 N N . VAL B 1 809 ? 181.963 155.937 194.444 1.00 93.08 809 VAL B N 1
ATOM 6466 C CA . VAL B 1 809 ? 180.721 156.517 193.953 1.00 92.79 809 VAL B CA 1
ATOM 6467 C C . VAL B 1 809 ? 181.025 157.305 192.694 1.00 92.93 809 VAL B C 1
ATOM 6468 O O . VAL B 1 809 ? 182.046 157.988 192.607 1.00 91.42 809 VAL B O 1
ATOM 6472 N N . THR B 1 810 ? 180.131 157.222 191.720 1.00 92.83 810 THR B N 1
ATOM 6473 C CA . THR B 1 810 ? 180.260 158.064 190.545 1.00 92.56 810 THR B CA 1
ATOM 6474 C C . THR B 1 810 ? 179.984 159.521 190.890 1.00 92.88 810 THR B C 1
ATOM 6475 O O . THR B 1 810 ? 179.225 159.838 191.813 1.00 91.77 810 THR B O 1
ATOM 6479 N N . TYR B 1 811 ? 180.627 160.414 190.136 1.00 92.94 811 TYR B N 1
ATOM 6480 C CA . TYR B 1 811 ? 180.362 161.834 190.306 1.00 93.28 811 TYR B CA 1
ATOM 6481 C C . TYR B 1 811 ? 178.908 162.149 190.004 1.00 93.04 811 TYR B C 1
ATOM 6482 O O . TYR B 1 811 ? 178.352 163.098 190.561 1.00 91.74 811 TYR B O 1
ATOM 6491 N N . SER B 1 812 ? 178.267 161.341 189.157 1.00 92.24 812 SER B N 1
ATOM 6492 C CA . SER B 1 812 ? 176.839 161.509 188.912 1.00 91.69 812 SER B CA 1
ATOM 6493 C C . SER B 1 812 ? 176.043 161.246 190.182 1.00 91.90 812 SER B C 1
ATOM 6494 O O . SER B 1 812 ? 175.137 162.010 190.530 1.00 90.67 812 SER B O 1
ATOM 6497 N N . ASP B 1 813 ? 176.379 160.173 190.900 1.00 92.61 813 ASP B N 1
ATOM 6498 C CA . ASP B 1 813 ? 175.673 159.870 192.139 1.00 91.84 813 ASP B CA 1
ATOM 6499 C C . ASP B 1 813 ? 175.951 160.926 193.201 1.00 92.50 813 ASP B C 1
ATOM 6500 O O . ASP B 1 813 ? 175.043 161.325 193.942 1.00 91.62 813 ASP B O 1
ATOM 6505 N N . LEU B 1 814 ? 177.203 161.379 193.296 1.00 92.72 814 LEU B N 1
ATOM 6506 C CA . LEU B 1 814 ? 177.523 162.455 194.229 1.00 92.93 814 LEU B CA 1
ATOM 6507 C C . LEU B 1 814 ? 176.731 163.718 193.913 1.00 93.22 814 LEU B C 1
ATOM 6508 O O . LEU B 1 814 ? 176.179 164.356 194.816 1.00 92.19 814 LEU B O 1
ATOM 6513 N N . LYS B 1 815 ? 176.653 164.089 192.633 1.00 92.98 815 LYS B N 1
ATOM 6514 C CA . LYS B 1 815 ? 175.884 165.266 192.247 1.00 92.66 815 LYS B CA 1
ATOM 6515 C C . LYS B 1 815 ? 174.409 165.084 192.564 1.00 92.38 815 LYS B C 1
ATOM 6516 O O . LYS B 1 815 ? 173.749 166.015 193.033 1.00 91.67 815 LYS B O 1
ATOM 6522 N N . ARG B 1 816 ? 173.875 163.889 192.313 1.00 92.67 816 ARG B N 1
ATOM 6523 C CA . ARG B 1 816 ? 172.461 163.635 192.558 1.00 92.05 816 ARG B CA 1
ATOM 6524 C C . ARG B 1 816 ? 172.130 163.763 194.038 1.00 92.06 816 ARG B C 1
ATOM 6525 O O . ARG B 1 816 ? 171.176 164.455 194.419 1.00 90.58 816 ARG B O 1
ATOM 6533 N N . CYS B 1 817 ? 172.922 163.109 194.892 1.00 91.94 817 CYS B N 1
ATOM 6534 C CA . CYS B 1 817 ? 172.684 163.204 196.328 1.00 91.25 817 CYS B CA 1
ATOM 6535 C C . CYS B 1 817 ? 172.874 164.630 196.830 1.00 91.69 817 CYS B C 1
ATOM 6536 O O . CYS B 1 817 ? 172.104 165.103 197.673 1.00 90.77 817 CYS B O 1
ATOM 6539 N N . PHE B 1 818 ? 173.894 165.332 196.330 1.00 92.16 818 PHE B N 1
ATOM 6540 C CA . PHE B 1 818 ? 174.142 166.698 196.778 1.00 92.33 818 PHE B CA 1
ATOM 6541 C C . PHE B 1 818 ? 173.004 167.628 196.372 1.00 92.11 818 PHE B C 1
ATOM 6542 O O . PHE B 1 818 ? 172.579 168.485 197.157 1.00 91.38 818 PHE B O 1
ATOM 6550 N N . GLU B 1 819 ? 172.506 167.474 195.142 1.00 92.38 819 GLU B N 1
ATOM 6551 C CA . GLU B 1 819 ? 171.370 168.262 194.684 1.00 91.68 819 GLU B CA 1
ATOM 6552 C C . GLU B 1 819 ? 170.135 167.974 195.520 1.00 91.22 819 GLU B C 1
ATOM 6553 O O . GLU B 1 819 ? 169.400 168.895 195.889 1.00 89.97 819 GLU B O 1
ATOM 6559 N N . ASN B 1 820 ? 169.884 166.697 195.815 1.00 91.46 820 ASN B N 1
ATOM 6560 C CA . ASN B 1 820 ? 168.746 166.353 196.658 1.00 90.17 820 ASN B CA 1
ATOM 6561 C C . ASN B 1 820 ? 168.887 166.988 198.033 1.00 89.80 820 ASN B C 1
ATOM 6562 O O . ASN B 1 820 ? 167.919 167.532 198.580 1.00 88.42 820 ASN B O 1
ATOM 6567 N N . THR B 1 821 ? 170.096 166.940 198.597 1.00 90.21 821 THR B N 1
ATOM 6568 C CA . THR B 1 821 ? 170.365 167.580 199.879 1.00 89.65 821 THR B CA 1
ATOM 6569 C C . THR B 1 821 ? 170.020 169.059 199.836 1.00 89.97 821 THR B C 1
ATOM 6570 O O . THR B 1 821 ? 169.275 169.565 200.686 1.00 88.95 821 THR B O 1
ATOM 6574 N N . PHE B 1 822 ? 170.553 169.768 198.842 1.00 90.71 822 PHE B N 1
ATOM 6575 C CA . PHE B 1 822 ? 170.339 171.207 198.772 1.00 91.15 822 PHE B CA 1
ATOM 6576 C C . PHE B 1 822 ? 168.868 171.543 198.569 1.00 90.64 822 PHE B C 1
ATOM 6577 O O . PHE B 1 822 ? 168.349 172.472 199.195 1.00 90.08 822 PHE B O 1
ATOM 6585 N N . GLN B 1 823 ? 168.181 170.809 197.689 1.00 91.29 823 GLN B N 1
ATOM 6586 C CA . GLN B 1 823 ? 166.789 171.142 197.404 1.00 90.32 823 GLN B CA 1
ATOM 6587 C C . GLN B 1 823 ? 165.893 170.847 198.600 1.00 90.18 823 GLN B C 1
ATOM 6588 O O . GLN B 1 823 ? 164.982 171.627 198.901 1.00 88.95 823 GLN B O 1
ATOM 6594 N N . GLU B 1 824 ? 166.144 169.745 199.310 1.00 89.65 824 GLU B N 1
ATOM 6595 C CA . GLU B 1 824 ? 165.380 169.478 200.523 1.00 88.32 824 GLU B CA 1
ATOM 6596 C C . GLU B 1 824 ? 165.651 170.538 201.580 1.00 88.62 824 GLU B C 1
ATOM 6597 O O . GLU B 1 824 ? 164.729 170.991 202.268 1.00 87.27 824 GLU B O 1
ATOM 6603 N N . LEU B 1 825 ? 166.910 170.958 201.714 1.00 88.37 825 LEU B N 1
ATOM 6604 C CA . LEU B 1 825 ? 167.239 172.006 202.671 1.00 88.33 825 LEU B CA 1
ATOM 6605 C C . LEU B 1 825 ? 166.542 173.319 202.334 1.00 88.58 825 LEU B C 1
ATOM 6606 O O . LEU B 1 825 ? 166.017 173.997 203.224 1.00 87.57 825 LEU B O 1
ATOM 6611 N N . ILE B 1 826 ? 166.523 173.693 201.055 1.00 89.89 826 ILE B N 1
ATOM 6612 C CA . ILE B 1 826 ? 165.873 174.940 200.663 1.00 89.31 826 ILE B CA 1
ATOM 6613 C C . ILE B 1 826 ? 164.364 174.850 200.848 1.00 89.24 826 ILE B C 1
ATOM 6614 O O . ILE B 1 826 ? 163.720 175.818 201.270 1.00 88.01 826 ILE B O 1
ATOM 6619 N N . ALA B 1 827 ? 163.772 173.692 200.543 1.00 89.65 827 ALA B N 1
ATOM 6620 C CA . ALA B 1 827 ? 162.345 173.516 200.787 1.00 89.00 827 ALA B CA 1
ATOM 6621 C C . ALA B 1 827 ? 162.017 173.629 202.269 1.00 88.65 827 ALA B C 1
ATOM 6622 O O . ALA B 1 827 ? 161.039 174.283 202.649 1.00 86.76 827 ALA B O 1
ATOM 6624 N N . ALA B 1 828 ? 162.843 173.025 203.125 1.00 87.72 828 ALA B N 1
ATOM 6625 C CA . ALA B 1 828 ? 162.641 173.154 204.564 1.00 86.33 828 ALA B CA 1
ATOM 6626 C C . ALA B 1 828 ? 162.776 174.603 205.013 1.00 86.14 828 ALA B C 1
ATOM 6627 O O . ALA B 1 828 ? 161.983 175.085 205.831 1.00 83.88 828 ALA B O 1
ATOM 6629 N N . ALA B 1 829 ? 163.773 175.315 204.485 1.00 86.93 829 ALA B N 1
ATOM 6630 C CA . ALA B 1 829 ? 163.996 176.696 204.895 1.00 85.98 829 ALA B CA 1
ATOM 6631 C C . ALA B 1 829 ? 162.841 177.588 204.463 1.00 85.37 829 ALA B C 1
ATOM 6632 O O . ALA B 1 829 ? 162.422 178.478 205.212 1.00 82.13 829 ALA B O 1
ATOM 6634 N N . ASN B 1 830 ? 162.314 177.363 203.260 1.00 86.07 830 ASN B N 1
ATOM 6635 C CA . ASN B 1 830 ? 161.150 178.095 202.785 1.00 84.27 830 ASN B CA 1
ATOM 6636 C C . ASN B 1 830 ? 159.866 177.641 203.460 1.00 82.54 830 ASN B C 1
ATOM 6637 O O . ASN B 1 830 ? 158.852 178.340 203.365 1.00 76.26 830 ASN B O 1
ATOM 6642 N N . GLY B 1 831 ? 159.884 176.501 204.141 1.00 81.11 831 GLY B N 1
ATOM 6643 C CA . GLY B 1 831 ? 158.688 175.979 204.758 1.00 78.74 831 GLY B CA 1
ATOM 6644 C C . GLY B 1 831 ? 157.841 175.111 203.860 1.00 77.63 831 GLY B C 1
ATOM 6645 O O . GLY B 1 831 ? 156.748 174.703 204.272 1.00 69.53 831 GLY B O 1
ATOM 6646 N N . GLN B 1 832 ? 158.305 174.817 202.643 1.00 76.60 832 GLN B N 1
ATOM 6647 C CA . GLN B 1 832 ? 157.611 173.859 201.793 1.00 71.94 832 GLN B CA 1
ATOM 6648 C C . GLN B 1 832 ? 157.640 172.456 202.380 1.00 68.85 832 GLN B C 1
ATOM 6649 O O . GLN B 1 832 ? 156.803 171.625 202.013 1.00 59.99 832 GLN B O 1
ATOM 6655 N N . LEU B 1 833 ? 158.583 172.176 203.274 1.00 58.82 833 LEU B N 1
ATOM 6656 C CA . LEU B 1 833 ? 158.607 170.913 203.998 1.00 54.98 833 LEU B CA 1
ATOM 6657 C C . LEU B 1 833 ? 157.971 171.086 205.372 1.00 50.65 833 LEU B C 1
ATOM 6658 O O . LEU B 1 833 ? 157.962 172.184 205.929 1.00 45.59 833 LEU B O 1
ATOM 6663 N N . GLY C 2 60 ? 170.910 213.633 246.262 1.00 64.15 60 GLY C N 1
ATOM 6664 C CA . GLY C 2 60 ? 171.896 212.999 247.115 1.00 65.03 60 GLY C CA 1
ATOM 6665 C C . GLY C 2 60 ? 171.441 211.662 247.664 1.00 69.68 60 GLY C C 1
ATOM 6666 O O . GLY C 2 60 ? 172.146 211.034 248.454 1.00 64.78 60 GLY C O 1
ATOM 6667 N N . VAL C 2 61 ? 170.259 211.221 247.242 1.00 77.58 61 VAL C N 1
ATOM 6668 C CA . VAL C 2 61 ? 169.674 209.963 247.692 1.00 80.09 61 VAL C CA 1
ATOM 6669 C C . VAL C 2 61 ? 169.643 209.005 246.510 1.00 83.13 61 VAL C C 1
ATOM 6670 O O . VAL C 2 61 ? 168.935 209.244 245.524 1.00 80.00 61 VAL C O 1
ATOM 6674 N N . TYR C 2 62 ? 170.392 207.912 246.621 1.00 84.44 62 TYR C N 1
ATOM 6675 C CA . TYR C 2 62 ? 170.481 206.911 245.567 1.00 85.86 62 TYR C CA 1
ATOM 6676 C C . TYR C 2 62 ? 169.410 205.848 245.766 1.00 85.81 62 TYR C C 1
ATOM 6677 O O . TYR C 2 62 ? 169.278 205.289 246.859 1.00 82.82 62 TYR C O 1
ATOM 6686 N N . SER C 2 63 ? 168.652 205.566 244.712 1.00 88.31 63 SER C N 1
ATOM 6687 C CA . SER C 2 63 ? 167.604 204.561 244.762 1.00 88.44 63 SER C CA 1
ATOM 6688 C C . SER C 2 63 ? 167.761 203.605 243.589 1.00 89.62 63 SER C C 1
ATOM 6689 O O . SER C 2 63 ? 168.470 203.885 242.620 1.00 87.03 63 SER C O 1
ATOM 6692 N N . GLU C 2 64 ? 167.072 202.470 243.688 1.00 88.92 64 GLU C N 1
ATOM 6693 C CA . GLU C 2 64 ? 167.204 201.411 242.696 1.00 89.78 64 GLU C CA 1
ATOM 6694 C C . GLU C 2 64 ? 166.839 201.928 241.315 1.00 89.77 64 GLU C C 1
ATOM 6695 O O . GLU C 2 64 ? 165.755 202.481 241.114 1.00 86.74 64 GLU C O 1
ATOM 6701 N N . LEU C 2 65 ? 167.747 201.753 240.358 1.00 90.65 65 LEU C N 1
ATOM 6702 C CA . LEU C 2 65 ? 167.420 202.033 238.970 1.00 90.54 65 LEU C CA 1
ATOM 6703 C C . LEU C 2 65 ? 167.238 200.731 238.198 1.00 90.73 65 LEU C C 1
ATOM 6704 O O . LEU C 2 65 ? 166.189 200.536 237.577 1.00 87.16 65 LEU C O 1
ATOM 6709 N N . HIS C 2 66 ? 168.219 199.824 238.210 1.00 91.18 66 HIS C N 1
ATOM 6710 C CA . HIS C 2 66 ? 168.026 198.568 237.494 1.00 91.60 66 HIS C CA 1
ATOM 6711 C C . HIS C 2 66 ? 168.955 197.514 238.076 1.00 92.65 66 HIS C C 1
ATOM 6712 O O . HIS C 2 66 ? 170.008 197.826 238.638 1.00 90.34 66 HIS C O 1
ATOM 6719 N N . SER C 2 67 ? 168.572 196.255 237.888 1.00 92.05 67 SER C N 1
ATOM 6720 C CA . SER C 2 67 ? 169.376 195.121 238.316 1.00 92.07 67 SER C CA 1
ATOM 6721 C C . SER C 2 67 ? 169.429 194.118 237.174 1.00 92.65 67 SER C C 1
ATOM 6722 O O . SER C 2 67 ? 168.416 193.861 236.516 1.00 89.44 67 SER C O 1
ATOM 6725 N N . VAL C 2 68 ? 170.615 193.551 236.944 1.00 92.70 68 VAL C N 1
ATOM 6726 C CA . VAL C 2 68 ? 170.844 192.649 235.822 1.00 93.03 68 VAL C CA 1
ATOM 6727 C C . VAL C 2 68 ? 171.668 191.456 236.290 1.00 93.67 68 VAL C C 1
ATOM 6728 O O . VAL C 2 68 ? 172.324 191.497 237.330 1.00 91.93 68 VAL C O 1
ATOM 6732 N N . VAL C 2 69 ? 171.604 190.372 235.523 1.00 91.82 69 VAL C N 1
ATOM 6733 C CA . VAL C 2 69 ? 172.376 189.164 235.794 1.00 91.35 69 VAL C CA 1
ATOM 6734 C C . VAL C 2 69 ? 173.477 189.065 234.746 1.00 91.69 69 VAL C C 1
ATOM 6735 O O . VAL C 2 69 ? 173.196 188.833 233.563 1.00 89.24 69 VAL C O 1
ATOM 6739 N N . ALA C 2 70 ? 174.735 189.236 235.166 1.00 90.51 70 ALA C N 1
ATOM 6740 C CA . ALA C 2 70 ? 175.844 189.026 234.242 1.00 89.92 70 ALA C CA 1
ATOM 6741 C C . ALA C 2 70 ? 176.021 187.546 233.930 1.00 90.36 70 ALA C C 1
ATOM 6742 O O . ALA C 2 70 ? 176.255 187.172 232.775 1.00 86.15 70 ALA C O 1
ATOM 6744 N N . GLU C 2 71 ? 175.913 186.691 234.943 1.00 90.42 71 GLU C N 1
ATOM 6745 C CA . GLU C 2 71 ? 175.978 185.250 234.749 1.00 90.12 71 GLU C CA 1
ATOM 6746 C C . GLU C 2 71 ? 175.223 184.570 235.879 1.00 90.98 71 GLU C C 1
ATOM 6747 O O . GLU C 2 71 ? 175.446 184.883 237.052 1.00 88.29 71 GLU C O 1
ATOM 6753 N N . VAL C 2 72 ? 174.342 183.637 235.522 1.00 90.34 72 VAL C N 1
ATOM 6754 C CA . VAL C 2 72 ? 173.525 182.965 236.523 1.00 90.11 72 VAL C CA 1
ATOM 6755 C C . VAL C 2 72 ? 174.384 181.989 237.313 1.00 90.67 72 VAL C C 1
ATOM 6756 O O . VAL C 2 72 ? 175.143 181.194 236.743 1.00 87.40 72 VAL C O 1
ATOM 6760 N N . GLY C 2 73 ? 174.297 182.071 238.637 1.00 90.61 73 GLY C N 1
ATOM 6761 C CA . GLY C 2 73 ? 174.977 181.130 239.496 1.00 90.90 73 GLY C CA 1
ATOM 6762 C C . GLY C 2 73 ? 176.477 181.291 239.582 1.00 92.43 73 GLY C C 1
ATOM 6763 O O . GLY C 2 73 ? 177.115 180.555 240.341 1.00 88.42 73 GLY C O 1
ATOM 6764 N N . VAL C 2 74 ? 177.064 182.217 238.838 1.00 93.19 74 VAL C N 1
ATOM 6765 C CA . VAL C 2 74 ? 178.498 182.480 238.885 1.00 93.98 74 VAL C CA 1
ATOM 6766 C C . VAL C 2 74 ? 178.692 183.878 239.456 1.00 94.55 74 VAL C C 1
ATOM 6767 O O . VAL C 2 74 ? 178.216 184.853 238.862 1.00 92.81 74 VAL C O 1
ATOM 6771 N N . PRO C 2 75 ? 179.372 184.024 240.587 1.00 94.93 75 PRO C N 1
ATOM 6772 C CA . PRO C 2 75 ? 179.431 185.328 241.248 1.00 95.05 75 PRO C CA 1
ATOM 6773 C C . PRO C 2 75 ? 180.167 186.350 240.405 1.00 95.49 75 PRO C C 1
ATOM 6774 O O . PRO C 2 75 ? 181.091 186.024 239.657 1.00 94.20 75 PRO C O 1
ATOM 6778 N N . VAL C 2 76 ? 179.746 187.605 240.537 1.00 95.57 76 VAL C N 1
ATOM 6779 C CA . VAL C 2 76 ? 180.560 188.697 240.034 1.00 95.82 76 VAL C CA 1
ATOM 6780 C C . VAL C 2 76 ? 181.849 188.752 240.834 1.00 95.75 76 VAL C C 1
ATOM 6781 O O . VAL C 2 76 ? 181.831 188.819 242.070 1.00 94.26 76 VAL C O 1
ATOM 6785 N N . SER C 2 77 ? 182.973 188.727 240.135 1.00 96.13 77 SER C N 1
ATOM 6786 C CA . SER C 2 77 ? 184.264 188.754 240.794 1.00 96.05 77 SER C CA 1
ATOM 6787 C C . SER C 2 77 ? 184.903 190.128 240.727 1.00 96.05 77 SER C C 1
ATOM 6788 O O . SER C 2 77 ? 185.755 190.436 241.567 1.00 93.64 77 SER C O 1
ATOM 6791 N N . VAL C 2 78 ? 184.498 190.959 239.764 1.00 96.45 78 VAL C N 1
ATOM 6792 C CA . VAL C 2 78 ? 184.908 192.362 239.758 1.00 96.51 78 VAL C CA 1
ATOM 6793 C C . VAL C 2 78 ? 184.042 193.139 238.772 1.00 96.71 78 VAL C C 1
ATOM 6794 O O . VAL C 2 78 ? 183.526 192.577 237.799 1.00 95.26 78 VAL C O 1
ATOM 6798 N N . SER C 2 79 ? 183.820 194.423 239.053 1.00 96.46 79 SER C N 1
ATOM 6799 C CA . SER C 2 79 ? 183.043 195.294 238.182 1.00 96.06 79 SER C CA 1
ATOM 6800 C C . SER C 2 79 ? 183.765 196.628 238.036 1.00 96.35 79 SER C C 1
ATOM 6801 O O . SER C 2 79 ? 184.517 197.039 238.922 1.00 94.33 79 SER C O 1
ATOM 6804 N N . HIS C 2 80 ? 183.532 197.300 236.906 1.00 96.93 80 HIS C N 1
ATOM 6805 C CA . HIS C 2 80 ? 184.265 198.530 236.602 1.00 97.31 80 HIS C CA 1
ATOM 6806 C C . HIS C 2 80 ? 183.523 199.338 235.547 1.00 97.57 80 HIS C C 1
ATOM 6807 O O . HIS C 2 80 ? 183.397 198.893 234.404 1.00 96.50 80 HIS C O 1
ATOM 6814 N N . PHE C 2 81 ? 183.031 200.510 235.930 1.00 97.18 81 PHE C N 1
ATOM 6815 C CA . PHE C 2 81 ? 182.421 201.404 234.959 1.00 97.14 81 PHE C CA 1
ATOM 6816 C C . PHE C 2 81 ? 183.500 201.914 234.012 1.00 96.99 81 PHE C C 1
ATOM 6817 O O . PHE C 2 81 ? 184.636 202.164 234.425 1.00 95.18 81 PHE C O 1
ATOM 6825 N N . ASP C 2 82 ? 183.160 202.049 232.734 1.00 97.22 82 ASP C N 1
ATOM 6826 C CA . ASP C 2 82 ? 184.094 202.621 231.774 1.00 97.39 82 ASP C CA 1
ATOM 6827 C C . ASP C 2 82 ? 184.032 204.138 231.880 1.00 97.13 82 ASP C C 1
ATOM 6828 O O . ASP C 2 82 ? 182.957 204.730 231.751 1.00 95.47 82 ASP C O 1
ATOM 6833 N N . LEU C 2 83 ? 185.181 204.768 232.115 1.00 96.56 83 LEU C N 1
ATOM 6834 C CA . LEU C 2 83 ? 185.206 206.210 232.313 1.00 96.05 83 LEU C CA 1
ATOM 6835 C C . LEU C 2 83 ? 185.164 206.984 231.005 1.00 96.09 83 LEU C C 1
ATOM 6836 O O . LEU C 2 83 ? 184.992 208.207 231.033 1.00 92.48 83 LEU C O 1
ATOM 6841 N N . HIS C 2 84 ? 185.319 206.307 229.870 1.00 96.76 84 HIS C N 1
ATOM 6842 C CA . HIS C 2 84 ? 185.300 206.961 228.570 1.00 96.39 84 HIS C CA 1
ATOM 6843 C C . HIS C 2 84 ? 183.928 206.938 227.914 1.00 96.37 84 HIS C C 1
ATOM 6844 O O . HIS C 2 84 ? 183.623 207.825 227.109 1.00 92.77 84 HIS C O 1
ATOM 6851 N N . GLU C 2 85 ? 183.099 205.945 228.224 1.00 96.35 85 GLU C N 1
ATOM 6852 C CA . GLU C 2 85 ? 181.783 205.802 227.620 1.00 96.32 85 GLU C CA 1
ATOM 6853 C C . GLU C 2 85 ? 180.765 205.452 228.694 1.00 96.57 85 GLU C C 1
ATOM 6854 O O . GLU C 2 85 ? 181.111 205.192 229.847 1.00 94.87 85 GLU C O 1
ATOM 6860 N N . GLU C 2 86 ? 179.490 205.445 228.304 1.00 96.46 86 GLU C N 1
ATOM 6861 C CA . GLU C 2 86 ? 178.412 205.055 229.212 1.00 96.24 86 GLU C CA 1
ATOM 6862 C C . GLU C 2 86 ? 178.330 203.530 229.302 1.00 96.13 86 GLU C C 1
ATOM 6863 O O . GLU C 2 86 ? 177.301 202.901 229.043 1.00 94.10 86 GLU C O 1
ATOM 6869 N N . MET C 2 87 ? 179.450 202.944 229.713 1.00 96.37 87 MET C N 1
ATOM 6870 C CA . MET C 2 87 ? 179.608 201.505 229.720 1.00 96.39 87 MET C CA 1
ATOM 6871 C C . MET C 2 87 ? 179.927 201.040 231.129 1.00 97.02 87 MET C C 1
ATOM 6872 O O . MET C 2 87 ? 180.385 201.810 231.975 1.00 95.79 87 MET C O 1
ATOM 6877 N N . LEU C 2 88 ? 179.735 199.747 231.353 1.00 96.93 88 LEU C N 1
ATOM 6878 C CA . LEU C 2 88 ? 180.104 199.131 232.616 1.00 97.16 88 LEU C CA 1
ATOM 6879 C C . LEU C 2 88 ? 180.550 197.718 232.279 1.00 97.26 88 LEU C C 1
ATOM 6880 O O . LEU C 2 88 ? 179.978 197.085 231.393 1.00 96.05 88 LEU C O 1
ATOM 6885 N N . TRP C 2 89 ? 181.570 197.227 232.965 1.00 97.51 89 TRP C N 1
ATOM 6886 C CA . TRP C 2 89 ? 182.127 195.917 232.677 1.00 97.76 89 TRP C CA 1
ATOM 6887 C C . TRP C 2 89 ? 181.995 195.044 233.911 1.00 97.60 89 TRP C C 1
ATOM 6888 O O . TRP C 2 89 ? 182.362 195.464 235.012 1.00 96.62 89 TRP C O 1
ATOM 6899 N N . VAL C 2 90 ? 181.477 193.833 233.731 1.00 97.24 90 VAL C N 1
ATOM 6900 C CA . VAL C 2 90 ? 181.294 192.906 234.834 1.00 97.12 90 VAL C CA 1
ATOM 6901 C C . VAL C 2 90 ? 181.991 191.605 234.480 1.00 97.14 90 VAL C C 1
ATOM 6902 O O . VAL C 2 90 ? 181.700 191.004 233.435 1.00 95.75 90 VAL C O 1
ATOM 6906 N N . GLY C 2 91 ? 182.905 191.170 235.343 1.00 96.88 91 GLY C N 1
ATOM 6907 C CA . GLY C 2 91 ? 183.585 189.902 235.188 1.00 96.71 91 GLY C CA 1
ATOM 6908 C C . GLY C 2 91 ? 183.209 188.984 236.338 1.00 96.74 91 GLY C C 1
ATOM 6909 O O . GLY C 2 91 ? 183.258 189.383 237.509 1.00 95.18 91 GLY C O 1
ATOM 6910 N N . SER C 2 92 ? 182.876 187.747 235.986 1.00 96.07 92 SER C N 1
ATOM 6911 C CA . SER C 2 92 ? 182.501 186.718 236.937 1.00 95.68 92 SER C CA 1
ATOM 6912 C C . SER C 2 92 ? 183.721 185.896 237.337 1.00 95.86 92 SER C C 1
ATOM 6913 O O . SER C 2 92 ? 184.769 185.933 236.693 1.00 93.95 92 SER C O 1
ATOM 6916 N N . HIS C 2 93 ? 183.572 185.137 238.421 1.00 96.10 93 HIS C N 1
ATOM 6917 C CA . HIS C 2 93 ? 184.674 184.308 238.882 1.00 95.43 93 HIS C CA 1
ATOM 6918 C C . HIS C 2 93 ? 184.968 183.166 237.920 1.00 95.38 93 HIS C C 1
ATOM 6919 O O . HIS C 2 93 ? 186.071 182.612 237.949 1.00 92.14 93 HIS C O 1
ATOM 6926 N N . GLY C 2 94 ? 184.011 182.813 237.063 1.00 93.93 94 GLY C N 1
ATOM 6927 C CA . GLY C 2 94 ? 184.164 181.686 236.164 1.00 93.44 94 GLY C CA 1
ATOM 6928 C C . GLY C 2 94 ? 184.920 181.965 234.885 1.00 94.01 94 GLY C C 1
ATOM 6929 O O . GLY C 2 94 ? 185.186 181.028 234.128 1.00 90.45 94 GLY C O 1
ATOM 6930 N N . GLY C 2 95 ? 185.274 183.217 234.624 1.00 94.71 95 GLY C N 1
ATOM 6931 C CA . GLY C 2 95 ? 186.025 183.563 233.437 1.00 94.83 95 GLY C CA 1
ATOM 6932 C C . GLY C 2 95 ? 185.234 184.121 232.271 1.00 95.45 95 GLY C C 1
ATOM 6933 O O . GLY C 2 95 ? 185.775 184.189 231.161 1.00 93.02 95 GLY C O 1
ATOM 6934 N N . HIS C 2 96 ? 183.982 184.517 232.479 1.00 95.82 96 HIS C N 1
ATOM 6935 C CA . HIS C 2 96 ? 183.154 185.096 231.430 1.00 95.97 96 HIS C CA 1
ATOM 6936 C C . HIS C 2 96 ? 182.857 186.548 231.771 1.00 96.29 96 HIS C C 1
ATOM 6937 O O . HIS C 2 96 ? 182.433 186.851 232.891 1.00 95.23 96 HIS C O 1
ATOM 6944 N N . ALA C 2 97 ? 183.066 187.439 230.805 1.00 96.37 97 ALA C N 1
ATOM 6945 C CA . ALA C 2 97 ? 182.938 188.871 231.012 1.00 96.52 97 ALA C CA 1
ATOM 6946 C C . ALA C 2 97 ? 181.894 189.455 230.072 1.00 96.55 97 ALA C C 1
ATOM 6947 O O . ALA C 2 97 ? 181.683 188.957 228.957 1.00 94.96 97 ALA C O 1
ATOM 6949 N N . THR C 2 98 ? 181.228 190.510 230.543 1.00 96.61 98 THR C N 1
ATOM 6950 C CA . THR C 2 98 ? 180.184 191.155 229.760 1.00 96.61 98 THR C CA 1
ATOM 6951 C C . THR C 2 98 ? 180.160 192.652 230.041 1.00 96.94 98 THR C C 1
ATOM 6952 O O . THR C 2 98 ? 180.243 193.078 231.197 1.00 96.06 98 THR C O 1
ATOM 6956 N N . SER C 2 99 ? 180.050 193.443 228.979 1.00 96.90 99 SER C N 1
ATOM 6957 C CA . SER C 2 99 ? 179.880 194.884 229.096 1.00 96.70 99 SER C CA 1
ATOM 6958 C C . SER C 2 99 ? 178.423 195.266 228.868 1.00 96.66 99 SER C C 1
ATOM 6959 O O . SER C 2 99 ? 177.693 194.603 228.128 1.00 94.87 99 SER C O 1
ATOM 6962 N N . PHE C 2 100 ? 178.006 196.350 229.510 1.00 96.88 100 PHE C N 1
ATOM 6963 C CA . PHE C 2 100 ? 176.645 196.845 229.401 1.00 96.66 100 PHE C CA 1
ATOM 6964 C C . PHE C 2 100 ? 176.641 198.346 229.156 1.00 96.54 100 PHE C C 1
ATOM 6965 O O . PHE C 2 100 ? 177.504 199.083 229.638 1.00 95.10 100 PHE C O 1
ATOM 6973 N N . PHE C 2 101 ? 175.641 198.775 228.399 1.00 96.18 101 PHE C N 1
ATOM 6974 C CA . PHE C 2 101 ? 175.458 200.147 227.960 1.00 95.77 101 PHE C CA 1
ATOM 6975 C C . PHE C 2 101 ? 174.281 200.773 228.685 1.00 95.37 101 PHE C C 1
ATOM 6976 O O . PHE C 2 101 ? 173.215 200.148 228.800 1.00 93.63 101 PHE C O 1
ATOM 6984 N N . GLY C 2 102 ? 174.490 201.996 229.180 1.00 93.75 102 GLY C N 1
ATOM 6985 C CA . GLY C 2 102 ? 173.420 202.882 229.571 1.00 93.73 102 GLY C CA 1
ATOM 6986 C C . GLY C 2 102 ? 172.577 202.404 230.735 1.00 94.64 102 GLY C C 1
ATOM 6987 O O . GLY C 2 102 ? 172.771 201.312 231.276 1.00 92.51 102 GLY C O 1
ATOM 6988 N N . PRO C 2 103 ? 171.618 203.235 231.149 1.00 94.36 103 PRO C N 1
ATOM 6989 C CA . PRO C 2 103 ? 170.658 202.790 232.170 1.00 93.54 103 PRO C CA 1
ATOM 6990 C C . PRO C 2 103 ? 169.814 201.624 231.705 1.00 93.67 103 PRO C C 1
ATOM 6991 O O . PRO C 2 103 ? 169.344 200.834 232.533 1.00 90.18 103 PRO C O 1
ATOM 6995 N N . ALA C 2 104 ? 169.612 201.491 230.394 1.00 94.05 104 ALA C N 1
ATOM 6996 C CA . ALA C 2 104 ? 168.869 200.376 229.824 1.00 93.59 104 ALA C CA 1
ATOM 6997 C C . ALA C 2 104 ? 169.588 199.047 229.988 1.00 93.92 104 ALA C C 1
ATOM 6998 O O . ALA C 2 104 ? 169.103 198.042 229.457 1.00 91.02 104 ALA C O 1
ATOM 7000 N N . LEU C 2 105 ? 170.743 199.040 230.660 1.00 93.95 105 LEU C N 1
ATOM 7001 C CA . LEU C 2 105 ? 171.480 197.830 231.033 1.00 94.48 105 LEU C CA 1
ATOM 7002 C C . LEU C 2 105 ? 171.780 196.932 229.837 1.00 94.34 105 LEU C C 1
ATOM 7003 O O . LEU C 2 105 ? 172.025 195.735 229.998 1.00 91.68 105 LEU C O 1
ATOM 7008 N N . GLU C 2 106 ? 171.815 197.488 228.631 1.00 94.46 106 GLU C N 1
ATOM 7009 C CA . GLU C 2 106 ? 171.806 196.626 227.457 1.00 93.97 106 GLU C CA 1
ATOM 7010 C C . GLU C 2 106 ? 173.162 195.968 227.238 1.00 94.60 106 GLU C C 1
ATOM 7011 O O . GLU C 2 106 ? 174.206 196.610 227.346 1.00 93.22 106 GLU C O 1
ATOM 7017 N N . ARG C 2 107 ? 173.140 194.676 226.927 1.00 94.47 107 ARG C N 1
ATOM 7018 C CA . ARG C 2 107 ? 174.382 193.945 226.718 1.00 94.55 107 ARG C CA 1
ATOM 7019 C C . ARG C 2 107 ? 175.073 194.446 225.455 1.00 94.46 107 ARG C C 1
ATOM 7020 O O . ARG C 2 107 ? 174.461 194.535 224.386 1.00 92.36 107 ARG C O 1
ATOM 7028 N N . TYR C 2 108 ? 176.343 194.816 225.591 1.00 94.84 108 TYR C N 1
ATOM 7029 C CA . TYR C 2 108 ? 177.161 195.238 224.462 1.00 94.92 108 TYR C CA 1
ATOM 7030 C C . TYR C 2 108 ? 177.943 194.073 223.877 1.00 95.08 108 TYR C C 1
ATOM 7031 O O . TYR C 2 108 ? 177.753 193.702 222.716 1.00 93.24 108 TYR C O 1
ATOM 7040 N N . SER C 2 109 ? 178.827 193.491 224.677 1.00 95.44 109 SER C N 1
ATOM 7041 C CA . SER C 2 109 ? 179.636 192.361 224.262 1.00 95.75 109 SER C CA 1
ATOM 7042 C C . SER C 2 109 ? 179.761 191.402 225.434 1.00 95.80 109 SER C C 1
ATOM 7043 O O . SER C 2 109 ? 179.656 191.803 226.597 1.00 94.68 109 SER C O 1
ATOM 7046 N N . SER C 2 110 ? 179.977 190.130 225.116 1.00 96.41 110 SER C N 1
ATOM 7047 C CA . SER C 2 110 ? 179.988 189.071 226.115 1.00 96.15 110 SER C CA 1
ATOM 7048 C C . SER C 2 110 ? 180.846 187.945 225.572 1.00 96.02 110 SER C C 1
ATOM 7049 O O . SER C 2 110 ? 180.641 187.512 224.436 1.00 94.20 110 SER C O 1
ATOM 7052 N N . PHE C 2 111 ? 181.823 187.508 226.359 1.00 95.31 111 PHE C N 1
ATOM 7053 C CA . PHE C 2 111 ? 182.698 186.425 225.924 1.00 95.58 111 PHE C CA 1
ATOM 7054 C C . PHE C 2 111 ? 183.532 185.922 227.093 1.00 95.61 111 PHE C C 1
ATOM 7055 O O . PHE C 2 111 ? 183.647 186.574 228.131 1.00 94.36 111 PHE C O 1
ATOM 7063 N N . GLN C 2 112 ? 184.127 184.748 226.896 1.00 95.19 112 GLN C N 1
ATOM 7064 C CA . GLN C 2 112 ? 184.971 184.120 227.905 1.00 94.86 112 GLN C CA 1
ATOM 7065 C C . GLN C 2 112 ? 186.381 184.679 227.796 1.00 94.80 112 GLN C C 1
ATOM 7066 O O . GLN C 2 112 ? 187.061 184.465 226.788 1.00 93.29 112 GLN C O 1
ATOM 7072 N N . VAL C 2 113 ? 186.827 185.387 228.828 1.00 95.04 113 VAL C N 1
ATOM 7073 C CA . VAL C 2 113 ? 188.143 186.009 228.759 1.00 94.84 113 VAL C CA 1
ATOM 7074 C C . VAL C 2 113 ? 189.242 184.993 229.033 1.00 94.17 113 VAL C C 1
ATOM 7075 O O . VAL C 2 113 ? 190.283 184.998 228.369 1.00 91.65 113 VAL C O 1
ATOM 7079 N N . ASN C 2 114 ? 189.036 184.111 230.007 1.00 93.89 114 ASN C N 1
ATOM 7080 C CA . ASN C 2 114 ? 189.989 183.054 230.305 1.00 93.05 114 ASN C CA 1
ATOM 7081 C C . ASN C 2 114 ? 189.231 181.894 230.928 1.00 92.37 114 ASN C C 1
ATOM 7082 O O . ASN C 2 114 ? 188.234 182.092 231.626 1.00 88.70 114 ASN C O 1
ATOM 7087 N N . GLY C 2 115 ? 189.715 180.679 230.671 1.00 91.07 115 GLY C N 1
ATOM 7088 C CA . GLY C 2 115 ? 188.965 179.499 231.060 1.00 88.98 115 GLY C CA 1
ATOM 7089 C C . GLY C 2 115 ? 189.031 179.161 232.532 1.00 88.84 115 GLY C C 1
ATOM 7090 O O . GLY C 2 115 ? 188.111 178.532 233.063 1.00 81.94 115 GLY C O 1
ATOM 7091 N N . SER C 2 116 ? 190.094 179.565 233.212 1.00 87.88 116 SER C N 1
ATOM 7092 C CA . SER C 2 116 ? 190.313 179.117 234.581 1.00 87.06 116 SER C CA 1
ATOM 7093 C C . SER C 2 116 ? 190.408 180.245 235.590 1.00 88.88 116 SER C C 1
ATOM 7094 O O . SER C 2 116 ? 189.818 180.151 236.669 1.00 82.78 116 SER C O 1
ATOM 7097 N N . ASP C 2 117 ? 191.123 181.316 235.269 1.00 92.04 117 ASP C N 1
ATOM 7098 C CA . ASP C 2 117 ? 191.405 182.348 236.252 1.00 93.37 117 ASP C CA 1
ATOM 7099 C C . ASP C 2 117 ? 190.226 183.302 236.374 1.00 94.53 117 ASP C C 1
ATOM 7100 O O . ASP C 2 117 ? 189.703 183.791 235.367 1.00 92.31 117 ASP C O 1
ATOM 7105 N N . ASP C 2 118 ? 189.809 183.565 237.608 1.00 94.99 118 ASP C N 1
ATOM 7106 C CA . ASP C 2 118 ? 188.748 184.529 237.835 1.00 95.46 118 ASP C CA 1
ATOM 7107 C C . ASP C 2 118 ? 189.250 185.938 237.549 1.00 96.04 118 ASP C C 1
ATOM 7108 O O . ASP C 2 118 ? 190.448 186.225 237.601 1.00 93.72 118 ASP C O 1
ATOM 7113 N N . ILE C 2 119 ? 188.314 186.825 237.253 1.00 96.20 119 ILE C N 1
ATOM 7114 C CA . ILE C 2 119 ? 188.640 188.195 236.885 1.00 96.63 119 ILE C CA 1
ATOM 7115 C C . ILE C 2 119 ? 188.634 189.058 238.137 1.00 96.43 119 ILE C C 1
ATOM 7116 O O . ILE C 2 119 ? 187.664 189.056 238.901 1.00 95.23 119 ILE C O 1
ATOM 7121 N N . ARG C 2 120 ? 189.719 189.798 238.354 1.00 96.61 120 ARG C N 1
ATOM 7122 C CA . ARG C 2 120 ? 189.882 190.548 239.587 1.00 96.26 120 ARG C CA 1
ATOM 7123 C C . ARG C 2 120 ? 189.999 192.052 239.408 1.00 96.16 120 ARG C C 1
ATOM 7124 O O . ARG C 2 120 ? 189.845 192.776 240.396 1.00 93.51 120 ARG C O 1
ATOM 7132 N N . GLN C 2 121 ? 190.261 192.545 238.201 1.00 96.60 121 GLN C N 1
ATOM 7133 C CA . GLN C 2 121 ? 190.192 193.982 237.986 1.00 96.67 121 GLN C CA 1
ATOM 7134 C C . GLN C 2 121 ? 190.025 194.285 236.505 1.00 97.09 121 GLN C C 1
ATOM 7135 O O . GLN C 2 121 ? 190.646 193.648 235.648 1.00 95.79 121 GLN C O 1
ATOM 7141 N N . ILE C 2 122 ? 189.198 195.287 236.226 1.00 97.18 122 ILE C N 1
ATOM 7142 C CA . ILE C 2 122 ? 188.939 195.776 234.881 1.00 97.27 122 ILE C CA 1
ATOM 7143 C C . ILE C 2 122 ? 189.353 197.236 234.831 1.00 96.98 122 ILE C C 1
ATOM 7144 O O . ILE C 2 122 ? 188.990 198.020 235.716 1.00 95.58 122 ILE C O 1
ATOM 7149 N N . GLN C 2 123 ? 190.133 197.595 233.820 1.00 97.16 123 GLN C N 1
ATOM 7150 C CA . GLN C 2 123 ? 190.610 198.960 233.657 1.00 96.99 123 GLN C CA 1
ATOM 7151 C C . GLN C 2 123 ? 190.136 199.494 232.315 1.00 97.19 123 GLN C C 1
ATOM 7152 O O . GLN C 2 123 ? 190.393 198.883 231.273 1.00 95.84 123 GLN C O 1
ATOM 7158 N N . SER C 2 124 ? 189.446 200.628 232.337 1.00 96.51 124 SER C N 1
ATOM 7159 C CA . SER C 2 124 ? 188.963 201.248 231.113 1.00 96.41 124 SER C CA 1
ATOM 7160 C C . SER C 2 124 ? 190.022 202.212 230.596 1.00 96.13 124 SER C C 1
ATOM 7161 O O . SER C 2 124 ? 190.440 203.126 231.314 1.00 94.23 124 SER C O 1
ATOM 7164 N N . LEU C 2 125 ? 190.457 202.003 229.360 1.00 96.01 125 LEU C N 1
ATOM 7165 C CA . LEU C 2 125 ? 191.394 202.892 228.696 1.00 95.83 125 LEU C CA 1
ATOM 7166 C C . LEU C 2 125 ? 190.721 203.543 227.498 1.00 95.76 125 LEU C C 1
ATOM 7167 O O . LEU C 2 125 ? 189.622 203.166 227.086 1.00 93.49 125 LEU C O 1
ATOM 7172 N N . GLU C 2 126 ? 191.404 204.548 226.953 1.00 94.65 126 GLU C N 1
ATOM 7173 C CA . GLU C 2 126 ? 190.872 205.272 225.807 1.00 93.72 126 GLU C CA 1
ATOM 7174 C C . GLU C 2 126 ? 190.723 204.351 224.607 1.00 93.76 126 GLU C C 1
ATOM 7175 O O . GLU C 2 126 ? 189.756 204.458 223.845 1.00 90.63 126 GLU C O 1
ATOM 7181 N N . ASN C 2 127 ? 191.666 203.429 224.436 1.00 93.04 127 ASN C N 1
ATOM 7182 C CA . ASN C 2 127 ? 191.745 202.613 223.237 1.00 92.31 127 ASN C CA 1
ATOM 7183 C C . ASN C 2 127 ? 191.139 201.227 223.405 1.00 93.25 127 ASN C C 1
ATOM 7184 O O . ASN C 2 127 ? 190.927 200.542 222.400 1.00 89.25 127 ASN C O 1
ATOM 7189 N N . GLY C 2 128 ? 190.851 200.799 224.626 1.00 94.71 128 GLY C N 1
ATOM 7190 C CA . GLY C 2 128 ? 190.355 199.452 224.821 1.00 95.28 128 GLY C CA 1
ATOM 7191 C C . GLY C 2 128 ? 190.063 199.156 226.273 1.00 96.29 128 GLY C C 1
ATOM 7192 O O . GLY C 2 128 ? 189.890 200.065 227.088 1.00 94.68 128 GLY C O 1
ATOM 7193 N N . ILE C 2 129 ? 190.000 197.859 226.583 1.00 96.70 129 ILE C N 1
ATOM 7194 C CA . ILE C 2 129 ? 189.643 197.367 227.908 1.00 97.11 129 ILE C CA 1
ATOM 7195 C C . ILE C 2 129 ? 190.741 196.432 228.394 1.00 97.21 129 ILE C C 1
ATOM 7196 O O . ILE C 2 129 ? 191.199 195.562 227.642 1.00 96.17 129 ILE C O 1
ATOM 7201 N N . LEU C 2 130 ? 191.159 196.608 229.647 1.00 97.12 130 LEU C N 1
ATOM 7202 C CA . LEU C 2 130 ? 192.141 195.745 230.288 1.00 97.29 130 LEU C CA 1
ATOM 7203 C C . LEU C 2 130 ? 191.422 194.806 231.249 1.00 97.47 130 LEU C C 1
ATOM 7204 O O . LEU C 2 130 ? 190.736 195.265 232.169 1.00 96.58 130 LEU C O 1
ATOM 7209 N N . PHE C 2 131 ? 191.594 193.505 231.042 1.00 97.24 131 PHE C N 1
ATOM 7210 C CA . PHE C 2 131 ? 191.030 192.475 231.900 1.00 97.35 131 PHE C CA 1
ATOM 7211 C C . PHE C 2 131 ? 192.135 191.806 232.701 1.00 97.06 131 PHE C C 1
ATOM 7212 O O . PHE C 2 131 ? 193.209 191.496 232.163 1.00 95.92 131 PHE C O 1
ATOM 7220 N N . LEU C 2 132 ? 191.849 191.564 233.980 1.00 96.94 132 LEU C N 1
ATOM 7221 C CA . LEU C 2 132 ? 192.811 191.027 234.926 1.00 97.01 132 LEU C CA 1
ATOM 7222 C C . LEU C 2 132 ? 192.316 189.690 235.448 1.00 97.00 132 LEU C C 1
ATOM 7223 O O . LEU C 2 132 ? 191.184 189.590 235.927 1.00 95.85 132 LEU C O 1
ATOM 7228 N N . THR C 2 133 ? 193.164 188.671 235.363 1.00 96.79 133 THR C N 1
ATOM 7229 C CA . THR C 2 133 ? 192.835 187.372 235.930 1.00 96.38 133 THR C CA 1
ATOM 7230 C C . THR C 2 133 ? 193.946 186.922 236.866 1.00 95.93 133 THR C C 1
ATOM 7231 O O . THR C 2 133 ? 194.843 187.705 237.193 1.00 94.33 133 THR C O 1
ATOM 7235 N N . LYS C 2 134 ? 193.893 185.666 237.308 1.00 95.74 134 LYS C N 1
ATOM 7236 C CA . LYS C 2 134 ? 194.908 185.181 238.233 1.00 95.39 134 LYS C CA 1
ATOM 7237 C C . LYS C 2 134 ? 196.275 185.068 237.573 1.00 94.84 134 LYS C C 1
ATOM 7238 O O . LYS C 2 134 ? 197.296 185.276 238.238 1.00 91.85 134 LYS C O 1
ATOM 7244 N N . ASN C 2 135 ? 196.326 184.744 236.276 1.00 94.16 135 ASN C N 1
ATOM 7245 C CA . ASN C 2 135 ? 197.611 184.470 235.641 1.00 93.38 135 ASN C CA 1
ATOM 7246 C C . ASN C 2 135 ? 197.720 185.088 234.251 1.00 94.05 135 ASN C C 1
ATOM 7247 O O . ASN C 2 135 ? 198.395 184.531 233.379 1.00 89.54 135 ASN C O 1
ATOM 7252 N N . ASN C 2 136 ? 197.081 186.233 234.021 1.00 95.11 136 ASN C N 1
ATOM 7253 C CA . ASN C 2 136 ? 197.103 186.824 232.691 1.00 95.17 136 ASN C CA 1
ATOM 7254 C C . ASN C 2 136 ? 196.718 188.295 232.785 1.00 95.83 136 ASN C C 1
ATOM 7255 O O . ASN C 2 136 ? 196.138 188.740 233.778 1.00 94.59 136 ASN C O 1
ATOM 7260 N N . LEU C 2 137 ? 197.057 189.046 231.735 1.00 95.79 137 LEU C N 1
ATOM 7261 C CA . LEU C 2 137 ? 196.587 190.416 231.556 1.00 95.91 137 LEU C CA 1
ATOM 7262 C C . LEU C 2 137 ? 196.217 190.595 230.093 1.00 95.81 137 LEU C C 1
ATOM 7263 O O . LEU C 2 137 ? 197.084 190.489 229.219 1.00 94.29 137 LEU C O 1
ATOM 7268 N N . LYS C 2 138 ? 194.946 190.876 229.812 1.00 96.26 138 LYS C N 1
ATOM 7269 C CA . LYS C 2 138 ? 194.476 190.913 228.431 1.00 96.08 138 LYS C CA 1
ATOM 7270 C C . LYS C 2 138 ? 193.996 192.312 228.073 1.00 96.40 138 LYS C C 1
ATOM 7271 O O . LYS C 2 138 ? 193.027 192.804 228.659 1.00 95.33 138 LYS C O 1
ATOM 7277 N N . TYR C 2 139 ? 194.662 192.949 227.109 1.00 96.00 139 TYR C N 1
ATOM 7278 C CA . TYR C 2 139 ? 194.200 194.218 226.564 1.00 96.27 139 TYR C CA 1
ATOM 7279 C C . TYR C 2 139 ? 193.474 193.905 225.266 1.00 96.04 139 TYR C C 1
ATOM 7280 O O . TYR C 2 139 ? 194.069 193.340 224.344 1.00 94.62 139 TYR C O 1
ATOM 7289 N N . MET C 2 140 ? 192.187 194.232 225.212 1.00 96.20 140 MET C N 1
ATOM 7290 C CA . MET C 2 140 ? 191.358 193.812 224.096 1.00 96.00 140 MET C CA 1
ATOM 7291 C C . MET C 2 140 ? 190.463 194.968 223.675 1.00 96.14 140 MET C C 1
ATOM 7292 O O . MET C 2 140 ? 190.128 195.839 224.482 1.00 94.84 140 MET C O 1
ATOM 7297 N N . ALA C 2 141 ? 190.090 194.971 222.399 1.00 95.54 141 ALA C N 1
ATOM 7298 C CA . ALA C 2 141 ? 189.185 195.972 221.863 1.00 95.28 141 ALA C CA 1
ATOM 7299 C C . ALA C 2 141 ? 187.777 195.772 222.413 1.00 95.48 141 ALA C C 1
ATOM 7300 O O . ALA C 2 141 ? 187.404 194.689 222.871 1.00 94.03 141 ALA C O 1
ATOM 7302 N N . ARG C 2 142 ? 186.986 196.843 222.351 1.00 95.36 142 ARG C N 1
ATOM 7303 C CA . ARG C 2 142 ? 185.638 196.799 222.900 1.00 95.65 142 ARG C CA 1
ATOM 7304 C C . ARG C 2 142 ? 184.772 195.780 222.175 1.00 95.51 142 ARG C C 1
ATOM 7305 O O . ARG C 2 142 ? 183.861 195.201 222.775 1.00 93.84 142 ARG C O 1
ATOM 7313 N N . GLY C 2 143 ? 185.049 195.534 220.900 1.00 94.63 143 GLY C N 1
ATOM 7314 C CA . GLY C 2 143 ? 184.291 194.550 220.155 1.00 94.28 143 GLY C CA 1
ATOM 7315 C C . GLY C 2 143 ? 184.757 193.124 220.315 1.00 94.83 143 GLY C C 1
ATOM 7316 O O . GLY C 2 143 ? 184.076 192.209 219.843 1.00 92.26 143 GLY C O 1
ATOM 7317 N N . GLY C 2 144 ? 185.898 192.910 220.963 1.00 93.96 144 GLY C N 1
ATOM 7318 C CA . GLY C 2 144 ? 186.398 191.577 221.228 1.00 93.45 144 GLY C CA 1
ATOM 7319 C C . GLY C 2 144 ? 187.696 191.214 220.538 1.00 94.02 144 GLY C C 1
ATOM 7320 O O . GLY C 2 144 ? 188.233 190.133 220.809 1.00 91.08 144 GLY C O 1
ATOM 7321 N N . LEU C 2 145 ? 188.217 192.057 219.653 1.00 93.56 145 LEU C N 1
ATOM 7322 C CA . LEU C 2 145 ? 189.508 191.771 219.043 1.00 93.17 145 LEU C CA 1
ATOM 7323 C C . LEU C 2 145 ? 190.621 191.934 220.068 1.00 93.83 145 LEU C C 1
ATOM 7324 O O . LEU C 2 145 ? 190.694 192.947 220.764 1.00 92.40 145 LEU C O 1
ATOM 7329 N N . ILE C 2 146 ? 191.512 190.949 220.137 1.00 94.09 146 ILE C N 1
ATOM 7330 C CA . ILE C 2 146 ? 192.592 190.992 221.112 1.00 93.95 146 ILE C CA 1
ATOM 7331 C C . ILE C 2 146 ? 193.636 192.008 220.677 1.00 93.67 146 ILE C C 1
ATOM 7332 O O . ILE C 2 146 ? 194.152 191.951 219.554 1.00 91.83 146 ILE C O 1
ATOM 7337 N N . ILE C 2 147 ? 193.949 192.951 221.565 1.00 94.37 147 ILE C N 1
ATOM 7338 C CA . ILE C 2 147 ? 195.021 193.905 221.294 1.00 93.59 147 ILE C CA 1
ATOM 7339 C C . ILE C 2 147 ? 196.369 193.295 221.645 1.00 93.37 147 ILE C C 1
ATOM 7340 O O . ILE C 2 147 ? 197.238 193.119 220.784 1.00 91.73 147 ILE C O 1
ATOM 7345 N N . PHE C 2 148 ? 196.564 192.971 222.918 1.00 93.69 148 PHE C N 1
ATOM 7346 C CA . PHE C 2 148 ? 197.729 192.199 223.317 1.00 93.69 148 PHE C CA 1
ATOM 7347 C C . PHE C 2 148 ? 197.363 191.339 224.515 1.00 94.08 148 PHE C C 1
ATOM 7348 O O . PHE C 2 148 ? 196.370 191.580 225.207 1.00 93.01 148 PHE C O 1
ATOM 7356 N N . ASP C 2 149 ? 198.180 190.316 224.744 1.00 94.24 149 ASP C N 1
ATOM 7357 C CA . ASP C 2 149 ? 197.905 189.313 225.769 1.00 93.72 149 ASP C CA 1
ATOM 7358 C C . ASP C 2 149 ? 199.214 189.046 226.504 1.00 93.98 149 ASP C C 1
ATOM 7359 O O . ASP C 2 149 ? 200.052 188.276 226.027 1.00 91.80 149 ASP C O 1
ATOM 7364 N N . TYR C 2 150 ? 199.392 189.688 227.655 1.00 94.51 150 TYR C N 1
ATOM 7365 C CA . TYR C 2 150 ? 200.614 189.572 228.437 1.00 94.70 150 TYR C CA 1
ATOM 7366 C C . TYR C 2 150 ? 200.385 188.512 229.507 1.00 94.76 150 TYR C C 1
ATOM 7367 O O . TYR C 2 150 ? 199.665 188.747 230.483 1.00 93.14 150 TYR C O 1
ATOM 7376 N N . LEU C 2 151 ? 200.992 187.346 229.319 1.00 93.63 151 LEU C N 1
ATOM 7377 C CA . LEU C 2 151 ? 200.852 186.268 230.285 1.00 92.85 151 LEU C CA 1
ATOM 7378 C C . LEU C 2 151 ? 201.770 186.511 231.471 1.00 92.86 151 LEU C C 1
ATOM 7379 O O . LEU C 2 151 ? 202.966 186.773 231.304 1.00 89.48 151 LEU C O 1
ATOM 7384 N N . LEU C 2 152 ? 201.203 186.429 232.665 1.00 92.94 152 LEU C N 1
ATOM 7385 C CA . LEU C 2 152 ? 201.938 186.680 233.889 1.00 92.44 152 LEU C CA 1
ATOM 7386 C C . LEU C 2 152 ? 202.470 185.373 234.467 1.00 92.07 152 LEU C C 1
ATOM 7387 O O . LEU C 2 152 ? 202.050 184.276 234.091 1.00 88.35 152 LEU C O 1
ATOM 7392 N N . ASP C 2 153 ? 203.415 185.507 235.393 1.00 91.50 153 ASP C N 1
ATOM 7393 C CA . ASP C 2 153 ? 203.976 184.341 236.057 1.00 90.92 153 ASP C CA 1
ATOM 7394 C C . ASP C 2 153 ? 202.897 183.623 236.856 1.00 90.72 153 ASP C C 1
ATOM 7395 O O . ASP C 2 153 ? 202.099 184.249 237.560 1.00 86.42 153 ASP C O 1
ATOM 7400 N N . GLU C 2 154 ? 202.870 182.294 236.734 1.00 89.33 154 GLU C N 1
ATOM 7401 C CA . GLU C 2 154 ? 201.909 181.505 237.496 1.00 88.19 154 GLU C CA 1
ATOM 7402 C C . GLU C 2 154 ? 202.159 181.631 238.992 1.00 88.86 154 GLU C C 1
ATOM 7403 O O . GLU C 2 154 ? 201.236 181.457 239.796 1.00 84.30 154 GLU C O 1
ATOM 7409 N N . ASN C 2 155 ? 203.395 181.945 239.380 1.00 88.74 155 ASN C N 1
ATOM 7410 C CA . ASN C 2 155 ? 203.779 182.098 240.776 1.00 88.23 155 ASN C CA 1
ATOM 7411 C C . ASN C 2 155 ? 203.298 183.405 241.391 1.00 89.64 155 ASN C C 1
ATOM 7412 O O . ASN C 2 155 ? 203.556 183.642 242.576 1.00 85.10 155 ASN C O 1
ATOM 7417 N N . GLU C 2 156 ? 202.617 184.255 240.630 1.00 89.56 156 GLU C N 1
ATOM 7418 C CA . GLU C 2 156 ? 202.142 185.542 241.120 1.00 90.33 156 GLU C CA 1
ATOM 7419 C C . GLU C 2 156 ? 200.623 185.504 241.209 1.00 91.66 156 GLU C C 1
ATOM 7420 O O . GLU C 2 156 ? 199.946 185.273 240.201 1.00 88.70 156 GLU C O 1
ATOM 7426 N N . ASP C 2 157 ? 200.094 185.725 242.410 1.00 93.22 157 ASP C N 1
ATOM 7427 C CA . ASP C 2 157 ? 198.648 185.789 242.610 1.00 94.16 157 ASP C CA 1
ATOM 7428 C C . ASP C 2 157 ? 198.202 187.192 242.223 1.00 94.54 157 ASP C C 1
ATOM 7429 O O . ASP C 2 157 ? 198.027 188.075 243.063 1.00 91.44 157 ASP C O 1
ATOM 7434 N N . MET C 2 158 ? 198.026 187.387 240.921 1.00 95.15 158 MET C N 1
ATOM 7435 C CA . MET C 2 158 ? 197.700 188.694 240.375 1.00 95.59 158 MET C CA 1
ATOM 7436 C C . MET C 2 158 ? 196.328 189.155 240.852 1.00 95.66 158 MET C C 1
ATOM 7437 O O . MET C 2 158 ? 195.327 188.461 240.657 1.00 93.56 158 MET C O 1
ATOM 7442 N N . HIS C 2 159 ? 196.279 190.330 241.482 1.00 95.69 159 HIS C N 1
ATOM 7443 C CA . HIS C 2 159 ? 195.020 190.808 242.043 1.00 95.35 159 HIS C CA 1
ATOM 7444 C C . HIS C 2 159 ? 194.670 192.259 241.716 1.00 95.33 159 HIS C C 1
ATOM 7445 O O . HIS C 2 159 ? 193.506 192.563 241.438 1.00 92.14 159 HIS C O 1
ATOM 7452 N N . SER C 2 160 ? 195.649 193.163 241.745 1.00 95.62 160 SER C N 1
ATOM 7453 C CA . SER C 2 160 ? 195.382 194.598 241.761 1.00 95.49 160 SER C CA 1
ATOM 7454 C C . SER C 2 160 ? 195.974 195.314 240.553 1.00 96.07 160 SER C C 1
ATOM 7455 O O . SER C 2 160 ? 197.169 195.187 240.271 1.00 93.83 160 SER C O 1
ATOM 7458 N N . LEU C 2 161 ? 195.144 196.107 239.880 1.00 95.66 161 LEU C N 1
ATOM 7459 C CA . LEU C 2 161 ? 195.571 196.981 238.798 1.00 95.50 161 LEU C CA 1
ATOM 7460 C C . LEU C 2 161 ? 195.640 198.425 239.284 1.00 95.87 161 LEU C C 1
ATOM 7461 O O . LEU C 2 161 ? 195.051 198.798 240.301 1.00 93.92 161 LEU C O 1
ATOM 7466 N N . LEU C 2 162 ? 196.362 199.247 238.525 1.00 95.85 162 LEU C N 1
ATOM 7467 C CA . LEU C 2 162 ? 196.435 200.678 238.808 1.00 96.11 162 LEU C CA 1
ATOM 7468 C C . LEU C 2 162 ? 196.854 201.382 237.526 1.00 96.19 162 LEU C C 1
ATOM 7469 O O . LEU C 2 162 ? 198.013 201.275 237.113 1.00 94.35 162 LEU C O 1
ATOM 7474 N N . LEU C 2 163 ? 195.918 202.089 236.900 1.00 95.45 163 LEU C N 1
ATOM 7475 C CA . LEU C 2 163 ? 196.205 202.830 235.675 1.00 94.82 163 LEU C CA 1
ATOM 7476 C C . LEU C 2 163 ? 196.797 204.176 236.066 1.00 94.41 163 LEU C C 1
ATOM 7477 O O . LEU C 2 163 ? 196.087 205.168 236.240 1.00 91.87 163 LEU C O 1
ATOM 7482 N N . THR C 2 164 ? 198.123 204.207 236.211 1.00 94.23 164 THR C N 1
ATOM 7483 C CA . THR C 2 164 ? 198.797 205.456 236.544 1.00 92.92 164 THR C CA 1
ATOM 7484 C C . THR C 2 164 ? 198.599 206.491 235.445 1.00 92.02 164 THR C C 1
ATOM 7485 O O . THR C 2 164 ? 198.359 207.671 235.726 1.00 87.13 164 THR C O 1
ATOM 7489 N N . ASP C 2 165 ? 198.686 206.065 234.190 1.00 91.31 165 ASP C N 1
ATOM 7490 C CA . ASP C 2 165 ? 198.499 206.949 233.050 1.00 89.99 165 ASP C CA 1
ATOM 7491 C C . ASP C 2 165 ? 197.987 206.113 231.883 1.00 90.44 165 ASP C C 1
ATOM 7492 O O . ASP C 2 165 ? 197.562 204.968 232.056 1.00 84.79 165 ASP C O 1
ATOM 7497 N N . SER C 2 166 ? 198.038 206.690 230.683 1.00 90.03 166 SER C N 1
ATOM 7498 C CA . SER C 2 166 ? 197.434 206.051 229.521 1.00 89.32 166 SER C CA 1
ATOM 7499 C C . SER C 2 166 ? 198.193 204.816 229.048 1.00 90.47 166 SER C C 1
ATOM 7500 O O . SER C 2 166 ? 197.629 204.017 228.292 1.00 85.11 166 SER C O 1
ATOM 7503 N N . SER C 2 167 ? 199.447 204.630 229.469 1.00 92.02 167 SER C N 1
ATOM 7504 C CA . SER C 2 167 ? 200.270 203.555 228.930 1.00 92.47 167 SER C CA 1
ATOM 7505 C C . SER C 2 167 ? 201.016 202.735 229.975 1.00 93.86 167 SER C C 1
ATOM 7506 O O . SER C 2 167 ? 201.674 201.754 229.607 1.00 90.14 167 SER C O 1
ATOM 7509 N N . THR C 2 168 ? 200.931 203.091 231.252 1.00 94.46 168 THR C N 1
ATOM 7510 C CA . THR C 2 168 ? 201.665 202.407 232.306 1.00 94.77 168 THR C CA 1
ATOM 7511 C C . THR C 2 168 ? 200.685 201.813 233.307 1.00 95.39 168 THR C C 1
ATOM 7512 O O . THR C 2 168 ? 199.725 202.474 233.718 1.00 93.27 168 THR C O 1
ATOM 7516 N N . LEU C 2 169 ? 200.928 200.562 233.696 1.00 95.61 169 LEU C N 1
ATOM 7517 C CA . LEU C 2 169 ? 200.038 199.844 234.596 1.00 96.01 169 LEU C CA 1
ATOM 7518 C C . LEU C 2 169 ? 200.839 199.213 235.725 1.00 96.38 169 LEU C C 1
ATOM 7519 O O . LEU C 2 169 ? 201.870 198.577 235.482 1.00 94.86 169 LEU C O 1
ATOM 7524 N N . LEU C 2 170 ? 200.366 199.393 236.953 1.00 96.21 170 LEU C N 1
ATOM 7525 C CA . LEU C 2 170 ? 200.957 198.761 238.124 1.00 96.11 170 LEU C CA 1
ATOM 7526 C C . LEU C 2 170 ? 200.123 197.546 238.506 1.00 96.29 170 LEU C C 1
ATOM 7527 O O . LEU C 2 170 ? 198.924 197.672 238.778 1.00 94.89 170 LEU C O 1
ATOM 7532 N N . VAL C 2 171 ? 200.753 196.375 238.521 1.00 96.23 171 VAL C N 1
ATOM 7533 C CA . VAL C 2 171 ? 200.067 195.113 238.758 1.00 96.28 171 VAL C CA 1
ATOM 7534 C C . VAL C 2 171 ? 200.684 194.466 239.991 1.00 96.09 171 VAL C C 1
ATOM 7535 O O . VAL C 2 171 ? 201.909 194.434 240.136 1.00 94.56 171 VAL C O 1
ATOM 7539 N N . GLY C 2 172 ? 199.838 193.986 240.895 1.00 95.24 172 GLY C N 1
ATOM 7540 C CA . GLY C 2 172 ? 200.333 193.371 242.107 1.00 95.04 172 GLY C CA 1
ATOM 7541 C C . GLY C 2 172 ? 199.319 192.397 242.660 1.00 95.46 172 GLY C C 1
ATOM 7542 O O . GLY C 2 172 ? 198.242 192.203 242.096 1.00 92.98 172 GLY C O 1
ATOM 7543 N N . GLY C 2 173 ? 199.671 191.778 243.778 1.00 94.55 173 GLY C N 1
ATOM 7544 C CA . GLY C 2 173 ? 198.759 190.841 244.397 1.00 94.46 173 GLY C CA 1
ATOM 7545 C C . GLY C 2 173 ? 199.296 190.231 245.670 1.00 94.52 173 GLY C C 1
ATOM 7546 O O . GLY C 2 173 ? 199.976 190.900 246.454 1.00 91.45 173 GLY C O 1
ATOM 7547 N N . LEU C 2 174 ? 198.998 188.950 245.882 1.00 94.64 174 LEU C N 1
ATOM 7548 C CA . LEU C 2 174 ? 199.498 188.257 247.060 1.00 94.05 174 LEU C CA 1
ATOM 7549 C C . LEU C 2 174 ? 201.004 188.052 247.015 1.00 93.42 174 LEU C C 1
ATOM 7550 O O . LEU C 2 174 ? 201.594 187.682 248.036 1.00 88.42 174 LEU C O 1
ATOM 7555 N N . GLN C 2 175 ? 201.635 188.284 245.868 1.00 92.82 175 GLN C N 1
ATOM 7556 C CA . GLN C 2 175 ? 203.081 188.219 245.777 1.00 91.96 175 GLN C CA 1
ATOM 7557 C C . GLN C 2 175 ? 203.703 189.417 246.492 1.00 92.34 175 GLN C C 1
ATOM 7558 O O . GLN C 2 175 ? 203.036 190.407 246.809 1.00 89.26 175 GLN C O 1
ATOM 7564 N N . ASN C 2 176 ? 205.007 189.320 246.749 1.00 92.70 176 ASN C N 1
ATOM 7565 C CA . ASN C 2 176 ? 205.746 190.386 247.414 1.00 91.82 176 ASN C CA 1
ATOM 7566 C C . ASN C 2 176 ? 206.372 191.363 246.431 1.00 92.58 176 ASN C C 1
ATOM 7567 O O . ASN C 2 176 ? 207.410 191.960 246.732 1.00 87.81 176 ASN C O 1
ATOM 7572 N N . HIS C 2 177 ? 205.782 191.531 245.253 1.00 93.27 177 HIS C N 1
ATOM 7573 C CA . HIS C 2 177 ? 206.341 192.432 244.259 1.00 93.21 177 HIS C CA 1
ATOM 7574 C C . HIS C 2 177 ? 205.225 193.017 243.409 1.00 93.98 177 HIS C C 1
ATOM 7575 O O . HIS C 2 177 ? 204.176 192.398 243.216 1.00 92.15 177 HIS C O 1
ATOM 7582 N N . ILE C 2 178 ? 205.470 194.221 242.902 1.00 94.43 178 ILE C N 1
ATOM 7583 C CA . ILE C 2 178 ? 204.546 194.926 242.023 1.00 94.60 178 ILE C CA 1
ATOM 7584 C C . ILE C 2 178 ? 205.271 195.220 240.720 1.00 94.60 178 ILE C C 1
ATOM 7585 O O . ILE C 2 178 ? 206.348 195.832 240.722 1.00 92.71 178 ILE C O 1
ATOM 7590 N N . LEU C 2 179 ? 204.695 194.761 239.618 1.00 94.92 179 LEU C N 1
ATOM 7591 C CA . LEU C 2 179 ? 205.289 194.933 238.306 1.00 94.78 179 LEU C CA 1
ATOM 7592 C C . LEU C 2 179 ? 204.711 196.180 237.650 1.00 95.10 179 LEU C C 1
ATOM 7593 O O . LEU C 2 179 ? 203.489 196.339 237.565 1.00 93.82 179 LEU C O 1
ATOM 7598 N N . GLU C 2 180 ? 205.592 197.061 237.195 1.00 95.34 180 GLU C N 1
ATOM 7599 C CA . GLU C 2 180 ? 205.220 198.211 236.389 1.00 95.45 180 GLU C CA 1
ATOM 7600 C C . GLU C 2 180 ? 205.422 197.816 234.937 1.00 95.27 180 GLU C C 1
ATOM 7601 O O . GLU C 2 180 ? 206.534 197.448 234.547 1.00 93.72 180 GLU C O 1
ATOM 7607 N N . ILE C 2 181 ? 204.353 197.873 234.148 1.00 95.73 181 ILE C N 1
ATOM 7608 C CA . ILE C 2 181 ? 204.357 197.349 232.790 1.00 95.74 181 ILE C CA 1
ATOM 7609 C C . ILE C 2 181 ? 203.902 198.434 231.825 1.00 95.88 181 ILE C C 1
ATOM 7610 O O . ILE C 2 181 ? 202.924 199.145 232.088 1.00 94.49 181 ILE C O 1
ATOM 7615 N N . ASP C 2 182 ? 204.619 198.563 230.711 1.00 95.77 182 ASP C N 1
ATOM 7616 C CA . ASP C 2 182 ? 204.214 199.427 229.612 1.00 95.74 182 ASP C CA 1
ATOM 7617 C C . ASP C 2 182 ? 203.329 198.613 228.674 1.00 95.73 182 ASP C C 1
ATOM 7618 O O . ASP C 2 182 ? 203.744 197.551 228.182 1.00 93.91 182 ASP C O 1
ATOM 7623 N N . LEU C 2 183 ? 202.108 199.108 228.440 1.00 95.38 183 LEU C N 1
ATOM 7624 C CA . LEU C 2 183 ? 201.098 198.347 227.711 1.00 95.06 183 LEU C CA 1
ATOM 7625 C C . LEU C 2 183 ? 201.365 198.314 226.211 1.00 94.65 183 LEU C C 1
ATOM 7626 O O . LEU C 2 183 ? 201.258 197.254 225.587 1.00 91.83 183 LEU C O 1
ATOM 7631 N N . ASN C 2 184 ? 201.714 199.456 225.615 1.00 95.24 184 ASN C N 1
ATOM 7632 C CA . ASN C 2 184 ? 201.917 199.494 224.170 1.00 94.28 184 ASN C CA 1
ATOM 7633 C C . ASN C 2 184 ? 203.064 198.584 223.754 1.00 94.54 184 ASN C C 1
ATOM 7634 O O . ASN C 2 184 ? 202.975 197.883 222.739 1.00 91.39 184 ASN C O 1
ATOM 7639 N N . THR C 2 185 ? 204.151 198.580 224.525 1.00 95.17 185 THR C N 1
ATOM 7640 C CA . THR C 2 185 ? 205.232 197.633 224.286 1.00 94.50 185 THR C CA 1
ATOM 7641 C C . THR C 2 185 ? 204.885 196.228 224.755 1.00 94.66 185 THR C C 1
ATOM 7642 O O . THR C 2 185 ? 205.508 195.266 224.293 1.00 91.89 185 THR C O 1
ATOM 7646 N N . VAL C 2 186 ? 203.892 196.094 225.638 1.00 94.45 186 VAL C N 1
ATOM 7647 C CA . VAL C 2 186 ? 203.491 194.822 226.232 1.00 94.47 186 VAL C CA 1
ATOM 7648 C C . VAL C 2 186 ? 204.684 194.254 226.991 1.00 94.68 186 VAL C C 1
ATOM 7649 O O . VAL C 2 186 ? 204.965 193.052 226.925 1.00 91.85 186 VAL C O 1
ATOM 7653 N N . GLN C 2 187 ? 205.411 195.112 227.708 1.00 94.48 187 GLN C N 1
ATOM 7654 C CA . GLN C 2 187 ? 206.597 194.640 228.415 1.00 94.10 187 GLN C CA 1
ATOM 7655 C C . GLN C 2 187 ? 206.649 195.201 229.826 1.00 94.55 187 GLN C C 1
ATOM 7656 O O . GLN C 2 187 ? 206.322 196.367 230.053 1.00 92.52 187 GLN C O 1
ATOM 7662 N N . GLU C 2 188 ? 207.105 194.374 230.763 1.00 94.36 188 GLU C N 1
ATOM 7663 C CA . GLU C 2 188 ? 207.374 194.848 232.113 1.00 93.82 188 GLU C CA 1
ATOM 7664 C C . GLU C 2 188 ? 208.616 195.729 232.107 1.00 93.88 188 GLU C C 1
ATOM 7665 O O . GLU C 2 188 ? 209.699 195.287 231.711 1.00 91.42 188 GLU C O 1
ATOM 7671 N N . THR C 2 189 ? 208.461 196.973 232.547 1.00 94.71 189 THR C N 1
ATOM 7672 C CA . THR C 2 189 ? 209.555 197.927 232.596 1.00 93.91 189 THR C CA 1
ATOM 7673 C C . THR C 2 189 ? 210.178 198.046 233.980 1.00 93.74 189 THR C C 1
ATOM 7674 O O . THR C 2 189 ? 211.354 198.407 234.081 1.00 90.13 189 THR C O 1
ATOM 7678 N N . GLN C 2 190 ? 209.433 197.750 235.047 1.00 94.01 190 GLN C N 1
ATOM 7679 C CA . GLN C 2 190 ? 209.998 197.850 236.388 1.00 93.81 190 GLN C CA 1
ATOM 7680 C C . GLN C 2 190 ? 209.426 196.762 237.288 1.00 94.47 190 GLN C C 1
ATOM 7681 O O . GLN C 2 190 ? 208.324 196.261 237.060 1.00 92.10 190 GLN C O 1
ATOM 7687 N N . LYS C 2 191 ? 210.200 196.395 238.311 1.00 93.71 191 LYS C N 1
ATOM 7688 C CA . LYS C 2 191 ? 209.783 195.442 239.340 1.00 93.73 191 LYS C CA 1
ATOM 7689 C C . LYS C 2 191 ? 210.131 195.990 240.717 1.00 93.64 191 LYS C C 1
ATOM 7690 O O . LYS C 2 191 ? 211.314 196.111 241.052 1.00 90.97 191 LYS C O 1
ATOM 7696 N N . TYR C 2 192 ? 209.122 196.321 241.521 1.00 93.72 192 TYR C N 1
ATOM 7697 C CA . TYR C 2 192 ? 209.350 196.911 242.834 1.00 93.52 192 TYR C CA 1
ATOM 7698 C C . TYR C 2 192 ? 209.004 195.912 243.931 1.00 93.49 192 TYR C C 1
ATOM 7699 O O . TYR C 2 192 ? 207.903 195.353 243.944 1.00 91.17 192 TYR C O 1
ATOM 7708 N N . ALA C 2 193 ? 209.940 195.701 244.852 1.00 92.90 193 ALA C N 1
ATOM 7709 C CA . ALA C 2 193 ? 209.736 194.776 245.957 1.00 92.41 193 ALA C CA 1
ATOM 7710 C C . ALA C 2 193 ? 208.843 195.397 247.023 1.00 92.60 193 ALA C C 1
ATOM 7711 O O . ALA C 2 193 ? 208.863 196.608 247.249 1.00 89.71 193 ALA C O 1
ATOM 7713 N N . VAL C 2 194 ? 208.074 194.550 247.703 1.00 92.25 194 VAL C N 1
ATOM 7714 C CA . VAL C 2 194 ? 207.184 194.967 248.778 1.00 91.87 194 VAL C CA 1
ATOM 7715 C C . VAL C 2 194 ? 207.530 194.157 250.017 1.00 91.48 194 VAL C C 1
ATOM 7716 O O . VAL C 2 194 ? 207.529 192.922 249.976 1.00 86.89 194 VAL C O 1
ATOM 7720 N N . GLU C 2 195 ? 207.820 194.851 251.118 1.00 90.44 195 GLU C N 1
ATOM 7721 C CA . GLU C 2 195 ? 208.159 194.162 252.357 1.00 88.63 195 GLU C CA 1
ATOM 7722 C C . GLU C 2 195 ? 206.967 193.431 252.958 1.00 89.30 195 GLU C C 1
ATOM 7723 O O . GLU C 2 195 ? 207.163 192.507 253.754 1.00 84.47 195 GLU C O 1
ATOM 7729 N N . THR C 2 196 ? 205.743 193.813 252.593 1.00 89.39 196 THR C N 1
ATOM 7730 C CA . THR C 2 196 ? 204.525 193.189 253.108 1.00 88.87 196 THR C CA 1
ATOM 7731 C C . THR C 2 196 ? 203.696 192.689 251.933 1.00 89.98 196 THR C C 1
ATOM 7732 O O . THR C 2 196 ? 202.884 193.439 251.369 1.00 86.39 196 THR C O 1
ATOM 7736 N N . PRO C 2 197 ? 203.869 191.435 251.528 1.00 89.23 197 PRO C N 1
ATOM 7737 C CA . PRO C 2 197 ? 203.030 190.886 250.459 1.00 88.96 197 PRO C CA 1
ATOM 7738 C C . PRO C 2 197 ? 201.578 190.784 250.893 1.00 90.16 197 PRO C C 1
ATOM 7739 O O . PRO C 2 197 ? 201.262 190.657 252.078 1.00 85.55 197 PRO C O 1
ATOM 7743 N N . GLY C 2 198 ? 200.687 190.847 249.907 1.00 90.18 198 GLY C N 1
ATOM 7744 C CA . GLY C 2 198 ? 199.263 190.787 250.167 1.00 91.17 198 GLY C CA 1
ATOM 7745 C C . GLY C 2 198 ? 198.549 192.073 249.808 1.00 93.04 198 GLY C C 1
ATOM 7746 O O . GLY C 2 198 ? 197.511 192.404 250.389 1.00 88.77 198 GLY C O 1
ATOM 7747 N N . VAL C 2 199 ? 199.101 192.807 248.843 1.00 93.88 199 VAL C N 1
ATOM 7748 C CA . VAL C 2 199 ? 198.546 194.089 248.414 1.00 94.41 199 VAL C CA 1
ATOM 7749 C C . VAL C 2 199 ? 197.435 193.800 247.408 1.00 94.40 199 VAL C C 1
ATOM 7750 O O . VAL C 2 199 ? 197.699 193.579 246.225 1.00 92.14 199 VAL C O 1
ATOM 7754 N N . THR C 2 200 ? 196.185 193.799 247.873 1.00 95.03 200 THR C N 1
ATOM 7755 C CA . THR C 2 200 ? 195.059 193.522 246.993 1.00 94.40 200 THR C CA 1
ATOM 7756 C C . THR C 2 200 ? 194.287 194.770 246.588 1.00 94.85 200 THR C C 1
ATOM 7757 O O . THR C 2 200 ? 193.534 194.720 245.611 1.00 92.21 200 THR C O 1
ATOM 7761 N N . ILE C 2 201 ? 194.449 195.878 247.307 1.00 95.59 201 ILE C N 1
ATOM 7762 C CA . ILE C 2 201 ? 193.791 197.137 246.978 1.00 95.75 201 ILE C CA 1
ATOM 7763 C C . ILE C 2 201 ? 194.871 198.161 246.657 1.00 95.94 201 ILE C C 1
ATOM 7764 O O . ILE C 2 201 ? 195.815 198.340 247.436 1.00 94.36 201 ILE C O 1
ATOM 7769 N N . MET C 2 202 ? 194.720 198.848 245.529 1.00 95.77 202 MET C N 1
ATOM 7770 C CA . MET C 2 202 ? 195.713 199.802 245.055 1.00 95.79 202 MET C CA 1
ATOM 7771 C C . MET C 2 202 ? 195.010 201.071 244.609 1.00 95.64 202 MET C C 1
ATOM 7772 O O . MET C 2 202 ? 194.081 201.015 243.797 1.00 93.78 202 MET C O 1
ATOM 7777 N N . ARG C 2 203 ? 195.442 202.212 245.144 1.00 95.76 203 ARG C N 1
ATOM 7778 C CA . ARG C 2 203 ? 194.871 203.493 244.761 1.00 95.40 203 ARG C CA 1
ATOM 7779 C C . ARG C 2 203 ? 195.975 204.525 244.606 1.00 95.52 203 ARG C C 1
ATOM 7780 O O . ARG C 2 203 ? 197.041 204.417 245.213 1.00 93.90 203 ARG C O 1
ATOM 7788 N N . GLN C 2 204 ? 195.723 205.510 243.754 1.00 94.50 204 GLN C N 1
ATOM 7789 C CA . GLN C 2 204 ? 196.692 206.558 243.481 1.00 94.13 204 GLN C CA 1
ATOM 7790 C C . GLN C 2 204 ? 195.990 207.904 243.509 1.00 94.14 204 GLN C C 1
ATOM 7791 O O . GLN C 2 204 ? 194.971 208.090 242.837 1.00 91.21 204 GLN C O 1
ATOM 7797 N N . THR C 2 205 ? 196.531 208.832 244.284 1.00 93.32 205 THR C N 1
ATOM 7798 C CA . THR C 2 205 ? 196.087 210.215 244.267 1.00 92.33 205 THR C CA 1
ATOM 7799 C C . THR C 2 205 ? 197.264 211.093 243.855 1.00 92.47 205 THR C C 1
ATOM 7800 O O . THR C 2 205 ? 198.335 210.602 243.486 1.00 89.18 205 THR C O 1
ATOM 7804 N N . ASN C 2 206 ? 197.065 212.406 243.940 1.00 92.22 206 ASN C N 1
ATOM 7805 C CA . ASN C 2 206 ? 198.088 213.348 243.507 1.00 91.73 206 ASN C CA 1
ATOM 7806 C C . ASN C 2 206 ? 199.297 213.371 244.428 1.00 92.52 206 ASN C C 1
ATOM 7807 O O . ASN C 2 206 ? 200.298 214.008 244.088 1.00 88.02 206 ASN C O 1
ATOM 7812 N N . ARG C 2 207 ? 199.234 212.696 245.572 1.00 91.68 207 ARG C N 1
ATOM 7813 C CA . ARG C 2 207 ? 200.282 212.778 246.578 1.00 91.74 207 ARG C CA 1
ATOM 7814 C C . ARG C 2 207 ? 201.045 211.475 246.764 1.00 92.66 207 ARG C C 1
ATOM 7815 O O . ARG C 2 207 ? 202.279 211.479 246.738 1.00 89.63 207 ARG C O 1
ATOM 7823 N N . PHE C 2 208 ? 200.351 210.351 246.929 1.00 93.72 208 PHE C N 1
ATOM 7824 C CA . PHE C 2 208 ? 201.015 209.113 247.309 1.00 94.35 208 PHE C CA 1
ATOM 7825 C C . PHE C 2 208 ? 200.293 207.916 246.713 1.00 94.74 208 PHE C C 1
ATOM 7826 O O . PHE C 2 208 ? 199.141 208.004 246.280 1.00 92.86 208 PHE C O 1
ATOM 7834 N N . PHE C 2 209 ? 201.017 206.803 246.655 1.00 94.98 209 PHE C N 1
ATOM 7835 C CA . PHE C 2 209 ? 200.421 205.511 246.352 1.00 95.16 209 PHE C CA 1
ATOM 7836 C C . PHE C 2 209 ? 199.868 204.903 247.631 1.00 95.46 209 PHE C C 1
ATOM 7837 O O . PHE C 2 209 ? 200.572 204.814 248.641 1.00 94.32 209 PHE C O 1
ATOM 7845 N N . PHE C 2 210 ? 198.611 204.480 247.584 1.00 96.09 210 PHE C N 1
ATOM 7846 C CA . PHE C 2 210 ? 197.901 203.956 248.739 1.00 96.32 210 PHE C CA 1
ATOM 7847 C C . PHE C 2 210 ? 197.715 202.460 248.530 1.00 96.35 210 PHE C C 1
ATOM 7848 O O . PHE C 2 210 ? 196.929 202.040 247.671 1.00 94.95 210 PHE C O 1
ATOM 7856 N N . CYS C 2 211 ? 198.447 201.663 249.300 1.00 95.90 211 CYS C N 1
ATOM 7857 C CA . CYS C 2 211 ? 198.432 200.214 249.171 1.00 95.91 211 CYS C CA 1
ATOM 7858 C C . CYS C 2 211 ? 197.736 199.626 250.389 1.00 95.94 211 CYS C C 1
ATOM 7859 O O . CYS C 2 211 ? 198.179 199.842 251.521 1.00 94.32 211 CYS C O 1
ATOM 7862 N N . GLY C 2 212 ? 196.651 198.887 250.162 1.00 95.66 212 GLY C N 1
ATOM 7863 C CA . GLY C 2 212 ? 195.997 198.160 251.231 1.00 95.67 212 GLY C CA 1
ATOM 7864 C C . GLY C 2 212 ? 196.512 196.736 251.269 1.00 95.86 212 GLY C C 1
ATOM 7865 O O . GLY C 2 212 ? 196.553 196.055 250.241 1.00 93.89 212 GLY C O 1
ATOM 7866 N N . HIS C 2 213 ? 196.903 196.285 252.457 1.00 95.51 213 HIS C N 1
ATOM 7867 C CA . HIS C 2 213 ? 197.479 194.963 252.635 1.00 95.18 213 HIS C CA 1
ATOM 7868 C C . HIS C 2 213 ? 196.507 194.072 253.394 1.00 94.70 213 HIS C C 1
ATOM 7869 O O . HIS C 2 213 ? 195.767 194.532 254.267 1.00 92.60 213 HIS C O 1
ATOM 7876 N N . THR C 2 214 ? 196.527 192.783 253.057 1.00 94.55 214 THR C N 1
ATOM 7877 C CA . THR C 2 214 ? 195.670 191.815 253.726 1.00 93.67 214 THR C CA 1
ATOM 7878 C C . THR C 2 214 ? 196.028 191.633 255.194 1.00 93.15 214 THR C C 1
ATOM 7879 O O . THR C 2 214 ? 195.251 191.017 255.929 1.00 89.16 214 THR C O 1
ATOM 7883 N N . SER C 2 215 ? 197.183 192.135 255.631 1.00 92.99 215 SER C N 1
ATOM 7884 C CA . SER C 2 215 ? 197.537 192.117 257.044 1.00 91.84 215 SER C CA 1
ATOM 7885 C C . SER C 2 215 ? 196.752 193.136 257.856 1.00 91.85 215 SER C C 1
ATOM 7886 O O . SER C 2 215 ? 196.878 193.154 259.085 1.00 86.50 215 SER C O 1
ATOM 7889 N N . GLY C 2 216 ? 195.962 193.984 257.207 1.00 92.70 216 GLY C N 1
ATOM 7890 C CA . GLY C 2 216 ? 195.239 195.034 257.886 1.00 92.80 216 GLY C CA 1
ATOM 7891 C C . GLY C 2 216 ? 195.927 196.378 257.902 1.00 93.71 216 GLY C C 1
ATOM 7892 O O . GLY C 2 216 ? 195.500 197.260 258.652 1.00 90.67 216 GLY C O 1
ATOM 7893 N N . LYS C 2 217 ? 196.975 196.563 257.106 1.00 94.73 217 LYS C N 1
ATOM 7894 C CA . LYS C 2 217 ? 197.715 197.813 257.060 1.00 94.60 217 LYS C CA 1
ATOM 7895 C C . LYS C 2 217 ? 197.423 198.579 255.777 1.00 95.22 217 LYS C C 1
ATOM 7896 O O . LYS C 2 217 ? 196.956 198.027 254.776 1.00 93.25 217 LYS C O 1
ATOM 7902 N N . VAL C 2 218 ? 197.690 199.879 255.837 1.00 95.14 218 VAL C N 1
ATOM 7903 C CA . VAL C 2 218 ? 197.656 200.758 254.674 1.00 95.45 218 VAL C CA 1
ATOM 7904 C C . VAL C 2 218 ? 198.994 201.478 254.601 1.00 95.36 218 VAL C C 1
ATOM 7905 O O . VAL C 2 218 ? 199.404 202.133 255.567 1.00 93.78 218 VAL C O 1
ATOM 7909 N N . SER C 2 219 ? 199.670 201.360 253.464 1.00 95.53 219 SER C N 1
ATOM 7910 C CA . SER C 2 219 ? 200.973 201.975 253.263 1.00 95.11 219 SER C CA 1
ATOM 7911 C C . SER C 2 219 ? 200.849 203.114 252.262 1.00 95.48 219 SER C C 1
ATOM 7912 O O . SER C 2 219 ? 200.299 202.935 251.168 1.00 94.00 219 SER C O 1
ATOM 7915 N N . LEU C 2 220 ? 201.354 204.280 252.647 1.00 95.19 220 LEU C N 1
ATOM 7916 C CA . LEU C 2 220 ? 201.468 205.427 251.761 1.00 95.32 220 LEU C CA 1
ATOM 7917 C C . LEU C 2 220 ? 202.905 205.504 251.270 1.00 94.92 220 LEU C C 1
ATOM 7918 O O . LEU C 2 220 ? 203.839 205.610 252.076 1.00 92.65 220 LEU C O 1
ATOM 7923 N N . ARG C 2 221 ? 203.074 205.454 249.954 1.00 94.80 221 ARG C N 1
ATOM 7924 C CA . ARG C 2 221 ? 204.380 205.351 249.328 1.00 94.80 221 ARG C CA 1
ATOM 7925 C C . ARG C 2 221 ? 204.588 206.537 248.402 1.00 95.04 221 ARG C C 1
ATOM 7926 O O . ARG C 2 221 ? 203.629 207.108 247.876 1.00 93.14 221 ARG C O 1
ATOM 7934 N N . ASP C 2 222 ? 205.852 206.889 248.192 1.00 94.41 222 ASP C N 1
ATOM 7935 C CA . ASP C 2 222 ? 206.172 207.993 247.302 1.00 94.05 222 ASP C CA 1
ATOM 7936 C C . ASP C 2 222 ? 205.770 207.643 245.876 1.00 93.86 222 ASP C C 1
ATOM 7937 O O . ASP C 2 222 ? 205.966 206.515 245.416 1.00 91.89 222 ASP C O 1
ATOM 7942 N N . LEU C 2 223 ? 205.190 208.620 245.177 1.00 92.85 223 LEU C N 1
ATOM 7943 C CA . LEU C 2 223 ? 204.682 208.378 243.834 1.00 92.53 223 LEU C CA 1
ATOM 7944 C C . LEU C 2 223 ? 205.786 208.124 242.816 1.00 92.19 223 LEU C C 1
ATOM 7945 O O . LEU C 2 223 ? 205.484 207.677 241.704 1.00 88.55 223 LEU C O 1
ATOM 7950 N N . ARG C 2 224 ? 207.045 208.393 243.159 1.00 91.07 224 ARG C N 1
ATOM 7951 C CA . ARG C 2 224 ? 208.158 208.220 242.235 1.00 90.04 224 ARG C CA 1
ATOM 7952 C C . ARG C 2 224 ? 209.027 207.021 242.594 1.00 90.55 224 ARG C C 1
ATOM 7953 O O . ARG C 2 224 ? 209.226 206.129 241.765 1.00 86.91 224 ARG C O 1
ATOM 7961 N N . THR C 2 225 ? 209.550 206.974 243.817 1.00 91.74 225 THR C N 1
ATOM 7962 C CA . THR C 2 225 ? 210.465 205.919 244.229 1.00 90.90 225 THR C CA 1
ATOM 7963 C C . THR C 2 225 ? 209.761 204.716 244.838 1.00 91.20 225 THR C C 1
ATOM 7964 O O . THR C 2 225 ? 210.415 203.690 245.061 1.00 88.02 225 THR C O 1
ATOM 7968 N N . PHE C 2 226 ? 208.465 204.832 245.140 1.00 90.99 226 PHE C N 1
ATOM 7969 C CA . PHE C 2 226 ? 207.638 203.733 245.631 1.00 91.53 226 PHE C CA 1
ATOM 7970 C C . PHE C 2 226 ? 208.023 203.298 247.040 1.00 92.18 226 PHE C C 1
ATOM 7971 O O . PHE C 2 226 ? 207.361 202.434 247.623 1.00 89.62 226 PHE C O 1
ATOM 7979 N N . LYS C 2 227 ? 209.079 203.888 247.598 1.00 92.49 227 LYS C N 1
ATOM 7980 C CA . LYS C 2 227 ? 209.533 203.490 248.923 1.00 92.53 227 LYS C CA 1
ATOM 7981 C C . LYS C 2 227 ? 208.480 203.828 249.970 1.00 93.29 227 LYS C C 1
ATOM 7982 O O . LYS C 2 227 ? 207.761 204.826 249.864 1.00 91.05 227 LYS C O 1
ATOM 7988 N N . VAL C 2 228 ? 208.382 202.970 250.983 1.00 93.66 228 VAL C N 1
ATOM 7989 C CA . VAL C 2 228 ? 207.361 203.145 252.008 1.00 93.82 228 VAL C CA 1
ATOM 7990 C C . VAL C 2 228 ? 207.690 204.394 252.812 1.00 93.66 228 VAL C C 1
ATOM 7991 O O . VAL C 2 228 ? 208.742 204.480 253.456 1.00 91.04 228 VAL C O 1
ATOM 7995 N N . GLU C 2 229 ? 206.784 205.367 252.780 1.00 94.38 229 GLU C N 1
ATOM 7996 C CA . GLU C 2 229 ? 206.945 206.608 253.522 1.00 93.59 229 GLU C CA 1
ATOM 7997 C C . GLU C 2 229 ? 206.129 206.633 254.802 1.00 93.82 229 GLU C C 1
ATOM 7998 O O . GLU C 2 229 ? 206.593 207.160 255.818 1.00 90.55 229 GLU C O 1
ATOM 8004 N N . HIS C 2 230 ? 204.922 206.074 254.777 1.00 94.25 230 HIS C N 1
ATOM 8005 C CA . HIS C 2 230 ? 204.053 206.096 255.941 1.00 93.63 230 HIS C CA 1
ATOM 8006 C C . HIS C 2 230 ? 203.268 204.797 256.028 1.00 94.10 230 HIS C C 1
ATOM 8007 O O . HIS C 2 230 ? 202.994 204.149 255.016 1.00 92.12 230 HIS C O 1
ATOM 8014 N N . GLU C 2 231 ? 202.886 204.439 257.250 1.00 94.47 231 GLU C N 1
ATOM 8015 C CA . GLU C 2 231 ? 202.222 203.172 257.506 1.00 94.27 231 GLU C CA 1
ATOM 8016 C C . GLU C 2 231 ? 201.137 203.363 258.552 1.00 94.64 231 GLU C C 1
ATOM 8017 O O . GLU C 2 231 ? 201.320 204.107 259.520 1.00 91.93 231 GLU C O 1
ATOM 8023 N N . PHE C 2 232 ? 200.006 202.694 258.347 1.00 94.55 232 PHE C N 1
ATOM 8024 C CA . PHE C 2 232 ? 198.953 202.597 259.347 1.00 94.46 232 PHE C CA 1
ATOM 8025 C C . PHE C 2 232 ? 198.624 201.134 259.582 1.00 94.01 232 PHE C C 1
ATOM 8026 O O . PHE C 2 232 ? 198.322 200.404 258.633 1.00 91.48 232 PHE C O 1
ATOM 8034 N N . ASP C 2 233 ? 198.681 200.712 260.846 1.00 93.65 233 ASP C N 1
ATOM 8035 C CA . ASP C 2 233 ? 198.223 199.383 261.243 1.00 92.62 233 ASP C CA 1
ATOM 8036 C C . ASP C 2 233 ? 196.737 199.490 261.562 1.00 92.66 233 ASP C C 1
ATOM 8037 O O . ASP C 2 233 ? 196.312 199.557 262.717 1.00 87.13 233 ASP C O 1
ATOM 8042 N N . ALA C 2 234 ? 195.936 199.517 260.496 1.00 92.14 234 ALA C N 1
ATOM 8043 C CA . ALA C 2 234 ? 194.500 199.711 260.655 1.00 92.08 234 ALA C CA 1
ATOM 8044 C C . ALA C 2 234 ? 193.870 198.571 261.442 1.00 92.25 234 ALA C C 1
ATOM 8045 O O . ALA C 2 234 ? 192.994 198.801 262.281 1.00 88.12 234 ALA C O 1
ATOM 8047 N N . PHE C 2 235 ? 194.295 197.337 261.186 1.00 92.55 235 PHE C N 1
ATOM 8048 C CA . PHE C 2 235 ? 193.713 196.187 261.857 1.00 92.81 235 PHE C CA 1
ATOM 8049 C C . PHE C 2 235 ? 194.790 195.157 262.154 1.00 92.08 235 PHE C C 1
ATOM 8050 O O . PHE C 2 235 ? 195.745 194.993 261.390 1.00 86.90 235 PHE C O 1
ATOM 8058 N N . SER C 2 236 ? 194.620 194.465 263.279 1.00 90.89 236 SER C N 1
ATOM 8059 C CA . SER C 2 236 ? 195.498 193.362 263.639 1.00 89.34 236 SER C CA 1
ATOM 8060 C C . SER C 2 236 ? 195.198 192.099 262.848 1.00 88.84 236 SER C C 1
ATOM 8061 O O . SER C 2 236 ? 196.006 191.165 262.870 1.00 80.34 236 SER C O 1
ATOM 8064 N N . GLY C 2 237 ? 194.063 192.050 262.159 1.00 89.30 237 GLY C N 1
ATOM 8065 C CA . GLY C 2 237 ? 193.708 190.890 261.371 1.00 88.28 237 GLY C CA 1
ATOM 8066 C C . GLY C 2 237 ? 193.892 191.114 259.887 1.00 89.20 237 GLY C C 1
ATOM 8067 O O . GLY C 2 237 ? 195.015 191.057 259.379 1.00 83.91 237 GLY C O 1
ATOM 8068 N N . SER C 2 238 ? 192.799 191.371 259.178 1.00 91.44 238 SER C N 1
ATOM 8069 C CA . SER C 2 238 ? 192.835 191.568 257.740 1.00 91.88 238 SER C CA 1
ATOM 8070 C C . SER C 2 238 ? 192.200 192.902 257.375 1.00 93.13 238 SER C C 1
ATOM 8071 O O . SER C 2 238 ? 191.542 193.553 258.189 1.00 91.11 238 SER C O 1
ATOM 8074 N N . LEU C 2 239 ? 192.426 193.314 256.134 1.00 92.57 239 LEU C N 1
ATOM 8075 C CA . LEU C 2 239 ? 191.828 194.521 255.586 1.00 93.75 239 LEU C CA 1
ATOM 8076 C C . LEU C 2 239 ? 190.755 194.134 254.582 1.00 93.91 239 LEU C C 1
ATOM 8077 O O . LEU C 2 239 ? 191.003 193.327 253.680 1.00 91.56 239 LEU C O 1
ATOM 8082 N N . SER C 2 240 ? 189.569 194.710 254.741 1.00 94.72 240 SER C N 1
ATOM 8083 C CA . SER C 2 240 ? 188.489 194.496 253.791 1.00 94.39 240 SER C CA 1
ATOM 8084 C C . SER C 2 240 ? 188.498 195.542 252.683 1.00 94.55 240 SER C C 1
ATOM 8085 O O . SER C 2 240 ? 188.424 195.198 251.500 1.00 91.14 240 SER C O 1
ATOM 8088 N N . ASP C 2 241 ? 188.590 196.818 253.048 1.00 95.16 241 ASP C N 1
ATOM 8089 C CA . ASP C 2 241 ? 188.597 197.889 252.064 1.00 95.62 241 ASP C CA 1
ATOM 8090 C C . ASP C 2 241 ? 189.205 199.138 252.679 1.00 95.86 241 ASP C C 1
ATOM 8091 O O . ASP C 2 241 ? 189.250 199.296 253.901 1.00 94.09 241 ASP C O 1
ATOM 8096 N N . PHE C 2 242 ? 189.668 200.029 251.807 1.00 95.23 242 PHE C N 1
ATOM 8097 C CA . PHE C 2 242 ? 190.117 201.344 252.232 1.00 95.61 242 PHE C CA 1
ATOM 8098 C C . PHE C 2 242 ? 189.945 202.312 251.074 1.00 95.68 242 PHE C C 1
ATOM 8099 O O . PHE C 2 242 ? 190.020 201.925 249.905 1.00 93.80 242 PHE C O 1
ATOM 8107 N N . ASP C 2 243 ? 189.717 203.577 251.413 1.00 95.59 243 ASP C N 1
ATOM 8108 C CA . ASP C 2 243 ? 189.510 204.613 250.416 1.00 95.35 243 ASP C CA 1
ATOM 8109 C C . ASP C 2 243 ? 190.193 205.897 250.855 1.00 95.46 243 ASP C C 1
ATOM 8110 O O . ASP C 2 243 ? 190.376 206.153 252.051 1.00 94.01 243 ASP C O 1
ATOM 8115 N N . VAL C 2 244 ? 190.546 206.710 249.862 1.00 94.56 244 VAL C N 1
ATOM 8116 C CA . VAL C 2 244 ? 191.293 207.945 250.053 1.00 94.59 244 VAL C CA 1
ATOM 8117 C C . VAL C 2 244 ? 190.552 209.066 249.344 1.00 94.04 244 VAL C C 1
ATOM 8118 O O . VAL C 2 244 ? 190.196 208.934 248.168 1.00 91.90 244 VAL C O 1
ATOM 8122 N N . HIS C 2 245 ? 190.318 210.164 250.055 1.00 93.44 245 HIS C N 1
ATOM 8123 C CA . HIS C 2 245 ? 189.688 211.330 249.450 1.00 92.45 245 HIS C CA 1
ATOM 8124 C C . HIS C 2 245 ? 190.213 212.592 250.108 1.00 92.14 245 HIS C C 1
ATOM 8125 O O . HIS C 2 245 ? 190.068 212.762 251.322 1.00 89.48 245 HIS C O 1
ATOM 8132 N N . GLY C 2 246 ? 190.800 213.474 249.303 1.00 89.71 246 GLY C N 1
ATOM 8133 C CA . GLY C 2 246 ? 191.211 214.775 249.784 1.00 89.19 246 GLY C CA 1
ATOM 8134 C C . GLY C 2 246 ? 192.170 214.699 250.950 1.00 90.18 246 GLY C C 1
ATOM 8135 O O . GLY C 2 246 ? 193.342 214.350 250.788 1.00 86.62 246 GLY C O 1
ATOM 8136 N N . ASN C 2 247 ? 191.669 215.026 252.140 1.00 91.04 247 ASN C N 1
ATOM 8137 C CA . ASN C 2 247 ? 192.475 215.067 253.350 1.00 91.28 247 ASN C CA 1
ATOM 8138 C C . ASN C 2 247 ? 192.071 213.998 254.357 1.00 92.36 247 ASN C C 1
ATOM 8139 O O . ASN C 2 247 ? 192.417 214.105 255.536 1.00 89.57 247 ASN C O 1
ATOM 8144 N N . LEU C 2 248 ? 191.330 212.981 253.925 1.00 92.57 248 LEU C N 1
ATOM 8145 C CA . LEU C 2 248 ? 190.854 211.942 254.825 1.00 92.84 248 LEU C CA 1
ATOM 8146 C C . LEU C 2 248 ? 191.001 210.580 254.164 1.00 93.60 248 LEU C C 1
ATOM 8147 O O . LEU C 2 248 ? 190.855 210.441 252.946 1.00 92.29 248 LEU C O 1
ATOM 8152 N N . LEU C 2 249 ? 191.291 209.575 254.988 1.00 93.96 249 LEU C N 1
ATOM 8153 C CA . LEU C 2 249 ? 191.387 208.186 254.558 1.00 94.83 249 LEU C CA 1
ATOM 8154 C C . LEU C 2 249 ? 190.530 207.334 255.479 1.00 94.73 249 LEU C C 1
ATOM 8155 O O . LEU C 2 249 ? 190.617 207.463 256.704 1.00 93.13 249 LEU C O 1
ATOM 8160 N N . ALA C 2 250 ? 189.699 206.474 254.896 1.00 94.54 250 ALA C N 1
ATOM 8161 C CA . ALA C 2 250 ? 188.801 205.621 255.666 1.00 94.64 250 ALA C CA 1
ATOM 8162 C C . ALA C 2 250 ? 189.071 204.154 255.366 1.00 95.11 250 ALA C C 1
ATOM 8163 O O . ALA C 2 250 ? 189.060 203.747 254.200 1.00 93.77 250 ALA C O 1
ATOM 8165 N N . ALA C 2 251 ? 189.282 203.354 256.413 1.00 95.10 251 ALA C N 1
ATOM 8166 C CA . ALA C 2 251 ? 189.590 201.941 256.245 1.00 95.60 251 ALA C CA 1
ATOM 8167 C C . ALA C 2 251 ? 188.664 201.085 257.099 1.00 95.64 251 ALA C C 1
ATOM 8168 O O . ALA C 2 251 ? 188.381 201.417 258.255 1.00 93.78 251 ALA C O 1
ATOM 8170 N N . CYS C 2 252 ? 188.180 199.991 256.511 1.00 95.06 252 CYS C N 1
ATOM 8171 C CA . CYS C 2 252 ? 187.381 198.994 257.207 1.00 95.27 252 CYS C CA 1
ATOM 8172 C C . CYS C 2 252 ? 187.974 197.618 256.944 1.00 95.39 252 CYS C C 1
ATOM 8173 O O . CYS C 2 252 ? 188.557 197.369 255.885 1.00 93.32 252 CYS C O 1
ATOM 8176 N N . GLY C 2 253 ? 187.832 196.727 257.914 1.00 94.23 253 GLY C N 1
ATOM 8177 C CA . GLY C 2 253 ? 188.438 195.419 257.787 1.00 94.22 253 GLY C CA 1
ATOM 8178 C C . GLY C 2 253 ? 188.115 194.544 258.972 1.00 94.34 253 GLY C C 1
ATOM 8179 O O . GLY C 2 253 ? 187.200 194.827 259.745 1.00 91.53 253 GLY C O 1
ATOM 8180 N N . PHE C 2 254 ? 188.881 193.468 259.099 1.00 93.41 254 PHE C N 1
ATOM 8181 C CA . PHE C 2 254 ? 188.713 192.496 260.166 1.00 93.38 254 PHE C CA 1
ATOM 8182 C C . PHE C 2 254 ? 189.849 192.624 261.168 1.00 93.20 254 PHE C C 1
ATOM 8183 O O . PHE C 2 254 ? 191.000 192.864 260.793 1.00 90.24 254 PHE C O 1
ATOM 8191 N N . SER C 2 255 ? 189.520 192.463 262.442 1.00 90.01 255 SER C N 1
ATOM 8192 C CA . SER C 2 255 ? 190.505 192.425 263.507 1.00 89.19 255 SER C CA 1
ATOM 8193 C C . SER C 2 255 ? 190.356 191.117 264.269 1.00 88.64 255 SER C C 1
ATOM 8194 O O . SER C 2 255 ? 189.292 190.492 264.269 1.00 83.75 255 SER C O 1
ATOM 8197 N N . SER C 2 256 ? 191.439 190.698 264.911 1.00 87.44 256 SER C N 1
ATOM 8198 C CA . SER C 2 256 ? 191.471 189.438 265.639 1.00 85.78 256 SER C CA 1
ATOM 8199 C C . SER C 2 256 ? 191.242 189.718 267.118 1.00 85.49 256 SER C C 1
ATOM 8200 O O . SER C 2 256 ? 192.000 190.472 267.738 1.00 79.56 256 SER C O 1
ATOM 8203 N N . ARG C 2 257 ? 190.200 189.113 267.674 1.00 83.03 257 ARG C N 1
ATOM 8204 C CA . ARG C 2 257 ? 189.865 189.218 269.087 1.00 81.78 257 ARG C CA 1
ATOM 8205 C C . ARG C 2 257 ? 189.941 187.835 269.732 1.00 82.72 257 ARG C C 1
ATOM 8206 O O . ARG C 2 257 ? 190.401 186.865 269.122 1.00 75.05 257 ARG C O 1
ATOM 8214 N N . LEU C 2 258 ? 189.490 187.756 270.986 1.00 80.66 258 LEU C N 1
ATOM 8215 C CA . LEU C 2 258 ? 189.470 186.477 271.688 1.00 79.74 258 LEU C CA 1
ATOM 8216 C C . LEU C 2 258 ? 188.557 185.474 270.996 1.00 81.03 258 LEU C C 1
ATOM 8217 O O . LEU C 2 258 ? 188.773 184.261 271.102 1.00 73.22 258 LEU C O 1
ATOM 8222 N N . THR C 2 259 ? 187.539 185.955 270.285 1.00 80.93 259 THR C N 1
ATOM 8223 C CA . THR C 2 259 ? 186.636 185.090 269.542 1.00 80.19 259 THR C CA 1
ATOM 8224 C C . THR C 2 259 ? 187.151 184.757 268.150 1.00 81.43 259 THR C C 1
ATOM 8225 O O . THR C 2 259 ? 186.526 183.953 267.450 1.00 71.99 259 THR C O 1
ATOM 8229 N N . GLY C 2 260 ? 188.264 185.353 267.734 1.00 81.35 260 GLY C N 1
ATOM 8230 C CA . GLY C 2 260 ? 188.824 185.090 266.425 1.00 82.26 260 GLY C CA 1
ATOM 8231 C C . GLY C 2 260 ? 188.805 186.308 265.529 1.00 84.67 260 GLY C C 1
ATOM 8232 O O . GLY C 2 260 ? 188.608 187.432 265.999 1.00 78.96 260 GLY C O 1
ATOM 8233 N N . LEU C 2 261 ? 188.999 186.098 264.231 1.00 84.35 261 LEU C N 1
ATOM 8234 C CA . LEU C 2 261 ? 188.972 187.197 263.277 1.00 85.39 261 LEU C CA 1
ATOM 8235 C C . LEU C 2 261 ? 187.527 187.530 262.938 1.00 87.21 261 LEU C C 1
ATOM 8236 O O . LEU C 2 261 ? 186.778 186.669 262.467 1.00 82.94 261 LEU C O 1
ATOM 8241 N N . ALA C 2 262 ? 187.136 188.776 263.181 1.00 88.09 262 ALA C N 1
ATOM 8242 C CA . ALA C 2 262 ? 185.792 189.233 262.873 1.00 88.96 262 ALA C CA 1
ATOM 8243 C C . ALA C 2 262 ? 185.863 190.673 262.394 1.00 90.67 262 ALA C C 1
ATOM 8244 O O . ALA C 2 262 ? 186.832 191.389 262.654 1.00 87.23 262 ALA C O 1
ATOM 8246 N N . CYS C 2 263 ? 184.832 191.078 261.660 1.00 89.09 263 CYS C N 1
ATOM 8247 C CA . CYS C 2 263 ? 184.807 192.417 261.092 1.00 90.72 263 CYS C CA 1
ATOM 8248 C C . CYS C 2 263 ? 184.786 193.461 262.200 1.00 91.19 263 CYS C C 1
ATOM 8249 O O . CYS C 2 263 ? 184.128 193.289 263.230 1.00 87.63 263 CYS C O 1
ATOM 8252 N N . ASP C 2 264 ? 185.518 194.550 261.985 1.00 92.07 264 ASP C N 1
ATOM 8253 C CA . ASP C 2 264 ? 185.617 195.642 262.944 1.00 92.38 264 ASP C CA 1
ATOM 8254 C C . ASP C 2 264 ? 184.601 196.716 262.578 1.00 92.52 264 ASP C C 1
ATOM 8255 O O . ASP C 2 264 ? 184.635 197.255 261.467 1.00 89.79 264 ASP C O 1
ATOM 8260 N N . ARG C 2 265 ? 183.713 197.037 263.515 1.00 91.95 265 ARG C N 1
ATOM 8261 C CA . ARG C 2 265 ? 182.675 198.027 263.267 1.00 92.12 265 ARG C CA 1
ATOM 8262 C C . ARG C 2 265 ? 183.158 199.455 263.469 1.00 92.09 265 ARG C C 1
ATOM 8263 O O . ARG C 2 265 ? 182.405 200.392 263.192 1.00 88.24 265 ARG C O 1
ATOM 8271 N N . PHE C 2 266 ? 184.387 199.647 263.929 1.00 92.51 266 PHE C N 1
ATOM 8272 C CA . PHE C 2 266 ? 184.948 200.980 264.119 1.00 92.56 266 PHE C CA 1
ATOM 8273 C C . PHE C 2 266 ? 185.822 201.287 262.914 1.00 93.08 266 PHE C C 1
ATOM 8274 O O . PHE C 2 266 ? 186.942 200.782 262.799 1.00 91.08 266 PHE C O 1
ATOM 8282 N N . LEU C 2 267 ? 185.299 202.108 262.010 1.00 93.31 267 LEU C N 1
ATOM 8283 C CA . LEU C 2 267 ? 186.073 202.523 260.853 1.00 93.31 267 LEU C CA 1
ATOM 8284 C C . LEU C 2 267 ? 187.308 203.282 261.301 1.00 93.21 267 LEU C C 1
ATOM 8285 O O . LEU C 2 267 ? 187.222 204.205 262.113 1.00 91.02 267 LEU C O 1
ATOM 8290 N N . LYS C 2 268 ? 188.457 202.906 260.760 1.00 94.52 268 LYS C N 1
ATOM 8291 C CA . LYS C 2 268 ? 189.701 203.565 261.115 1.00 94.57 268 LYS C CA 1
ATOM 8292 C C . LYS C 2 268 ? 189.853 204.742 260.163 1.00 94.82 268 LYS C C 1
ATOM 8293 O O . LYS C 2 268 ? 190.070 204.559 258.960 1.00 93.11 268 LYS C O 1
ATOM 8299 N N . VAL C 2 269 ? 189.701 205.946 260.699 1.00 94.01 269 VAL C N 1
ATOM 8300 C CA . VAL C 2 269 ? 189.690 207.170 259.913 1.00 93.98 269 VAL C CA 1
ATOM 8301 C C . VAL C 2 269 ? 190.941 207.957 260.257 1.00 94.10 269 VAL C C 1
ATOM 8302 O O . VAL C 2 269 ? 191.233 208.189 261.436 1.00 92.51 269 VAL C O 1
ATOM 8306 N N . TYR C 2 270 ? 191.679 208.353 259.233 1.00 94.16 270 TYR C N 1
ATOM 8307 C CA . TYR C 2 270 ? 192.934 209.061 259.393 1.00 94.48 270 TYR C CA 1
ATOM 8308 C C . TYR C 2 270 ? 192.828 210.393 258.671 1.00 94.39 270 TYR C C 1
ATOM 8309 O O . TYR C 2 270 ? 192.289 210.469 257.562 1.00 92.72 270 TYR C O 1
ATOM 8318 N N . ASP C 2 271 ? 193.335 211.442 259.305 1.00 94.29 271 ASP C N 1
ATOM 8319 C CA . ASP C 2 271 ? 193.415 212.749 258.674 1.00 94.10 271 ASP C CA 1
ATOM 8320 C C . ASP C 2 271 ? 194.743 212.866 257.940 1.00 94.34 271 ASP C C 1
ATOM 8321 O O . ASP C 2 271 ? 195.810 212.801 258.559 1.00 92.37 271 ASP C O 1
ATOM 8326 N N . LEU C 2 272 ? 194.672 213.024 256.617 1.00 93.26 272 LEU C N 1
ATOM 8327 C CA . LEU C 2 272 ? 195.873 213.206 255.814 1.00 93.60 272 LEU C CA 1
ATOM 8328 C C . LEU C 2 272 ? 196.546 214.544 256.082 1.00 93.36 272 LEU C C 1
ATOM 8329 O O . LEU C 2 272 ? 197.746 214.683 255.820 1.00 89.68 272 LEU C O 1
ATOM 8334 N N . ARG C 2 273 ? 195.803 215.528 256.592 1.00 92.93 273 ARG C N 1
ATOM 8335 C CA . ARG C 2 273 ? 196.385 216.835 256.876 1.00 92.17 273 ARG C CA 1
ATOM 8336 C C . ARG C 2 273 ? 197.393 216.758 258.014 1.00 92.11 273 ARG C C 1
ATOM 8337 O O . ARG C 2 273 ? 198.514 217.266 257.900 1.00 87.61 273 ARG C O 1
ATOM 8345 N N . MET C 2 274 ? 197.017 216.119 259.120 1.00 92.82 274 MET C N 1
ATOM 8346 C CA . MET C 2 274 ? 197.855 216.089 260.308 1.00 92.15 274 MET C CA 1
ATOM 8347 C C . MET C 2 274 ? 198.468 214.722 260.575 1.00 92.62 274 MET C C 1
ATOM 8348 O O . MET C 2 274 ? 199.155 214.557 261.589 1.00 88.31 274 MET C O 1
ATOM 8353 N N . MET C 2 275 ? 198.243 213.746 259.694 1.00 92.37 275 MET C N 1
ATOM 8354 C CA . MET C 2 275 ? 198.922 212.451 259.728 1.00 92.72 275 MET C CA 1
ATOM 8355 C C . MET C 2 275 ? 198.758 211.764 261.089 1.00 92.75 275 MET C C 1
ATOM 8356 O O . MET C 2 275 ? 199.715 211.536 261.832 1.00 88.28 275 MET C O 1
ATOM 8361 N N . ARG C 2 276 ? 197.506 211.438 261.394 1.00 91.98 276 ARG C N 1
ATOM 8362 C CA . ARG C 2 276 ? 197.211 210.677 262.597 1.00 92.01 276 ARG C CA 1
ATOM 8363 C C . ARG C 2 276 ? 195.811 210.102 262.496 1.00 92.96 276 ARG C C 1
ATOM 8364 O O . ARG C 2 276 ? 194.947 210.646 261.803 1.00 90.24 276 ARG C O 1
ATOM 8372 N N . ALA C 2 277 ? 195.601 208.994 263.197 1.00 92.67 277 ALA C N 1
ATOM 8373 C CA . ALA C 2 277 ? 194.266 208.436 263.309 1.00 92.49 277 ALA C CA 1
ATOM 8374 C C . ALA C 2 277 ? 193.386 209.375 264.116 1.00 92.44 277 ALA C C 1
ATOM 8375 O O . ALA C 2 277 ? 193.828 209.979 265.097 1.00 89.23 277 ALA C O 1
ATOM 8377 N N . ILE C 2 278 ? 192.131 209.490 263.704 1.00 92.13 278 ILE C N 1
ATOM 8378 C CA . ILE C 2 278 ? 191.165 210.282 264.447 1.00 91.36 278 ILE C CA 1
ATOM 8379 C C . ILE C 2 278 ? 190.173 209.301 265.048 1.00 91.93 278 ILE C C 1
ATOM 8380 O O . ILE C 2 278 ? 190.300 208.087 264.852 1.00 88.95 278 ILE C O 1
ATOM 8385 N N . THR C 2 279 ? 189.208 209.810 265.799 1.00 90.62 279 THR C N 1
ATOM 8386 C CA . THR C 2 279 ? 188.286 208.945 266.517 1.00 90.40 279 THR C CA 1
ATOM 8387 C C . THR C 2 279 ? 187.588 208.005 265.543 1.00 91.02 279 THR C C 1
ATOM 8388 O O . THR C 2 279 ? 186.953 208.474 264.586 1.00 88.59 279 THR C O 1
ATOM 8392 N N . PRO C 2 280 ? 187.694 206.691 265.730 1.00 91.41 280 PRO C N 1
ATOM 8393 C CA . PRO C 2 280 ? 187.056 205.760 264.796 1.00 91.27 280 PRO C CA 1
ATOM 8394 C C . PRO C 2 280 ? 185.544 205.903 264.815 1.00 91.34 280 PRO C C 1
ATOM 8395 O O . PRO C 2 280 ? 184.940 206.233 265.837 1.00 88.95 280 PRO C O 1
ATOM 8399 N N . LEU C 2 281 ? 184.935 205.651 263.663 1.00 91.37 281 LEU C N 1
ATOM 8400 C CA . LEU C 2 281 ? 183.495 205.796 263.491 1.00 91.18 281 LEU C CA 1
ATOM 8401 C C . LEU C 2 281 ? 182.835 204.440 263.696 1.00 91.65 281 LEU C C 1
ATOM 8402 O O . LEU C 2 281 ? 182.968 203.542 262.859 1.00 89.54 281 LEU C O 1
ATOM 8407 N N . GLN C 2 282 ? 182.124 204.298 264.809 1.00 91.59 282 GLN C N 1
ATOM 8408 C CA . GLN C 2 282 ? 181.408 203.063 265.082 1.00 91.58 282 GLN C CA 1
ATOM 8409 C C . GLN C 2 282 ? 180.193 202.956 264.176 1.00 91.58 282 GLN C C 1
ATOM 8410 O O . GLN C 2 282 ? 179.407 203.899 264.059 1.00 88.66 282 GLN C O 1
ATOM 8416 N N . VAL C 2 283 ? 180.034 201.800 263.544 1.00 91.01 283 VAL C N 1
ATOM 8417 C CA . VAL C 2 283 ? 178.950 201.574 262.605 1.00 91.40 283 VAL C CA 1
ATOM 8418 C C . VAL C 2 283 ? 178.065 200.462 263.144 1.00 91.51 283 VAL C C 1
ATOM 8419 O O . VAL C 2 283 ? 178.435 199.719 264.056 1.00 89.32 283 VAL C O 1
ATOM 8423 N N . HIS C 2 284 ? 176.876 200.358 262.559 1.00 91.53 284 HIS C N 1
ATOM 8424 C CA . HIS C 2 284 ? 175.872 199.396 262.981 1.00 90.83 284 HIS C CA 1
ATOM 8425 C C . HIS C 2 284 ? 175.851 198.159 262.095 1.00 90.99 284 HIS C C 1
ATOM 8426 O O . HIS C 2 284 ? 174.965 197.312 262.244 1.00 87.36 284 HIS C O 1
ATOM 8433 N N . VAL C 2 285 ? 176.807 198.041 261.175 1.00 91.66 285 VAL C N 1
ATOM 8434 C CA . VAL C 2 285 ? 176.894 196.939 260.233 1.00 91.61 285 VAL C CA 1
ATOM 8435 C C . VAL C 2 285 ? 178.302 196.357 260.303 1.00 92.10 285 VAL C C 1
ATOM 8436 O O . VAL C 2 285 ? 179.124 196.773 261.115 1.00 89.81 285 VAL C O 1
ATOM 8440 N N . ASP C 2 286 ? 178.569 195.377 259.441 1.00 93.32 286 ASP C N 1
ATOM 8441 C CA . ASP C 2 286 ? 179.912 194.823 259.326 1.00 93.18 286 ASP C CA 1
ATOM 8442 C C . ASP C 2 286 ? 180.592 195.395 258.091 1.00 93.61 286 ASP C C 1
ATOM 8443 O O . ASP C 2 286 ? 180.469 194.838 256.993 1.00 91.14 286 ASP C O 1
ATOM 8448 N N . PRO C 2 287 ? 181.335 196.485 258.234 1.00 94.11 287 PRO C N 1
ATOM 8449 C CA . PRO C 2 287 ? 181.882 197.166 257.056 1.00 94.46 287 PRO C CA 1
ATOM 8450 C C . PRO C 2 287 ? 182.961 196.365 256.353 1.00 94.56 287 PRO C C 1
ATOM 8451 O O . PRO C 2 287 ? 184.072 196.194 256.864 1.00 91.96 287 PRO C O 1
ATOM 8455 N N . ALA C 2 288 ? 182.626 195.867 255.168 1.00 94.65 288 ALA C N 1
ATOM 8456 C CA . ALA C 2 288 ? 183.592 195.232 254.291 1.00 94.44 288 ALA C CA 1
ATOM 8457 C C . ALA C 2 288 ? 184.119 196.175 253.226 1.00 94.80 288 ALA C C 1
ATOM 8458 O O . ALA C 2 288 ? 185.167 195.895 252.635 1.00 92.14 288 ALA C O 1
ATOM 8460 N N . PHE C 2 289 ? 183.419 197.274 252.959 1.00 95.28 289 PHE C N 1
ATOM 8461 C CA . PHE C 2 289 ? 183.855 198.228 251.955 1.00 95.21 289 PHE C CA 1
ATOM 8462 C C . PHE C 2 289 ? 183.557 199.646 252.417 1.00 95.02 289 PHE C C 1
ATOM 8463 O O . PHE C 2 289 ? 182.557 199.887 253.090 1.00 93.12 289 PHE C O 1
ATOM 8471 N N . LEU C 2 290 ? 184.443 200.574 252.075 1.00 93.88 290 LEU C N 1
ATOM 8472 C CA . LEU C 2 290 ? 184.252 201.989 252.360 1.00 93.86 290 LEU C CA 1
ATOM 8473 C C . LEU C 2 290 ? 184.531 202.776 251.094 1.00 94.13 290 LEU C C 1
ATOM 8474 O O . LEU C 2 290 ? 185.505 202.492 250.391 1.00 91.59 290 LEU C O 1
ATOM 8479 N N . ARG C 2 291 ? 183.702 203.782 250.813 1.00 94.54 291 ARG C N 1
ATOM 8480 C CA . ARG C 2 291 ? 183.980 204.605 249.639 1.00 94.31 291 ARG C CA 1
ATOM 8481 C C . ARG C 2 291 ? 183.517 206.045 249.827 1.00 94.25 291 ARG C C 1
ATOM 8482 O O . ARG C 2 291 ? 182.368 206.292 250.199 1.00 92.47 291 ARG C O 1
ATOM 8490 N N . PHE C 2 292 ? 184.435 206.985 249.608 1.00 93.15 292 PHE C N 1
ATOM 8491 C CA . PHE C 2 292 ? 184.152 208.408 249.750 1.00 93.00 292 PHE C CA 1
ATOM 8492 C C . PHE C 2 292 ? 183.342 208.914 248.562 1.00 92.72 292 PHE C C 1
ATOM 8493 O O . PHE C 2 292 ? 183.791 208.828 247.415 1.00 91.08 292 PHE C O 1
ATOM 8501 N N . ILE C 2 293 ? 182.158 209.447 248.837 1.00 91.32 293 ILE C N 1
ATOM 8502 C CA . ILE C 2 293 ? 181.282 210.050 247.841 1.00 90.30 293 ILE C CA 1
ATOM 8503 C C . ILE C 2 293 ? 181.337 211.555 248.073 1.00 88.90 293 ILE C C 1
ATOM 8504 O O . ILE C 2 293 ? 180.791 212.042 249.076 1.00 83.20 293 ILE C O 1
ATOM 8509 N N . PRO C 2 294 ? 182.040 212.313 247.237 1.00 85.31 294 PRO C N 1
ATOM 8510 C CA . PRO C 2 294 ? 182.133 213.762 247.457 1.00 81.80 294 PRO C CA 1
ATOM 8511 C C . PRO C 2 294 ? 181.032 214.566 246.780 1.00 79.95 294 PRO C C 1
ATOM 8512 O O . PRO C 2 294 ? 181.329 215.553 246.101 1.00 71.77 294 PRO C O 1
ATOM 8516 N N . THR C 2 295 ? 179.769 214.161 246.938 1.00 77.72 295 THR C N 1
ATOM 8517 C CA . THR C 2 295 ? 178.674 214.939 246.360 1.00 73.94 295 THR C CA 1
ATOM 8518 C C . THR C 2 295 ? 178.631 216.347 246.942 1.00 73.99 295 THR C C 1
ATOM 8519 O O . THR C 2 295 ? 178.765 217.338 246.214 1.00 65.20 295 THR C O 1
ATOM 8523 N N . TYR C 2 296 ? 178.446 216.457 248.255 1.00 71.23 296 TYR C N 1
ATOM 8524 C CA . TYR C 2 296 ? 178.495 217.749 248.929 1.00 68.84 296 TYR C CA 1
ATOM 8525 C C . TYR C 2 296 ? 179.588 217.710 249.986 1.00 70.12 296 TYR C C 1
ATOM 8526 O O . TYR C 2 296 ? 180.508 218.534 249.977 1.00 64.12 296 TYR C O 1
ATOM 8535 N N . THR C 2 297 ? 179.491 216.748 250.897 1.00 72.69 297 THR C N 1
ATOM 8536 C CA . THR C 2 297 ? 180.578 216.434 251.808 1.00 72.49 297 THR C CA 1
ATOM 8537 C C . THR C 2 297 ? 181.174 215.090 251.390 1.00 75.08 297 THR C C 1
ATOM 8538 O O . THR C 2 297 ? 180.777 214.498 250.384 1.00 69.11 297 THR C O 1
ATOM 8542 N N . SER C 2 298 ? 182.136 214.590 252.163 1.00 76.65 298 SER C N 1
ATOM 8543 C CA . SER C 2 298 ? 182.764 213.299 251.883 1.00 77.81 298 SER C CA 1
ATOM 8544 C C . SER C 2 298 ? 181.969 212.159 252.524 1.00 81.39 298 SER C C 1
ATOM 8545 O O . SER C 2 298 ? 182.427 211.488 253.449 1.00 76.49 298 SER C O 1
ATOM 8548 N N . ARG C 2 299 ? 180.747 211.960 252.027 1.00 85.71 299 ARG C N 1
ATOM 8549 C CA . ARG C 2 299 ? 179.906 210.906 252.581 1.00 86.97 299 ARG C CA 1
ATOM 8550 C C . ARG C 2 299 ? 180.622 209.570 252.476 1.00 89.11 299 ARG C C 1
ATOM 8551 O O . ARG C 2 299 ? 181.167 209.225 251.430 1.00 87.95 299 ARG C O 1
ATOM 8559 N N . LEU C 2 300 ? 180.648 208.819 253.557 1.00 90.00 300 LEU C N 1
ATOM 8560 C CA . LEU C 2 300 ? 181.352 207.550 253.564 1.00 90.70 300 LEU C CA 1
ATOM 8561 C C . LEU C 2 300 ? 180.313 206.458 253.370 1.00 91.29 300 LEU C C 1
ATOM 8562 O O . LEU C 2 300 ? 179.450 206.247 254.236 1.00 89.57 300 LEU C O 1
ATOM 8567 N N . ALA C 2 301 ? 180.317 205.884 252.168 1.00 92.00 301 ALA C N 1
ATOM 8568 C CA . ALA C 2 301 ? 179.470 204.773 251.757 1.00 92.47 301 ALA C CA 1
ATOM 8569 C C . ALA C 2 301 ? 180.009 203.505 252.397 1.00 93.18 301 ALA C C 1
ATOM 8570 O O . ALA C 2 301 ? 181.038 202.972 251.961 1.00 92.09 301 ALA C O 1
ATOM 8572 N N . ILE C 2 302 ? 179.392 203.090 253.495 1.00 93.03 302 ILE C N 1
ATOM 8573 C CA . ILE C 2 302 ? 179.824 201.918 254.240 1.00 93.41 302 ILE C CA 1
ATOM 8574 C C . ILE C 2 302 ? 179.048 200.720 253.720 1.00 93.47 302 ILE C C 1
ATOM 8575 O O . ILE C 2 302 ? 177.816 200.740 253.699 1.00 91.65 302 ILE C O 1
ATOM 8580 N N . ILE C 2 303 ? 179.755 199.680 253.300 1.00 93.84 303 ILE C N 1
ATOM 8581 C CA . ILE C 2 303 ? 179.160 198.547 252.606 1.00 94.02 303 ILE C CA 1
ATOM 8582 C C . ILE C 2 303 ? 179.461 197.297 253.414 1.00 94.34 303 ILE C C 1
ATOM 8583 O O . ILE C 2 303 ? 180.627 197.016 253.714 1.00 93.19 303 ILE C O 1
ATOM 8588 N N . SER C 2 304 ? 178.423 196.543 253.749 1.00 93.68 304 SER C N 1
ATOM 8589 C CA . SER C 2 304 ? 178.585 195.248 254.387 1.00 93.51 304 SER C CA 1
ATOM 8590 C C . SER C 2 304 ? 178.263 194.143 253.394 1.00 93.50 304 SER C C 1
ATOM 8591 O O . SER C 2 304 ? 177.382 194.289 252.542 1.00 91.04 304 SER C O 1
ATOM 8594 N N . GLN C 2 305 ? 178.990 193.032 253.515 1.00 93.03 305 GLN C N 1
ATOM 8595 C CA . GLN C 2 305 ? 178.737 191.890 252.648 1.00 92.70 305 GLN C CA 1
ATOM 8596 C C . GLN C 2 305 ? 177.346 191.315 252.856 1.00 92.69 305 GLN C C 1
ATOM 8597 O O . GLN C 2 305 ? 176.826 190.637 251.964 1.00 89.88 305 GLN C O 1
ATOM 8603 N N . SER C 2 306 ? 176.733 191.573 254.009 1.00 92.61 306 SER C N 1
ATOM 8604 C CA . SER C 2 306 ? 175.365 191.142 254.250 1.00 91.55 306 SER C CA 1
ATOM 8605 C C . SER C 2 306 ? 174.350 191.970 253.480 1.00 91.68 306 SER C C 1
ATOM 8606 O O . SER C 2 306 ? 173.180 191.581 253.420 1.00 87.16 306 SER C O 1
ATOM 8609 N N . GLY C 2 307 ? 174.767 193.086 252.888 1.00 90.28 307 GLY C N 1
ATOM 8610 C CA . GLY C 2 307 ? 173.880 193.963 252.161 1.00 89.82 307 GLY C CA 1
ATOM 8611 C C . GLY C 2 307 ? 173.493 195.228 252.893 1.00 90.49 307 GLY C C 1
ATOM 8612 O O . GLY C 2 307 ? 172.982 196.157 252.261 1.00 86.49 307 GLY C O 1
ATOM 8613 N N . GLN C 2 308 ? 173.719 195.295 254.198 1.00 90.64 308 GLN C N 1
ATOM 8614 C CA . GLN C 2 308 ? 173.405 196.499 254.951 1.00 89.71 308 GLN C CA 1
ATOM 8615 C C . GLN C 2 308 ? 174.491 197.536 254.703 1.00 90.21 308 GLN C C 1
ATOM 8616 O O . GLN C 2 308 ? 175.660 197.309 255.030 1.00 86.84 308 GLN C O 1
ATOM 8622 N N . CYS C 2 309 ? 174.115 198.669 254.127 1.00 90.33 309 CYS C N 1
ATOM 8623 C CA . CYS C 2 309 ? 175.050 199.738 253.838 1.00 89.81 309 CYS C CA 1
ATOM 8624 C C . CYS C 2 309 ? 174.553 201.016 254.497 1.00 90.39 309 CYS C C 1
ATOM 8625 O O . CYS C 2 309 ? 173.431 201.088 254.993 1.00 87.98 309 CYS C O 1
ATOM 8628 N N . GLN C 2 310 ? 175.419 202.020 254.538 1.00 89.44 310 GLN C N 1
ATOM 8629 C CA . GLN C 2 310 ? 175.155 203.188 255.361 1.00 89.73 310 GLN C CA 1
ATOM 8630 C C . GLN C 2 310 ? 175.830 204.413 254.767 1.00 89.91 310 GLN C C 1
ATOM 8631 O O . GLN C 2 310 ? 176.839 204.310 254.067 1.00 87.72 310 GLN C O 1
ATOM 8637 N N . PHE C 2 311 ? 175.250 205.572 255.052 1.00 89.41 311 PHE C N 1
ATOM 8638 C CA . PHE C 2 311 ? 175.905 206.852 254.832 1.00 88.86 311 PHE C CA 1
ATOM 8639 C C . PHE C 2 311 ? 176.479 207.343 256.152 1.00 88.85 311 PHE C C 1
ATOM 8640 O O . PHE C 2 311 ? 175.821 207.255 257.191 1.00 86.49 311 PHE C O 1
ATOM 8648 N N . CYS C 2 312 ? 177.708 207.852 256.122 1.00 88.88 312 CYS C N 1
ATOM 8649 C CA . CYS C 2 312 ? 178.241 208.448 257.342 1.00 88.38 312 CYS C CA 1
ATOM 8650 C C . CYS C 2 312 ? 179.097 209.660 257.011 1.00 89.28 312 CYS C C 1
ATOM 8651 O O . CYS C 2 312 ? 179.438 209.909 255.856 1.00 86.34 312 CYS C O 1
ATOM 8654 N N . GLU C 2 313 ? 179.411 210.433 258.045 1.00 87.28 313 GLU C N 1
ATOM 8655 C CA . GLU C 2 313 ? 180.317 211.554 257.848 1.00 86.47 313 GLU C CA 1
ATOM 8656 C C . GLU C 2 313 ? 181.729 211.171 258.266 1.00 87.00 313 GLU C C 1
ATOM 8657 O O . GLU C 2 313 ? 181.910 210.477 259.273 1.00 83.61 313 GLU C O 1
ATOM 8663 N N . PRO C 2 314 ? 182.742 211.605 257.514 1.00 84.40 314 PRO C N 1
ATOM 8664 C CA . PRO C 2 314 ? 184.120 211.216 257.849 1.00 82.80 314 PRO C CA 1
ATOM 8665 C C . PRO C 2 314 ? 184.591 211.743 259.191 1.00 82.58 314 PRO C C 1
ATOM 8666 O O . PRO C 2 314 ? 185.521 211.171 259.773 1.00 76.31 314 PRO C O 1
ATOM 8670 N N . THR C 2 315 ? 183.990 212.821 259.697 1.00 83.26 315 THR C N 1
ATOM 8671 C CA . THR C 2 315 ? 184.285 213.318 261.031 1.00 80.52 315 THR C CA 1
ATOM 8672 C C . THR C 2 315 ? 183.039 213.509 261.881 1.00 78.87 315 THR C C 1
ATOM 8673 O O . THR C 2 315 ? 183.159 213.907 263.044 1.00 68.66 315 THR C O 1
ATOM 8677 N N . GLY C 2 316 ? 181.854 213.238 261.342 1.00 78.48 316 GLY C N 1
ATOM 8678 C CA . GLY C 2 316 ? 180.617 213.368 262.087 1.00 77.06 316 GLY C CA 1
ATOM 8679 C C . GLY C 2 316 ? 180.326 212.131 262.905 1.00 79.37 316 GLY C C 1
ATOM 8680 O O . GLY C 2 316 ? 181.233 211.393 263.305 1.00 72.97 316 GLY C O 1
ATOM 8681 N N . LEU C 2 317 ? 179.044 211.899 263.165 1.00 80.96 317 LEU C N 1
ATOM 8682 C CA . LEU C 2 317 ? 178.603 210.761 263.956 1.00 80.69 317 LEU C CA 1
ATOM 8683 C C . LEU C 2 317 ? 177.750 209.834 263.106 1.00 82.00 317 LEU C C 1
ATOM 8684 O O . LEU C 2 317 ? 176.943 210.289 262.289 1.00 75.22 317 LEU C O 1
ATOM 8689 N N . ALA C 2 318 ? 177.935 208.533 263.305 1.00 78.79 318 ALA C N 1
ATOM 8690 C CA . ALA C 2 318 ? 177.143 207.551 262.583 1.00 78.72 318 ALA C CA 1
ATOM 8691 C C . ALA C 2 318 ? 175.696 207.615 263.045 1.00 81.39 318 ALA C C 1
ATOM 8692 O O . ALA C 2 318 ? 175.408 207.530 264.242 1.00 77.73 318 ALA C O 1
ATOM 8694 N N . ASN C 2 319 ? 174.787 207.766 262.090 1.00 83.72 319 ASN C N 1
ATOM 8695 C CA . ASN C 2 319 ? 173.368 207.845 262.380 1.00 84.20 319 ASN C CA 1
ATOM 8696 C C . ASN C 2 319 ? 172.682 206.602 261.841 1.00 85.31 319 ASN C C 1
ATOM 8697 O O . ASN C 2 319 ? 172.799 206.316 260.640 1.00 82.38 319 ASN C O 1
ATOM 8702 N N . PRO C 2 320 ? 171.978 205.832 262.673 1.00 83.59 320 PRO C N 1
ATOM 8703 C CA . PRO C 2 320 ? 171.272 204.650 262.153 1.00 83.42 320 PRO C CA 1
ATOM 8704 C C . PRO C 2 320 ? 170.217 204.985 261.117 1.00 84.81 320 PRO C C 1
ATOM 8705 O O . PRO C 2 320 ? 169.826 204.099 260.348 1.00 80.43 320 PRO C O 1
ATOM 8709 N N . ALA C 2 321 ? 169.738 206.229 261.072 1.00 82.62 321 ALA C N 1
ATOM 8710 C CA . ALA C 2 321 ? 168.795 206.624 260.034 1.00 81.50 321 ALA C CA 1
ATOM 8711 C C . ALA C 2 321 ? 169.433 206.646 258.652 1.00 82.80 321 ALA C C 1
ATOM 8712 O O . ALA C 2 321 ? 168.712 206.650 257.649 1.00 78.08 321 ALA C O 1
ATOM 8714 N N . ASP C 2 322 ? 170.762 206.657 258.578 1.00 83.46 322 ASP C N 1
ATOM 8715 C CA . ASP C 2 322 ? 171.489 206.644 257.317 1.00 82.46 322 ASP C CA 1
ATOM 8716 C C . ASP C 2 322 ? 171.712 205.235 256.788 1.00 84.46 322 ASP C C 1
ATOM 8717 O O . ASP C 2 322 ? 172.467 205.060 255.825 1.00 81.63 322 ASP C O 1
ATOM 8722 N N . ILE C 2 323 ? 171.137 204.234 257.445 1.00 86.34 323 ILE C N 1
ATOM 8723 C CA . ILE C 2 323 ? 171.307 202.837 257.069 1.00 86.92 323 ILE C CA 1
ATOM 8724 C C . ILE C 2 323 ? 170.264 202.460 256.027 1.00 86.92 323 ILE C C 1
ATOM 8725 O O . ILE C 2 323 ? 169.061 202.660 256.231 1.00 84.16 323 ILE C O 1
ATOM 8730 N N . PHE C 2 324 ? 170.729 201.914 254.911 1.00 87.61 324 PHE C N 1
ATOM 8731 C CA . PHE C 2 324 ? 169.903 201.404 253.834 1.00 87.29 324 PHE C CA 1
ATOM 8732 C C . PHE C 2 324 ? 170.337 199.977 253.532 1.00 88.09 324 PHE C C 1
ATOM 8733 O O . PHE C 2 324 ? 171.356 199.495 254.031 1.00 86.47 324 PHE C O 1
ATOM 8741 N N . HIS C 2 325 ? 169.537 199.282 252.731 1.00 89.38 325 HIS C N 1
ATOM 8742 C CA . HIS C 2 325 ? 169.750 197.864 252.476 1.00 89.14 325 HIS C CA 1
ATOM 8743 C C . HIS C 2 325 ? 169.806 197.626 250.977 1.00 89.56 325 HIS C C 1
ATOM 8744 O O . HIS C 2 325 ? 168.873 197.993 250.256 1.00 86.08 325 HIS C O 1
ATOM 8751 N N . VAL C 2 326 ? 170.893 197.012 250.512 1.00 88.68 326 VAL C N 1
ATOM 8752 C CA . VAL C 2 326 ? 171.031 196.611 249.118 1.00 87.45 326 VAL C CA 1
ATOM 8753 C C . VAL C 2 326 ? 170.418 195.230 248.949 1.00 85.28 326 VAL C C 1
ATOM 8754 O O . VAL C 2 326 ? 169.443 195.054 248.209 1.00 77.93 326 VAL C O 1
ATOM 8758 N N . ASN C 2 327 ? 170.985 194.241 249.640 1.00 80.13 327 ASN C N 1
ATOM 8759 C CA . ASN C 2 327 ? 170.469 192.871 249.616 1.00 76.13 327 ASN C CA 1
ATOM 8760 C C . ASN C 2 327 ? 170.670 192.253 250.991 1.00 76.74 327 ASN C C 1
ATOM 8761 O O . ASN C 2 327 ? 171.523 191.379 251.186 1.00 68.16 327 ASN C O 1
ATOM 8766 N N . PRO C 2 328 ? 169.897 192.701 251.985 1.00 71.40 328 PRO C N 1
ATOM 8767 C CA . PRO C 2 328 ? 170.088 192.178 253.347 1.00 66.83 328 PRO C CA 1
ATOM 8768 C C . PRO C 2 328 ? 169.935 190.672 253.436 1.00 68.21 328 PRO C C 1
ATOM 8769 O O . PRO C 2 328 ? 170.664 190.021 254.194 1.00 61.56 328 PRO C O 1
ATOM 8773 N N . VAL C 2 329 ? 169.015 190.097 252.667 1.00 72.42 329 VAL C N 1
ATOM 8774 C CA . VAL C 2 329 ? 168.730 188.669 252.702 1.00 71.70 329 VAL C CA 1
ATOM 8775 C C . VAL C 2 329 ? 169.116 188.057 251.362 1.00 74.24 329 VAL C C 1
ATOM 8776 O O . VAL C 2 329 ? 168.741 188.573 250.303 1.00 64.69 329 VAL C O 1
ATOM 8780 N N . GLY C 2 330 ? 169.901 186.983 251.413 1.00 76.95 330 GLY C N 1
ATOM 8781 C CA . GLY C 2 330 ? 170.262 186.243 250.229 1.00 77.94 330 GLY C CA 1
ATOM 8782 C C . GLY C 2 330 ? 171.665 186.530 249.734 1.00 82.51 330 GLY C C 1
ATOM 8783 O O . GLY C 2 330 ? 172.665 186.146 250.348 1.00 76.68 330 GLY C O 1
ATOM 8784 N N . PRO C 2 331 ? 171.754 187.220 248.598 1.00 85.92 331 PRO C N 1
ATOM 8785 C CA . PRO C 2 331 ? 173.059 187.458 247.969 1.00 88.06 331 PRO C CA 1
ATOM 8786 C C . PRO C 2 331 ? 174.011 188.251 248.854 1.00 89.96 331 PRO C C 1
ATOM 8787 O O . PRO C 2 331 ? 173.608 189.148 249.597 1.00 86.81 331 PRO C O 1
ATOM 8791 N N . LEU C 2 332 ? 175.289 187.899 248.762 1.00 91.59 332 LEU C N 1
ATOM 8792 C CA . LEU C 2 332 ? 176.354 188.537 249.521 1.00 92.38 332 LEU C CA 1
ATOM 8793 C C . LEU C 2 332 ? 177.062 189.553 248.634 1.00 93.21 332 LEU C C 1
ATOM 8794 O O . LEU C 2 332 ? 177.494 189.219 247.526 1.00 91.32 332 LEU C O 1
ATOM 8799 N N . LEU C 2 333 ? 177.183 190.785 249.123 1.00 92.99 333 LEU C N 1
ATOM 8800 C CA . LEU C 2 333 ? 177.857 191.831 248.364 1.00 93.72 333 LEU C CA 1
ATOM 8801 C C . LEU C 2 333 ? 179.330 191.491 248.194 1.00 94.07 333 LEU C C 1
ATOM 8802 O O . LEU C 2 333 ? 180.063 191.360 249.178 1.00 91.93 333 LEU C O 1
ATOM 8807 N N . MET C 2 334 ? 179.771 191.381 246.944 1.00 94.80 334 MET C N 1
ATOM 8808 C CA . MET C 2 334 ? 181.156 191.044 246.643 1.00 94.85 334 MET C CA 1
ATOM 8809 C C . MET C 2 334 ? 181.938 192.187 246.017 1.00 95.27 334 MET C C 1
ATOM 8810 O O . MET C 2 334 ? 183.085 192.420 246.401 1.00 92.90 334 MET C O 1
ATOM 8815 N N . THR C 2 335 ? 181.357 192.908 245.059 1.00 95.26 335 THR C N 1
ATOM 8816 C CA . THR C 2 335 ? 182.061 193.961 244.340 1.00 95.56 335 THR C CA 1
ATOM 8817 C C . THR C 2 335 ? 181.214 195.225 244.359 1.00 95.37 335 THR C C 1
ATOM 8818 O O . THR C 2 335 ? 179.986 195.161 244.378 1.00 93.77 335 THR C O 1
ATOM 8822 N N . PHE C 2 336 ? 181.874 196.379 244.363 1.00 95.49 336 PHE C N 1
ATOM 8823 C CA . PHE C 2 336 ? 181.154 197.638 244.480 1.00 95.42 336 PHE C CA 1
ATOM 8824 C C . PHE C 2 336 ? 181.941 198.740 243.790 1.00 95.57 336 PHE C C 1
ATOM 8825 O O . PHE C 2 336 ? 183.171 198.772 243.876 1.00 93.48 336 PHE C O 1
ATOM 8833 N N . ASP C 2 337 ? 181.233 199.638 243.108 1.00 95.47 337 ASP C N 1
ATOM 8834 C CA . ASP C 2 337 ? 181.899 200.814 242.561 1.00 95.45 337 ASP C CA 1
ATOM 8835 C C . ASP C 2 337 ? 180.927 201.984 242.459 1.00 95.47 337 ASP C C 1
ATOM 8836 O O . ASP C 2 337 ? 179.707 201.811 242.453 1.00 94.44 337 ASP C O 1
ATOM 8841 N N . VAL C 2 338 ? 181.498 203.187 242.389 1.00 95.39 338 VAL C N 1
ATOM 8842 C CA . VAL C 2 338 ? 180.759 204.435 242.247 1.00 95.19 338 VAL C CA 1
ATOM 8843 C C . VAL C 2 338 ? 181.183 205.119 240.956 1.00 95.40 338 VAL C C 1
ATOM 8844 O O . VAL C 2 338 ? 182.370 205.140 240.615 1.00 93.87 338 VAL C O 1
ATOM 8848 N N . SER C 2 339 ? 180.217 205.707 240.258 1.00 94.79 339 SER C N 1
ATOM 8849 C CA . SER C 2 339 ? 180.511 206.480 239.063 1.00 94.84 339 SER C CA 1
ATOM 8850 C C . SER C 2 339 ? 181.333 207.715 239.410 1.00 94.50 339 SER C C 1
ATOM 8851 O O . SER C 2 339 ? 181.234 208.269 240.508 1.00 92.59 339 SER C O 1
ATOM 8854 N N . ALA C 2 340 ? 182.159 208.144 238.453 1.00 94.22 340 ALA C N 1
ATOM 8855 C CA . ALA C 2 340 ? 182.942 209.360 238.648 1.00 93.67 340 ALA C CA 1
ATOM 8856 C C . ALA C 2 340 ? 182.044 210.577 238.802 1.00 93.11 340 ALA C C 1
ATOM 8857 O O . ALA C 2 340 ? 182.435 211.561 239.437 1.00 89.79 340 ALA C O 1
ATOM 8859 N N . SER C 2 341 ? 180.844 210.531 238.231 1.00 93.17 341 SER C N 1
ATOM 8860 C CA . SER C 2 341 ? 179.873 211.600 238.403 1.00 92.38 341 SER C CA 1
ATOM 8861 C C . SER C 2 341 ? 179.167 211.536 239.747 1.00 91.87 341 SER C C 1
ATOM 8862 O O . SER C 2 341 ? 178.374 212.431 240.052 1.00 88.98 341 SER C O 1
ATOM 8865 N N . LYS C 2 342 ? 179.427 210.496 240.542 1.00 92.75 342 LYS C N 1
ATOM 8866 C CA . LYS C 2 342 ? 178.792 210.304 241.845 1.00 92.23 342 LYS C CA 1
ATOM 8867 C C . LYS C 2 342 ? 177.279 210.179 241.715 1.00 92.46 342 LYS C C 1
ATOM 8868 O O . LYS C 2 342 ? 176.534 210.479 242.650 1.00 90.09 342 LYS C O 1
ATOM 8874 N N . GLN C 2 343 ? 176.819 209.734 240.546 1.00 92.77 343 GLN C N 1
ATOM 8875 C CA . GLN C 2 343 ? 175.400 209.590 240.274 1.00 92.40 343 GLN C CA 1
ATOM 8876 C C . GLN C 2 343 ? 174.937 208.146 240.199 1.00 92.75 343 GLN C C 1
ATOM 8877 O O . GLN C 2 343 ? 173.727 207.905 240.234 1.00 91.10 343 GLN C O 1
ATOM 8883 N N . ALA C 2 344 ? 175.854 207.189 240.088 1.00 93.78 344 ALA C N 1
ATOM 8884 C CA . ALA C 2 344 ? 175.497 205.789 239.934 1.00 94.54 344 ALA C CA 1
ATOM 8885 C C . ALA C 2 344 ? 176.345 204.918 240.850 1.00 94.80 344 ALA C C 1
ATOM 8886 O O . ALA C 2 344 ? 177.525 205.197 241.072 1.00 93.44 344 ALA C O 1
ATOM 8888 N N . LEU C 2 345 ? 175.732 203.867 241.383 1.00 94.64 345 LEU C N 1
ATOM 8889 C CA . LEU C 2 345 ? 176.389 202.935 242.283 1.00 94.52 345 LEU C CA 1
ATOM 8890 C C . LEU C 2 345 ? 176.117 201.527 241.790 1.00 95.00 345 LEU C C 1
ATOM 8891 O O . LEU C 2 345 ? 174.973 201.188 241.487 1.00 93.88 345 LEU C O 1
ATOM 8896 N N . ALA C 2 346 ? 177.137 200.681 241.804 1.00 95.13 346 ALA C N 1
ATOM 8897 C CA . ALA C 2 346 ? 176.995 199.322 241.314 1.00 95.79 346 ALA C CA 1
ATOM 8898 C C . ALA C 2 346 ? 177.437 198.366 242.404 1.00 95.85 346 ALA C C 1
ATOM 8899 O O . ALA C 2 346 ? 178.518 198.529 242.979 1.00 94.44 346 ALA C O 1
ATOM 8901 N N . PHE C 2 347 ? 176.604 197.365 242.662 1.00 95.36 347 PHE C N 1
ATOM 8902 C CA . PHE C 2 347 ? 176.928 196.276 243.571 1.00 95.18 347 PHE C CA 1
ATOM 8903 C C . PHE C 2 347 ? 176.801 194.963 242.818 1.00 95.12 347 PHE C C 1
ATOM 8904 O O . PHE C 2 347 ? 175.718 194.629 242.334 1.00 93.60 347 PHE C O 1
ATOM 8912 N N . GLY C 2 348 ? 177.899 194.217 242.733 1.00 94.98 348 GLY C N 1
ATOM 8913 C CA . GLY C 2 348 ? 177.867 192.852 242.253 1.00 95.17 348 GLY C CA 1
ATOM 8914 C C . GLY C 2 348 ? 177.845 191.909 243.442 1.00 95.34 348 GLY C C 1
ATOM 8915 O O . GLY C 2 348 ? 178.677 192.012 244.347 1.00 93.72 348 GLY C O 1
ATOM 8916 N N . ASP C 2 349 ? 176.890 190.991 243.424 1.00 94.33 349 ASP C N 1
ATOM 8917 C CA . ASP C 2 349 ? 176.709 190.059 244.521 1.00 94.30 349 ASP C CA 1
ATOM 8918 C C . ASP C 2 349 ? 177.301 188.697 244.166 1.00 94.66 349 ASP C C 1
ATOM 8919 O O . ASP C 2 349 ? 177.977 188.528 243.147 1.00 92.81 349 ASP C O 1
ATOM 8924 N N . SER C 2 350 ? 177.039 187.710 245.018 1.00 94.36 350 SER C N 1
ATOM 8925 C CA . SER C 2 350 ? 177.592 186.375 244.847 1.00 93.89 350 SER C CA 1
ATOM 8926 C C . SER C 2 350 ? 176.833 185.533 243.830 1.00 93.80 350 SER C C 1
ATOM 8927 O O . SER C 2 350 ? 177.270 184.418 243.527 1.00 90.97 350 SER C O 1
ATOM 8930 N N . GLU C 2 351 ? 175.712 186.019 243.306 1.00 93.33 351 GLU C N 1
ATOM 8931 C CA . GLU C 2 351 ? 174.937 185.286 242.315 1.00 92.92 351 GLU C CA 1
ATOM 8932 C C . GLU C 2 351 ? 175.203 185.757 240.894 1.00 93.29 351 GLU C C 1
ATOM 8933 O O . GLU C 2 351 ? 174.559 185.269 239.961 1.00 89.33 351 GLU C O 1
ATOM 8939 N N . GLY C 2 352 ? 176.141 186.678 240.705 1.00 93.42 352 GLY C N 1
ATOM 8940 C CA . GLY C 2 352 ? 176.351 187.273 239.407 1.00 93.57 352 GLY C CA 1
ATOM 8941 C C . GLY C 2 352 ? 175.461 188.453 239.095 1.00 94.17 352 GLY C C 1
ATOM 8942 O O . GLY C 2 352 ? 175.451 188.915 237.948 1.00 91.45 352 GLY C O 1
ATOM 8943 N N . CYS C 2 353 ? 174.714 188.958 240.071 1.00 94.39 353 CYS C N 1
ATOM 8944 C CA . CYS C 2 353 ? 173.777 190.045 239.837 1.00 94.31 353 CYS C CA 1
ATOM 8945 C C . CYS C 2 353 ? 174.414 191.389 240.170 1.00 94.94 353 CYS C C 1
ATOM 8946 O O . CYS C 2 353 ? 175.089 191.541 241.193 1.00 93.86 353 CYS C O 1
ATOM 8949 N N . VAL C 2 354 ? 174.174 192.366 239.298 1.00 94.51 354 VAL C N 1
ATOM 8950 C CA . VAL C 2 354 ? 174.732 193.707 239.395 1.00 94.83 354 VAL C CA 1
ATOM 8951 C C . VAL C 2 354 ? 173.575 194.682 239.553 1.00 94.66 354 VAL C C 1
ATOM 8952 O O . VAL C 2 354 ? 172.632 194.673 238.752 1.00 92.86 354 VAL C O 1
ATOM 8956 N N . HIS C 2 355 ? 173.650 195.511 240.588 1.00 95.09 355 HIS C N 1
ATOM 8957 C CA . HIS C 2 355 ? 172.571 196.399 240.988 1.00 94.40 355 HIS C CA 1
ATOM 8958 C C . HIS C 2 355 ? 173.035 197.843 240.901 1.00 94.70 355 HIS C C 1
ATOM 8959 O O . HIS C 2 355 ? 174.103 198.180 241.423 1.00 93.58 355 HIS C O 1
ATOM 8966 N N . LEU C 2 356 ? 172.245 198.691 240.246 1.00 94.53 356 LEU C N 1
ATOM 8967 C CA . LEU C 2 356 ? 172.591 200.090 240.054 1.00 94.93 356 LEU C CA 1
ATOM 8968 C C . LEU C 2 356 ? 171.623 200.950 240.850 1.00 94.67 356 LEU C C 1
ATOM 8969 O O . LEU C 2 356 ? 170.404 200.828 240.695 1.00 93.05 356 LEU C O 1
ATOM 8974 N N . TRP C 2 357 ? 172.167 201.816 241.692 1.00 94.05 357 TRP C N 1
ATOM 8975 C CA . TRP C 2 357 ? 171.393 202.843 242.375 1.00 94.07 357 TRP C CA 1
ATOM 8976 C C . TRP C 2 357 ? 171.815 204.212 241.875 1.00 93.92 357 TRP C C 1
ATOM 8977 O O . TRP C 2 357 ? 173.008 204.493 241.757 1.00 91.98 357 TRP C O 1
ATOM 8988 N N . THR C 2 358 ? 170.842 205.060 241.586 1.00 92.87 358 THR C N 1
ATOM 8989 C CA . THR C 2 358 ? 171.130 206.385 241.069 1.00 92.68 358 THR C CA 1
ATOM 8990 C C . THR C 2 358 ? 170.345 207.432 241.837 1.00 91.90 358 THR C C 1
ATOM 8991 O O . THR C 2 358 ? 169.173 207.231 242.169 1.00 89.34 358 THR C O 1
ATOM 8995 N N . ASP C 2 359 ? 171.010 208.548 242.117 1.00 90.22 359 ASP C N 1
ATOM 8996 C CA . ASP C 2 359 ? 170.381 209.699 242.744 1.00 88.49 359 ASP C CA 1
ATOM 8997 C C . ASP C 2 359 ? 169.654 210.581 241.740 1.00 88.24 359 ASP C C 1
ATOM 8998 O O . ASP C 2 359 ? 169.045 211.579 242.137 1.00 82.14 359 ASP C O 1
ATOM 9003 N N . SER C 2 360 ? 169.706 210.233 240.459 1.00 88.73 360 SER C N 1
ATOM 9004 C CA . SER C 2 360 ? 168.995 210.917 239.395 1.00 88.44 360 SER C CA 1
ATOM 9005 C C . SER C 2 360 ? 168.229 209.893 238.572 1.00 90.15 360 SER C C 1
ATOM 9006 O O . SER C 2 360 ? 168.646 208.736 238.474 1.00 87.62 360 SER C O 1
ATOM 9009 N N . PRO C 2 361 ? 167.094 210.282 237.987 1.00 88.88 361 PRO C N 1
ATOM 9010 C CA . PRO C 2 361 ? 166.329 209.305 237.195 1.00 88.44 361 PRO C CA 1
ATOM 9011 C C . PRO C 2 361 ? 167.046 208.854 235.936 1.00 89.36 361 PRO C C 1
ATOM 9012 O O . PRO C 2 361 ? 167.000 207.664 235.599 1.00 85.59 361 PRO C O 1
ATOM 9016 N N . GLU C 2 362 ? 167.708 209.764 235.226 1.00 89.99 362 GLU C N 1
ATOM 9017 C CA . GLU C 2 362 ? 168.448 209.437 234.007 1.00 90.20 362 GLU C CA 1
ATOM 9018 C C . GLU C 2 362 ? 169.819 210.095 234.066 1.00 91.44 362 GLU C C 1
ATOM 9019 O O . GLU C 2 362 ? 170.114 211.018 233.298 1.00 87.86 362 GLU C O 1
ATOM 9025 N N . PRO C 2 363 ? 170.686 209.640 234.963 1.00 91.36 363 PRO C N 1
ATOM 9026 C CA . PRO C 2 363 ? 171.996 210.276 235.102 1.00 91.99 363 PRO C CA 1
ATOM 9027 C C . PRO C 2 363 ? 172.894 209.952 233.923 1.00 92.99 363 PRO C C 1
ATOM 9028 O O . PRO C 2 363 ? 172.722 208.953 233.223 1.00 90.59 363 PRO C O 1
ATOM 9032 N N . SER C 2 364 ? 173.872 210.823 233.713 1.00 93.58 364 SER C N 1
ATOM 9033 C CA . SER C 2 364 ? 174.957 210.559 232.783 1.00 93.85 364 SER C CA 1
ATOM 9034 C C . SER C 2 364 ? 176.104 209.971 233.586 1.00 94.55 364 SER C C 1
ATOM 9035 O O . SER C 2 364 ? 176.595 210.602 234.528 1.00 91.90 364 SER C O 1
ATOM 9038 N N . PHE C 2 365 ? 176.515 208.756 233.226 1.00 94.75 365 PHE C N 1
ATOM 9039 C CA . PHE C 2 365 ? 177.579 208.091 233.966 1.00 95.37 365 PHE C CA 1
ATOM 9040 C C . PHE C 2 365 ? 178.830 208.954 233.998 1.00 95.16 365 PHE C C 1
ATOM 9041 O O . PHE C 2 365 ? 179.539 209.000 235.009 1.00 92.23 365 PHE C O 1
ATOM 9049 N N . ASN C 2 366 ? 179.104 209.660 232.907 1.00 94.99 366 ASN C N 1
ATOM 9050 C CA . ASN C 2 366 ? 180.098 210.713 232.908 1.00 94.90 366 ASN C CA 1
ATOM 9051 C C . ASN C 2 366 ? 179.477 211.969 232.315 1.00 94.68 366 ASN C C 1
ATOM 9052 O O . ASN C 2 366 ? 178.737 211.889 231.327 1.00 91.73 366 ASN C O 1
ATOM 9057 N N . PRO C 2 367 ? 179.734 213.134 232.910 1.00 94.64 367 PRO C N 1
ATOM 9058 C CA . PRO C 2 367 ? 179.195 214.379 232.339 1.00 93.08 367 PRO C CA 1
ATOM 9059 C C . PRO C 2 367 ? 179.655 214.637 230.916 1.00 92.77 367 PRO C C 1
ATOM 9060 O O . PRO C 2 367 ? 178.925 215.270 230.143 1.00 87.04 367 PRO C O 1
ATOM 9064 N N . TYR C 2 368 ? 180.841 214.166 230.543 1.00 93.47 368 TYR C N 1
ATOM 9065 C CA . TYR C 2 368 ? 181.356 214.274 229.180 1.00 93.32 368 TYR C CA 1
ATOM 9066 C C . TYR C 2 368 ? 181.503 212.850 228.657 1.00 93.77 368 TYR C C 1
ATOM 9067 O O . TYR C 2 368 ? 182.574 212.247 228.765 1.00 89.41 368 TYR C O 1
ATOM 9076 N N . SER C 2 369 ? 180.427 212.314 228.090 1.00 93.53 369 SER C N 1
ATOM 9077 C CA . SER C 2 369 ? 180.402 210.947 227.585 1.00 94.18 369 SER C CA 1
ATOM 9078 C C . SER C 2 369 ? 180.276 210.973 226.069 1.00 94.20 369 SER C C 1
ATOM 9079 O O . SER C 2 369 ? 179.332 211.561 225.530 1.00 91.31 369 SER C O 1
ATOM 9082 N N . ARG C 2 370 ? 181.220 210.329 225.389 1.00 94.31 370 ARG C N 1
ATOM 9083 C CA . ARG C 2 370 ? 181.198 210.291 223.938 1.00 93.93 370 ARG C CA 1
ATOM 9084 C C . ARG C 2 370 ? 180.131 209.322 223.439 1.00 94.22 370 ARG C C 1
ATOM 9085 O O . ARG C 2 370 ? 179.585 208.505 224.185 1.00 92.06 370 ARG C O 1
ATOM 9093 N N . GLU C 2 371 ? 179.832 209.439 222.150 1.00 94.54 371 GLU C N 1
ATOM 9094 C CA . GLU C 2 371 ? 178.847 208.580 221.513 1.00 93.70 371 GLU C CA 1
ATOM 9095 C C . GLU C 2 371 ? 179.290 207.124 221.561 1.00 93.75 371 GLU C C 1
ATOM 9096 O O . GLU C 2 371 ? 180.483 206.814 221.507 1.00 90.38 371 GLU C O 1
ATOM 9102 N N . THR C 2 372 ? 178.318 206.229 221.702 1.00 93.71 372 THR C N 1
ATOM 9103 C CA . THR C 2 372 ? 178.549 204.793 221.621 1.00 93.60 372 THR C CA 1
ATOM 9104 C C . THR C 2 372 ? 177.839 204.259 220.384 1.00 93.28 372 THR C C 1
ATOM 9105 O O . THR C 2 372 ? 176.615 204.377 220.264 1.00 90.61 372 THR C O 1
ATOM 9109 N N . GLU C 2 373 ? 178.605 203.677 219.468 1.00 92.46 373 GLU C N 1
ATOM 9110 C CA . GLU C 2 373 ? 178.054 203.189 218.213 1.00 90.97 373 GLU C CA 1
ATOM 9111 C C . GLU C 2 373 ? 177.348 201.856 218.412 1.00 91.39 373 GLU C C 1
ATOM 9112 O O . GLU C 2 373 ? 177.729 201.055 219.269 1.00 88.48 373 GLU C O 1
ATOM 9118 N N . PHE C 2 374 ? 176.303 201.632 217.623 1.00 91.63 374 PHE C N 1
ATOM 9119 C CA . PHE C 2 374 ? 175.576 200.374 217.619 1.00 91.10 374 PHE C CA 1
ATOM 9120 C C . PHE C 2 374 ? 175.664 199.740 216.239 1.00 90.70 374 PHE C C 1
ATOM 9121 O O . PHE C 2 374 ? 175.706 200.435 215.221 1.00 86.90 374 PHE C O 1
ATOM 9129 N N . ALA C 2 375 ? 175.692 198.413 216.212 1.00 88.25 375 ALA C N 1
ATOM 9130 C CA . ALA C 2 375 ? 175.828 197.674 214.968 1.00 86.57 375 ALA C CA 1
ATOM 9131 C C . ALA C 2 375 ? 174.455 197.362 214.395 1.00 86.08 375 ALA C C 1
ATOM 9132 O O . ALA C 2 375 ? 173.570 196.878 215.108 1.00 81.70 375 ALA C O 1
ATOM 9134 N N . LEU C 2 376 ? 174.279 197.652 213.116 1.00 80.29 376 LEU C N 1
ATOM 9135 C CA . LEU C 2 376 ? 173.017 197.352 212.470 1.00 77.73 376 LEU C CA 1
ATOM 9136 C C . LEU C 2 376 ? 172.878 195.845 212.274 1.00 78.10 376 LEU C C 1
ATOM 9137 O O . LEU C 2 376 ? 173.868 195.157 212.002 1.00 72.61 376 LEU C O 1
ATOM 9142 N N . PRO C 2 377 ? 171.678 195.300 212.435 1.00 75.63 377 PRO C N 1
ATOM 9143 C CA . PRO C 2 377 ? 171.441 193.910 212.042 1.00 73.22 377 PRO C CA 1
ATOM 9144 C C . PRO C 2 377 ? 171.417 193.769 210.529 1.00 73.46 377 PRO C C 1
ATOM 9145 O O . PRO C 2 377 ? 171.322 194.746 209.783 1.00 68.41 377 PRO C O 1
ATOM 9149 N N . CYS C 2 378 ? 171.525 192.520 210.081 1.00 67.29 378 CYS C N 1
ATOM 9150 C CA . CYS C 2 378 ? 171.528 192.235 208.653 1.00 66.01 378 CYS C CA 1
ATOM 9151 C C . CYS C 2 378 ? 170.212 192.668 208.019 1.00 66.79 378 CYS C C 1
ATOM 9152 O O . CYS C 2 378 ? 169.130 192.369 208.532 1.00 63.04 378 CYS C O 1
ATOM 9155 N N . LEU C 2 379 ? 170.313 193.378 206.894 1.00 64.47 379 LEU C N 1
ATOM 9156 C CA . LEU C 2 379 ? 169.146 193.898 206.180 1.00 63.70 379 LEU C CA 1
ATOM 9157 C C . LEU C 2 379 ? 168.711 192.860 205.149 1.00 64.74 379 LEU C C 1
ATOM 9158 O O . LEU C 2 379 ? 168.985 192.964 203.951 1.00 60.99 379 LEU C O 1
ATOM 9163 N N . VAL C 2 380 ? 168.011 191.835 205.638 1.00 65.23 380 VAL C N 1
ATOM 9164 C CA . VAL C 2 380 ? 167.692 190.681 204.803 1.00 65.26 380 VAL C CA 1
ATOM 9165 C C . VAL C 2 380 ? 166.686 191.044 203.716 1.00 68.40 380 VAL C C 1
ATOM 9166 O O . VAL C 2 380 ? 166.867 190.697 202.543 1.00 64.24 380 VAL C O 1
ATOM 9170 N N . ASP C 2 381 ? 165.613 191.748 204.082 1.00 66.12 381 ASP C N 1
ATOM 9171 C CA . ASP C 2 381 ? 164.494 191.945 203.166 1.00 66.81 381 ASP C CA 1
ATOM 9172 C C . ASP C 2 381 ? 164.810 192.891 202.012 1.00 70.86 381 ASP C C 1
ATOM 9173 O O . ASP C 2 381 ? 164.081 192.888 201.015 1.00 66.37 381 ASP C O 1
ATOM 9178 N N . SER C 2 382 ? 165.869 193.696 202.117 1.00 74.49 382 SER C N 1
ATOM 9179 C CA . SER C 2 382 ? 166.119 194.721 201.108 1.00 76.57 382 SER C CA 1
ATOM 9180 C C . SER C 2 382 ? 166.616 194.153 199.784 1.00 79.79 382 SER C C 1
ATOM 9181 O O . SER C 2 382 ? 166.493 194.826 198.755 1.00 75.15 382 SER C O 1
ATOM 9184 N N . LEU C 2 383 ? 167.170 192.950 199.778 1.00 78.23 383 LEU C N 1
ATOM 9185 C CA . LEU C 2 383 ? 167.753 192.428 198.551 1.00 79.78 383 LEU C CA 1
ATOM 9186 C C . LEU C 2 383 ? 166.702 191.742 197.676 1.00 81.59 383 LEU C C 1
ATOM 9187 O O . LEU C 2 383 ? 165.726 191.184 198.184 1.00 80.00 383 LEU C O 1
ATOM 9192 N N . PRO C 2 384 ? 166.881 191.775 196.357 1.00 81.22 384 PRO C N 1
ATOM 9193 C CA . PRO C 2 384 ? 165.942 191.094 195.454 1.00 80.92 384 PRO C CA 1
ATOM 9194 C C . PRO C 2 384 ? 166.053 189.586 195.587 1.00 83.08 384 PRO C C 1
ATOM 9195 O O . PRO C 2 384 ? 167.157 189.049 195.756 1.00 81.63 384 PRO C O 1
ATOM 9199 N N . PRO C 2 385 ? 164.934 188.867 195.516 1.00 82.67 385 PRO C N 1
ATOM 9200 C CA . PRO C 2 385 ? 164.991 187.405 195.644 1.00 82.45 385 PRO C CA 1
ATOM 9201 C C . PRO C 2 385 ? 165.563 186.745 194.397 1.00 83.47 385 PRO C C 1
ATOM 9202 O O . PRO C 2 385 ? 165.243 187.124 193.268 1.00 81.27 385 PRO C O 1
ATOM 9206 N N . LEU C 2 386 ? 166.411 185.740 194.614 1.00 83.67 386 LEU C N 1
ATOM 9207 C CA . LEU C 2 386 ? 167.003 184.952 193.537 1.00 84.39 386 LEU C CA 1
ATOM 9208 C C . LEU C 2 386 ? 166.744 183.479 193.810 1.00 85.14 386 LEU C C 1
ATOM 9209 O O . LEU C 2 386 ? 167.095 182.974 194.882 1.00 82.75 386 LEU C O 1
ATOM 9214 N N . ASP C 2 387 ? 166.142 182.792 192.842 1.00 83.66 387 ASP C N 1
ATOM 9215 C CA . ASP C 2 387 ? 165.826 181.379 193.000 1.00 83.23 387 ASP C CA 1
ATOM 9216 C C . ASP C 2 387 ? 167.074 180.534 192.784 1.00 83.80 387 ASP C C 1
ATOM 9217 O O . ASP C 2 387 ? 167.720 180.616 191.734 1.00 80.93 387 ASP C O 1
ATOM 9222 N N . TRP C 2 388 ? 167.408 179.717 193.784 1.00 86.03 388 TRP C N 1
ATOM 9223 C CA . TRP C 2 388 ? 168.564 178.837 193.666 1.00 85.91 388 TRP C CA 1
ATOM 9224 C C . TRP C 2 388 ? 168.371 177.825 192.546 1.00 86.16 388 TRP C C 1
ATOM 9225 O O . TRP C 2 388 ? 169.301 177.551 191.779 1.00 82.45 388 TRP C O 1
ATOM 9236 N N . SER C 2 389 ? 167.165 177.262 192.433 1.00 83.45 389 SER C N 1
ATOM 9237 C CA . SER C 2 389 ? 166.884 176.316 191.362 1.00 81.26 389 SER C CA 1
ATOM 9238 C C . SER C 2 389 ? 166.996 176.959 189.988 1.00 81.56 389 SER C C 1
ATOM 9239 O O . SER C 2 389 ? 167.182 176.247 188.995 1.00 78.46 389 SER C O 1
ATOM 9242 N N . GLN C 2 390 ? 166.887 178.282 189.907 1.00 82.94 390 GLN C N 1
ATOM 9243 C CA . GLN C 2 390 ? 167.057 179.003 188.650 1.00 81.91 390 GLN C CA 1
ATOM 9244 C C . GLN C 2 390 ? 168.538 179.319 188.487 1.00 82.44 390 GLN C C 1
ATOM 9245 O O . GLN C 2 390 ? 169.067 180.228 189.131 1.00 79.20 390 GLN C O 1
ATOM 9251 N N . ASP C 2 391 ? 169.210 178.559 187.627 1.00 82.07 391 ASP C N 1
ATOM 9252 C CA . ASP C 2 391 ? 170.642 178.700 187.409 1.00 80.66 391 ASP C CA 1
ATOM 9253 C C . ASP C 2 391 ? 170.984 179.663 186.279 1.00 81.93 391 ASP C C 1
ATOM 9254 O O . ASP C 2 391 ? 172.166 179.821 185.957 1.00 78.77 391 ASP C O 1
ATOM 9259 N N . LEU C 2 392 ? 169.987 180.309 185.673 1.00 80.36 392 LEU C N 1
ATOM 9260 C CA . LEU C 2 392 ? 170.207 181.192 184.536 1.00 80.31 392 LEU C CA 1
ATOM 9261 C C . LEU C 2 392 ? 170.034 182.666 184.874 1.00 81.44 392 LEU C C 1
ATOM 9262 O O . LEU C 2 392 ? 170.447 183.519 184.080 1.00 79.26 392 LEU C O 1
ATOM 9267 N N . LEU C 2 393 ? 169.461 182.987 186.026 1.00 79.52 393 LEU C N 1
ATOM 9268 C CA . LEU C 2 393 ? 169.227 184.377 186.379 1.00 80.45 393 LEU C CA 1
ATOM 9269 C C . LEU C 2 393 ? 170.552 185.127 186.494 1.00 82.58 393 LEU C C 1
ATOM 9270 O O . LEU C 2 393 ? 171.559 184.549 186.919 1.00 81.33 393 LEU C O 1
ATOM 9275 N N . PRO C 2 394 ? 170.597 186.402 186.107 1.00 82.69 394 PRO C N 1
ATOM 9276 C CA . PRO C 2 394 ? 171.823 187.195 186.286 1.00 82.78 394 PRO C CA 1
ATOM 9277 C C . PRO C 2 394 ? 172.060 187.467 187.763 1.00 84.46 394 PRO C C 1
ATOM 9278 O O . PRO C 2 394 ? 171.267 188.147 188.416 1.00 82.96 394 PRO C O 1
ATOM 9282 N N . LEU C 2 395 ? 173.166 186.941 188.287 1.00 85.01 395 LEU C N 1
ATOM 9283 C CA . LEU C 2 395 ? 173.428 187.055 189.715 1.00 84.94 395 LEU C CA 1
ATOM 9284 C C . LEU C 2 395 ? 173.879 188.448 190.128 1.00 86.28 395 LEU C C 1
ATOM 9285 O O . LEU C 2 395 ? 173.883 188.746 191.327 1.00 83.74 395 LEU C O 1
ATOM 9290 N N . SER C 2 396 ? 174.245 189.305 189.180 1.00 84.67 396 SER C N 1
ATOM 9291 C CA . SER C 2 396 ? 174.822 190.605 189.496 1.00 82.07 396 SER C CA 1
ATOM 9292 C C . SER C 2 396 ? 173.794 191.628 189.961 1.00 82.86 396 SER C C 1
ATOM 9293 O O . SER C 2 396 ? 174.160 192.784 190.198 1.00 81.56 396 SER C O 1
ATOM 9296 N N . LEU C 2 397 ? 172.526 191.236 190.095 1.00 83.53 397 LEU C N 1
ATOM 9297 C CA . LEU C 2 397 ? 171.499 192.150 190.582 1.00 81.80 397 LEU C CA 1
ATOM 9298 C C . LEU C 2 397 ? 171.778 192.650 191.994 1.00 81.95 397 LEU C C 1
ATOM 9299 O O . LEU C 2 397 ? 171.213 193.670 192.401 1.00 81.41 397 LEU C O 1
ATOM 9304 N N . ILE C 2 398 ? 172.620 191.958 192.748 1.00 83.13 398 ILE C N 1
ATOM 9305 C CA . ILE C 2 398 ? 172.941 192.374 194.115 1.00 84.33 398 ILE C CA 1
ATOM 9306 C C . ILE C 2 398 ? 173.896 193.564 194.061 1.00 85.19 398 ILE C C 1
ATOM 9307 O O . ILE C 2 398 ? 174.867 193.533 193.291 1.00 84.23 398 ILE C O 1
ATOM 9312 N N . PRO C 2 399 ? 173.649 194.620 194.836 1.00 82.72 399 PRO C N 1
ATOM 9313 C CA . PRO C 2 399 ? 174.547 195.781 194.816 1.00 82.20 399 PRO C CA 1
ATOM 9314 C C . PRO C 2 399 ? 175.957 195.407 195.231 1.00 84.13 399 PRO C C 1
ATOM 9315 O O . PRO C 2 399 ? 176.165 194.632 196.165 1.00 83.99 399 PRO C O 1
ATOM 9319 N N . VAL C 2 400 ? 176.930 195.982 194.536 1.00 83.59 400 VAL C N 1
ATOM 9320 C CA . VAL C 2 400 ? 178.330 195.723 194.846 1.00 83.10 400 VAL C CA 1
ATOM 9321 C C . VAL C 2 400 ? 179.102 197.034 194.952 1.00 83.25 400 VAL C C 1
ATOM 9322 O O . VAL C 2 400 ? 179.437 197.665 193.940 1.00 82.53 400 VAL C O 1
ATOM 9326 N N . PRO C 2 401 ? 179.353 197.511 196.163 1.00 83.42 401 PRO C N 1
ATOM 9327 C CA . PRO C 2 401 ? 180.278 198.631 196.334 1.00 82.32 401 PRO C CA 1
ATOM 9328 C C . PRO C 2 401 ? 181.684 198.227 195.932 1.00 83.48 401 PRO C C 1
ATOM 9329 O O . PRO C 2 401 ? 182.080 197.065 196.045 1.00 81.64 401 PRO C O 1
ATOM 9333 N N . LEU C 2 402 ? 182.438 199.206 195.449 1.00 81.24 402 LEU C N 1
ATOM 9334 C CA . LEU C 2 402 ? 183.768 198.982 194.907 1.00 79.35 402 LEU C CA 1
ATOM 9335 C C . LEU C 2 402 ? 184.829 199.584 195.814 1.00 78.83 402 LEU C C 1
ATOM 9336 O O . LEU C 2 402 ? 184.623 200.645 196.411 1.00 76.84 402 LEU C O 1
ATOM 9341 N N . THR C 2 403 ? 185.963 198.899 195.909 1.00 78.02 403 THR C N 1
ATOM 9342 C CA . THR C 2 403 ? 187.135 199.422 196.588 1.00 77.11 403 THR C CA 1
ATOM 9343 C C . THR C 2 403 ? 188.353 199.193 195.711 1.00 77.48 403 THR C C 1
ATOM 9344 O O . THR C 2 403 ? 188.450 198.187 195.004 1.00 75.64 403 THR C O 1
ATOM 9348 N N . THR C 2 404 ? 189.289 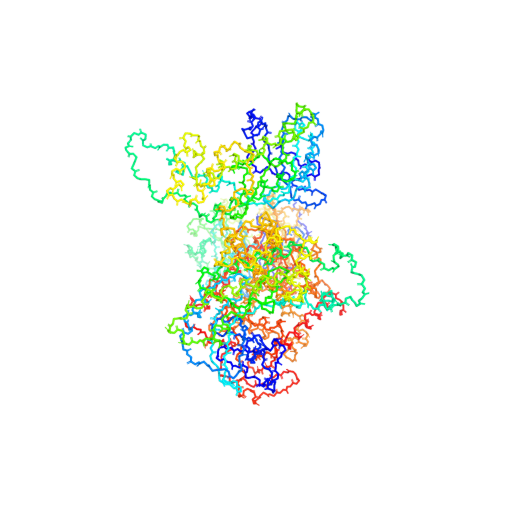200.134 195.775 1.00 78.84 404 THR C N 1
ATOM 9349 C CA . THR C 2 404 ? 190.432 200.118 194.876 1.00 77.77 404 THR C CA 1
ATOM 9350 C C . THR C 2 404 ? 191.545 199.194 195.341 1.00 79.47 404 THR C C 1
ATOM 9351 O O . THR C 2 404 ? 192.354 198.764 194.513 1.00 75.99 404 THR C O 1
ATOM 9355 N N . ASP C 2 405 ? 191.607 198.882 196.632 1.00 80.66 405 ASP C N 1
ATOM 9356 C CA . ASP C 2 405 ? 192.707 198.089 197.155 1.00 81.41 405 ASP C CA 1
ATOM 9357 C C . ASP C 2 405 ? 192.735 196.709 196.503 1.00 83.35 405 ASP C C 1
ATOM 9358 O O . ASP C 2 405 ? 191.749 196.244 195.923 1.00 79.91 405 ASP C O 1
ATOM 9363 N N . THR C 2 406 ? 193.896 196.063 196.591 1.00 83.68 406 THR C N 1
ATOM 9364 C CA . THR C 2 406 ? 194.052 194.721 196.050 1.00 84.43 406 THR C CA 1
ATOM 9365 C C . THR C 2 406 ? 192.994 193.797 196.626 1.00 86.55 406 THR C C 1
ATOM 9366 O O . THR C 2 406 ? 192.594 193.929 197.787 1.00 84.66 406 THR C O 1
ATOM 9370 N N . LEU C 2 407 ? 192.511 192.883 195.796 1.00 83.94 407 LEU C N 1
ATOM 9371 C CA . LEU C 2 407 ? 191.476 191.978 196.256 1.00 84.63 407 LEU C CA 1
ATOM 9372 C C . LEU C 2 407 ? 192.017 191.150 197.411 1.00 86.26 407 LEU C C 1
ATOM 9373 O O . LEU C 2 407 ? 193.186 190.754 197.427 1.00 86.01 407 LEU C O 1
ATOM 9378 N N . LEU C 2 408 ? 191.151 190.909 198.394 1.00 85.82 408 LEU C N 1
ATOM 9379 C CA . LEU C 2 408 ? 191.589 190.355 199.671 1.00 85.19 408 LEU C CA 1
ATOM 9380 C C . LEU C 2 408 ? 192.303 189.022 199.490 1.00 87.90 408 LEU C C 1
ATOM 9381 O O . LEU C 2 408 ? 193.322 188.754 200.136 1.00 86.70 408 LEU C O 1
ATOM 9386 N N . SER C 2 409 ? 191.777 188.170 198.616 1.00 87.10 409 SER C N 1
ATOM 9387 C CA . SER C 2 409 ? 192.126 186.761 198.602 1.00 85.55 409 SER C CA 1
ATOM 9388 C C . SER C 2 409 ? 192.972 186.345 197.404 1.00 86.35 409 SER C C 1
ATOM 9389 O O . SER C 2 409 ? 193.139 185.144 197.179 1.00 85.78 409 SER C O 1
ATOM 9392 N N . ASP C 2 410 ? 193.534 187.300 196.661 1.00 85.31 410 ASP C N 1
ATOM 9393 C CA . ASP C 2 410 ? 194.267 186.999 195.433 1.00 84.40 410 ASP C CA 1
ATOM 9394 C C . ASP C 2 410 ? 195.331 185.927 195.654 1.00 85.55 410 ASP C C 1
ATOM 9395 O O . ASP C 2 410 ? 195.937 185.838 196.725 1.00 86.27 410 ASP C O 1
ATOM 9400 N N . TRP C 2 411 ? 195.553 185.103 194.619 1.00 85.32 411 TRP C N 1
ATOM 9401 C CA . TRP C 2 411 ? 196.343 183.885 194.701 1.00 85.68 411 TRP C CA 1
ATOM 9402 C C . TRP C 2 411 ? 197.700 184.041 194.033 1.00 84.97 411 TRP C C 1
ATOM 9403 O O . TRP C 2 411 ? 197.843 184.766 193.044 1.00 82.13 411 TRP C O 1
ATOM 9414 N N . PRO C 2 412 ? 198.716 183.368 194.560 1.00 82.73 412 PRO C N 1
ATOM 9415 C CA . PRO C 2 412 ? 200.032 183.396 193.922 1.00 81.14 412 PRO C CA 1
ATOM 9416 C C . PRO C 2 412 ? 200.014 182.668 192.589 1.00 81.56 412 PRO C C 1
ATOM 9417 O O . PRO C 2 412 ? 199.146 181.837 192.305 1.00 79.91 412 PRO C O 1
ATOM 9421 N N . ALA C 2 413 ? 201.001 183.009 191.760 1.00 82.59 413 ALA C N 1
ATOM 9422 C CA . ALA C 2 413 ? 201.108 182.392 190.444 1.00 79.90 413 ALA C CA 1
ATOM 9423 C C . ALA C 2 413 ? 201.279 180.884 190.554 1.00 80.16 413 ALA C C 1
ATOM 9424 O O . ALA C 2 413 ? 200.690 180.127 189.774 1.00 77.80 413 ALA C O 1
ATOM 9426 N N . ALA C 2 414 ? 202.079 180.427 191.520 1.00 81.32 414 ALA C N 1
ATOM 9427 C CA . ALA C 2 414 ? 202.322 178.995 191.652 1.00 80.56 414 ALA C CA 1
ATOM 9428 C C . ALA C 2 414 ? 201.048 178.243 192.020 1.00 80.95 414 ALA C C 1
ATOM 9429 O O . ALA C 2 414 ? 200.800 177.144 191.509 1.00 78.76 414 ALA C O 1
ATOM 9431 N N . ASN C 2 415 ? 200.225 178.814 192.896 1.00 82.02 415 ASN C N 1
ATOM 9432 C CA . ASN C 2 415 ? 198.990 178.166 193.315 1.00 81.24 415 ASN C CA 1
ATOM 9433 C C . ASN C 2 415 ? 197.795 178.561 192.459 1.00 81.39 415 ASN C C 1
ATOM 9434 O O . ASN C 2 415 ? 196.664 178.189 192.788 1.00 79.69 415 ASN C O 1
ATOM 9439 N N . SER C 2 416 ? 198.015 179.307 191.380 1.00 79.70 416 SER C N 1
ATOM 9440 C CA . SER C 2 416 ? 196.938 179.725 190.496 1.00 77.17 416 SER C CA 1
ATOM 9441 C C . SER C 2 416 ? 196.895 178.947 189.186 1.00 76.89 416 SER C C 1
ATOM 9442 O O . SER C 2 416 ? 196.035 179.228 188.347 1.00 74.36 416 SER C O 1
ATOM 9445 N N . ALA C 2 417 ? 197.786 177.976 188.991 1.00 76.70 417 ALA C N 1
ATOM 9446 C CA . ALA C 2 417 ? 197.910 177.303 187.702 1.00 74.91 417 ALA C CA 1
ATOM 9447 C C . ALA C 2 417 ? 197.035 176.056 187.654 1.00 75.62 417 ALA C C 1
ATOM 9448 O O . ALA C 2 417 ? 197.241 175.139 188.460 1.00 73.16 417 ALA C O 1
ATOM 9450 N N . PRO C 2 418 ? 196.068 175.974 186.742 1.00 74.03 418 PRO C N 1
ATOM 9451 C CA . PRO C 2 418 ? 195.304 174.732 186.570 1.00 73.01 418 PRO C CA 1
ATOM 9452 C C . PRO C 2 418 ? 196.118 173.674 185.834 1.00 74.70 418 PRO C C 1
ATOM 9453 O O . PRO C 2 418 ? 197.158 173.947 185.233 1.00 72.83 418 PRO C O 1
ATOM 9457 N N . ALA C 2 419 ? 195.619 172.441 185.891 1.00 75.29 419 ALA C N 1
ATOM 9458 C CA . ALA C 2 419 ? 196.286 171.294 185.289 1.00 75.77 419 ALA C CA 1
ATOM 9459 C C . ALA C 2 419 ? 195.289 170.144 185.201 1.00 77.46 419 ALA C C 1
ATOM 9460 O O . ALA C 2 419 ? 194.239 170.178 185.852 1.00 74.85 419 ALA C O 1
ATOM 9462 N N . PRO C 2 420 ? 195.571 169.127 184.387 1.00 74.80 420 PRO C N 1
ATOM 9463 C CA . PRO C 2 420 ? 194.732 167.922 184.410 1.00 75.22 420 PRO C CA 1
ATOM 9464 C C . PRO C 2 420 ? 194.925 167.147 185.704 1.00 77.77 420 PRO C C 1
ATOM 9465 O O . PRO C 2 420 ? 196.050 166.956 186.172 1.00 75.83 420 PRO C O 1
ATOM 9469 N N . ARG C 2 421 ? 193.814 166.699 186.284 1.00 78.72 421 ARG C N 1
ATOM 9470 C CA . ARG C 2 421 ? 193.835 165.975 187.554 1.00 79.31 421 ARG C CA 1
ATOM 9471 C C . ARG C 2 421 ? 192.903 164.763 187.496 1.00 80.43 421 ARG C C 1
ATOM 9472 O O . ARG C 2 421 ? 192.057 164.553 188.366 1.00 77.77 421 ARG C O 1
ATOM 9480 N N . ARG C 2 422 ? 193.051 163.959 186.443 1.00 82.35 422 ARG C N 1
ATOM 9481 C CA . ARG C 2 422 ? 192.279 162.730 186.290 1.00 82.29 422 ARG C CA 1
ATOM 9482 C C . ARG C 2 422 ? 192.508 161.790 187.468 1.00 82.44 422 ARG C C 1
ATOM 9483 O O . ARG C 2 422 ? 193.647 161.416 187.765 1.00 79.23 422 ARG C O 1
ATOM 9491 N N . ALA C 2 423 ? 191.423 161.406 188.136 1.00 83.04 423 ALA C N 1
ATOM 9492 C CA . ALA C 2 423 ? 191.534 160.532 189.294 1.00 83.27 423 ALA C CA 1
ATOM 9493 C C . ALA C 2 423 ? 191.967 159.130 188.867 1.00 84.81 423 ALA C C 1
ATOM 9494 O O . ALA C 2 423 ? 191.534 158.636 187.822 1.00 82.08 423 ALA C O 1
ATOM 9496 N N . PRO C 2 424 ? 192.816 158.470 189.648 1.00 83.63 424 PRO C N 1
ATOM 9497 C CA . PRO C 2 424 ? 193.270 157.121 189.292 1.00 83.44 424 PRO C CA 1
ATOM 9498 C C . PRO C 2 424 ? 192.176 156.097 189.532 1.00 85.51 424 PRO C C 1
ATOM 9499 O O . PRO C 2 424 ? 191.212 156.368 190.261 1.00 83.15 424 PRO C O 1
ATOM 9503 N N . PRO C 2 425 ? 192.281 154.915 188.929 1.00 83.28 425 PRO C N 1
ATOM 9504 C CA . PRO C 2 425 ? 191.283 153.865 189.169 1.00 83.10 425 PRO C CA 1
ATOM 9505 C C . PRO C 2 425 ? 191.440 153.240 190.549 1.00 84.90 425 PRO C C 1
ATOM 9506 O O . PRO C 2 425 ? 192.423 153.455 191.261 1.00 82.08 425 PRO C O 1
ATOM 9510 N N . VAL C 2 426 ? 190.429 152.451 190.925 1.00 83.97 426 VAL C N 1
ATOM 9511 C CA . VAL C 2 426 ? 190.450 151.753 192.206 1.00 84.31 426 VAL C CA 1
ATOM 9512 C C . VAL C 2 426 ? 191.543 150.692 192.195 1.00 85.84 426 VAL C C 1
ATOM 9513 O O . VAL C 2 426 ? 191.817 150.064 191.163 1.00 83.97 426 VAL C O 1
ATOM 9517 N N . ASP C 2 427 ? 192.178 150.492 193.347 1.00 86.60 427 ASP C N 1
ATOM 9518 C CA . ASP C 2 427 ? 193.098 149.377 193.506 1.00 86.80 427 ASP C CA 1
ATOM 9519 C C . ASP C 2 427 ? 192.348 148.056 193.380 1.00 88.06 427 ASP C C 1
ATOM 9520 O O . ASP C 2 427 ? 191.198 147.933 193.813 1.00 85.58 427 ASP C O 1
ATOM 9525 N N . ALA C 2 428 ? 193.003 147.068 192.764 1.00 87.41 428 ALA C N 1
ATOM 9526 C CA . ALA C 2 428 ? 192.394 145.749 192.625 1.00 87.04 428 ALA C CA 1
ATOM 9527 C C . ALA C 2 428 ? 192.066 145.150 193.985 1.00 88.03 428 ALA C C 1
ATOM 9528 O O . ALA C 2 428 ? 191.050 144.460 194.143 1.00 85.22 428 ALA C O 1
ATOM 9530 N N . GLU C 2 429 ? 192.923 145.397 194.977 1.00 87.90 429 GLU C N 1
ATOM 9531 C CA . GLU C 2 429 ? 192.675 144.897 196.324 1.00 87.52 429 GLU C CA 1
ATOM 9532 C C . GLU C 2 429 ? 191.360 145.448 196.857 1.00 88.90 429 GLU C C 1
ATOM 9533 O O . GLU C 2 429 ? 190.520 144.705 197.385 1.00 86.61 429 GLU C O 1
ATOM 9539 N N . ILE C 2 430 ? 191.163 146.758 196.704 1.00 88.26 430 ILE C N 1
ATOM 9540 C CA . ILE C 2 430 ? 189.946 147.408 197.175 1.00 88.36 430 ILE C CA 1
ATOM 9541 C C . ILE C 2 430 ? 188.739 146.891 196.405 1.00 89.56 430 ILE C C 1
ATOM 9542 O O . ILE C 2 430 ? 187.666 146.680 196.978 1.00 87.91 430 ILE C O 1
ATOM 9547 N N . LEU C 2 431 ? 188.884 146.710 195.090 1.00 89.33 431 LEU C N 1
ATOM 9548 C CA . LEU C 2 431 ? 187.773 146.195 194.294 1.00 88.04 431 LEU C CA 1
ATOM 9549 C C . LEU C 2 431 ? 187.353 144.802 194.749 1.00 88.60 431 LEU C C 1
ATOM 9550 O O . LEU C 2 431 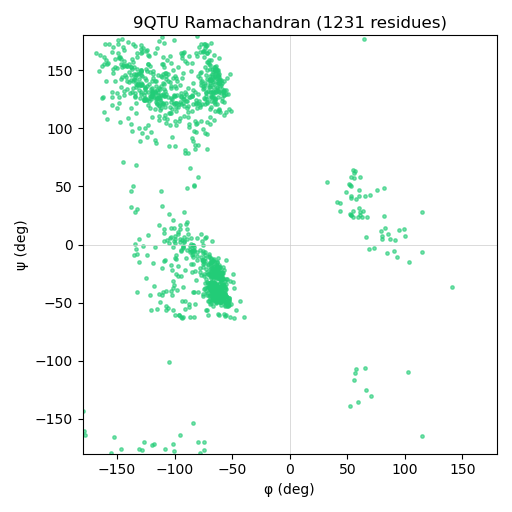? 186.156 144.507 194.838 1.00 86.68 431 LEU C O 1
ATOM 9555 N N . ARG C 2 432 ? 188.323 143.929 195.036 1.00 90.88 432 ARG C N 1
ATOM 9556 C CA . ARG C 2 432 ? 187.975 142.593 195.514 1.00 90.30 432 ARG C CA 1
ATOM 9557 C C . ARG C 2 432 ? 187.327 142.643 196.891 1.00 90.99 432 ARG C C 1
ATOM 9558 O O . ARG C 2 432 ? 186.311 141.979 197.128 1.00 89.15 432 ARG C O 1
ATOM 9566 N N . THR C 2 433 ? 187.890 143.425 197.811 1.00 90.40 433 THR C N 1
ATOM 9567 C CA . THR C 2 433 ? 187.452 143.384 199.200 1.00 89.58 433 THR C CA 1
ATOM 9568 C C . THR C 2 433 ? 186.282 144.316 199.469 1.00 90.65 433 THR C C 1
ATOM 9569 O O . THR C 2 433 ? 185.757 144.329 200.587 1.00 87.28 433 THR C O 1
ATOM 9573 N N . MET C 2 434 ? 185.860 145.082 198.472 1.00 88.61 434 MET C N 1
ATOM 9574 C CA . MET C 2 434 ? 184.782 146.041 198.638 1.00 88.24 434 MET C CA 1
ATOM 9575 C C . MET C 2 434 ? 183.461 145.289 198.613 1.00 88.95 434 MET C C 1
ATOM 9576 O O . MET C 2 434 ? 183.133 144.626 197.623 1.00 87.00 434 MET C O 1
ATOM 9581 N N . LYS C 2 435 ? 182.707 145.396 199.698 1.00 90.74 435 LYS C N 1
ATOM 9582 C CA . LYS C 2 435 ? 181.383 144.806 199.801 1.00 90.21 435 LYS C CA 1
ATOM 9583 C C . LYS C 2 435 ? 180.357 145.927 199.750 1.00 90.34 435 LYS C C 1
ATOM 9584 O O . LYS C 2 435 ? 180.496 146.933 200.455 1.00 87.59 435 LYS C O 1
ATOM 9590 N N . LYS C 2 436 ? 179.336 145.754 198.919 1.00 88.91 436 LYS C N 1
ATOM 9591 C CA . LYS C 2 436 ? 178.311 146.771 198.747 1.00 88.11 436 LYS C CA 1
ATOM 9592 C C . LYS C 2 436 ? 177.250 146.604 199.824 1.00 87.85 436 LYS C C 1
ATOM 9593 O O . LYS C 2 436 ? 176.712 145.509 200.011 1.00 84.22 436 LYS C O 1
ATOM 9599 N N . VAL C 2 437 ? 176.958 147.690 200.533 1.00 86.56 437 VAL C N 1
ATOM 9600 C CA . VAL C 2 437 ? 175.902 147.726 201.538 1.00 85.25 437 VAL C CA 1
ATOM 9601 C C . VAL C 2 437 ? 174.982 148.881 201.162 1.00 85.69 437 VAL C C 1
ATOM 9602 O O . VAL C 2 437 ? 175.290 150.045 201.438 1.00 81.27 437 VAL C O 1
ATOM 9606 N N . GLY C 2 438 ? 173.854 148.569 200.531 1.00 84.12 438 GLY C N 1
ATOM 9607 C CA . GLY C 2 438 ? 172.985 149.614 200.035 1.00 83.83 438 GLY C CA 1
ATOM 9608 C C . GLY C 2 438 ? 173.661 150.405 198.937 1.00 85.87 438 GLY C C 1
ATOM 9609 O O . GLY C 2 438 ? 173.811 149.918 197.812 1.00 82.56 438 GLY C O 1
ATOM 9610 N N . PHE C 2 439 ? 174.078 151.629 199.254 1.00 84.92 439 PHE C N 1
ATOM 9611 C CA . PHE C 2 439 ? 174.791 152.475 198.311 1.00 84.81 439 PHE C CA 1
ATOM 9612 C C . PHE C 2 439 ? 176.207 152.791 198.780 1.00 86.88 439 PHE C C 1
ATOM 9613 O O . PHE C 2 439 ? 176.981 153.391 198.025 1.00 84.81 439 PHE C O 1
ATOM 9621 N N . ILE C 2 440 ? 176.596 152.329 199.960 1.00 83.93 440 ILE C N 1
ATOM 9622 C CA . ILE C 2 440 ? 177.909 152.627 200.512 1.00 85.37 440 ILE C CA 1
ATOM 9623 C C . ILE C 2 440 ? 178.871 151.520 200.113 1.00 87.03 440 ILE C C 1
ATOM 9624 O O . ILE C 2 440 ? 178.492 150.353 199.964 1.00 85.51 440 ILE C O 1
ATOM 9629 N N . GLY C 2 441 ? 180.134 151.897 199.925 1.00 88.08 441 GLY C N 1
ATOM 9630 C CA . GLY C 2 441 ? 181.197 150.945 199.721 1.00 87.45 441 GLY C CA 1
ATOM 9631 C C . GLY C 2 441 ? 181.934 150.734 201.027 1.00 89.28 441 GLY C C 1
ATOM 9632 O O . GLY C 2 441 ? 182.552 151.657 201.560 1.00 88.10 441 GLY C O 1
ATOM 9633 N N . TYR C 2 442 ? 181.853 149.517 201.545 1.00 89.54 442 TYR C N 1
ATOM 9634 C CA . TYR C 2 442 ? 182.493 149.160 202.805 1.00 88.64 442 TYR C CA 1
ATOM 9635 C C . TYR C 2 442 ? 183.735 148.334 202.495 1.00 88.84 442 TYR C C 1
ATOM 9636 O O . TYR C 2 442 ? 183.642 147.147 202.174 1.00 86.97 442 TYR C O 1
ATOM 9645 N N . ALA C 2 443 ? 184.904 148.972 202.585 1.00 89.70 443 ALA C N 1
ATOM 9646 C CA . ALA C 2 443 ? 186.169 148.309 202.334 1.00 89.64 443 ALA C CA 1
ATOM 9647 C C . ALA C 2 443 ? 187.174 148.791 203.374 1.00 90.75 443 ALA C C 1
ATOM 9648 O O . ALA C 2 443 ? 187.314 150.009 203.578 1.00 88.95 443 ALA C O 1
ATOM 9650 N N . PRO C 2 444 ? 187.879 147.879 204.038 1.00 90.52 444 PRO C N 1
ATOM 9651 C CA . PRO C 2 444 ? 188.884 148.295 205.022 1.00 89.98 444 PRO C CA 1
ATOM 9652 C C . PRO C 2 444 ? 189.980 149.124 204.372 1.00 90.58 444 PRO C C 1
ATOM 9653 O O . PRO C 2 444 ? 190.333 148.918 203.209 1.00 87.92 444 PRO C O 1
ATOM 9657 N N . ASN C 2 445 ? 190.500 150.079 205.131 1.00 89.67 445 ASN C N 1
ATOM 9658 C CA . ASN C 2 445 ? 191.551 150.945 204.621 1.00 89.13 445 ASN C CA 1
ATOM 9659 C C . ASN C 2 445 ? 192.787 150.123 204.270 1.00 89.15 445 ASN C C 1
ATOM 9660 O O . ASN C 2 445 ? 193.279 149.361 205.112 1.00 86.27 445 ASN C O 1
ATOM 9665 N N . PRO C 2 446 ? 193.312 150.242 203.049 1.00 89.39 446 PRO C N 1
ATOM 9666 C CA . PRO C 2 446 ? 194.542 149.512 202.700 1.00 87.20 446 PRO C CA 1
ATOM 9667 C C . PRO C 2 446 ? 195.749 149.927 203.520 1.00 87.31 446 PRO C C 1
ATOM 9668 O O . PRO C 2 446 ? 196.714 149.156 203.604 1.00 80.91 446 PRO C O 1
ATOM 9672 N N . ARG C 2 447 ? 195.734 151.126 204.103 1.00 85.37 447 ARG C N 1
ATOM 9673 C CA . ARG C 2 447 ? 196.825 151.631 204.937 1.00 85.68 447 ARG C CA 1
ATOM 9674 C C . ARG C 2 447 ? 198.132 151.745 204.161 1.00 87.27 447 ARG C C 1
ATOM 9675 O O . ARG C 2 447 ? 199.220 151.646 204.732 1.00 81.83 447 ARG C O 1
ATOM 9683 N N . THR C 2 448 ? 198.033 151.960 202.852 1.00 86.82 448 THR C N 1
ATOM 9684 C CA . THR C 2 448 ? 199.197 152.190 202.010 1.00 85.15 448 THR C CA 1
ATOM 9685 C C . THR C 2 448 ? 199.285 153.634 201.537 1.00 86.19 448 THR C C 1
ATOM 9686 O O . THR C 2 448 ? 200.117 153.949 200.680 1.00 81.61 448 THR C O 1
ATOM 9690 N N . ARG C 2 449 ? 198.455 154.520 202.085 1.00 86.47 449 ARG C N 1
ATOM 9691 C CA . ARG C 2 449 ? 198.442 155.927 201.717 1.00 86.38 449 ARG C CA 1
ATOM 9692 C C . ARG C 2 449 ? 198.235 156.755 202.973 1.00 88.02 449 ARG C C 1
ATOM 9693 O O . ARG C 2 449 ? 197.996 156.226 204.061 1.00 85.14 449 ARG C O 1
ATOM 9701 N N . LEU C 2 450 ? 198.323 158.069 202.812 1.00 86.47 450 LEU C N 1
ATOM 9702 C CA . LEU C 2 450 ? 198.033 158.982 203.903 1.00 87.08 450 LEU C CA 1
ATOM 9703 C C . LEU C 2 450 ? 196.579 159.427 203.841 1.00 88.28 450 LEU C C 1
ATOM 9704 O O . LEU C 2 450 ? 195.901 159.284 202.821 1.00 86.00 450 LEU C O 1
ATOM 9709 N N . ARG C 2 451 ? 196.103 159.969 204.957 1.00 87.59 451 ARG C N 1
ATOM 9710 C CA . ARG C 2 451 ? 194.753 160.509 205.000 1.00 87.02 451 ARG C CA 1
ATOM 9711 C C . ARG C 2 451 ? 194.632 161.669 204.023 1.00 87.45 451 ARG C C 1
ATOM 9712 O O . ARG C 2 451 ? 195.283 162.704 204.193 1.00 84.09 451 ARG C O 1
ATOM 9720 N N . ASN C 2 452 ? 193.795 161.491 203.000 1.00 86.59 452 ASN C N 1
ATOM 9721 C CA . ASN C 2 452 ? 193.650 162.472 201.927 1.00 87.27 452 ASN C CA 1
ATOM 9722 C C . ASN C 2 452 ? 195.002 162.819 201.320 1.00 88.90 452 ASN C C 1
ATOM 9723 O O . ASN C 2 452 ? 195.306 163.981 201.041 1.00 86.42 452 ASN C O 1
ATOM 9728 N N . GLN C 2 453 ? 195.828 161.799 201.129 1.00 86.18 453 GLN C N 1
ATOM 9729 C CA . GLN C 2 453 ? 197.067 161.988 200.399 1.00 85.57 453 GLN C CA 1
ATOM 9730 C C . GLN C 2 453 ? 196.744 162.360 198.960 1.00 86.22 453 GLN C C 1
ATOM 9731 O O . GLN C 2 453 ? 195.688 162.009 198.428 1.00 84.83 453 GLN C O 1
ATOM 9737 N N . ILE C 2 454 ? 197.655 163.094 198.333 1.00 87.11 454 ILE C N 1
ATOM 9738 C CA . ILE C 2 454 ? 197.405 163.616 196.995 1.00 85.32 454 ILE C CA 1
ATOM 9739 C C . ILE C 2 454 ? 197.247 162.446 196.032 1.00 86.39 454 ILE C C 1
ATOM 9740 O O . ILE C 2 454 ? 198.156 161.613 195.909 1.00 84.65 454 ILE C O 1
ATOM 9745 N N . PRO C 2 455 ? 196.107 162.328 195.347 1.00 86.89 455 PRO C N 1
ATOM 9746 C CA . PRO C 2 455 ? 195.959 161.261 194.351 1.00 83.59 455 PRO C CA 1
ATOM 9747 C C . PRO C 2 455 ? 196.719 161.529 193.065 1.00 84.32 455 PRO C C 1
ATOM 9748 O O . PRO C 2 455 ? 196.754 160.651 192.192 1.00 80.40 455 PRO C O 1
ATOM 9752 N N . TYR C 2 456 ? 197.331 162.701 192.926 1.00 84.62 456 TYR C N 1
ATOM 9753 C CA . TYR C 2 456 ? 198.061 163.076 191.725 1.00 83.47 456 TYR C CA 1
ATOM 9754 C C . TYR C 2 456 ? 199.565 163.020 191.958 1.00 81.81 456 TYR C C 1
ATOM 9755 O O . TYR C 2 456 ? 200.057 163.410 193.021 1.00 77.44 456 TYR C O 1
ATOM 9764 N N . ARG C 2 457 ? 200.289 162.538 190.950 1.00 78.64 457 ARG C N 1
ATOM 9765 C CA . ARG C 2 457 ? 201.750 162.511 190.975 1.00 76.11 457 ARG C CA 1
ATOM 9766 C C . ARG C 2 457 ? 202.259 163.894 190.593 1.00 75.59 457 ARG C C 1
ATOM 9767 O O . ARG C 2 457 ? 202.245 164.270 189.419 1.00 70.19 457 ARG C O 1
ATOM 9775 N N . LEU C 2 458 ? 202.727 164.651 191.582 1.00 78.48 458 LEU C N 1
ATOM 9776 C CA . LEU C 2 458 ? 203.174 166.015 191.331 1.00 74.09 458 LEU C CA 1
ATOM 9777 C C . LEU C 2 458 ? 204.419 166.013 190.454 1.00 69.97 458 LEU C C 1
ATOM 9778 O O . LEU C 2 458 ? 205.387 165.297 190.730 1.00 62.64 458 LEU C O 1
ATOM 9783 N N . LYS C 2 459 ? 204.392 166.819 189.397 1.00 67.01 459 LYS C N 1
ATOM 9784 C CA . LYS C 2 459 ? 205.560 166.970 188.540 1.00 63.17 459 LYS C CA 1
ATOM 9785 C C . LYS C 2 459 ? 206.657 167.732 189.270 1.00 60.36 459 LYS C C 1
ATOM 9786 O O . LYS C 2 459 ? 206.388 168.676 190.018 1.00 52.42 459 LYS C O 1
ATOM 9792 N N . GLU C 2 460 ? 207.898 167.312 189.058 1.00 50.22 460 GLU C N 1
ATOM 9793 C CA . GLU C 2 460 ? 209.036 168.009 189.639 1.00 46.49 460 GLU C CA 1
ATOM 9794 C C . GLU C 2 460 ? 209.236 169.355 188.949 1.00 42.12 460 GLU C C 1
ATOM 9795 O O . GLU C 2 460 ? 209.029 169.481 187.743 1.00 37.33 460 GLU C O 1
#

Organism: Homo sapiens (NCBI:txid9606)

Foldseek 3Di:
DLWDQDDPQWGDKDFDDDADDPPPPDDDPLQPWNKGKIKTAGNVVRAIWIKIKTPPDDQDDDLLVVVLVLQQVDDDQQEQGFDDKDWDDSHPHIIIMTITHDDPQWDFLCRVQVVDCVLVCVLVDDDDPDDDDDDPLPDPSQDDVLLLLLVVVVVLVVLVSQVVSPAAQLQLDSRQWTQPPHRRIYGHDGCVNVRSVPDCVPVNDVSPCSLVRSLVNLLSVLLVSLCSRSSHNSCSDPVNVVVSLVSCVSHHDVLVNVVSCPRNVDPPDSDDSVVSVCSSPPSVVVVVVVVVVVVVVVVVVCVPPVCPVVVVVVVVLVVVQPPDPVCPPPCLCPPPHPCVVVVQVVCVLQVDQDPVRHRDDDVVVNVVVVVQLVVQDQDKDKGADPVRPDIDIGGSVVVNVVSVVSSVVVVCVVVVVD/DQDDADWPQWGPWAWDDDADDPPCCQADPQQRFHWTWTWTFGNPPGAIWIKIKTFDDDFDDPLLVVVVVLLCPQDDQQEQRWPDKDWTDPGVGTIIITTTHDDPDWAFLCRVQLVDVVLQVVVPPDPVPPPDDDDPLCRPRADDPLLLLLQVVRLLVVLVSQVVSQAAQLNDDRRQWTADPHRRIYGYDGSDCSGSVPDCPQVVDPSSCSLVRSLVRLQRSLLRSLCVRSSHNSCSDPVNVVVSLVSCVSHHDPLVSVSSCLSNPDPVDSDDSVVSPCSCPCSVVVVVVVVVVVVVVVVVVVVPVVVVVVLVVVVVLLVVQPDDVVVVVVVLCDPVHVVVQVVLVVCVQFVDADPVRHGDDDVPSNVVLSVQLVVQPQDWDWGAHPVRDDTDIGGSVVVNVSSVVSSVVVVCVVVPVD/DDWDFLDKDFLDFQFFFQEKAQAQAAQKIKTWTQQQKIWMAHFSVRHTDDIGGRDHHWGWADWDHAPAFIWTDTQFWIWTAHPHGHTPDIQGHDNPFRWHDWDPPDRFWIWIHAQDQWIFIAGVVVSGTDDIGGHPAGAFRYWDDDPAFIWTAHQCQKIFTAGPPPRDTDDMDNRENGGWLEKEDDDQKIWTWDWHQDPVGTATDQFIFMAGNVVGGTDGTAGEPARFNYWYFQPPPARWIWGAFQLFWTFTDHSPDHGDCVRIDGGHNPDWTFNYKDAQPVNFWIWTTTRRSMIIIIGPDNRDRSHPDHDDDDDDDDDPPPPADDDDPVPPPDDPCSGDDDDDDDDDPDDDDPVVPDDDDQDADDDDPQLVVQFDDDPHDTDHDDPPPADDPHRRDDDDD

InterPro domains:
  IPR000571 Zinc finger, CCCH-type [PS50103] (43-71)
  IPR000571 Zinc finger, CCCH-type [SM00356] (45-70)
  IPR000719 Protein kinase domain [PS50011] (492-754)
  IPR011009 Protein kinase-like domain superfamily [SSF56112] (499-737)
  IPR030844 PAN2-PAN3 deadenylation complex subunit PAN3 [MF_03181] (153-881)
  IPR030844 PAN2-PAN3 deadenylation complex subunit PAN3 [PTHR12272] (153-885)
  IPR036855 Zinc finger, CCCH-type superfamily [SSF90229] (44-71)
  IPR041332 Pan3, C-terminal knob domain [PF18101] (742-879)

B-factor: mean 83.56, std 12.71, range [27.2, 97.76]

Solvent-accessible surface area: 59810 Å² total; per-residue (Å²): 172,100,49,44,77,83,14,110,7,11,64,85,30,133,51,73,79,128,69,19,70,131,132,119,160,138,102,34,120,66,11,39,59,25,23,2,15,12,70,4,49,22,74,162,64,73,85,70,21,18,7,57,27,10,22,62,28,125,62,131,43,98,80,10,110,81,23,29,58,53,10,106,136,21,125,30,18,9,22,20,14,2,67,56,38,60,62,12,126,66,16,101,78,56,1,7,2,15,0,11,43,77,85,79,62,30,71,38,1,45,44,63,47,22,107,67,97,110,26,37,38,43,16,90,90,170,81,180,86,109,181,126,34,137,42,77,198,135,30,105,64,40,40,91,42,54,30,3,4,18,6,28,8,19,20,23,10,15,2,95,43,16,42,96,46,36,9,12,11,65,0,20,51,2,60,15,12,38,0,20,67,147,49,42,3,15,10,21,14,5,3,18,44,25,15,20,65,46,77,60,94,44,136,94,76,38,112,65,76,31,52,102,43,22,83,37,3,21,41,36,15,4,64,21,14,1,0,17,7,13,27,0,64,21,0,46,86,148,123,10,29,119,53,0,35,56,16,2,81,64,37,23,35,66,39,0,47,68,12,5,82,33,21,16,92,80,66,121,151,118,42,42,34,105,88,42,34,72,38,15,14,24,67,5,19,83,29,34,53,54,28,33,101,67,21,56,73,31,78,126,45,51,75,123,37,93,43,3,19,50,17,18,44,21,11,10,14,26,3,7,7,17,33,15,46,88,44,126,159,58,85,48,40,46,91,58,15,67,46,24,25,8,102,3,2,21,18,14,10,13,11,40,55,38,181,102,46,38,17,43,21,37,12,3,7,15,5,15,2,16,18,41,15,28,10,19,30,116,47,68,13,32,6,69,11,121,107,130,70,6,35,21,27,18,29,1,43,48,5,37,145,23,36,49,78,12,6,110,62,9,16,25,29,22,76,61,123,159,191,80,39,33,107,78,0,102,29,2,56,53,16,129,64,88,99,134,55,35,74,141,133,132,156,149,121,25,124,84,19,34,69,56,26,5,7,5,51,0,37,17,54,165,69,101,81,56,3,24,2,40,26,15,20,56,42,118,96,125,26,86,91,14,113,76,20,11,59,56,4,97,124,15,137,19,22,9,7,6,26,5,112,52,43,26,70,12,146,63,14,110,75,59,1,16,1,10,0,2,65,68,40,81,65,34,56,18,2,82,46,72,28,12,98,74,101,100,10,38,19,46,3,53,150,53,108,162,77,113,141,81,34,135,50,76,208,117,14,87,44,52,40,71,46,64,14,14,3,8,1,14,5,16,18,6,10,9,13,72,42,2,40,103,47,15,9,6,4,58,7,12,65,15,78,17,3,35,0,14,54,120,30,25,4,41,10,22,5,2,2,9,50,8,36,19,88,27,87,61,86,41,134,67,63,34,81,49,76,60,70,97,92,32,70,41,2,16,51,32,5,0,52,6,21,1,0,13,11,13,21,0,52,7,0,41,80,164,122,1,50,123,22,0,36,80,6,0,81,99,39,22,30,72,46,18,28,65,7,7,85,27,7,30,75,91,84,138,162,136,30,40,29,82,76,10,12,76,52,2,18,40,52,3,40,74,28,33,37,52,35,11,96,106,3,71,89,20,69,97,52,62,56,98,40,54,81,41,1,84,5,2,14,29,20,8,16,26,4,3,11,13,25,0,37,50,6,97,181,44,97,49,55,36,74,126,10,58,14,19,9,12,35,5,7,4,7,16,10,4,13,3,25,29,102,96,30,41,31,32,16,19,20,0,8,17,48,19,3,20,62,23,15,28,72,16,33,120,54,45,8,28,3,23,2,72,81,59,87,4,1,10,32,5,40,0,18,33,2,57,136,18,11,71,76,1,16,95,70,10,27,22,33,22,115,50,140,137,43,121,18,61,137,52,28,65,23,76,20,39,120,67,36,48,0,18,20,14,35,19,4,89,31,4,25,10,10,2,1,0,0,100,35,0,12,1,8,0,10,51,1,55,52,53,70,179,52,2,21,15,39,1,27,63,93,16,12,0,45,46,2,16,0,3,78,104,0,0,0,2,0,4,76,10,4,0,13,9,9,29,34,12,10,74,48,78,20,56,46,112,14,72,118,134,9,36,0,40,2,1,16,43,40,69,68,35,25,0,8,0,1,1,83,16,83,27,17,6,36,0,34,3,114,76,35,102,62,72,95,121,60,77,7,106,31,65,2,1,39,47,20,44,68,30,149,70,52,6,0,1,0,3,53,49,0,57,0,2,7,6,12,33,172,71,37,111,50,74,72,77,22,98,2,3,90,16,28,18,27,10,0,10,16,57,38,74,16,0,0,0,0,0,59,11,62,104,176,120,31,95,37,15,24,101,82,0,41,1,12,10,32,156,104,68,120,56,22,106,50,12,104,2,76,1,65,0,5,30,0,53,16,1,48,37,159,65,21,60,1,3,0,2,2,60,58,0,61,0,0,44,5,62,8,92,31,164,21,72,74,88,48,45,43,83,24,11,69,129,67,34,77,1,94,14,25,23,22,5,69,15,62,48,0,5,5,2,0,2,41,86,0,20,7,38,4,17,6,45,38,103,136,12,48,9,29,86,199,43,115,128,32,82,136,32,73,101,53,106,38,142,87,32,53,133,14,83,51,97,80,61,134,29,79,6,42,103,3,88,82,74,162,56,145,84,93,69,28,3,75,47,58,87,90,16,40,56,89,40,71,29,185,16,62,103,22,81,75,102,19,108,171,33,35,125,106,86,83,85,50,0,119,0,78,24,41,142,118,71,68,71,7,29,10,50,62,224,79,187,223

Radius of gyration: 44.37 Å; Cα contacts (8 Å, |Δi|>4): 2149; chains: 3; bounding box: 69×93×147 Å